Protein 4RFS (pdb70)

CATH classification: 3.40.50.300

Structure (mmCIF, N/CA/C/O backbone):
data_4RFS
#
_entry.id   4RFS
#
_cell.length_a   77.726
_cell.length_b   145.240
_cell.length_c   157.141
_cell.angle_alpha   90.00
_cell.angle_beta   90.00
_cell.angle_gamma   90.00
#
_symmetry.space_group_name_H-M   'P 21 21 21'
#
loop_
_entity.id
_entity.type
_entity.pdbx_description
1 polymer 'Energy-coupling factor transporter ATP-binding protein EcfA2'
2 polymer 'Energy-coupling factor transporter ATP-binding protein EcfA1'
3 polymer 'Substrate binding pritein S'
4 polymer 'Energy-coupling factor transporter transmembrane protein EcfT'
#
loop_
_atom_site.group_PDB
_atom_site.id
_atom_site.type_symbol
_atom_site.label_atom_id
_atom_site.label_alt_id
_atom_site.label_comp_id
_atom_site.label_asym_id
_atom_site.label_entity_id
_atom_site.label_seq_id
_atom_site.pdbx_PDB_ins_code
_atom_site.Cartn_x
_atom_site.Cartn_y
_atom_site.Cartn_z
_atom_site.occupancy
_atom_site.B_iso_or_equiv
_atom_site.auth_seq_id
_atom_site.auth_comp_id
_atom_site.auth_asym_id
_atom_site.auth_atom_id
_atom_site.pdbx_PDB_model_num
ATOM 1 N N . ALA A 1 2 ? -3.433 179.865 158.911 1.00 65.08 2 ALA A N 1
ATOM 2 C CA . ALA A 1 2 ? -3.487 181.008 159.820 1.00 66.32 2 ALA A CA 1
ATOM 3 C C . ALA A 1 2 ? -3.885 180.667 161.265 1.00 70.19 2 ALA A C 1
ATOM 4 O O . ALA A 1 2 ? -4.711 179.783 161.526 1.00 71.34 2 ALA A O 1
ATOM 6 N N . ILE A 1 3 ? -3.267 181.395 162.188 1.00 49.98 3 ILE A N 1
ATOM 7 C CA . ILE A 1 3 ? -3.620 181.371 163.582 1.00 38.40 3 ILE A CA 1
ATOM 8 C C . ILE A 1 3 ? -4.443 182.597 163.965 1.00 39.68 3 ILE A C 1
ATOM 9 O O . ILE A 1 3 ? -4.159 183.719 163.568 1.00 41.15 3 ILE A O 1
ATOM 14 N N . ALA A 1 4 ? -5.489 182.366 164.735 1.00 47.26 4 ALA A N 1
ATOM 15 C CA . ALA A 1 4 ? -6.367 183.424 165.166 1.00 44.73 4 ALA A CA 1
ATOM 16 C C . ALA A 1 4 ? -6.735 183.125 166.602 1.00 40.17 4 ALA A C 1
ATOM 17 O O . ALA A 1 4 ? -7.282 182.065 166.874 1.00 34.65 4 ALA A O 1
ATOM 19 N N . PHE A 1 5 ? -6.376 184.031 167.514 1.00 43.77 5 PHE A N 1
ATOM 20 C CA . PHE A 1 5 ? -6.924 184.058 168.874 1.00 41.70 5 PHE A CA 1
ATOM 21 C C . PHE A 1 5 ? -8.122 185.012 168.923 1.00 41.88 5 PHE A C 1
ATOM 22 O O . PHE A 1 5 ? -8.032 186.137 168.438 1.00 47.71 5 PHE A O 1
ATOM 30 N N . GLU A 1 6 ? -9.255 184.564 169.461 1.00 44.97 6 GLU A N 1
ATOM 31 C CA . GLU A 1 6 ? -10.440 185.416 169.551 1.00 54.37 6 GLU A CA 1
ATOM 32 C C . GLU A 1 6 ? -10.883 185.525 171.001 1.00 60.30 6 GLU A C 1
ATOM 33 O O . GLU A 1 6 ? -11.632 184.678 171.476 1.00 69.91 6 GLU A O 1
ATOM 39 N N . HIS A 1 7 ? -10.421 186.559 171.700 1.00 54.41 7 HIS A N 1
ATOM 40 C CA . HIS A 1 7 ? -10.698 186.741 173.129 1.00 51.39 7 HIS A CA 1
ATOM 41 C C . HIS A 1 7 ? -10.289 185.530 173.963 1.00 56.17 7 HIS A C 1
ATOM 42 O O . HIS A 1 7 ? -11.063 185.044 174.796 1.00 60.90 7 HIS A O 1
ATOM 49 N N . VAL A 1 8 ? -9.078 185.036 173.751 1.00 45.43 8 VAL A N 1
ATOM 50 C CA . VAL A 1 8 ? -8.648 183.893 174.526 1.00 46.33 8 VAL A CA 1
ATOM 51 C C . VAL A 1 8 ? -8.133 184.332 175.868 1.00 45.29 8 VAL A C 1
ATOM 52 O O . VAL A 1 8 ? -7.256 185.183 175.952 1.00 44.99 8 VAL A O 1
ATOM 56 N N . THR A 1 9 ? -8.728 183.764 176.913 1.00 43.54 9 THR A N 1
ATOM 57 C CA . THR A 1 9 ? -8.215 183.892 178.268 1.00 46.30 9 THR A CA 1
ATOM 58 C C . THR A 1 9 ? -8.065 182.522 178.967 1.00 41.23 9 THR A C 1
ATOM 59 O O . THR A 1 9 ? -8.830 181.610 178.734 1.00 38.35 9 THR A O 1
ATOM 63 N N . TYR A 1 10 ? -7.032 182.382 179.782 1.00 42.93 10 TYR A N 1
ATOM 64 C CA . TYR A 1 10 ? -6.751 181.135 180.457 1.00 44.55 10 TYR A CA 1
ATOM 65 C C . TYR A 1 10 ? -6.396 181.370 181.918 1.00 49.28 10 TYR A C 1
ATOM 66 O O . TYR A 1 10 ? -5.468 182.101 182.234 1.00 51.66 10 TYR A O 1
ATOM 75 N N . THR A 1 11 ? -7.122 180.714 182.812 1.00 41.67 11 THR A N 1
ATOM 76 C CA . THR A 1 11 ? -6.800 180.764 184.230 1.00 41.38 11 THR A CA 1
ATOM 77 C C . THR A 1 11 ? -6.441 179.368 184.763 1.00 46.57 11 THR A C 1
ATOM 78 O O . THR A 1 11 ? -7.157 178.402 184.524 1.00 48.41 11 THR A O 1
ATOM 82 N N . TYR A 1 12 ? -5.312 179.259 185.458 1.00 60.06 12 TYR A N 1
ATOM 83 C CA . TYR A 1 12 ? -4.878 177.983 186.030 1.00 59.63 12 TYR A CA 1
ATOM 84 C C . TYR A 1 12 ? -5.754 177.664 187.213 1.00 68.97 12 TYR A C 1
ATOM 85 O O . TYR A 1 12 ? -6.158 178.580 187.931 1.00 72.52 12 TYR A O 1
ATOM 94 N N . GLN A 1 13 ? -6.065 176.392 187.427 1.00 86.68 13 GLN A N 1
ATOM 95 C CA . GLN A 1 13 ? -6.857 176.013 188.590 1.00 103.08 13 GLN A CA 1
ATOM 96 C C . GLN A 1 13 ? -8.164 176.796 188.633 1.00 104.35 13 GLN A C 1
ATOM 97 O O . GLN A 1 13 ? -8.579 177.272 189.689 1.00 97.83 13 GLN A O 1
ATOM 103 N N . ALA A 1 14 ? -8.807 176.932 187.479 1.00 101.78 14 ALA A N 1
ATOM 104 C CA . ALA A 1 14 ? -10.047 177.691 187.377 1.00 102.91 14 ALA A CA 1
ATOM 105 C C . ALA A 1 14 ? -11.138 177.032 188.209 1.00 107.71 14 ALA A C 1
ATOM 106 O O . ALA A 1 14 ? -11.188 175.809 188.322 1.00 107.88 14 ALA A O 1
ATOM 108 N N . GLY A 1 15 ? -12.007 177.848 188.796 1.00 114.11 15 GLY A N 1
ATOM 109 C CA . GLY A 1 15 ? -13.030 177.342 189.691 1.00 117.88 15 GLY A CA 1
ATOM 110 C C . GLY A 1 15 ? -12.473 177.106 191.080 1.00 123.37 15 GLY A C 1
ATOM 111 O O . GLY A 1 15 ? -13.114 176.482 191.925 1.00 123.95 15 GLY A O 1
ATOM 112 N N . THR A 1 16 ? -11.266 177.610 191.312 1.00 121.64 16 THR A N 1
ATOM 113 C CA . THR A 1 16 ? -10.595 177.454 192.596 1.00 128.72 16 THR A CA 1
ATOM 114 C C . THR A 1 16 ? -10.158 178.810 193.140 1.00 133.39 16 THR A C 1
ATOM 115 O O . THR A 1 16 ? -9.889 179.737 192.378 1.00 130.55 16 THR A O 1
ATOM 119 N N . PRO A 1 17 ? -10.097 178.920 194.463 1.00 156.40 17 PRO A N 1
ATOM 120 C CA . PRO A 1 17 ? -9.739 180.184 195.114 1.00 155.41 17 PRO A CA 1
ATOM 121 C C . PRO A 1 17 ? -8.330 180.630 194.745 1.00 148.81 17 PRO A C 1
ATOM 122 O O . PRO A 1 17 ? -8.101 181.818 194.516 1.00 148.81 17 PRO A O 1
ATOM 126 N N . MET A 1 18 ? -7.399 179.683 194.686 1.00 130.14 18 MET A N 1
ATOM 127 C CA . MET A 1 18 ? -6.028 179.983 194.296 1.00 130.11 18 MET A CA 1
ATOM 128 C C . MET A 1 18 ? -5.990 180.500 192.863 1.00 124.48 18 MET A C 1
ATOM 129 O O . MET A 1 18 ? -5.242 181.422 192.538 1.00 121.54 18 MET A O 1
ATOM 134 N N . ALA A 1 19 ? -6.805 179.890 192.010 1.00 113.75 19 ALA A N 1
ATOM 135 C CA . ALA A 1 19 ? -6.872 180.248 190.598 1.00 102.97 19 ALA A CA 1
ATOM 136 C C . ALA A 1 19 ? -5.957 181.405 190.223 1.00 93.36 19 ALA A C 1
ATOM 137 O O . ALA A 1 19 ? -5.945 182.441 190.885 1.00 91.16 19 ALA A O 1
ATOM 139 N N . HIS A 1 20 ? -5.203 181.226 189.144 1.00 93.61 20 HIS A N 1
ATOM 140 C CA . HIS A 1 20 ? -4.390 182.306 188.593 1.00 87.27 20 HIS A CA 1
ATOM 141 C C . HIS A 1 20 ? -4.664 182.469 187.106 1.00 80.73 20 HIS A C 1
ATOM 142 O O . HIS A 1 20 ? -4.665 181.494 186.361 1.00 88.56 20 HIS A O 1
ATOM 149 N N . THR A 1 21 ? -4.894 183.709 186.688 1.00 59.47 21 THR A N 1
ATOM 150 C CA . THR A 1 21 ? -5.180 184.034 185.298 1.00 54.73 21 THR A CA 1
ATOM 151 C C . THR A 1 21 ? -3.899 184.476 184.585 1.00 56.66 21 THR A C 1
ATOM 152 O O . THR A 1 21 ? -3.496 185.644 184.665 1.00 61.62 21 THR A O 1
ATOM 156 N N . ALA A 1 22 ? -3.254 183.540 183.892 1.00 60.88 22 ALA A N 1
ATOM 157 C CA . ALA A 1 22 ? -1.964 183.827 183.270 1.00 67.36 22 ALA A CA 1
ATOM 158 C C . ALA A 1 22 ? -2.099 184.602 181.961 1.00 67.41 22 ALA A C 1
ATOM 159 O O . ALA A 1 22 ? -1.193 185.318 181.549 1.00 68.87 22 ALA A O 1
ATOM 161 N N . LEU A 1 23 ? -3.252 184.475 181.331 1.00 57.75 23 LEU A N 1
ATOM 162 C CA . LEU A 1 23 ? -3.458 185.001 180.002 1.00 52.22 23 LEU A CA 1
ATOM 163 C C . LEU A 1 23 ? -4.872 185.576 179.922 1.00 51.48 23 LEU A C 1
ATOM 164 O O . LEU A 1 23 ? -5.828 184.871 180.176 1.00 55.70 23 LEU A O 1
ATOM 169 N N . THR A 1 24 ? -5.020 186.856 179.601 1.00 54.78 24 THR A N 1
ATOM 170 C CA . THR A 1 24 ? -6.356 187.455 179.613 1.00 65.56 24 THR A CA 1
ATOM 171 C C . THR A 1 24 ? -6.700 188.301 178.385 1.00 72.31 24 THR A C 1
ATOM 172 O O . THR A 1 24 ? -5.950 189.202 178.014 1.00 79.81 24 THR A O 1
ATOM 176 N N . ASP A 1 25 ? -7.844 187.998 177.772 1.00 63.65 25 ASP A N 1
ATOM 177 C CA . ASP A 1 25 ? -8.328 188.702 176.591 1.00 65.10 25 ASP A CA 1
ATOM 178 C C . ASP A 1 25 ? -7.265 188.870 175.508 1.00 69.23 25 ASP A C 1
ATOM 179 O O . ASP A 1 25 ? -6.719 189.967 175.290 1.00 67.73 25 ASP A O 1
ATOM 184 N N . VAL A 1 26 ? -6.960 187.769 174.837 1.00 67.32 26 VAL A N 1
ATOM 185 C CA . VAL A 1 26 ? -5.912 187.787 173.835 1.00 65.79 26 VAL A CA 1
ATOM 186 C C . VAL A 1 26 ? -6.506 187.565 172.453 1.00 61.68 26 VAL A C 1
ATOM 187 O O . VAL A 1 26 ? -6.918 186.464 172.110 1.00 63.93 26 VAL A O 1
ATOM 191 N N . SER A 1 27 ? -6.565 188.634 171.670 1.00 57.43 27 SER A N 1
ATOM 192 C CA . SER A 1 27 ? -6.963 188.547 170.269 1.00 48.93 27 SER A CA 1
ATOM 193 C C . SER A 1 27 ? -5.791 188.894 169.354 1.00 44.35 27 SER A C 1
ATOM 194 O O . SER A 1 27 ? -5.245 189.980 169.433 1.00 42.68 27 SER A O 1
ATOM 197 N N . LEU A 1 28 ? -5.413 187.952 168.494 1.00 48.74 28 LEU A N 1
ATOM 198 C CA . LEU A 1 28 ? -4.370 188.158 167.506 1.00 48.92 28 LEU A CA 1
ATOM 199 C C . LEU A 1 28 ? -4.532 187.266 166.277 1.00 58.18 28 LEU A C 1
ATOM 200 O O . LEU A 1 28 ? -4.982 186.129 166.378 1.00 56.47 28 LEU A O 1
ATOM 205 N N . THR A 1 29 ? -4.134 187.789 165.121 1.00 71.29 29 THR A N 1
ATOM 206 C CA . THR A 1 29 ? -4.152 187.035 163.871 1.00 70.16 29 THR A CA 1
ATOM 207 C C . THR A 1 29 ? -2.764 186.907 163.241 1.00 58.87 29 THR A C 1
ATOM 208 O O . THR A 1 29 ? -1.994 187.857 163.194 1.00 52.51 29 THR A O 1
ATOM 212 N N . VAL A 1 30 ? -2.443 185.716 162.764 1.00 54.92 30 VAL A N 1
ATOM 213 C CA . VAL A 1 30 ? -1.215 185.505 162.016 1.00 46.93 30 VAL A CA 1
ATOM 214 C C . VAL A 1 30 ? -1.588 184.885 160.687 1.00 51.85 30 VAL A C 1
ATOM 215 O O . VAL A 1 30 ? -2.308 183.902 160.638 1.00 61.94 30 VAL A O 1
ATOM 219 N N . PRO A 1 31 ? -1.133 185.479 159.593 1.00 36.63 31 PRO A N 1
ATOM 220 C CA . PRO A 1 31 ? -1.478 184.933 158.287 1.00 38.55 31 PRO A CA 1
ATOM 221 C C . PRO A 1 31 ? -0.781 183.633 157.988 1.00 38.53 31 PRO A C 1
ATOM 222 O O . PRO A 1 31 ? -0.033 183.127 158.815 1.00 45.18 31 PRO A O 1
ATOM 226 N N . ASP A 1 32 ? -1.039 183.087 156.812 1.00 43.09 32 ASP A N 1
ATOM 227 C CA . ASP A 1 32 ? -0.296 181.925 156.377 1.00 57.41 32 ASP A CA 1
ATOM 228 C C . ASP A 1 32 ? 1.109 182.390 156.055 1.00 60.27 32 ASP A C 1
ATOM 229 O O . ASP A 1 32 ? 1.300 183.562 155.707 1.00 58.63 32 ASP A O 1
ATOM 234 N N . ARG A 1 33 ? 2.084 181.489 156.182 1.00 62.95 33 ARG A N 1
ATOM 235 C CA . ARG A 1 33 ? 3.476 181.836 155.916 1.00 61.21 33 ARG A CA 1
ATOM 236 C C . ARG A 1 33 ? 3.932 182.962 156.841 1.00 49.42 33 ARG A C 1
ATOM 237 O O . ARG A 1 33 ? 4.684 183.832 156.427 1.00 39.18 33 ARG A O 1
ATOM 245 N N . GLY A 1 34 ? 3.461 182.958 158.082 1.00 45.94 34 GLY A N 1
ATOM 246 C CA . GLY A 1 34 ? 3.741 184.046 158.999 1.00 45.90 34 GLY A CA 1
ATOM 247 C C . GLY A 1 34 ? 4.955 183.863 159.889 1.00 48.24 34 GLY A C 1
ATOM 248 O O . GLY A 1 34 ? 5.509 182.782 159.997 1.00 52.24 34 GLY A O 1
ATOM 249 N N . TYR A 1 35 ? 5.378 184.932 160.544 1.00 42.54 35 TYR A N 1
ATOM 250 C CA . TYR A 1 35 ? 6.481 184.829 161.474 1.00 33.24 35 TYR A CA 1
ATOM 251 C C . TYR A 1 35 ? 6.199 185.708 162.655 1.00 31.63 35 TYR A C 1
ATOM 252 O O . TYR A 1 35 ? 6.503 186.888 162.629 1.00 30.98 35 TYR A O 1
ATOM 261 N N . LEU A 1 36 ? 5.636 185.125 163.703 1.00 35.03 36 LEU A N 1
ATOM 262 C CA . LEU A 1 36 ? 5.316 185.893 164.890 1.00 40.76 36 LEU A CA 1
ATOM 263 C C . LEU A 1 36 ? 6.403 185.791 165.940 1.00 38.53 36 LEU A C 1
ATOM 264 O O . LEU A 1 36 ? 6.841 184.712 166.287 1.00 41.66 36 LEU A O 1
ATOM 269 N N . ALA A 1 37 ? 6.839 186.924 166.454 1.00 35.17 37 ALA A N 1
ATOM 270 C CA . ALA A 1 37 ? 7.671 186.893 167.635 1.00 37.05 37 ALA A CA 1
ATOM 271 C C . ALA A 1 37 ? 6.867 187.419 168.820 1.00 37.78 37 ALA A C 1
ATOM 272 O O . ALA A 1 37 ? 6.096 188.383 168.697 1.00 33.99 37 ALA A O 1
ATOM 274 N N . ILE A 1 38 ? 7.007 186.728 169.949 1.00 41.55 38 ILE A N 1
ATOM 275 C CA . ILE A 1 38 ? 6.311 187.093 171.177 1.00 45.58 38 ILE A CA 1
ATOM 276 C C . ILE A 1 38 ? 7.345 187.444 172.220 1.00 46.23 38 ILE A C 1
ATOM 277 O O . ILE A 1 38 ? 8.186 186.632 172.588 1.00 40.30 38 ILE A O 1
ATOM 282 N N . ILE A 1 39 ? 7.292 188.680 172.679 1.00 48.37 39 ILE A N 1
ATOM 283 C CA . ILE A 1 39 ? 8.304 189.164 173.579 1.00 50.25 39 ILE A CA 1
ATOM 284 C C . ILE A 1 39 ? 7.572 189.668 174.780 1.00 59.06 39 ILE A C 1
ATOM 285 O O . ILE A 1 39 ? 6.379 189.908 174.715 1.00 64.14 39 ILE A O 1
ATOM 290 N N . GLY A 1 40 ? 8.288 189.819 175.879 1.00 68.67 40 GLY A N 1
ATOM 291 C CA . GLY A 1 40 ? 7.742 190.462 177.051 1.00 69.09 40 GLY A CA 1
ATOM 292 C C . GLY A 1 40 ? 8.452 189.848 178.214 1.00 66.59 40 GLY A C 1
ATOM 293 O O . GLY A 1 40 ? 9.027 188.773 178.053 1.00 66.44 40 GLY A O 1
ATOM 294 N N . HIS A 1 41 ? 8.414 190.522 179.362 1.00 60.50 41 HIS A N 1
ATOM 295 C CA . HIS A 1 41 ? 9.004 190.007 180.608 1.00 55.74 41 HIS A CA 1
ATOM 296 C C . HIS A 1 41 ? 8.698 188.522 180.888 1.00 48.78 41 HIS A C 1
ATOM 297 O O . HIS A 1 41 ? 7.733 187.957 180.365 1.00 37.04 41 HIS A O 1
ATOM 304 N N . THR A 1 42 ? 9.524 187.876 181.697 1.00 55.79 42 THR A N 1
ATOM 305 C CA . THR A 1 42 ? 9.308 186.457 181.913 1.00 62.82 42 THR A CA 1
ATOM 306 C C . THR A 1 42 ? 8.101 186.253 182.811 1.00 67.36 42 THR A C 1
ATOM 307 O O . THR A 1 42 ? 7.915 186.983 183.780 1.00 61.64 42 THR A O 1
ATOM 311 N N . GLY A 1 43 ? 7.265 185.282 182.447 1.00 77.01 43 GLY A N 1
ATOM 312 C CA . GLY A 1 43 ? 6.039 185.018 183.165 1.00 72.41 43 GLY A CA 1
ATOM 313 C C . GLY A 1 43 ? 5.049 186.133 182.930 1.00 74.82 43 GLY A C 1
ATOM 314 O O . GLY A 1 43 ? 4.398 186.595 183.863 1.00 74.84 43 GLY A O 1
ATOM 315 N N . SER A 1 44 ? 4.961 186.588 181.681 1.00 64.25 44 SER A N 1
ATOM 316 C CA . SER A 1 44 ? 3.905 187.515 181.266 1.00 54.08 44 SER A CA 1
ATOM 317 C C . SER A 1 44 ? 2.886 186.736 180.477 1.00 52.27 44 SER A C 1
ATOM 318 O O . SER A 1 44 ? 2.036 187.314 179.818 1.00 34.81 44 SER A O 1
ATOM 321 N N . GLY A 1 45 ? 3.019 185.412 180.524 1.00 82.45 45 GLY A N 1
ATOM 322 C CA . GLY A 1 45 ? 2.098 184.503 179.873 1.00 81.47 45 GLY A CA 1
ATOM 323 C C . GLY A 1 45 ? 2.333 184.315 178.391 1.00 74.63 45 GLY A C 1
ATOM 324 O O . GLY A 1 45 ? 1.452 183.846 177.686 1.00 73.40 45 GLY A O 1
ATOM 325 N N . LYS A 1 46 ? 3.515 184.679 177.911 1.00 70.39 46 LYS A N 1
ATOM 326 C CA . LYS A 1 46 ? 3.849 184.445 176.513 1.00 67.07 46 LYS A CA 1
ATOM 327 C C . LYS A 1 46 ? 4.026 182.951 176.286 1.00 66.04 46 LYS A C 1
ATOM 328 O O . LYS A 1 46 ? 3.937 182.479 175.167 1.00 76.06 46 LYS A O 1
ATOM 334 N N . SER A 1 47 ? 4.255 182.214 177.362 1.00 47.28 47 SER A N 1
ATOM 335 C CA . SER A 1 47 ? 4.412 180.778 177.290 1.00 44.65 47 SER A CA 1
ATOM 336 C C . SER A 1 47 ? 3.118 180.029 177.676 1.00 48.84 47 SER A C 1
ATOM 337 O O . SER A 1 47 ? 2.847 178.933 177.213 1.00 49.38 47 SER A O 1
ATOM 340 N N . THR A 1 48 ? 2.306 180.617 178.531 1.00 63.44 48 THR A N 1
ATOM 341 C CA . THR A 1 48 ? 0.959 180.106 178.697 1.00 66.37 48 THR A CA 1
ATOM 342 C C . THR A 1 48 ? 0.287 180.121 177.320 1.00 68.13 48 THR A C 1
ATOM 343 O O . THR A 1 48 ? -0.463 179.216 176.969 1.00 74.10 48 THR A O 1
ATOM 347 N N . LEU A 1 49 ? 0.625 181.136 176.529 1.00 53.82 49 LEU A N 1
ATOM 348 C CA . LEU A 1 49 ? 0.045 181.381 175.215 1.00 45.17 49 LEU A CA 1
ATOM 349 C C . LEU A 1 49 ? 0.691 180.541 174.106 1.00 47.90 49 LEU A C 1
ATOM 350 O O . LEU A 1 49 ? 0.107 180.287 173.063 1.00 44.90 49 LEU A O 1
ATOM 355 N N . ILE A 1 50 ? 1.916 180.112 174.340 1.00 53.36 50 ILE A N 1
ATOM 356 C CA . ILE A 1 50 ? 2.595 179.230 173.405 1.00 49.33 50 ILE A CA 1
ATOM 357 C C . ILE A 1 50 ? 2.045 177.811 173.512 1.00 44.61 50 ILE A C 1
ATOM 358 O O . ILE A 1 50 ? 1.933 177.121 172.500 1.00 43.79 50 ILE A O 1
ATOM 363 N N . GLN A 1 51 ? 1.672 177.412 174.734 1.00 38.60 51 GLN A N 1
ATOM 364 C CA . GLN A 1 51 ? 1.077 176.104 175.032 1.00 41.55 51 GLN A CA 1
ATOM 365 C C . GLN A 1 51 ? -0.375 175.986 174.597 1.00 48.52 51 GLN A C 1
ATOM 366 O O . GLN A 1 51 ? -0.938 174.895 174.558 1.00 49.89 51 GLN A O 1
ATOM 372 N N . GLN A 1 52 ? -0.986 177.123 174.317 1.00 43.18 52 GLN A N 1
ATOM 373 C CA . GLN A 1 52 ? -2.331 177.159 173.798 1.00 46.94 52 GLN A CA 1
ATOM 374 C C . GLN A 1 52 ? -2.359 176.573 172.383 1.00 45.47 52 GLN A C 1
ATOM 375 O O . GLN A 1 52 ? -3.241 175.801 172.020 1.00 44.86 52 GLN A O 1
ATOM 381 N N . LEU A 1 53 ? -1.368 176.966 171.593 1.00 45.43 53 LEU A N 1
ATOM 382 C CA . LEU A 1 53 ? -1.277 176.644 170.179 1.00 40.43 53 LEU A CA 1
ATOM 383 C C . LEU A 1 53 ? -1.146 175.165 169.973 1.00 41.27 53 LEU A C 1
ATOM 384 O O . LEU A 1 53 ? -1.720 174.605 169.047 1.00 38.58 53 LEU A O 1
ATOM 389 N N . ASN A 1 54 ? -0.334 174.544 170.820 1.00 47.65 54 ASN A N 1
ATOM 390 C CA . ASN A 1 54 ? -0.016 173.143 170.662 1.00 46.69 54 ASN A CA 1
ATOM 391 C C . ASN A 1 54 ? -1.256 172.367 171.018 1.00 47.02 54 ASN A C 1
ATOM 392 O O . ASN A 1 54 ? -1.507 171.319 170.460 1.00 40.94 54 ASN A O 1
ATOM 397 N N . ALA A 1 55 ? -2.045 172.979 171.901 1.00 58.18 55 ALA A N 1
ATOM 398 C CA . ALA A 1 55 ? -3.227 172.437 172.591 1.00 56.19 55 ALA A CA 1
ATOM 399 C C . ALA A 1 55 ? -2.873 171.736 173.909 1.00 61.64 55 ALA A C 1
ATOM 400 O O . ALA A 1 55 ? -3.627 170.919 174.423 1.00 60.11 55 ALA A O 1
ATOM 402 N N . LEU A 1 56 ? -1.725 172.098 174.469 1.00 65.35 56 LEU A N 1
ATOM 403 C CA . LEU A 1 56 ? -1.339 171.612 175.781 1.00 60.67 56 LEU A CA 1
ATOM 404 C C . LEU A 1 56 ? -2.209 172.224 176.866 1.00 59.19 56 LEU A C 1
ATOM 405 O O . LEU A 1 56 ? -2.331 171.663 177.941 1.00 64.35 56 LEU A O 1
ATOM 410 N N . LEU A 1 57 ? -2.792 173.385 176.591 1.00 55.99 57 LEU A N 1
ATOM 411 C CA . LEU A 1 57 ? -3.839 173.950 177.443 1.00 55.52 57 LEU A CA 1
ATOM 412 C C . LEU A 1 57 ? -4.955 174.399 176.517 1.00 60.05 57 LEU A C 1
ATOM 413 O O . LEU A 1 57 ? -4.697 174.959 175.452 1.00 63.63 57 LEU A O 1
ATOM 418 N N . LYS A 1 58 ? -6.197 174.158 176.908 1.00 52.55 58 LYS A N 1
ATOM 419 C CA . LYS A 1 58 ? -7.308 174.679 176.143 1.00 43.21 58 LYS A CA 1
ATOM 420 C C . LYS A 1 58 ? -7.652 176.019 176.748 1.00 39.48 58 LYS A C 1
ATOM 421 O O . LYS A 1 58 ? -7.523 176.185 177.951 1.00 46.76 58 LYS A O 1
ATOM 427 N N . PRO A 1 59 ? -8.090 176.981 175.924 1.00 39.53 59 PRO A N 1
ATOM 428 C CA . PRO A 1 59 ? -8.605 178.244 176.451 1.00 41.25 59 PRO A CA 1
ATOM 429 C C . PRO A 1 59 ? -9.671 178.024 177.514 1.00 45.78 59 PRO A C 1
ATOM 430 O O . PRO A 1 59 ? -10.353 177.005 177.565 1.00 47.97 59 PRO A O 1
ATOM 434 N N . THR A 1 60 ? -9.780 178.996 178.396 1.00 48.28 60 THR A N 1
ATOM 435 C CA . THR A 1 60 ? -10.668 178.907 179.529 1.00 46.27 60 THR A CA 1
ATOM 436 C C . THR A 1 60 ? -11.954 179.605 179.126 1.00 42.68 60 THR A C 1
ATOM 437 O O . THR A 1 60 ? -13.006 179.427 179.735 1.00 38.82 60 THR A O 1
ATOM 441 N N . SER A 1 61 ? -11.842 180.351 178.034 1.00 39.95 61 SER A N 1
ATOM 442 C CA . SER A 1 61 ? -12.854 181.266 177.566 1.00 48.00 61 SER A CA 1
ATOM 443 C C . SER A 1 61 ? -12.276 181.859 176.291 1.00 55.44 61 SER A C 1
ATOM 444 O O . SER A 1 61 ? -11.082 182.062 176.205 1.00 49.62 61 SER A O 1
ATOM 447 N N . GLY A 1 62 ? -13.112 182.127 175.298 1.00 69.46 62 GLY A N 1
ATOM 448 C CA . GLY A 1 62 ? -12.620 182.543 173.998 1.00 64.20 62 GLY A CA 1
ATOM 449 C C . GLY A 1 62 ? -12.329 181.358 173.096 1.00 58.11 62 GLY A C 1
ATOM 450 O O . GLY A 1 62 ? -12.470 180.197 173.497 1.00 51.08 62 GLY A O 1
ATOM 451 N N . THR A 1 63 ? -11.929 181.643 171.865 1.00 52.97 63 THR A N 1
ATOM 452 C CA . THR A 1 63 ? -11.617 180.575 170.931 1.00 56.32 63 THR A CA 1
ATOM 453 C C . THR A 1 63 ? -10.312 180.820 170.188 1.00 58.95 63 THR A C 1
ATOM 454 O O . THR A 1 63 ? -9.893 181.966 170.024 1.00 57.74 63 THR A O 1
ATOM 458 N N . ILE A 1 64 ? -9.686 179.720 169.758 1.00 60.29 64 ILE A N 1
ATOM 459 C CA . ILE A 1 64 ? -8.503 179.713 168.896 1.00 48.72 64 ILE A CA 1
ATOM 460 C C . ILE A 1 64 ? -8.778 178.930 167.621 1.00 51.89 64 ILE A C 1
ATOM 461 O O . ILE A 1 64 ? -9.302 177.829 167.675 1.00 58.56 64 ILE A O 1
ATOM 466 N N . LYS A 1 65 ? -8.415 179.479 166.473 1.00 45.20 65 LYS A N 1
ATOM 467 C CA . LYS A 1 65 ? -8.601 178.754 165.223 1.00 41.90 65 LYS A CA 1
ATOM 468 C C . LYS A 1 65 ? -7.263 178.620 164.490 1.00 40.92 65 LYS A C 1
ATOM 469 O O . LYS A 1 65 ? -6.596 179.603 164.233 1.00 37.61 65 LYS A O 1
ATOM 475 N N . ILE A 1 66 ? -6.875 177.392 164.164 1.00 45.56 66 ILE A N 1
ATOM 476 C CA . ILE A 1 66 ? -5.626 177.116 163.457 1.00 46.46 66 ILE A CA 1
ATOM 477 C C . ILE A 1 66 ? -5.847 176.244 162.217 1.00 47.99 66 ILE A C 1
ATOM 478 O O . ILE A 1 66 ? -5.854 175.016 162.332 1.00 44.54 66 ILE A O 1
ATOM 483 N N . ASP A 1 67 ? -6.017 176.868 161.048 1.00 45.47 67 ASP A N 1
ATOM 484 C CA . ASP A 1 67 ? -6.405 176.145 159.840 1.00 49.73 67 ASP A CA 1
ATOM 485 C C . ASP A 1 67 ? -7.663 175.334 160.089 1.00 53.02 67 ASP A C 1
ATOM 486 O O . ASP A 1 67 ? -8.617 175.836 160.666 1.00 53.07 67 ASP A O 1
ATOM 491 N N . GLU A 1 68 ? -7.643 174.069 159.679 1.00 65.99 68 GLU A N 1
ATOM 492 C CA . GLU A 1 68 ? -8.757 173.137 159.876 1.00 70.70 68 GLU A CA 1
ATOM 493 C C . GLU A 1 68 ? -9.326 173.136 161.303 1.00 65.69 68 GLU A C 1
ATOM 494 O O . GLU A 1 68 ? -10.471 172.733 161.521 1.00 65.72 68 GLU A O 1
ATOM 500 N N . PHE A 1 69 ? -8.519 173.599 162.261 1.00 50.49 69 PHE A N 1
ATOM 501 C CA . PHE A 1 69 ? -8.758 173.394 163.685 1.00 43.49 69 PHE A CA 1
ATOM 502 C C . PHE A 1 69 ? -9.399 174.570 164.400 1.00 46.65 69 PHE A C 1
ATOM 503 O O . PHE A 1 69 ? -9.192 175.728 164.032 1.00 39.02 69 PHE A O 1
ATOM 511 N N . THR A 1 70 ? -10.183 174.244 165.431 1.00 53.97 70 THR A N 1
ATOM 512 C CA . THR A 1 70 ? -10.781 175.229 166.323 1.00 54.21 70 THR A CA 1
ATOM 513 C C . THR A 1 70 ? -10.791 174.697 167.734 1.00 56.46 70 THR A C 1
ATOM 514 O O . THR A 1 70 ? -11.387 173.667 168.003 1.00 54.36 70 THR A O 1
ATOM 518 N N . ILE A 1 71 ? -10.135 175.406 168.642 1.00 65.55 71 ILE A N 1
ATOM 519 C CA . ILE A 1 71 ? -10.149 175.011 170.039 1.00 64.17 71 ILE A CA 1
ATOM 520 C C . ILE A 1 71 ? -10.966 175.992 170.849 1.00 57.65 71 ILE A C 1
ATOM 521 O O . ILE A 1 71 ? -10.723 177.196 170.812 1.00 49.26 71 ILE A O 1
ATOM 526 N N . THR A 1 72 ? -11.949 175.443 171.560 1.00 50.10 72 THR A N 1
ATOM 527 C CA . THR A 1 72 ? -12.836 176.187 172.443 1.00 46.68 72 THR A CA 1
ATOM 528 C C . THR A 1 72 ? -12.753 175.494 173.801 1.00 48.86 72 THR A C 1
ATOM 529 O O . THR A 1 72 ? -12.139 174.435 173.907 1.00 47.74 72 THR A O 1
ATOM 533 N N . PRO A 1 73 ? -13.322 176.101 174.855 1.00 53.02 73 PRO A N 1
ATOM 534 C CA . PRO A 1 73 ? -13.146 175.480 176.174 1.00 55.33 73 PRO A CA 1
ATOM 535 C C . PRO A 1 73 ? -13.786 174.109 176.259 1.00 63.57 73 PRO A C 1
ATOM 536 O O . PRO A 1 73 ? -13.360 173.261 177.046 1.00 60.20 73 PRO A O 1
ATOM 540 N N . GLU A 1 74 ? -14.805 173.909 175.432 1.00 81.60 74 GLU A N 1
ATOM 541 C CA . GLU A 1 74 ? -15.553 172.664 175.398 1.00 85.46 74 GLU A CA 1
ATOM 542 C C . GLU A 1 74 ? -14.992 171.660 174.396 1.00 81.89 74 GLU A C 1
ATOM 543 O O . GLU A 1 74 ? -15.519 170.567 174.265 1.00 90.75 74 GLU A O 1
ATOM 549 N N . THR A 1 75 ? -13.930 172.028 173.690 1.00 59.39 75 THR A N 1
ATOM 550 C CA . THR A 1 75 ? -13.204 171.072 172.856 1.00 57.90 75 THR A CA 1
ATOM 551 C C . THR A 1 75 ? -12.586 169.983 173.752 1.00 60.45 75 THR A C 1
ATOM 552 O O . THR A 1 75 ? -11.898 170.283 174.737 1.00 55.71 75 THR A O 1
ATOM 556 N N . THR A 1 76 ? -12.842 168.721 173.413 1.00 76.13 76 THR A N 1
ATOM 557 C CA . THR A 1 76 ? -12.296 167.587 174.160 1.00 79.90 76 THR A CA 1
ATOM 558 C C . THR A 1 76 ? -10.934 167.207 173.625 1.00 76.40 76 THR A C 1
ATOM 559 O O . THR A 1 76 ? -10.765 167.069 172.405 1.00 70.66 76 THR A O 1
ATOM 563 N N . ASN A 1 77 ? -9.971 167.013 174.527 1.00 82.45 77 ASN A N 1
ATOM 564 C CA . ASN A 1 77 ? -8.628 166.595 174.105 1.00 86.04 77 ASN A CA 1
ATOM 565 C C . ASN A 1 77 ? -8.509 165.106 173.737 1.00 80.88 77 ASN A C 1
ATOM 566 O O . ASN A 1 77 ? -8.081 164.267 174.531 1.00 81.27 77 ASN A O 1
ATOM 571 N N . ALA A 1 78 ? -8.915 164.826 172.501 1.00 67.99 78 ALA A N 1
ATOM 572 C CA . ALA A 1 78 ? -8.930 163.505 171.897 1.00 62.00 78 ALA A CA 1
ATOM 573 C C . ALA A 1 78 ? -9.282 163.744 170.444 1.00 59.71 78 ALA A C 1
ATOM 574 O O . ALA A 1 78 ? -8.876 162.993 169.567 1.00 65.27 78 ALA A O 1
ATOM 576 N N . ALA A 1 79 ? -10.043 164.807 170.202 1.00 57.08 79 ALA A N 1
ATOM 577 C CA . ALA A 1 79 ? -10.253 165.324 168.858 1.00 52.85 79 ALA A CA 1
ATOM 578 C C . ALA A 1 79 ? -9.193 166.378 168.506 1.00 58.92 79 ALA A C 1
ATOM 579 O O . ALA A 1 79 ? -9.312 167.096 167.506 1.00 66.46 79 ALA A O 1
ATOM 581 N N . LEU A 1 80 ? -8.152 166.454 169.330 1.00 48.01 80 LEU A N 1
ATOM 582 C CA . LEU A 1 80 ? -7.102 167.444 169.176 1.00 48.37 80 LEU A CA 1
ATOM 583 C C . LEU A 1 80 ? -5.761 166.799 168.841 1.00 56.80 80 LEU A C 1
ATOM 584 O O . LEU A 1 80 ? -4.778 167.474 168.513 1.00 53.57 80 LEU A O 1
ATOM 589 N N . LYS A 1 81 ? -5.708 165.483 168.935 1.00 67.77 81 LYS A N 1
ATOM 590 C CA . LYS A 1 81 ? -4.457 164.810 168.667 1.00 65.55 81 LYS A CA 1
ATOM 591 C C . LYS A 1 81 ? -3.840 165.159 167.309 1.00 51.71 81 LYS A C 1
ATOM 592 O O . LYS A 1 81 ? -2.627 165.218 167.210 1.00 47.70 81 LYS A O 1
ATOM 598 N N . PRO A 1 82 ? -4.659 165.408 166.264 1.00 44.02 82 PRO A N 1
ATOM 599 C CA . PRO A 1 82 ? -3.952 165.705 165.019 1.00 43.33 82 PRO A CA 1
ATOM 600 C C . PRO A 1 82 ? -3.462 167.137 164.946 1.00 49.39 82 PRO A C 1
ATOM 601 O O . PRO A 1 82 ? -2.926 167.551 163.918 1.00 59.71 82 PRO A O 1
ATOM 605 N N . LEU A 1 83 ? -3.652 167.883 166.023 1.00 34.59 83 LEU A N 1
ATOM 606 C CA . LEU A 1 83 ? -3.134 169.231 166.101 1.00 33.77 83 LEU A CA 1
ATOM 607 C C . LEU A 1 83 ? -1.696 169.233 166.616 1.00 40.71 83 LEU A C 1
ATOM 608 O O . LEU A 1 83 ? -0.939 170.169 166.401 1.00 46.29 83 LEU A O 1
ATOM 613 N N . ARG A 1 84 ? -1.322 168.163 167.299 1.00 50.80 84 ARG A N 1
ATOM 614 C CA . ARG A 1 84 ? -0.013 168.049 167.915 1.00 44.73 84 ARG A CA 1
ATOM 615 C C . ARG A 1 84 ? 1.009 167.778 166.857 1.00 46.90 84 ARG A C 1
ATOM 616 O O . ARG A 1 84 ? 2.197 167.790 167.127 1.00 55.56 84 ARG A O 1
ATOM 624 N N . GLN A 1 85 ? 0.566 167.494 165.646 1.00 39.80 85 GLN A N 1
ATOM 625 C CA . GLN A 1 85 ? 1.541 167.307 164.596 1.00 46.49 85 GLN A CA 1
ATOM 626 C C . GLN A 1 85 ? 1.523 168.467 163.593 1.00 48.57 85 GLN A C 1
ATOM 627 O O . GLN A 1 85 ? 2.565 168.865 163.087 1.00 51.85 85 GLN A O 1
ATOM 633 N N . HIS A 1 86 ? 0.341 169.013 163.340 1.00 47.45 86 HIS A N 1
ATOM 634 C CA . HIS A 1 86 ? 0.166 170.170 162.504 1.00 27.51 86 HIS A CA 1
ATOM 635 C C . HIS A 1 86 ? 0.924 171.331 163.095 1.00 36.06 86 HIS A C 1
ATOM 636 O O . HIS A 1 86 ? 1.560 172.077 162.364 1.00 26.50 86 HIS A O 1
ATOM 643 N N . VAL A 1 87 ? 0.847 171.494 164.416 1.00 37.67 87 VAL A N 1
ATOM 644 C CA . VAL A 1 87 ? 1.659 172.486 165.143 1.00 34.35 87 VAL A CA 1
ATOM 645 C C . VAL A 1 87 ? 2.803 171.837 165.917 1.00 31.02 87 VAL A C 1
ATOM 646 O O . VAL A 1 87 ? 2.584 171.179 166.930 1.00 34.25 87 VAL A O 1
ATOM 650 N N . GLY A 1 88 ? 4.027 172.049 165.437 1.00 33.65 88 GLY A N 1
ATOM 651 C CA . GLY A 1 88 ? 5.219 171.449 166.005 1.00 34.60 88 GLY A CA 1
ATOM 652 C C . GLY A 1 88 ? 5.884 172.410 166.967 1.00 44.78 88 GLY A C 1
ATOM 653 O O . GLY A 1 88 ? 6.157 173.558 166.621 1.00 44.96 88 GLY A O 1
ATOM 654 N N . MET A 1 89 ? 6.155 171.923 168.174 1.00 46.86 89 MET A N 1
ATOM 655 C CA . MET A 1 89 ? 6.572 172.760 169.284 1.00 40.04 89 MET A CA 1
ATOM 656 C C . MET A 1 89 ? 7.915 172.355 169.834 1.00 44.55 89 MET A C 1
ATOM 657 O O . MET A 1 89 ? 8.028 171.320 170.470 1.00 52.66 89 MET A O 1
ATOM 662 N N . VAL A 1 90 ? 8.915 173.201 169.600 1.00 47.28 90 VAL A N 1
ATOM 663 C CA . VAL A 1 90 ? 10.263 173.050 170.124 1.00 43.85 90 VAL A CA 1
ATOM 664 C C . VAL A 1 90 ? 10.404 173.737 171.469 1.00 50.52 90 VAL A C 1
ATOM 665 O O . VAL A 1 90 ? 10.435 174.961 171.557 1.00 51.06 90 VAL A O 1
ATOM 669 N N . PHE A 1 91 ? 10.491 172.934 172.520 1.00 59.28 91 PHE A N 1
ATOM 670 C CA . PHE A 1 91 ? 10.594 173.447 173.874 1.00 55.86 91 PHE A CA 1
ATOM 671 C C . PHE A 1 91 ? 11.999 173.834 174.186 1.00 58.59 91 PHE A C 1
ATOM 672 O O . PHE A 1 91 ? 12.935 173.261 173.638 1.00 59.41 91 PHE A O 1
ATOM 680 N N . GLN A 1 92 ? 12.130 174.779 175.113 1.00 58.99 92 GLN A N 1
ATOM 681 C CA . GLN A 1 92 ? 13.419 175.320 175.519 1.00 51.34 92 GLN A CA 1
ATOM 682 C C . GLN A 1 92 ? 14.355 174.251 176.076 1.00 49.60 92 GLN A C 1
ATOM 683 O O . GLN A 1 92 ? 13.960 173.432 176.910 1.00 47.58 92 GLN A O 1
ATOM 689 N N . PHE A 1 93 ? 15.604 174.291 175.626 1.00 50.23 93 PHE A N 1
ATOM 690 C CA . PHE A 1 93 ? 16.557 173.233 175.920 1.00 47.91 93 PHE A CA 1
ATOM 691 C C . PHE A 1 93 ? 15.958 171.909 175.537 1.00 47.50 93 PHE A C 1
ATOM 692 O O . PHE A 1 93 ? 15.796 171.039 176.374 1.00 55.73 93 PHE A O 1
ATOM 700 N N . PRO A 1 94 ? 15.631 171.750 174.257 1.00 39.98 94 PRO A N 1
ATOM 701 C CA . PRO A 1 94 ? 14.916 170.547 173.881 1.00 45.65 94 PRO A CA 1
ATOM 702 C C . PRO A 1 94 ? 15.770 169.308 173.992 1.00 50.47 94 PRO A C 1
ATOM 703 O O . PRO A 1 94 ? 15.244 168.241 173.715 1.00 57.92 94 PRO A O 1
ATOM 707 N N . GLU A 1 95 ? 17.039 169.427 174.375 1.00 49.84 95 GLU A N 1
ATOM 708 C CA . GLU A 1 95 ? 17.924 168.250 174.392 1.00 58.22 95 GLU A CA 1
ATOM 709 C C . GLU A 1 95 ? 17.536 167.187 175.433 1.00 59.72 95 GLU A C 1
ATOM 710 O O . GLU A 1 95 ? 17.893 166.019 175.283 1.00 52.95 95 GLU A O 1
ATOM 716 N N . ASN A 1 96 ? 16.787 167.590 176.462 1.00 67.13 96 ASN A N 1
ATOM 717 C CA . ASN A 1 96 ? 16.347 166.671 177.505 1.00 70.88 96 ASN A CA 1
ATOM 718 C C . ASN A 1 96 ? 15.057 165.949 177.146 1.00 67.48 96 ASN A C 1
ATOM 719 O O . ASN A 1 96 ? 14.274 165.608 178.015 1.00 77.05 96 ASN A O 1
ATOM 724 N N . GLN A 1 97 ? 14.832 165.728 175.861 1.00 49.98 97 GLN A N 1
ATOM 725 C CA . GLN A 1 97 ? 13.663 164.995 175.419 1.00 43.75 97 GLN A CA 1
ATOM 726 C C . GLN A 1 97 ? 14.072 163.771 174.603 1.00 44.46 97 GLN A C 1
ATOM 727 O O . GLN A 1 97 ? 13.243 163.004 174.147 1.00 43.52 97 GLN A O 1
ATOM 733 N N . LEU A 1 98 ? 15.369 163.572 174.440 1.00 53.91 98 LEU A N 1
ATOM 734 C CA . LEU A 1 98 ? 15.856 162.399 173.724 1.00 55.46 98 LEU A CA 1
ATOM 735 C C . LEU A 1 98 ? 15.904 161.229 174.684 1.00 55.04 98 LEU A C 1
ATOM 736 O O . LEU A 1 98 ? 16.153 161.410 175.875 1.00 61.27 98 LEU A O 1
ATOM 741 N N . PHE A 1 99 ? 15.661 160.033 174.164 1.00 48.47 99 PHE A N 1
ATOM 742 C CA . PHE A 1 99 ? 15.529 158.854 175.003 1.00 46.13 99 PHE A CA 1
ATOM 743 C C . PHE A 1 99 ? 15.716 157.555 174.217 1.00 47.54 99 PHE A C 1
ATOM 744 O O . PHE A 1 99 ? 15.843 156.490 174.805 1.00 62.60 99 PHE A O 1
ATOM 752 N N . GLU A 1 100 ? 15.723 157.610 172.896 1.00 42.60 100 GLU A N 1
ATOM 753 C CA . GLU A 1 100 ? 15.801 156.360 172.146 1.00 55.28 100 GLU A CA 1
ATOM 754 C C . GLU A 1 100 ? 17.212 155.757 172.073 1.00 60.26 100 GLU 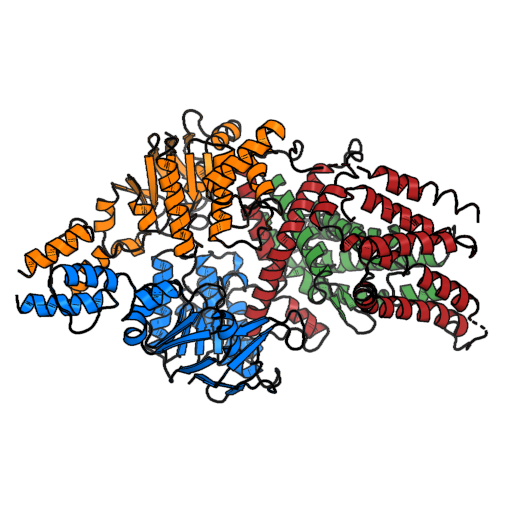A C 1
ATOM 755 O O . GLU A 1 100 ? 18.204 156.412 172.392 1.00 59.17 100 GLU A O 1
ATOM 761 N N . GLU A 1 101 ? 17.285 154.497 171.649 1.00 62.27 101 GLU A N 1
ATOM 762 C CA . GLU A 1 101 ? 18.549 153.787 171.576 1.00 64.80 101 GLU A CA 1
ATOM 763 C C . GLU A 1 101 ? 19.446 154.411 170.515 1.00 66.65 101 GLU A C 1
ATOM 764 O O . GLU A 1 101 ? 20.514 154.913 170.832 1.00 77.26 101 GLU A O 1
ATOM 770 N N . THR A 1 102 ? 19.013 154.397 169.261 1.00 58.15 102 THR A N 1
ATOM 771 C CA . THR A 1 102 ? 19.708 155.146 168.218 1.00 59.04 102 THR A CA 1
ATOM 772 C C . THR A 1 102 ? 19.126 156.569 168.154 1.00 58.74 102 THR A C 1
ATOM 773 O O . THR A 1 102 ? 18.153 156.854 168.829 1.00 55.22 102 THR A O 1
ATOM 777 N N . VAL A 1 103 ? 19.717 157.469 167.373 1.00 69.95 103 VAL A N 1
ATOM 778 C CA . VAL A 1 103 ? 19.137 158.803 167.229 1.00 72.10 103 VAL A CA 1
ATOM 779 C C . VAL A 1 103 ? 18.075 158.800 166.144 1.00 73.90 103 VAL A C 1
ATOM 780 O O . VAL A 1 103 ? 17.232 159.690 166.096 1.00 79.67 103 VAL A O 1
ATOM 784 N N . ARG A 1 104 ? 18.126 157.787 165.284 1.00 62.60 104 ARG A N 1
ATOM 785 C CA . ARG A 1 104 ? 17.169 157.624 164.200 1.00 57.49 104 ARG A CA 1
ATOM 786 C C . ARG A 1 104 ? 15.798 157.164 164.709 1.00 60.74 104 ARG A C 1
ATOM 787 O O . ARG A 1 104 ? 14.767 157.623 164.224 1.00 65.81 104 ARG A O 1
ATOM 795 N N . GLN A 1 105 ? 15.788 156.253 165.677 1.00 57.59 105 GLN A N 1
ATOM 796 C CA . GLN A 1 105 ? 14.552 155.805 166.301 1.00 63.48 105 GLN A CA 1
ATOM 797 C C . GLN A 1 105 ? 13.891 156.951 167.081 1.00 65.62 105 GLN A C 1
ATOM 798 O O . GLN A 1 105 ? 12.661 156.987 167.262 1.00 60.39 105 GLN A O 1
ATOM 804 N N . ASP A 1 106 ? 14.462 157.916 167.608 1.00 65.94 106 ASP A N 1
ATOM 805 C CA . ASP A 1 106 ? 13.988 159.036 168.400 1.00 64.79 106 ASP A CA 1
ATOM 806 C C . ASP A 1 106 ? 13.336 160.096 167.526 1.00 63.63 106 ASP A C 1
ATOM 807 O O . ASP A 1 106 ? 12.399 160.776 167.942 1.00 66.60 106 ASP A O 1
ATOM 812 N N . ILE A 1 107 ? 14.107 160.193 166.257 1.00 48.94 107 ILE A N 1
ATOM 813 C CA . ILE A 1 107 ? 13.561 161.117 165.278 1.00 44.31 107 ILE A CA 1
ATOM 814 C C . ILE A 1 107 ? 12.270 160.558 164.688 1.00 41.10 107 ILE A C 1
ATOM 815 O O . ILE A 1 107 ? 11.224 161.233 164.644 1.00 35.17 107 ILE A O 1
ATOM 820 N N . ALA A 1 108 ? 12.353 159.302 164.267 1.00 45.60 108 ALA A N 1
ATOM 821 C CA . ALA A 1 108 ? 11.205 158.572 163.758 1.00 46.61 108 ALA A CA 1
ATOM 822 C C . ALA A 1 108 ? 10.117 158.402 164.804 1.00 46.88 108 ALA A C 1
ATOM 823 O O . ALA A 1 108 ? 8.991 158.099 164.471 1.00 40.27 108 ALA A O 1
ATOM 825 N N . PHE A 1 109 ? 10.457 158.582 166.071 1.00 59.60 109 PHE A N 1
ATOM 826 C CA . PHE A 1 109 ? 9.479 158.475 167.152 1.00 63.83 109 PHE A CA 1
ATOM 827 C C . PHE A 1 109 ? 8.258 159.390 167.010 1.00 66.39 109 PHE A C 1
ATOM 828 O O . PHE A 1 109 ? 7.137 158.969 167.270 1.00 63.34 109 PHE A O 1
ATOM 836 N N . GLY A 1 110 ? 8.481 160.643 166.633 1.00 77.70 110 GLY A N 1
ATOM 837 C CA . GLY A 1 110 ? 7.378 161.558 166.396 1.00 78.63 110 GLY A CA 1
ATOM 838 C C . GLY A 1 110 ? 6.341 160.935 165.482 1.00 72.04 110 GLY A C 1
ATOM 839 O O . GLY A 1 110 ? 5.278 160.532 165.949 1.00 66.95 110 GLY A O 1
ATOM 840 N N . PRO A 1 111 ? 6.668 160.832 164.179 1.00 59.27 111 PRO A N 1
ATOM 841 C CA . PRO A 1 111 ? 5.927 160.185 163.087 1.00 48.65 111 PRO A CA 1
ATOM 842 C C . PRO A 1 111 ? 5.167 158.907 163.450 1.00 49.82 111 PRO A C 1
ATOM 843 O O . PRO A 1 111 ? 4.035 158.730 163.039 1.00 49.77 111 PRO A O 1
ATOM 847 N N . LYS A 1 112 ? 5.801 158.014 164.191 1.00 58.49 112 LYS A N 1
ATOM 848 C CA . LYS A 1 112 ? 5.229 156.710 164.459 1.00 59.20 112 LYS A CA 1
ATOM 849 C C . LYS A 1 112 ? 4.050 156.867 165.389 1.00 58.01 112 LYS A C 1
ATOM 850 O O . LYS A 1 112 ? 3.061 156.139 165.297 1.00 62.35 112 LYS A O 1
ATOM 856 N N . ASN A 1 113 ? 4.150 157.851 166.269 1.00 51.72 113 ASN A N 1
ATOM 857 C CA . ASN A 1 113 ? 3.103 158.114 167.245 1.00 50.26 113 ASN A CA 1
ATOM 858 C C . ASN A 1 113 ? 1.825 158.574 166.582 1.00 52.51 113 ASN A C 1
ATOM 859 O O . ASN A 1 113 ? 0.766 158.587 167.192 1.00 55.56 113 ASN A O 1
ATOM 864 N N . PHE A 1 114 ? 1.939 158.966 165.323 1.00 50.33 114 PHE A N 1
ATOM 865 C CA . PHE A 1 114 ? 0.802 159.431 164.563 1.00 45.51 114 PHE A CA 1
ATOM 866 C C . PHE A 1 114 ? 0.488 158.480 163.422 1.00 55.03 114 PHE A C 1
ATOM 867 O O . PHE A 1 114 ? -0.196 158.858 162.473 1.00 71.32 114 PHE A O 1
ATOM 875 N N . GLY A 1 115 ? 0.992 157.251 163.491 1.00 48.26 115 GLY A N 1
ATOM 876 C CA . GLY A 1 115 ? 0.620 156.266 162.502 1.00 47.63 115 GLY A CA 1
ATOM 877 C C . GLY A 1 115 ? 1.675 155.608 161.637 1.00 61.64 115 GLY A C 1
ATOM 878 O O . GLY A 1 115 ? 1.585 154.394 161.443 1.00 79.02 115 GLY A O 1
ATOM 879 N N . MET A 1 116 ? 2.633 156.371 161.098 1.00 53.67 116 MET A N 1
ATOM 880 C CA . MET A 1 116 ? 3.649 155.829 160.185 1.00 53.07 116 MET A CA 1
ATOM 881 C C . MET A 1 116 ? 4.188 154.483 160.640 1.00 70.96 116 MET A C 1
ATOM 882 O O . MET A 1 116 ? 4.474 154.277 161.837 1.00 70.12 116 MET A O 1
ATOM 887 N N . ALA A 1 117 ? 4.305 153.554 159.698 1.00 92.12 117 ALA A N 1
ATOM 888 C CA . ALA A 1 117 ? 4.942 152.290 160.013 1.00 98.44 117 ALA A CA 1
ATOM 889 C C . ALA A 1 117 ? 6.413 152.622 160.105 1.00 103.12 117 ALA A C 1
ATOM 890 O O . ALA A 1 117 ? 6.862 153.617 159.526 1.00 102.32 117 ALA A O 1
ATOM 892 N N . ASP A 1 118 ? 7.153 151.805 160.843 1.00 95.85 118 ASP A N 1
ATOM 893 C CA . ASP A 1 118 ? 8.540 152.104 161.156 1.00 92.86 118 ASP A CA 1
ATOM 894 C C . ASP A 1 118 ? 9.377 152.255 159.896 1.00 87.82 118 ASP A C 1
ATOM 895 O O . ASP A 1 118 ? 10.266 153.105 159.839 1.00 87.05 118 ASP A O 1
ATOM 900 N N . ALA A 1 119 ? 9.075 151.440 158.887 1.00 75.37 119 ALA A N 1
ATOM 901 C CA . ALA A 1 119 ? 9.789 151.476 157.611 1.00 71.41 119 ALA A CA 1
ATOM 902 C C . ALA A 1 119 ? 9.998 152.902 157.078 1.00 78.62 119 ALA A C 1
ATOM 903 O O . ALA A 1 119 ? 11.129 153.384 157.006 1.00 82.81 119 ALA A O 1
ATOM 905 N N . ASP A 1 120 ? 8.910 153.583 156.733 1.00 84.64 120 ASP A N 1
ATOM 906 C CA . ASP A 1 120 ? 9.007 154.920 156.159 1.00 83.08 120 ASP A CA 1
ATOM 907 C C . ASP A 1 120 ? 9.266 156.003 157.197 1.00 77.25 120 ASP A C 1
ATOM 908 O O . ASP A 1 120 ? 9.549 157.144 156.839 1.00 76.25 120 ASP A O 1
ATOM 913 N N . ALA A 1 121 ? 9.169 155.661 158.477 1.00 83.91 121 ALA A N 1
ATOM 914 C CA . ALA A 1 121 ? 9.431 156.648 159.530 1.00 82.10 121 ALA A CA 1
ATOM 915 C C . ALA A 1 121 ? 10.926 156.770 159.804 1.00 74.58 121 ALA A C 1
ATOM 916 O O . ALA A 1 121 ? 11.441 157.865 160.061 1.00 66.69 121 ALA A O 1
ATOM 918 N N . LEU A 1 122 ? 11.619 155.636 159.741 1.00 57.20 122 LEU A N 1
ATOM 919 C CA . LEU A 1 122 ? 13.061 155.640 159.861 1.00 50.60 122 LEU A CA 1
ATOM 920 C C . LEU A 1 122 ? 13.625 156.278 158.600 1.00 51.66 122 LEU A C 1
ATOM 921 O O . LEU A 1 122 ? 14.529 157.119 158.676 1.00 48.30 122 LEU A O 1
ATOM 926 N N . ALA A 1 123 ? 13.059 155.906 157.447 1.00 46.42 123 ALA A N 1
ATOM 927 C CA . ALA A 1 123 ? 13.395 156.535 156.163 1.00 46.28 123 ALA A CA 1
ATOM 928 C C . ALA A 1 123 ? 13.276 158.059 156.224 1.00 45.36 123 ALA A C 1
ATOM 929 O O . ALA A 1 123 ? 14.125 158.784 155.720 1.00 38.90 123 ALA A O 1
ATOM 931 N N . LEU A 1 124 ? 12.214 158.538 156.858 1.00 66.84 124 LEU A N 1
ATOM 932 C CA . LEU A 1 124 ? 12.019 159.969 157.046 1.00 71.07 124 LEU A CA 1
ATOM 933 C C . LEU A 1 124 ? 13.081 160.500 157.997 1.00 63.84 124 LEU A C 1
ATOM 934 O O . LEU A 1 124 ? 13.677 161.554 157.765 1.00 52.44 124 LEU A O 1
ATOM 939 N N . ALA A 1 125 ? 13.308 159.748 159.066 1.00 59.91 125 ALA A N 1
ATOM 940 C CA . ALA A 1 125 ? 14.296 160.111 160.054 1.00 59.72 125 ALA A CA 1
ATOM 941 C C . ALA A 1 125 ? 15.671 160.250 159.407 1.00 61.57 125 ALA A C 1
ATOM 942 O O . ALA A 1 125 ? 16.443 161.129 159.773 1.00 58.62 125 ALA A O 1
ATOM 944 N N . ASP A 1 126 ? 15.963 159.395 158.433 1.00 63.04 126 ASP A N 1
ATOM 945 C CA . ASP A 1 126 ? 17.207 159.496 157.681 1.00 70.99 126 ASP A CA 1
ATOM 946 C C . ASP A 1 126 ? 17.367 160.877 157.054 1.00 68.73 126 ASP A C 1
ATOM 947 O O . ASP A 1 126 ? 18.379 161.545 157.249 1.00 65.31 126 ASP A O 1
ATOM 952 N N . GLU A 1 127 ? 16.353 161.296 156.304 1.00 74.33 127 GLU A N 1
ATOM 953 C CA . GLU A 1 127 ? 16.392 162.551 155.558 1.00 80.57 127 GLU A CA 1
ATOM 954 C C . GLU A 1 127 ? 16.325 163.777 156.476 1.00 70.93 127 GLU A C 1
ATOM 955 O O . GLU A 1 127 ? 16.769 164.869 156.115 1.00 59.25 127 GLU A O 1
ATOM 961 N N . MET A 1 128 ? 15.787 163.582 157.677 1.00 73.15 128 MET A N 1
ATOM 962 C CA . MET A 1 128 ? 15.604 164.679 158.632 1.00 69.78 128 MET A CA 1
ATOM 963 C C . MET A 1 128 ? 16.908 165.140 159.225 1.00 58.64 128 MET A C 1
ATOM 964 O O . MET A 1 128 ? 17.048 166.298 159.593 1.00 46.92 128 MET A O 1
ATOM 969 N N . LEU A 1 129 ? 17.851 164.207 159.312 1.00 63.18 129 LEU A N 1
ATOM 970 C CA . LEU A 1 129 ? 19.157 164.420 159.927 1.00 56.44 129 LEU A CA 1
ATOM 971 C C . LEU A 1 129 ? 19.982 165.410 159.156 1.00 61.31 129 LEU A C 1
ATOM 972 O O . LEU A 1 129 ? 20.640 166.254 159.748 1.00 64.67 129 LEU A O 1
ATOM 977 N N . THR A 1 130 ? 19.961 165.286 157.833 1.00 65.38 130 THR A N 1
ATOM 978 C CA . THR A 1 130 ? 20.631 166.236 156.955 1.00 65.03 130 THR A CA 1
ATOM 979 C C . THR A 1 130 ? 20.145 167.639 157.241 1.00 61.22 130 THR A C 1
ATOM 980 O O . THR A 1 130 ? 20.913 168.515 157.654 1.00 59.80 130 THR A O 1
ATOM 984 N N . THR A 1 131 ? 18.845 167.814 157.015 1.00 52.22 131 THR A N 1
ATOM 985 C CA . THR A 1 131 ? 18.121 169.068 157.189 1.00 52.86 131 THR A CA 1
ATOM 986 C C . THR A 1 131 ? 18.585 169.885 158.348 1.00 50.30 131 THR A C 1
ATOM 987 O O . THR A 1 131 ? 18.717 171.097 158.271 1.00 43.89 131 THR A O 1
ATOM 991 N N . VAL A 1 132 ? 18.797 169.198 159.449 1.00 67.89 132 VAL A N 1
ATOM 992 C CA . VAL A 1 132 ? 19.058 169.862 160.688 1.00 72.08 132 VAL A CA 1
ATOM 993 C C . VAL A 1 132 ? 20.539 170.220 160.772 1.00 80.97 132 VAL A C 1
ATOM 994 O O . VAL A 1 132 ? 20.906 171.224 161.393 1.00 89.75 132 VAL A O 1
ATOM 998 N N . GLY A 1 133 ? 21.377 169.431 160.096 1.00 64.32 133 GLY A N 1
ATOM 999 C CA . GLY A 1 133 ? 22.811 169.662 160.100 1.00 65.34 133 GLY A CA 1
ATOM 1000 C C . GLY A 1 133 ? 23.672 168.421 159.929 1.00 63.64 133 GLY A C 1
ATOM 1001 O O . GLY A 1 133 ? 24.562 168.401 159.091 1.00 63.67 133 GLY A O 1
ATOM 1002 N N . LEU A 1 134 ? 23.363 167.383 160.703 1.00 61.55 134 LEU A N 1
ATOM 1003 C CA . LEU A 1 134 ? 24.201 166.194 160.915 1.00 51.05 134 LEU A CA 1
ATOM 1004 C C . LEU A 1 134 ? 24.458 165.282 159.738 1.00 63.20 134 LEU A C 1
ATOM 1005 O O . LEU A 1 134 ? 23.806 165.374 158.704 1.00 65.12 134 LEU A O 1
ATOM 1010 N N . ASP A 1 135 ? 25.430 164.393 159.935 1.00 86.17 135 ASP A N 1
ATOM 1011 C CA . ASP A 1 135 ? 25.856 163.396 158.960 1.00 89.67 135 ASP A CA 1
ATOM 1012 C C . ASP A 1 135 ? 25.094 162.091 159.199 1.00 83.61 135 ASP A C 1
ATOM 1013 O O . ASP A 1 135 ? 24.501 161.889 160.253 1.00 87.39 135 ASP A O 1
ATOM 1018 N N . GLN A 1 136 ? 25.099 161.208 158.213 1.00 69.86 136 GLN A N 1
ATOM 1019 C CA . GLN A 1 136 ? 24.443 159.914 158.348 1.00 68.09 136 GLN A CA 1
ATOM 1020 C C . GLN A 1 136 ? 25.062 159.015 159.408 1.00 64.68 136 GLN A C 1
ATOM 1021 O O . GLN A 1 136 ? 24.414 158.088 159.888 1.00 61.87 136 GLN A O 1
ATOM 1027 N N . SER A 1 137 ? 26.315 159.277 159.762 1.00 71.91 137 SER A N 1
ATOM 1028 C CA . SER A 1 137 ? 26.992 158.485 160.786 1.00 79.83 137 SER A CA 1
ATOM 1029 C C . SER A 1 137 ? 26.137 158.469 162.045 1.00 80.35 137 SER A C 1
ATOM 1030 O O . SER A 1 137 ? 25.926 157.427 162.675 1.00 80.17 137 SER A O 1
ATOM 1033 N N . TYR A 1 138 ? 25.618 159.648 162.360 1.00 69.24 138 TYR A N 1
ATOM 1034 C CA . TYR A 1 138 ? 24.874 159.897 163.569 1.00 64.31 138 TYR A CA 1
ATOM 1035 C C . TYR A 1 138 ? 23.635 159.038 163.706 1.00 69.47 138 TYR A C 1
ATOM 1036 O O . TYR A 1 138 ? 23.190 158.781 164.820 1.00 72.91 138 TYR A O 1
ATOM 1045 N N . ALA A 1 139 ? 23.066 158.615 162.581 1.00 75.51 139 ALA A N 1
ATOM 1046 C CA . ALA A 1 139 ? 21.815 157.851 162.586 1.00 77.65 139 ALA A CA 1
ATOM 1047 C C . ALA A 1 139 ? 21.818 156.671 163.564 1.00 77.62 139 ALA A C 1
ATOM 1048 O O . ALA A 1 139 ? 20.842 156.437 164.263 1.00 77.95 139 ALA A O 1
ATOM 1050 N N . GLU A 1 140 ? 22.935 155.958 163.625 1.00 73.84 140 GLU A N 1
ATOM 1051 C CA . GLU A 1 140 ? 23.052 154.750 164.424 1.00 68.99 140 GLU A CA 1
ATOM 1052 C C . GLU A 1 140 ? 23.566 154.989 165.832 1.00 57.72 140 GLU A C 1
ATOM 1053 O O . GLU A 1 140 ? 23.507 154.101 166.672 1.00 53.64 140 GLU A O 1
ATOM 1059 N N . ARG A 1 141 ? 24.064 156.194 166.081 1.00 56.64 141 ARG A N 1
ATOM 1060 C CA . ARG A 1 141 ? 24.721 156.531 167.337 1.00 60.63 141 ARG A CA 1
ATOM 1061 C C . ARG A 1 141 ? 23.705 156.604 168.452 1.00 54.72 141 ARG A C 1
ATOM 1062 O O . ARG A 1 141 ? 22.532 156.525 168.186 1.00 56.27 141 ARG A O 1
ATOM 1070 N N . SER A 1 142 ? 24.136 156.704 169.704 1.00 51.72 142 SER A N 1
ATOM 1071 C CA . SER A 1 142 ? 23.183 156.923 170.779 1.00 49.55 142 SER A CA 1
ATOM 1072 C C . SER A 1 142 ? 23.028 158.397 170.989 1.00 54.73 142 SER A C 1
ATOM 1073 O O . SER A 1 142 ? 23.980 159.144 170.805 1.00 57.94 142 SER A O 1
ATOM 1076 N N . PRO A 1 143 ? 21.812 158.825 171.349 1.00 57.75 143 PRO A N 1
ATOM 1077 C CA . PRO A 1 143 ? 21.537 160.220 171.684 1.00 58.13 143 PRO A CA 1
ATOM 1078 C C . PRO A 1 143 ? 22.509 160.787 172.703 1.00 55.62 143 PRO A C 1
ATOM 1079 O O . PRO A 1 143 ? 22.813 161.962 172.639 1.00 59.44 143 PRO A O 1
ATOM 1083 N N . PHE A 1 144 ? 23.000 159.966 173.618 1.00 56.43 144 PHE A N 1
ATOM 1084 C CA . PHE A 1 144 ? 23.799 160.481 174.725 1.00 63.74 144 PHE A CA 1
ATOM 1085 C C . PHE A 1 144 ? 25.314 160.502 174.464 1.00 68.08 144 PHE A C 1
ATOM 1086 O O . PHE A 1 144 ? 26.040 161.272 175.096 1.00 70.45 144 PHE A O 1
ATOM 1094 N N . GLU A 1 145 ? 25.776 159.667 173.532 1.00 69.33 145 GLU A N 1
ATOM 1095 C CA . GLU A 1 145 ? 27.108 159.793 172.950 1.00 72.36 145 GLU A CA 1
ATOM 1096 C C . GLU A 1 145 ? 27.369 161.230 172.481 1.00 71.32 145 GLU A C 1
ATOM 1097 O O . GLU A 1 145 ? 28.516 161.660 172.373 1.00 79.68 145 GLU A O 1
ATOM 1103 N N . LEU A 1 146 ? 26.299 161.959 172.180 1.00 62.22 146 LEU A N 1
ATOM 1104 C CA . LEU A 1 146 ? 26.377 163.240 171.485 1.00 58.94 146 LEU A CA 1
ATOM 1105 C C . LEU A 1 146 ? 26.743 164.446 172.331 1.00 54.39 146 LEU A C 1
ATOM 1106 O O . LEU A 1 146 ? 26.623 164.445 173.564 1.00 50.13 146 LEU A O 1
ATOM 1111 N N . SER A 1 147 ? 27.160 165.489 171.621 1.00 50.81 147 SER A N 1
ATOM 1112 C CA . SER A 1 147 ? 27.446 166.796 172.190 1.00 50.60 147 SER A CA 1
ATOM 1113 C C . SER A 1 147 ? 26.167 167.497 172.604 1.00 57.03 147 SER A C 1
ATOM 1114 O O . SER A 1 147 ? 25.102 167.234 172.038 1.00 54.55 147 SER A O 1
ATOM 1117 N N . GLY A 1 148 ? 26.263 168.396 173.579 1.00 73.11 148 GLY A N 1
ATOM 1118 C CA . GLY A 1 148 ? 25.114 169.198 173.978 1.00 75.17 148 GLY A CA 1
ATOM 1119 C C . GLY A 1 148 ? 24.465 169.937 172.814 1.00 75.91 148 GLY A C 1
ATOM 1120 O O . GLY A 1 148 ? 23.236 169.969 172.697 1.00 74.06 148 GLY A O 1
ATOM 1121 N N . GLY A 1 149 ? 25.303 170.519 171.952 1.00 65.46 149 GLY A N 1
ATOM 1122 C CA . GLY A 1 149 ? 24.860 171.231 170.766 1.00 55.92 149 GLY A CA 1
ATOM 1123 C C . GLY A 1 149 ? 24.195 170.368 169.706 1.00 55.25 149 GLY A C 1
ATOM 1124 O O . GLY A 1 149 ? 23.187 170.774 169.137 1.00 55.90 149 GLY A O 1
ATOM 1125 N N . GLN A 1 150 ? 24.752 169.190 169.429 1.00 53.31 150 GLN A N 1
ATOM 1126 C CA . GLN A 1 150 ? 24.172 168.280 168.441 1.00 60.09 150 GLN A CA 1
ATOM 1127 C C . GLN A 1 150 ? 23.027 167.423 168.981 1.00 68.02 150 GLN A C 1
ATOM 1128 O O . GLN A 1 150 ? 22.273 166.831 168.211 1.00 67.36 150 GLN A O 1
ATOM 1134 N N . MET A 1 151 ? 22.905 167.320 170.297 1.00 69.74 151 MET A N 1
ATOM 1135 C CA . MET A 1 151 ? 21.711 166.706 170.856 1.00 69.82 151 MET A CA 1
ATOM 1136 C C . MET A 1 151 ? 20.507 167.582 170.516 1.00 64.74 151 MET A C 1
ATOM 1137 O O . MET A 1 151 ? 19.418 167.091 170.256 1.00 62.13 151 MET A O 1
ATOM 1142 N N . ARG A 1 152 ? 20.719 168.890 170.502 1.00 59.27 152 ARG A N 1
ATOM 1143 C CA . ARG A 1 152 ? 19.662 169.828 170.163 1.00 50.92 152 ARG A CA 1
ATOM 1144 C C . ARG A 1 152 ? 19.249 169.747 168.707 1.00 50.92 152 ARG A C 1
ATOM 1145 O O . ARG A 1 152 ? 18.097 169.939 168.387 1.00 51.57 152 ARG A O 1
ATOM 1153 N N . ARG A 1 153 ? 20.190 169.470 167.818 1.00 63.27 153 ARG A N 1
ATOM 1154 C CA . ARG A 1 153 ? 19.860 169.268 166.415 1.00 66.53 153 ARG A CA 1
ATOM 1155 C C . ARG A 1 153 ? 18.931 168.072 166.244 1.00 61.24 153 ARG A C 1
ATOM 1156 O O . ARG A 1 153 ? 17.970 168.120 165.497 1.00 62.15 153 ARG A O 1
ATOM 1164 N N . VAL A 1 154 ? 19.240 166.989 166.939 1.00 51.55 154 VAL A N 1
ATOM 1165 C CA . VAL A 1 154 ? 18.426 165.783 166.920 1.00 44.18 154 VAL A CA 1
ATOM 1166 C C . VAL A 1 154 ? 17.055 166.028 167.569 1.00 46.56 154 VAL A C 1
ATOM 1167 O O . VAL A 1 154 ? 16.026 165.507 167.108 1.00 48.28 154 VAL A O 1
ATOM 1171 N N . ALA A 1 155 ? 17.048 166.823 168.638 1.00 46.53 155 ALA A N 1
ATOM 1172 C CA . ALA A 1 155 ? 15.805 167.227 169.301 1.00 50.46 155 ALA A CA 1
ATOM 1173 C C . ALA A 1 155 ? 14.898 167.908 168.304 1.00 45.10 155 ALA A C 1
ATOM 1174 O O . ALA A 1 155 ? 13.815 167.415 167.999 1.00 48.45 155 ALA A O 1
ATOM 1176 N N . ILE A 1 156 ? 15.370 169.047 167.813 1.00 38.97 156 ILE A N 1
ATOM 1177 C CA . ILE A 1 156 ? 14.741 169.800 166.744 1.00 44.27 156 ILE A CA 1
ATOM 1178 C C . ILE A 1 156 ? 14.343 168.946 165.544 1.00 52.77 156 ILE A C 1
ATOM 1179 O O . ILE A 1 156 ? 13.216 169.026 165.073 1.00 65.65 156 ILE A O 1
ATOM 1184 N N . ALA A 1 157 ? 15.253 168.133 165.037 1.00 41.99 157 ALA A N 1
ATOM 1185 C CA . ALA A 1 157 ? 14.951 167.390 163.829 1.00 44.22 157 ALA A CA 1
ATOM 1186 C C . ALA A 1 157 ? 13.824 166.385 164.038 1.00 55.26 157 ALA A C 1
ATOM 1187 O O . ALA A 1 157 ? 13.088 166.065 163.109 1.00 61.17 157 ALA A O 1
ATOM 1189 N N . GLY A 1 158 ? 13.684 165.889 165.260 1.00 59.28 158 GLY A N 1
ATOM 1190 C CA . GLY A 1 158 ? 12.661 164.899 165.545 1.00 63.39 158 GLY A CA 1
ATOM 1191 C C . GLY A 1 158 ? 11.260 165.466 165.481 1.00 56.43 158 GLY A C 1
ATOM 1192 O O . GLY A 1 158 ? 10.294 164.736 165.299 1.00 55.21 158 GLY A O 1
ATOM 1193 N N . VAL A 1 159 ? 11.189 166.782 165.657 1.00 53.05 159 VAL A N 1
ATOM 1194 C CA . VAL A 1 159 ? 9.978 167.594 165.615 1.00 49.76 159 VAL A CA 1
ATOM 1195 C C . VAL A 1 159 ? 9.671 167.907 164.178 1.00 48.63 159 VAL A C 1
ATOM 1196 O O . VAL A 1 159 ? 8.533 167.831 163.750 1.00 61.90 159 VAL A O 1
ATOM 1200 N N . LEU A 1 160 ? 10.701 168.266 163.430 1.00 37.71 160 LEU A N 1
ATOM 1201 C CA . LEU A 1 160 ? 10.554 168.560 162.012 1.00 44.08 160 LEU A CA 1
ATOM 1202 C C . LEU A 1 160 ? 10.079 167.349 161.216 1.00 45.50 160 LEU A C 1
ATOM 1203 O O . LEU A 1 160 ? 9.552 167.488 160.109 1.00 43.58 160 LEU A O 1
ATOM 1208 N N . ALA A 1 161 ? 10.280 166.170 161.797 1.00 46.18 161 ALA A N 1
ATOM 1209 C CA . ALA A 1 161 ? 9.897 164.903 161.199 1.00 46.11 161 ALA A CA 1
ATOM 1210 C C . ALA A 1 161 ? 8.384 164.703 161.165 1.00 54.03 161 ALA A C 1
ATOM 1211 O O . ALA A 1 161 ? 7.853 164.111 160.221 1.00 64.52 161 ALA A O 1
ATOM 1213 N N . MET A 1 162 ? 7.687 165.197 162.188 1.00 46.78 162 MET A N 1
ATOM 1214 C CA . MET A 1 162 ? 6.220 165.206 162.195 1.00 42.31 162 MET A CA 1
ATOM 1215 C C . MET A 1 162 ? 5.619 166.110 161.135 1.00 42.32 162 MET A C 1
ATOM 1216 O O . MET A 1 162 ? 4.409 166.216 161.065 1.00 45.93 162 MET A O 1
ATOM 1221 N N . GLN A 1 163 ? 6.453 166.795 160.357 1.00 41.18 163 GLN A N 1
ATOM 1222 C CA . GLN A 1 163 ? 6.015 167.550 159.195 1.00 25.84 163 GLN A CA 1
ATOM 1223 C C . GLN A 1 163 ? 5.013 168.620 159.526 1.00 34.96 163 GLN A C 1
ATOM 1224 O O . GLN A 1 163 ? 3.942 168.629 158.940 1.00 35.69 163 GLN A O 1
ATOM 1230 N N . PRO A 1 164 ? 5.338 169.534 160.449 1.00 37.27 164 PRO A N 1
ATOM 1231 C CA . PRO A 1 164 ? 4.331 170.477 160.929 1.00 26.17 164 PRO A CA 1
ATOM 1232 C C . PRO A 1 164 ? 4.123 171.659 159.997 1.00 37.91 164 PRO A C 1
ATOM 1233 O O . PRO A 1 164 ? 5.009 171.978 159.186 1.00 33.94 164 PRO A O 1
ATOM 1237 N N . LYS A 1 165 ? 2.956 172.292 160.108 1.00 38.31 165 LYS A N 1
ATOM 1238 C CA . LYS A 1 165 ? 2.625 173.432 159.267 1.00 38.84 165 LYS A CA 1
ATOM 1239 C C . LYS A 1 165 ? 2.842 174.715 160.058 1.00 40.68 165 LYS A C 1
ATOM 1240 O O . LYS A 1 165 ? 2.992 175.787 159.490 1.00 42.63 165 LYS A O 1
ATOM 1246 N N . VAL A 1 166 ? 2.879 174.586 161.378 1.00 34.72 166 VAL A N 1
ATOM 1247 C CA . VAL A 1 166 ? 3.254 175.686 162.246 1.00 31.08 166 VAL A CA 1
ATOM 1248 C C . VAL A 1 166 ? 4.394 175.219 163.108 1.00 34.34 166 VAL A C 1
ATOM 1249 O O . VAL A 1 166 ? 4.382 174.103 163.592 1.00 37.12 166 VAL A O 1
ATOM 1253 N N . LEU A 1 167 ? 5.385 176.082 163.298 1.00 39.81 167 LEU A N 1
ATOM 1254 C CA . LEU A 1 167 ? 6.569 175.753 164.082 1.00 38.48 167 LEU A CA 1
ATOM 1255 C C . LEU A 1 167 ? 6.782 176.706 165.248 1.00 42.56 167 LEU A C 1
ATOM 1256 O O . LEU A 1 167 ? 7.124 177.861 165.042 1.00 42.03 167 LEU A O 1
ATOM 1261 N N . VAL A 1 168 ? 6.602 176.215 166.472 1.00 37.90 168 VAL A N 1
ATOM 1262 C CA . VAL A 1 168 ? 6.689 177.062 167.656 1.00 30.44 168 VAL A CA 1
ATOM 1263 C C . VAL A 1 168 ? 7.936 176.775 168.434 1.00 31.30 168 VAL A C 1
ATOM 1264 O O . VAL A 1 168 ? 8.094 175.683 168.927 1.00 36.63 168 VAL A O 1
ATOM 1268 N N . LEU A 1 169 ? 8.844 177.740 168.540 1.00 44.09 169 LEU A N 1
ATOM 1269 C CA . LEU A 1 169 ? 10.047 177.533 169.340 1.00 41.78 169 LEU A CA 1
ATOM 1270 C C . LEU A 1 169 ? 10.139 178.541 170.481 1.00 44.30 169 LEU A C 1
ATOM 1271 O O . LEU A 1 169 ? 10.205 179.745 170.245 1.00 40.82 169 LEU A O 1
ATOM 1276 N N . ASP A 1 170 ? 10.144 178.049 171.716 1.00 64.75 170 ASP A N 1
ATOM 1277 C CA . ASP A 1 170 ? 10.221 178.930 172.878 1.00 82.36 170 ASP A CA 1
ATOM 1278 C C . ASP A 1 170 ? 11.541 179.692 172.998 1.00 83.32 170 ASP A C 1
ATOM 1279 O O . ASP A 1 170 ? 11.554 180.898 173.241 1.00 99.13 170 ASP A O 1
ATOM 1284 N N . GLU A 1 171 ? 12.648 178.980 172.821 1.00 46.70 171 GLU A N 1
ATOM 1285 C CA . GLU A 1 171 ? 13.973 179.590 172.856 1.00 48.57 171 GLU A CA 1
ATOM 1286 C C . GLU A 1 171 ? 14.970 178.748 172.071 1.00 60.73 171 GLU A C 1
ATOM 1287 O O . GLU A 1 171 ? 15.706 177.954 172.654 1.00 67.75 171 GLU A O 1
ATOM 1293 N N . PRO A 1 172 ? 14.990 178.905 170.755 1.00 58.20 172 PRO A N 1
ATOM 1294 C CA . PRO A 1 172 ? 15.847 178.068 169.911 1.00 51.20 172 PRO A CA 1
ATOM 1295 C C . PRO A 1 172 ? 17.339 178.248 170.187 1.00 55.51 172 PRO A C 1
ATOM 1296 O O . PRO A 1 172 ? 18.081 177.267 170.200 1.00 56.18 172 PRO A O 1
ATOM 1300 N N . THR A 1 173 ? 17.767 179.489 170.392 1.00 57.45 173 THR A N 1
ATOM 1301 C CA . THR A 1 173 ? 19.187 179.815 170.487 1.00 57.26 173 THR A CA 1
ATOM 1302 C C . THR A 1 173 ? 19.755 179.946 171.901 1.00 55.77 173 THR A C 1
ATOM 1303 O O . THR A 1 173 ? 20.917 180.310 172.066 1.00 61.74 173 THR A O 1
ATOM 1307 N N . ALA A 1 174 ? 18.947 179.665 172.917 1.00 57.31 174 ALA A N 1
ATOM 1308 C CA . ALA A 1 174 ? 19.395 179.831 174.298 1.00 53.22 174 ALA A CA 1
ATOM 1309 C C . ALA A 1 174 ? 20.558 178.902 174.640 1.00 51.13 174 ALA A C 1
ATOM 1310 O O . ALA A 1 174 ? 20.566 177.738 174.246 1.00 43.87 174 ALA A O 1
ATOM 1312 N N . GLY A 1 175 ? 21.534 179.420 175.383 1.00 66.00 175 GLY A N 1
ATOM 1313 C CA . GLY A 1 175 ? 22.697 178.634 175.768 1.00 68.28 175 GLY A CA 1
ATOM 1314 C C . GLY A 1 175 ? 23.479 178.031 174.610 1.00 64.09 175 GLY A C 1
ATOM 1315 O O . GLY A 1 175 ? 23.958 176.912 174.705 1.00 65.78 175 GLY A O 1
ATOM 1316 N N . LEU A 1 176 ? 23.605 178.765 173.513 1.00 52.34 176 LEU A N 1
ATOM 1317 C CA . LEU A 1 176 ? 24.353 178.289 172.365 1.00 56.17 176 LEU A CA 1
ATOM 1318 C C . LEU A 1 176 ? 25.405 179.334 172.070 1.00 66.61 176 LEU A C 1
ATOM 1319 O O . LEU A 1 176 ? 25.191 180.513 172.357 1.00 79.00 176 LEU A O 1
ATOM 1324 N N . ASP A 1 177 ? 26.527 178.896 171.497 1.00 55.70 177 ASP A N 1
ATOM 1325 C CA . ASP A 1 177 ? 27.618 179.763 171.053 1.00 53.07 177 ASP A CA 1
ATOM 1326 C C . ASP A 1 177 ? 27.159 180.625 169.875 1.00 47.33 177 ASP A C 1
ATOM 1327 O O . ASP A 1 177 ? 26.210 180.256 169.200 1.00 47.60 177 ASP A O 1
ATOM 1332 N N . PRO A 1 178 ? 27.836 181.758 169.602 1.00 51.69 178 PRO A N 1
ATOM 1333 C CA . PRO A 1 178 ? 27.328 182.710 168.611 1.00 51.36 178 PRO A CA 1
ATOM 1334 C C . PRO A 1 178 ? 27.052 182.104 167.238 1.00 46.30 178 PRO A C 1
ATOM 1335 O O . PRO A 1 178 ? 26.087 182.546 166.589 1.00 33.76 178 PRO A O 1
ATOM 1339 N N . GLN A 1 179 ? 27.874 181.131 166.823 1.00 42.97 179 GLN A N 1
ATOM 1340 C CA . GLN A 1 179 ? 27.738 180.484 165.517 1.00 39.53 179 GLN A CA 1
ATOM 1341 C C . GLN A 1 179 ? 26.601 179.509 165.521 1.00 45.45 179 GLN A C 1
ATOM 1342 O O . GLN A 1 179 ? 25.804 179.498 164.590 1.00 51.39 179 GLN A O 1
ATOM 1348 N N . GLY A 1 180 ? 26.527 178.688 166.565 1.00 39.73 180 GLY A N 1
ATOM 1349 C CA . GLY A 1 180 ? 25.392 177.792 166.758 1.00 37.14 180 GLY A CA 1
ATOM 1350 C C . GLY A 1 180 ? 24.036 178.487 166.750 1.00 34.76 180 GLY A C 1
ATOM 1351 O O . GLY A 1 180 ? 23.116 178.063 166.058 1.00 32.13 180 GLY A O 1
ATOM 1352 N N . ARG A 1 181 ? 23.915 179.556 167.530 1.00 30.48 181 ARG A N 1
ATOM 1353 C CA . ARG A 1 181 ? 22.764 180.438 167.490 1.00 25.34 181 ARG A CA 1
ATOM 1354 C C . ARG A 1 181 ? 22.467 180.848 166.056 1.00 32.97 181 ARG A C 1
ATOM 1355 O O . ARG A 1 181 ? 21.336 181.043 165.659 1.00 33.63 181 ARG A O 1
ATOM 1363 N N . GLN A 1 182 ? 23.498 180.950 165.252 1.00 38.55 182 GLN A N 1
ATOM 1364 C CA . GLN A 1 182 ? 23.326 181.513 163.943 1.00 40.32 182 GLN A CA 1
ATOM 1365 C C . GLN A 1 182 ? 22.933 180.475 162.917 1.00 36.44 182 GLN A C 1
ATOM 1366 O O . GLN A 1 182 ? 22.109 180.752 162.071 1.00 33.35 182 GLN A O 1
ATOM 1372 N N . GLU A 1 183 ? 23.521 179.286 162.980 1.00 41.26 183 GLU A N 1
ATOM 1373 C CA . GLU A 1 183 ? 23.227 178.261 161.988 1.00 43.49 183 GLU A CA 1
ATOM 1374 C C . GLU A 1 183 ? 21.742 178.045 162.040 1.00 45.58 183 GLU A C 1
ATOM 1375 O O . GLU A 1 183 ? 21.078 177.817 161.023 1.00 54.31 183 GLU A O 1
ATOM 1381 N N . MET A 1 184 ? 21.223 178.182 163.248 1.00 31.44 184 MET A N 1
ATOM 1382 C CA . MET A 1 184 ? 19.880 177.764 163.567 1.00 31.10 184 MET A CA 1
ATOM 1383 C C . MET A 1 184 ? 18.838 178.826 163.264 1.00 36.53 184 MET A C 1
ATOM 1384 O O . MET A 1 184 ? 17.812 178.526 162.676 1.00 42.27 184 MET A O 1
ATOM 1389 N N . MET A 1 185 ? 19.098 180.070 163.637 1.00 35.72 185 MET A N 1
ATOM 1390 C CA . MET A 1 185 ? 18.186 181.146 163.275 1.00 38.57 185 MET A CA 1
ATOM 1391 C C . MET A 1 185 ? 17.951 181.205 161.779 1.00 34.16 185 MET A C 1
ATOM 1392 O O . MET A 1 185 ? 16.912 181.654 161.314 1.00 40.39 185 MET A O 1
ATOM 1397 N N . ARG A 1 186 ? 18.927 180.715 161.042 1.00 32.07 186 ARG A N 1
ATOM 1398 C CA . ARG A 1 186 ? 18.929 180.772 159.607 1.00 34.76 186 ARG A CA 1
ATOM 1399 C C . ARG A 1 186 ? 18.239 179.542 159.113 1.00 31.82 186 ARG A C 1
ATOM 1400 O O . ARG A 1 186 ? 17.449 179.606 158.190 1.00 36.42 186 ARG A O 1
ATOM 1408 N N . LEU A 1 187 ? 18.527 178.417 159.739 1.00 33.47 187 LEU A N 1
ATOM 1409 C CA . LEU A 1 187 ? 17.776 177.205 159.459 1.00 36.32 187 LEU A CA 1
ATOM 1410 C C . LEU A 1 187 ? 16.293 177.484 159.462 1.00 35.08 187 LEU A C 1
ATOM 1411 O O . LEU A 1 187 ? 15.576 177.041 158.584 1.00 33.44 187 LEU A O 1
ATOM 1416 N N . PHE A 1 188 ? 15.852 178.235 160.459 1.00 33.87 188 PHE A N 1
ATOM 1417 C CA . PHE A 1 188 ? 14.444 178.510 160.670 1.00 36.74 188 PHE A CA 1
ATOM 1418 C C . PHE A 1 188 ? 13.921 179.488 159.670 1.00 37.91 188 PHE A C 1
ATOM 1419 O O . PHE A 1 188 ? 12.812 179.339 159.187 1.00 47.00 188 PHE A O 1
ATOM 1427 N N . ALA A 1 189 ? 14.708 180.520 159.389 1.00 34.44 189 ALA A N 1
ATOM 1428 C CA . ALA A 1 189 ? 14.337 181.523 158.403 1.00 36.69 189 ALA A CA 1
ATOM 1429 C C . ALA A 1 189 ? 14.231 180.885 157.029 1.00 37.97 189 ALA A C 1
ATOM 1430 O O . ALA A 1 189 ? 13.332 181.199 156.252 1.00 41.97 189 ALA A O 1
ATOM 1432 N N . ARG A 1 190 ? 15.163 179.986 156.735 1.00 34.94 190 ARG A N 1
ATOM 1433 C CA . ARG A 1 190 ? 15.195 179.312 155.447 1.00 33.86 190 ARG A CA 1
ATOM 1434 C C . ARG A 1 190 ? 13.944 178.471 155.234 1.00 36.60 190 ARG A C 1
ATOM 1435 O O . ARG A 1 190 ? 13.387 178.448 154.139 1.00 45.40 190 ARG A O 1
ATOM 1443 N N . LEU A 1 191 ? 13.507 177.778 156.281 1.00 33.60 191 LEU A N 1
ATOM 1444 C CA . LEU A 1 191 ? 12.291 176.980 156.195 1.00 39.10 191 LEU A CA 1
ATOM 1445 C C . LEU A 1 191 ? 11.070 177.856 155.941 1.00 40.92 191 LEU A C 1
ATOM 1446 O O . LEU A 1 191 ? 10.217 177.525 155.123 1.00 44.87 191 LEU A O 1
ATOM 1451 N N . HIS A 1 192 ? 10.984 178.973 156.655 1.00 38.58 192 HIS A N 1
ATOM 1452 C CA . HIS A 1 192 ? 9.914 179.921 156.432 1.00 40.53 192 HIS A CA 1
ATOM 1453 C C . HIS A 1 192 ? 9.999 180.558 155.074 1.00 58.61 192 HIS A C 1
ATOM 1454 O O . HIS A 1 192 ? 8.982 180.680 154.359 1.00 56.33 192 HIS A O 1
ATOM 1461 N N . GLN A 1 193 ? 11.207 180.965 154.691 1.00 77.85 193 GLN A N 1
ATOM 1462 C CA . GLN A 1 193 ? 11.436 181.585 153.390 1.00 81.28 193 GLN A CA 1
ATOM 1463 C C . GLN A 1 193 ? 11.168 180.611 152.253 1.00 74.95 193 GLN A C 1
ATOM 1464 O O . GLN A 1 193 ? 10.567 180.964 151.240 1.00 79.11 193 GLN A O 1
ATOM 1470 N N . GLU A 1 194 ? 11.628 179.380 152.436 1.00 62.51 194 GLU A N 1
ATOM 1471 C CA . GLU A 1 194 ? 11.445 178.330 151.448 1.00 68.69 194 GLU A CA 1
ATOM 1472 C C . GLU A 1 194 ? 10.740 177.154 152.099 1.00 61.51 194 GLU A C 1
ATOM 1473 O O . GLU A 1 194 ? 11.127 176.708 153.176 1.00 67.56 194 GLU A O 1
ATOM 1479 N N . GLN A 1 195 ? 9.711 176.644 151.438 1.00 56.13 195 GLN A N 1
ATOM 1480 C CA . GLN A 1 195 ? 8.910 175.576 152.009 1.00 63.76 195 GLN A CA 1
ATOM 1481 C C . GLN A 1 195 ? 7.795 176.146 152.876 1.00 47.07 195 GLN A C 1
ATOM 1482 O O . GLN A 1 195 ? 6.991 175.401 153.433 1.00 32.56 195 GLN A O 1
ATOM 1488 N N . GLY A 1 196 ? 7.735 177.471 152.971 1.00 75.01 196 GLY A N 1
ATOM 1489 C CA . GLY A 1 196 ? 6.567 178.131 153.562 1.00 78.91 196 GLY A CA 1
ATOM 1490 C C . GLY A 1 196 ? 5.923 177.555 154.810 1.00 81.71 196 GLY A C 1
ATOM 1491 O O . GLY A 1 196 ? 5.067 176.675 154.744 1.00 86.82 196 GLY A O 1
ATOM 1492 N N . LEU A 1 197 ? 6.316 178.089 155.956 1.00 65.04 197 LEU A N 1
ATOM 1493 C CA . LEU A 1 197 ? 6.016 177.499 157.252 1.00 48.97 197 LEU A CA 1
ATOM 1494 C C . LEU A 1 197 ? 5.697 178.659 158.160 1.00 57.46 197 LEU A C 1
ATOM 1495 O O . LEU A 1 197 ? 6.260 179.737 157.995 1.00 65.94 197 LEU A O 1
ATOM 1500 N N . THR A 1 198 ? 4.797 178.470 159.116 1.00 47.33 198 THR A N 1
ATOM 1501 C CA . THR A 1 198 ? 4.584 179.531 160.089 1.00 37.67 198 THR A CA 1
ATOM 1502 C C . THR A 1 198 ? 5.455 179.324 161.313 1.00 34.46 198 THR A C 1
ATOM 1503 O O . THR A 1 198 ? 5.374 178.291 161.954 1.00 37.49 198 THR A O 1
ATOM 1507 N N . ILE A 1 199 ? 6.312 180.302 161.602 1.00 30.06 199 ILE A N 1
ATOM 1508 C CA . ILE A 1 199 ? 7.132 180.299 162.804 1.00 28.05 199 ILE A CA 1
ATOM 1509 C C . ILE A 1 199 ? 6.517 181.192 163.893 1.00 33.29 199 ILE A C 1
ATOM 1510 O O . ILE A 1 199 ? 6.006 182.283 163.624 1.00 27.43 199 ILE A O 1
ATOM 1515 N N . VAL A 1 200 ? 6.533 180.676 165.118 1.00 46.67 200 VAL A N 1
ATOM 1516 C CA . VAL A 1 200 ? 6.203 181.441 166.305 1.00 48.36 200 VAL A CA 1
ATOM 1517 C C . VAL A 1 200 ? 7.395 181.389 167.258 1.00 54.29 200 VAL A C 1
ATOM 1518 O O . VAL A 1 200 ? 7.828 180.327 167.690 1.00 57.02 200 VAL A O 1
ATOM 1522 N N . LEU A 1 201 ? 7.927 182.558 167.570 1.00 53.61 201 LEU A N 1
ATOM 1523 C CA . LEU A 1 201 ? 9.182 182.660 168.276 1.00 47.37 201 LEU A CA 1
ATOM 1524 C C . LEU A 1 201 ? 9.038 183.485 169.545 1.00 46.96 201 LEU A C 1
ATOM 1525 O O . LEU A 1 201 ? 8.687 184.665 169.507 1.00 42.63 201 LEU A O 1
ATOM 1530 N N . VAL A 1 202 ? 9.320 182.857 170.675 1.00 36.68 202 VAL A N 1
ATOM 1531 C CA . VAL A 1 202 ? 9.419 183.583 171.923 1.00 36.43 202 VAL A CA 1
ATOM 1532 C C . VAL A 1 202 ? 10.885 183.870 172.223 1.00 34.00 202 VAL A C 1
ATOM 1533 O O . VAL A 1 202 ? 11.687 182.959 172.342 1.00 30.62 202 VAL A O 1
ATOM 1537 N N . THR A 1 203 ? 11.241 185.148 172.280 1.00 47.73 203 THR A N 1
ATOM 1538 C CA . THR A 1 203 ? 12.628 185.544 172.490 1.00 55.88 203 THR A CA 1
ATOM 1539 C C . THR A 1 203 ? 12.716 186.672 173.474 1.00 65.77 203 THR A C 1
ATOM 1540 O O . THR A 1 203 ? 11.708 187.288 173.847 1.00 66.67 203 THR A O 1
ATOM 1544 N N . HIS A 1 204 ? 13.955 186.943 173.868 1.00 66.01 204 HIS A N 1
ATOM 1545 C CA . HIS A 1 204 ? 14.291 188.098 174.670 1.00 68.08 204 HIS A CA 1
ATOM 1546 C C . HIS A 1 204 ? 15.401 188.810 173.939 1.00 68.97 204 HIS A C 1
ATOM 1547 O O . HIS A 1 204 ? 16.065 189.672 174.498 1.00 74.64 204 HIS A O 1
ATOM 1554 N N . GLN A 1 205 ? 15.572 188.442 172.667 1.00 65.80 205 GLN A N 1
ATOM 1555 C CA . GLN A 1 205 ? 16.622 188.980 171.796 1.00 58.88 205 GLN A CA 1
ATOM 1556 C C . GLN A 1 205 ? 16.029 189.860 170.718 1.00 55.29 205 GLN A C 1
ATOM 1557 O O . GLN A 1 205 ? 15.612 189.355 169.691 1.00 52.43 205 GLN A O 1
ATOM 1563 N N . MET A 1 206 ? 16.003 191.172 170.927 1.00 60.04 206 MET A N 1
ATOM 1564 C CA . MET A 1 206 ? 15.291 192.062 169.996 1.00 61.32 206 MET A CA 1
ATOM 1565 C C . MET A 1 206 ? 15.842 192.042 168.590 1.00 62.18 206 MET A C 1
ATOM 1566 O O . MET A 1 206 ? 15.196 192.518 167.668 1.00 65.65 206 MET A O 1
ATOM 1571 N N . GLU A 1 207 ? 17.042 191.501 168.437 1.00 67.16 207 GLU A N 1
ATOM 1572 C CA . GLU A 1 207 ? 17.755 191.586 167.179 1.00 71.04 207 GLU A CA 1
ATOM 1573 C C . GLU A 1 207 ? 17.243 190.526 166.256 1.00 71.38 207 GLU A C 1
ATOM 1574 O O . GLU A 1 207 ? 16.990 190.807 165.105 1.00 79.10 207 GLU A O 1
ATOM 1580 N N . ASP A 1 208 ? 17.086 189.314 166.777 1.00 69.12 208 ASP A N 1
ATOM 1581 C CA . ASP A 1 208 ? 16.365 188.234 166.096 1.00 69.41 208 ASP A CA 1
ATOM 1582 C C . ASP A 1 208 ? 14.994 188.703 165.612 1.00 56.92 208 ASP A C 1
ATOM 1583 O O . ASP A 1 208 ? 14.570 188.421 164.499 1.00 57.06 208 ASP A O 1
ATOM 1588 N N . VAL A 1 209 ? 14.304 189.425 166.475 1.00 41.49 209 VAL A N 1
ATOM 1589 C CA . VAL A 1 209 ? 12.970 189.900 166.181 1.00 37.25 209 VAL A CA 1
ATOM 1590 C C . VAL A 1 209 ? 12.942 190.903 165.040 1.00 48.43 209 VAL A C 1
ATOM 1591 O O . VAL A 1 209 ? 12.158 190.763 164.119 1.00 53.46 209 VAL A O 1
ATOM 1595 N N . ALA A 1 210 ? 13.807 191.910 165.095 1.00 60.40 210 ALA A N 1
ATOM 1596 C CA . ALA A 1 210 ? 13.759 193.017 164.147 1.00 58.38 210 ALA A CA 1
ATOM 1597 C C . ALA A 1 210 ? 14.287 192.572 162.811 1.00 56.31 210 ALA A C 1
ATOM 1598 O O . ALA A 1 210 ? 14.135 193.258 161.813 1.00 67.24 210 ALA A O 1
ATOM 1600 N N . GLN A 1 211 ? 14.901 191.402 162.805 1.00 42.39 211 GLN A N 1
ATOM 1601 C CA . GLN A 1 211 ? 15.647 190.929 161.661 1.00 44.33 211 GLN A CA 1
ATOM 1602 C C . GLN A 1 211 ? 14.896 189.822 160.987 1.00 41.83 211 GLN A C 1
ATOM 1603 O O . GLN A 1 211 ? 15.029 189.628 159.800 1.00 45.71 211 GLN A O 1
ATOM 1609 N N . TYR A 1 212 ? 14.065 189.111 161.735 1.00 47.51 212 TYR A N 1
ATOM 1610 C CA . TYR A 1 212 ? 13.368 187.956 161.176 1.00 41.47 212 TYR A CA 1
ATOM 1611 C C . TYR A 1 212 ? 11.837 188.024 161.161 1.00 44.48 212 TYR A C 1
ATOM 1612 O O . TYR A 1 212 ? 11.197 187.351 160.366 1.00 51.86 212 TYR A O 1
ATOM 1621 N N . ALA A 1 213 ? 11.244 188.822 162.032 1.00 27.44 213 ALA A N 1
ATOM 1622 C CA . ALA A 1 213 ? 9.808 188.727 162.248 1.00 32.82 213 ALA A CA 1
ATOM 1623 C C . ALA A 1 213 ? 9.091 189.704 161.376 1.00 39.33 213 ALA A C 1
ATOM 1624 O O . ALA A 1 213 ? 9.631 190.760 161.063 1.00 45.68 213 ALA A O 1
ATOM 1626 N N . GLU A 1 214 ? 7.871 189.345 160.986 1.00 44.70 214 GLU A N 1
ATOM 1627 C CA . GLU A 1 214 ? 6.996 190.255 160.279 1.00 44.93 214 GLU A CA 1
ATOM 1628 C C . GLU A 1 214 ? 5.853 190.668 161.199 1.00 48.93 214 GLU A C 1
ATOM 1629 O O . GLU A 1 214 ? 4.978 191.460 160.832 1.00 54.02 214 GLU A O 1
ATOM 1635 N N . GLN A 1 215 ? 5.894 190.163 162.424 1.00 41.19 215 GLN A N 1
ATOM 1636 C CA . GLN A 1 215 ? 4.809 190.389 163.344 1.00 39.36 215 GLN A CA 1
ATOM 1637 C C . GLN A 1 215 ? 5.233 190.193 164.779 1.00 41.04 215 GLN A C 1
ATOM 1638 O O . GLN A 1 215 ? 5.727 189.143 165.149 1.00 39.96 215 GLN A O 1
ATOM 1644 N N . VAL A 1 216 ? 5.006 191.204 165.601 1.00 42.33 216 VAL A N 1
ATOM 1645 C CA . VAL A 1 216 ? 5.389 191.115 166.993 1.00 48.42 216 VAL A CA 1
ATOM 1646 C C . VAL A 1 216 ? 4.199 191.231 167.938 1.00 49.00 216 VAL A C 1
ATOM 1647 O O . VAL A 1 216 ? 3.254 191.952 167.672 1.00 30.08 216 VAL A O 1
ATOM 1651 N N . ALA A 1 217 ? 4.255 190.478 169.028 1.00 48.55 217 ALA A N 1
ATOM 1652 C CA . ALA A 1 217 ? 3.283 190.586 170.095 1.00 45.33 217 ALA A CA 1
ATOM 1653 C C . ALA A 1 217 ? 4.032 190.935 171.354 1.00 52.45 217 ALA A C 1
ATOM 1654 O O . ALA A 1 217 ? 4.926 190.215 171.781 1.00 54.18 217 ALA A O 1
ATOM 1656 N N . VAL A 1 218 ? 3.656 192.044 171.962 1.00 54.18 218 VAL A N 1
ATOM 1657 C CA . VAL A 1 218 ? 4.197 192.393 173.253 1.00 49.03 218 VAL A CA 1
ATOM 1658 C C . VAL A 1 218 ? 3.279 191.935 174.393 1.00 45.96 218 VAL A C 1
ATOM 1659 O O . VAL A 1 218 ? 2.181 192.453 174.572 1.00 49.66 218 VAL A O 1
ATOM 1663 N N . MET A 1 219 ? 3.733 190.947 175.151 1.00 33.94 219 MET A N 1
ATOM 1664 C CA . MET A 1 219 ? 2.954 190.415 176.246 1.00 41.99 219 MET A CA 1
ATOM 1665 C C . MET A 1 219 ? 3.484 191.031 177.505 1.00 55.00 219 MET A C 1
ATOM 1666 O O . MET A 1 219 ? 4.676 190.952 177.768 1.00 54.52 219 MET A O 1
ATOM 1671 N N . HIS A 1 220 ? 2.601 191.644 178.286 1.00 72.72 220 HIS A N 1
ATOM 1672 C CA . HIS A 1 220 ? 2.969 192.151 179.602 1.00 73.89 220 HIS A CA 1
ATOM 1673 C C . HIS A 1 220 ? 1.963 191.698 180.646 1.00 71.23 220 HIS A C 1
ATOM 1674 O O . HIS A 1 220 ? 0.763 191.926 180.498 1.00 66.38 220 HIS A O 1
ATOM 1681 N N . GLU A 1 221 ? 2.466 191.054 181.695 1.00 70.80 221 GLU A N 1
ATOM 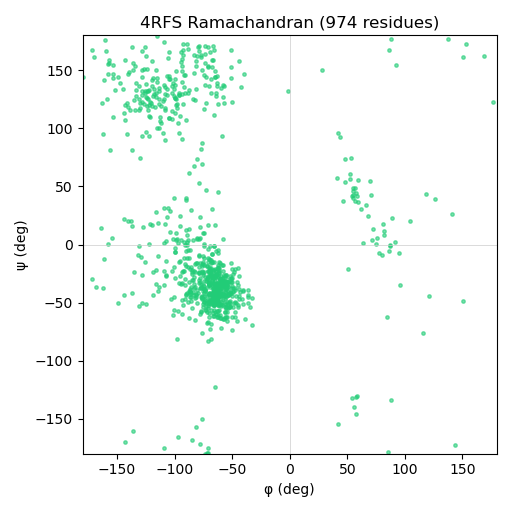1682 C CA . GLU A 1 221 ? 1.640 190.613 182.814 1.00 75.99 221 GLU A CA 1
ATOM 1683 C C . GLU A 1 221 ? 0.364 189.911 182.379 1.00 69.11 221 GLU A C 1
ATOM 1684 O O . GLU A 1 221 ? -0.665 190.108 182.977 1.00 60.25 221 GLU A O 1
ATOM 1690 N N . GLY A 1 222 ? 0.419 189.114 181.323 1.00 77.97 222 GLY A N 1
ATOM 1691 C CA . GLY A 1 222 ? -0.728 188.312 180.949 1.00 66.66 222 GLY A CA 1
ATOM 1692 C C . GLY A 1 222 ? -1.669 188.966 179.972 1.00 57.01 222 GLY A C 1
ATOM 1693 O O . GLY A 1 222 ? -2.679 188.383 179.626 1.00 63.97 222 GLY A O 1
ATOM 1694 N N . ARG A 1 223 ? -1.351 190.171 179.521 1.00 37.38 223 ARG A N 1
ATOM 1695 C CA . ARG A 1 223 ? -2.220 190.857 178.566 1.00 45.05 223 ARG A CA 1
ATOM 1696 C C . ARG A 1 223 ? -1.493 191.152 177.250 1.00 51.30 223 ARG A C 1
ATOM 1697 O O . ARG A 1 223 ? -0.267 191.175 177.218 1.00 54.72 223 ARG A O 1
ATOM 1705 N N . LEU A 1 224 ? -2.235 191.349 176.161 1.00 50.85 224 LEU A N 1
ATOM 1706 C CA . LEU A 1 224 ? -1.586 191.629 174.883 1.00 51.90 224 LEU A CA 1
ATOM 1707 C C . LEU A 1 224 ? -1.475 193.122 174.650 1.00 46.03 224 LEU A C 1
ATOM 1708 O O . LEU A 1 224 ? -2.353 193.725 174.065 1.00 48.14 224 LEU A O 1
ATOM 1713 N N . MET A 1 225 ? -0.363 193.698 175.084 1.00 42.24 225 MET A N 1
ATOM 1714 C CA . MET A 1 225 ? -0.185 195.139 175.109 1.00 39.13 225 MET A CA 1
ATOM 1715 C C . MET A 1 225 ? -0.042 195.777 173.744 1.00 42.31 225 MET A C 1
ATOM 1716 O O . MET A 1 225 ? -0.473 196.906 173.531 1.00 37.68 225 MET A O 1
ATOM 1721 N N . LYS A 1 226 ? 0.579 195.060 172.821 1.00 56.90 226 LYS A N 1
ATOM 1722 C CA . LYS A 1 226 ? 0.771 195.568 171.479 1.00 60.71 226 LYS A CA 1
ATOM 1723 C C . LYS A 1 226 ? 0.865 194.386 170.547 1.00 63.31 226 LYS A C 1
ATOM 1724 O O . LYS A 1 226 ? 1.215 193.281 170.943 1.00 69.40 226 LYS A O 1
ATOM 1730 N N . PHE A 1 227 ? 0.521 194.627 169.301 1.00 47.09 227 PHE A N 1
ATOM 1731 C CA . PHE A 1 227 ? 0.580 193.615 168.285 1.00 40.24 227 PHE A CA 1
ATOM 1732 C C . PHE A 1 227 ? 0.652 194.413 167.013 1.00 47.97 227 PHE A C 1
ATOM 1733 O O . PHE A 1 227 ? 0.107 195.498 166.942 1.00 60.11 227 PHE A O 1
ATOM 1741 N N . GLY A 1 228 ? 1.353 193.895 166.016 1.00 56.27 228 GLY A N 1
ATOM 1742 C CA . GLY A 1 228 ? 1.568 194.623 164.784 1.00 53.37 228 GLY A CA 1
ATOM 1743 C C . GLY A 1 228 ? 2.962 194.307 164.318 1.00 47.24 228 GLY A C 1
ATOM 1744 O O . GLY A 1 228 ? 3.626 193.460 164.899 1.00 41.66 228 GLY A O 1
ATOM 1745 N N . THR A 1 229 ? 3.394 195.004 163.278 1.00 43.03 229 THR A N 1
ATOM 1746 C CA . THR A 1 229 ? 4.675 194.780 162.626 1.00 42.27 229 THR A CA 1
ATOM 1747 C C . THR A 1 229 ? 5.830 195.197 163.544 1.00 51.82 229 THR A C 1
ATOM 1748 O O . THR A 1 229 ? 5.600 195.860 164.548 1.00 57.95 229 THR A O 1
ATOM 1752 N N . PRO A 1 230 ? 7.078 194.800 163.225 1.00 53.68 230 PRO A N 1
ATOM 1753 C CA . PRO A 1 230 ? 8.170 195.259 164.083 1.00 57.14 230 PRO A CA 1
ATOM 1754 C C . PRO A 1 230 ? 8.331 196.777 164.015 1.00 57.53 230 PRO A C 1
ATOM 1755 O O . PRO A 1 230 ? 8.680 197.421 165.009 1.00 49.77 230 PRO A O 1
ATOM 1759 N N . ALA A 1 231 ? 8.080 197.328 162.833 1.00 60.37 231 ALA A N 1
ATOM 1760 C CA . ALA A 1 231 ? 8.044 198.767 162.643 1.00 61.52 231 ALA A CA 1
ATOM 1761 C C . ALA A 1 231 ? 7.101 199.468 163.632 1.00 61.18 231 ALA A C 1
ATOM 1762 O O . ALA A 1 231 ? 7.512 200.398 164.328 1.00 58.47 231 ALA A O 1
ATOM 1764 N N . ASP A 1 232 ? 5.845 199.020 163.676 1.00 61.00 232 ASP A N 1
ATOM 1765 C CA . ASP A 1 232 ? 4.849 199.479 164.647 1.00 63.58 232 ASP A CA 1
ATOM 1766 C C . ASP A 1 232 ? 5.385 199.421 166.068 1.00 57.73 232 ASP A C 1
ATOM 1767 O O . ASP A 1 232 ? 5.494 200.428 166.764 1.00 60.56 232 ASP A O 1
ATOM 1772 N N . VAL A 1 233 ? 5.691 198.200 166.486 1.00 45.77 233 VAL A N 1
ATOM 1773 C CA . VAL A 1 233 ? 6.000 197.870 167.871 1.00 48.84 233 VAL A CA 1
ATOM 1774 C C . VAL A 1 233 ? 7.254 198.553 168.431 1.00 57.84 233 VAL A C 1
ATOM 1775 O O . VAL A 1 233 ? 7.262 198.973 169.589 1.00 66.39 233 VAL A O 1
ATOM 1779 N N . PHE A 1 234 ? 8.297 198.689 167.609 1.00 61.07 234 PHE A N 1
ATOM 1780 C CA . PHE A 1 234 ? 9.559 199.280 168.062 1.00 52.73 234 PHE A CA 1
ATOM 1781 C C . PHE A 1 234 ? 9.669 200.772 167.915 1.00 58.46 234 PHE A C 1
ATOM 1782 O O . PHE A 1 234 ? 10.588 201.354 168.453 1.00 63.51 234 PHE A O 1
ATOM 1790 N N . SER A 1 235 ? 8.748 201.397 167.197 1.00 81.66 235 SER A N 1
ATOM 1791 C CA . SER A 1 235 ? 8.900 202.808 166.863 1.00 92.66 235 SER A CA 1
ATOM 1792 C C . SER A 1 235 ? 8.744 203.727 168.067 1.00 92.23 235 SER A C 1
ATOM 1793 O O . SER A 1 235 ? 9.059 204.918 167.996 1.00 102.47 235 SER A O 1
ATOM 1796 N N . ASN A 1 236 ? 8.253 203.194 169.174 1.00 62.51 236 ASN A N 1
ATOM 1797 C CA . ASN A 1 236 ? 8.179 204.018 170.366 1.00 71.57 236 ASN A CA 1
ATOM 1798 C C . ASN A 1 236 ? 8.855 203.349 171.513 1.00 68.94 236 ASN A C 1
ATOM 1799 O O . ASN A 1 236 ? 8.450 202.258 171.928 1.00 70.37 236 ASN A O 1
ATOM 1804 N N . ARG A 1 237 ? 9.855 204.023 172.062 1.00 68.59 237 ARG A N 1
ATOM 1805 C CA . ARG A 1 237 ? 10.784 203.339 172.948 1.00 72.08 237 ARG A CA 1
ATOM 1806 C C . ARG A 1 237 ? 10.487 203.409 174.450 1.00 69.87 237 ARG A C 1
ATOM 1807 O O . ARG A 1 237 ? 10.779 202.460 175.187 1.00 67.65 237 ARG A O 1
ATOM 1815 N N . GLU A 1 238 ? 9.932 204.533 174.894 1.00 61.78 238 GLU A N 1
ATOM 1816 C CA . GLU A 1 238 ? 9.632 204.752 176.306 1.00 58.85 238 GLU A CA 1
ATOM 1817 C C . GLU A 1 238 ? 8.623 203.695 176.675 1.00 60.68 238 GLU A C 1
ATOM 1818 O O . GLU A 1 238 ? 8.817 202.939 177.632 1.00 50.11 238 GLU A O 1
ATOM 1824 N N . TRP A 1 239 ? 7.561 203.637 175.872 1.00 77.50 239 TRP A N 1
ATOM 1825 C CA . TRP A 1 239 ? 6.511 202.635 175.996 1.00 79.52 239 TRP A CA 1
ATOM 1826 C C . TRP A 1 239 ? 7.074 201.234 176.225 1.00 76.78 239 TRP A C 1
ATOM 1827 O O . TRP A 1 239 ? 6.573 200.490 177.062 1.00 76.53 239 TRP A O 1
ATOM 1838 N N . LEU A 1 240 ? 8.112 200.885 175.468 1.00 63.95 240 LEU A N 1
ATOM 1839 C CA . LEU A 1 240 ? 8.751 199.584 175.573 1.00 61.13 240 LEU A CA 1
ATOM 1840 C C . LEU A 1 240 ? 9.423 199.407 176.909 1.00 62.11 240 LEU A C 1
ATOM 1841 O O . LEU A 1 240 ? 9.202 198.420 177.594 1.00 60.28 240 LEU A O 1
ATOM 1846 N N . GLN A 1 241 ? 10.260 200.372 177.261 1.00 74.50 241 GLN A N 1
ATOM 1847 C CA . GLN A 1 241 ? 10.939 200.384 178.548 1.00 70.83 241 GLN A CA 1
ATOM 1848 C C . GLN A 1 241 ? 9.953 200.093 179.667 1.00 70.08 241 GLN A C 1
ATOM 1849 O O . GLN A 1 241 ? 10.192 199.208 180.485 1.00 64.09 241 GLN A O 1
ATOM 1855 N N . ASP A 1 242 ? 8.837 200.827 179.664 1.00 76.40 242 ASP A N 1
ATOM 1856 C CA . ASP A 1 242 ? 7.763 200.685 180.653 1.00 82.36 242 ASP A CA 1
ATOM 1857 C C . ASP A 1 242 ? 7.303 199.254 180.805 1.00 83.56 242 ASP A C 1
ATOM 1858 O O . ASP A 1 242 ? 6.844 198.846 181.868 1.00 91.02 242 ASP A O 1
ATOM 1863 N N . HIS A 1 243 ? 7.411 198.497 179.724 1.00 70.72 243 HIS A N 1
ATOM 1864 C CA . HIS A 1 243 ? 7.070 197.090 179.763 1.00 64.12 243 HIS A CA 1
ATOM 1865 C C . HIS A 1 243 ? 8.340 196.286 179.737 1.00 64.07 243 HIS A C 1
ATOM 1866 O O . HIS A 1 243 ? 8.365 195.190 179.205 1.00 60.67 243 HIS A O 1
ATOM 1873 N N . GLN A 1 244 ? 9.386 196.861 180.323 1.00 73.95 244 GLN A N 1
ATOM 1874 C CA . GLN A 1 244 ? 10.658 196.184 180.515 1.00 79.42 244 GLN A CA 1
ATOM 1875 C C . GLN A 1 244 ? 11.141 195.501 179.239 1.00 73.18 244 GLN A C 1
ATOM 1876 O O . GLN A 1 244 ? 11.406 194.294 179.239 1.00 66.97 244 GLN A O 1
ATOM 1882 N N . LEU A 1 245 ? 11.217 196.271 178.154 1.00 67.20 245 LEU A N 1
ATOM 1883 C CA . LEU A 1 245 ? 11.824 195.817 176.904 1.00 64.11 245 LEU A CA 1
ATOM 1884 C C . LEU A 1 245 ? 12.691 196.944 176.394 1.00 70.18 245 LEU A C 1
ATOM 1885 O O . LEU A 1 245 ? 13.056 197.820 177.165 1.00 73.75 245 LEU A O 1
ATOM 1890 N N . ASP A 1 246 ? 13.015 196.923 175.106 1.00 78.49 246 ASP A N 1
ATOM 1891 C CA . ASP A 1 246 ? 13.853 197.954 174.501 1.00 77.12 246 ASP A CA 1
ATOM 1892 C C . ASP A 1 246 ? 13.836 197.789 172.988 1.00 71.88 246 ASP A C 1
ATOM 1893 O O . ASP A 1 246 ? 13.485 196.733 172.487 1.00 77.77 246 ASP A O 1
ATOM 1898 N N . VAL A 1 247 ? 14.207 198.835 172.261 1.00 52.93 247 VAL A N 1
ATOM 1899 C CA . VAL A 1 247 ? 14.396 198.735 170.818 1.00 44.53 247 VAL A CA 1
ATOM 1900 C C . VAL A 1 247 ? 15.687 197.972 170.540 1.00 46.89 247 VAL A C 1
ATOM 1901 O O . VAL A 1 247 ? 16.502 197.787 171.437 1.00 47.44 247 VAL A O 1
ATOM 1905 N N . PRO A 1 248 ? 15.868 197.485 169.307 1.00 56.95 248 PRO A N 1
ATOM 1906 C CA . PRO A 1 248 ? 17.151 196.826 169.052 1.00 60.71 248 PRO A CA 1
ATOM 1907 C C . PRO A 1 248 ? 18.316 197.820 168.933 1.00 58.36 248 PRO A C 1
ATOM 1908 O O . PRO A 1 248 ? 18.103 199.029 168.890 1.00 52.34 248 PRO A O 1
ATOM 1912 N N . GLN A 1 249 ? 19.543 197.321 168.882 1.00 68.07 249 GLN A N 1
ATOM 1913 C CA . GLN A 1 249 ? 20.688 198.225 168.927 1.00 77.75 249 GLN A CA 1
ATOM 1914 C C . GLN A 1 249 ? 20.834 199.118 167.697 1.00 74.93 249 GLN A C 1
ATOM 1915 O O . GLN A 1 249 ? 21.357 200.220 167.800 1.00 81.28 249 GLN A O 1
ATOM 1921 N N . ALA A 1 250 ? 20.354 198.662 166.544 1.00 56.01 250 ALA A N 1
ATOM 1922 C CA . ALA A 1 250 ? 20.460 199.452 165.317 1.00 46.49 250 ALA A CA 1
ATOM 1923 C C . ALA A 1 250 ? 19.707 200.738 165.471 1.00 47.75 250 ALA A C 1
ATOM 1924 O O . ALA A 1 250 ? 19.990 201.724 164.800 1.00 41.34 250 ALA A O 1
ATOM 1926 N N . ALA A 1 251 ? 18.734 200.711 166.368 1.00 58.98 251 ALA A N 1
ATOM 1927 C CA . ALA A 1 251 ? 17.781 201.788 166.487 1.00 62.72 251 ALA A CA 1
ATOM 1928 C C . ALA A 1 251 ? 18.272 202.804 167.484 1.00 64.45 251 ALA A C 1
ATOM 1929 O O . ALA A 1 251 ? 17.956 203.983 167.382 1.00 73.15 251 ALA A O 1
ATOM 1931 N N . GLN A 1 252 ? 19.043 202.342 168.457 1.00 54.34 252 GLN A N 1
ATOM 1932 C CA . GLN A 1 252 ? 19.583 203.237 169.465 1.00 49.36 252 GLN A CA 1
ATOM 1933 C C . GLN A 1 252 ? 20.694 204.034 168.836 1.00 47.92 252 GLN A C 1
ATOM 1934 O O . GLN A 1 252 ? 20.728 205.246 168.953 1.00 53.08 252 GLN A O 1
ATOM 1940 N N . PHE A 1 253 ? 21.602 203.332 168.166 1.00 47.01 253 PHE A N 1
ATOM 1941 C CA . PHE A 1 253 ? 22.654 203.952 167.374 1.00 48.39 253 PHE A CA 1
ATOM 1942 C C . PHE A 1 253 ? 22.063 204.889 166.327 1.00 48.25 253 PHE A C 1
ATOM 1943 O O . PHE A 1 253 ? 22.545 205.995 166.142 1.00 49.26 253 PHE A O 1
ATOM 1951 N N . ALA A 1 254 ? 21.020 204.443 165.644 1.00 51.22 254 ALA A N 1
ATOM 1952 C CA . ALA A 1 254 ? 20.268 205.327 164.765 1.00 54.66 254 ALA A CA 1
ATOM 1953 C C . ALA A 1 254 ? 19.929 206.656 165.435 1.00 60.59 254 ALA A C 1
ATOM 1954 O O . ALA A 1 254 ? 19.953 207.691 164.773 1.00 65.30 254 ALA A O 1
ATOM 1956 N N . ARG A 1 255 ? 19.614 206.624 166.735 1.00 66.64 255 ARG A N 1
ATOM 1957 C CA . ARG A 1 255 ? 19.282 207.840 167.492 1.00 70.57 255 ARG A CA 1
ATOM 1958 C C . ARG A 1 255 ? 20.478 208.739 167.650 1.00 69.22 255 ARG A C 1
ATOM 1959 O O . ARG A 1 255 ? 20.378 209.943 167.426 1.00 68.42 255 ARG A O 1
ATOM 1967 N N . ARG A 1 256 ? 21.595 208.151 168.066 1.00 64.57 256 ARG A N 1
ATOM 1968 C CA . ARG A 1 256 ? 22.856 208.865 168.130 1.00 68.96 256 ARG A CA 1
ATOM 1969 C C . ARG A 1 256 ? 23.056 209.702 166.862 1.00 70.95 256 ARG A C 1
ATOM 1970 O O . ARG A 1 256 ? 23.381 210.875 166.942 1.00 72.83 256 ARG A O 1
ATOM 1978 N N . LEU A 1 257 ? 22.830 209.110 165.694 1.00 65.63 257 LEU A N 1
ATOM 1979 C CA . LEU A 1 257 ? 23.011 209.833 164.437 1.00 61.82 257 LEU A CA 1
ATOM 1980 C C . LEU A 1 257 ? 21.876 210.800 164.168 1.00 61.02 257 LEU A C 1
ATOM 1981 O O . LEU A 1 257 ? 22.031 211.729 163.387 1.00 52.84 257 LEU A O 1
ATOM 1986 N N . ARG A 1 258 ? 20.717 210.561 164.771 1.00 76.32 258 ARG A N 1
ATOM 1987 C CA . ARG A 1 258 ? 19.634 211.531 164.672 1.00 85.84 258 ARG A CA 1
ATOM 1988 C C . ARG A 1 258 ? 20.020 212.749 165.518 1.00 83.68 258 ARG A C 1
ATOM 1989 O O . ARG A 1 258 ? 19.869 213.891 165.081 1.00 74.36 258 ARG A O 1
ATOM 1997 N N . ASP A 1 259 ? 20.563 212.474 166.709 1.00 79.31 259 ASP A N 1
ATOM 1998 C CA . ASP A 1 259 ? 21.092 213.489 167.628 1.00 74.95 259 ASP A CA 1
ATOM 1999 C C . ASP A 1 259 ? 22.142 214.373 166.969 1.00 83.35 259 ASP A C 1
ATOM 2000 O O . ASP A 1 259 ? 22.344 215.493 167.398 1.00 88.81 259 ASP A O 1
ATOM 2005 N N . ARG A 1 260 ? 22.831 213.856 165.951 1.00 98.44 260 ARG A N 1
ATOM 2006 C CA . ARG A 1 260 ? 23.915 214.579 165.277 1.00 102.25 260 ARG A CA 1
ATOM 2007 C C . ARG A 1 260 ? 23.450 215.275 163.993 1.00 102.69 260 ARG A C 1
ATOM 2008 O O . ARG A 1 260 ? 24.260 215.880 163.292 1.00 107.48 260 ARG A O 1
ATOM 2016 N N . GLY A 1 261 ? 22.161 215.168 163.666 1.00 84.90 261 GLY A N 1
ATOM 2017 C CA . GLY A 1 261 ? 21.604 215.899 162.534 1.00 86.68 261 GLY A CA 1
ATOM 2018 C C . GLY A 1 261 ? 21.306 215.136 161.245 1.00 87.93 261 GLY A C 1
ATOM 2019 O O . GLY A 1 261 ? 21.202 215.743 160.166 1.00 81.29 261 GLY A O 1
ATOM 2020 N N . LEU A 1 262 ? 21.169 213.813 161.347 1.00 96.97 262 LEU A N 1
ATOM 2021 C CA . LEU A 1 262 ? 20.818 212.983 160.196 1.00 93.93 262 LEU A CA 1
ATOM 2022 C C . LEU A 1 262 ? 19.382 212.534 160.327 1.00 97.69 262 LEU A C 1
ATOM 2023 O O . LEU A 1 262 ? 18.896 212.300 161.432 1.00 94.96 262 LEU A O 1
ATOM 2028 N N . THR A 1 263 ? 18.703 212.431 159.192 1.00 120.37 263 THR A N 1
ATOM 2029 C CA . THR A 1 263 ? 17.285 212.118 159.185 1.00 121.40 263 THR A CA 1
ATOM 2030 C C . THR A 1 263 ? 17.026 210.878 158.355 1.00 112.28 263 THR A C 1
ATOM 2031 O O . THR A 1 263 ? 17.518 210.751 157.229 1.00 111.94 263 THR A O 1
ATOM 2035 N N . PHE A 1 264 ? 16.248 209.966 158.926 1.00 85.12 264 PHE A N 1
ATOM 2036 C CA . PHE A 1 264 ? 15.909 208.720 158.264 1.00 79.80 264 PHE A CA 1
ATOM 2037 C C . PHE A 1 264 ? 14.413 208.659 157.974 1.00 83.58 264 PHE A C 1
ATOM 2038 O O . PHE A 1 264 ? 13.598 209.083 158.799 1.00 94.78 264 PHE A O 1
ATOM 2046 N N . PRO A 1 265 ? 14.048 208.148 156.791 1.00 72.59 265 PRO A N 1
ATOM 2047 C CA . PRO A 1 265 ? 12.671 208.024 156.305 1.00 73.93 265 PRO A CA 1
ATOM 2048 C C . PRO A 1 265 ? 11.822 206.993 157.062 1.00 65.98 265 PRO A C 1
ATOM 2049 O O . PRO A 1 265 ? 10.595 207.031 156.985 1.00 65.80 265 PRO A O 1
ATOM 2053 N N . LYS A 1 266 ? 12.476 206.071 157.753 1.00 59.91 266 LYS A N 1
ATOM 2054 C CA . LYS A 1 266 ? 11.811 205.178 158.684 1.00 63.66 266 LYS A CA 1
ATOM 2055 C C . LYS A 1 266 ? 12.809 205.019 159.813 1.00 73.33 266 LYS A C 1
ATOM 2056 O O . LYS A 1 266 ? 13.992 205.268 159.605 1.00 79.75 266 LYS A O 1
ATOM 2062 N N . GLN A 1 267 ? 12.358 204.617 161.000 1.00 72.11 267 GLN A N 1
ATOM 2063 C CA . GLN A 1 267 ? 13.301 204.234 162.045 1.00 68.27 267 GLN A CA 1
ATOM 2064 C C . GLN A 1 267 ? 13.885 202.864 161.717 1.00 57.82 267 GLN A C 1
ATOM 2065 O O . GLN A 1 267 ? 13.143 201.876 161.665 1.00 55.18 267 GLN A O 1
ATOM 2071 N N . PRO A 1 268 ? 15.216 202.808 161.481 1.00 45.97 268 PRO A N 1
ATOM 2072 C CA . PRO A 1 268 ? 15.958 201.583 161.161 1.00 40.96 268 PRO A CA 1
ATOM 2073 C C . PRO A 1 268 ? 16.047 200.592 162.324 1.00 41.22 268 PRO A C 1
ATOM 2074 O O . PRO A 1 268 ? 16.405 200.945 163.437 1.00 34.97 268 PRO A O 1
ATOM 2078 N N . LEU A 1 269 ? 15.722 199.338 162.058 1.00 54.79 269 LEU A N 1
ATOM 2079 C CA . LEU A 1 269 ? 15.604 198.371 163.134 1.00 60.60 269 LEU A CA 1
ATOM 2080 C C . LEU A 1 269 ? 16.739 197.369 163.110 1.00 64.85 269 LEU A C 1
ATOM 2081 O O . LEU A 1 269 ? 17.039 196.758 164.129 1.00 68.31 269 LEU A O 1
ATOM 2086 N N . THR A 1 270 ? 17.361 197.208 161.940 1.00 59.02 270 THR A N 1
ATOM 2087 C CA . THR A 1 270 ? 18.533 196.351 161.773 1.00 54.73 270 THR A CA 1
ATOM 2088 C C . THR A 1 270 ? 19.673 197.087 161.100 1.00 53.77 270 THR A C 1
ATOM 2089 O O . THR A 1 270 ? 19.474 198.159 160.525 1.00 55.45 270 THR A O 1
ATOM 2093 N N . ALA A 1 271 ? 20.866 196.493 161.155 1.00 45.16 271 ALA A N 1
ATOM 2094 C CA . ALA A 1 271 ? 22.062 197.096 160.561 1.00 41.52 271 ALA A CA 1
ATOM 2095 C C . ALA A 1 271 ? 21.980 197.231 159.047 1.00 43.06 271 ALA A C 1
ATOM 2096 O O . ALA A 1 271 ? 22.442 198.219 158.492 1.00 45.82 271 ALA A O 1
ATOM 2098 N N . ASP A 1 272 ? 21.389 196.241 158.384 1.00 52.77 272 ASP A N 1
ATOM 2099 C CA . ASP A 1 272 ? 21.257 196.258 156.933 1.00 61.64 272 ASP A CA 1
ATOM 2100 C C . ASP A 1 272 ? 20.405 197.441 156.523 1.00 57.79 272 ASP A C 1
ATOM 2101 O O . ASP A 1 272 ? 20.770 198.200 155.638 1.00 58.80 272 ASP A O 1
ATOM 2106 N N . GLN A 1 273 ? 19.261 197.594 157.183 1.00 52.28 273 GLN A N 1
ATOM 2107 C CA . GLN A 1 273 ? 18.289 198.618 156.820 1.00 54.16 273 GLN A CA 1
ATOM 2108 C C . GLN A 1 273 ? 18.833 200.005 157.068 1.00 58.61 273 GLN A C 1
ATOM 2109 O O . GLN A 1 273 ? 18.556 200.922 156.302 1.00 55.68 273 GLN A O 1
ATOM 2115 N N . LEU A 1 274 ? 19.595 200.148 158.153 1.00 64.72 274 LEU A N 1
ATOM 2116 C CA . LEU A 1 274 ? 20.322 201.382 158.431 1.00 62.16 274 LEU A CA 1
ATOM 2117 C C . LEU A 1 274 ? 21.297 201.648 157.292 1.00 55.57 274 LEU A C 1
ATOM 2118 O O . LEU A 1 274 ? 21.178 202.663 156.594 1.00 50.72 274 LEU A O 1
ATOM 2123 N N . ALA A 1 275 ? 22.226 200.709 157.087 1.00 49.54 275 ALA A N 1
ATOM 2124 C CA . ALA A 1 275 ? 23.250 200.811 156.042 1.00 52.26 275 ALA A CA 1
ATOM 2125 C C . ALA A 1 275 ? 22.642 201.118 154.684 1.00 57.16 275 ALA A C 1
ATOM 2126 O O . ALA A 1 275 ? 23.277 201.748 153.843 1.00 48.75 275 ALA A O 1
ATOM 2128 N N . ASP A 1 276 ? 21.401 200.686 154.486 1.00 69.68 276 ASP A N 1
ATOM 2129 C CA . ASP A 1 276 ? 20.679 201.011 153.273 1.00 71.11 276 ASP A CA 1
ATOM 2130 C C . ASP A 1 276 ? 20.422 202.496 153.175 1.00 66.87 276 ASP A C 1
ATOM 2131 O O . ASP A 1 276 ? 20.491 203.054 152.087 1.00 71.75 276 ASP A O 1
ATOM 2136 N N . TYR A 1 277 ? 20.144 203.141 154.306 1.00 59.52 277 TYR A N 1
ATOM 2137 C CA . TYR A 1 277 ? 19.920 204.594 154.297 1.00 63.43 277 TYR A CA 1
ATOM 2138 C C . TYR A 1 277 ? 21.228 205.353 154.125 1.00 68.13 277 TYR A C 1
ATOM 2139 O O . TYR A 1 277 ? 21.347 206.246 153.276 1.00 70.27 277 TYR A O 1
ATOM 2148 N N . LEU A 1 278 ? 22.215 204.984 154.926 1.00 63.55 278 LEU A N 1
ATOM 2149 C CA . LEU A 1 278 ? 23.495 205.660 154.885 1.00 59.28 278 LEU A CA 1
ATOM 2150 C C . LEU A 1 278 ? 24.122 205.591 153.504 1.00 63.42 278 LEU A C 1
ATOM 2151 O O . LEU A 1 278 ? 24.814 206.515 153.095 1.00 63.09 278 LEU A O 1
ATOM 2156 N N . ALA A 1 279 ? 23.860 204.502 152.789 1.00 64.45 279 ALA A N 1
ATOM 2157 C CA . ALA A 1 279 ? 24.391 204.316 151.444 1.00 61.70 279 ALA A CA 1
ATOM 2158 C C . ALA A 1 279 ? 23.808 205.327 150.463 1.00 64.50 279 ALA A C 1
ATOM 2159 O O . ALA A 1 279 ? 24.543 205.981 149.727 1.00 56.64 279 ALA A O 1
ATOM 2161 N N . GLN A 1 280 ? 22.484 205.448 150.452 1.00 74.35 280 GLN A N 1
ATOM 2162 C CA . GLN A 1 280 ? 21.817 206.400 149.572 1.00 77.14 280 GLN A CA 1
ATOM 2163 C C . GLN A 1 280 ? 22.223 207.824 149.927 1.00 74.59 280 GLN A C 1
ATOM 2164 O O . GLN A 1 280 ? 22.446 208.655 149.049 1.00 80.09 280 GLN A O 1
ATOM 2170 N N . GLN A 1 281 ? 22.317 208.096 151.223 1.00 59.88 281 GLN A N 1
ATOM 2171 C CA . GLN A 1 281 ? 22.767 209.394 151.705 1.00 61.67 281 GLN A CA 1
ATOM 2172 C C . GLN A 1 281 ? 24.204 209.643 151.267 1.00 61.65 281 GLN A C 1
ATOM 2173 O O . GLN A 1 281 ? 24.568 210.756 150.891 1.00 57.26 281 GLN A O 1
ATOM 2179 N N . TRP A 1 282 ? 25.015 208.592 151.321 1.00 68.01 282 TRP A N 1
ATOM 2180 C CA . TRP A 1 282 ? 26.412 208.675 150.949 1.00 63.55 282 TRP A CA 1
ATOM 2181 C C . TRP A 1 282 ? 26.552 209.052 149.506 1.00 69.89 282 TRP A C 1
ATOM 2182 O O . TRP A 1 282 ? 27.423 209.869 149.142 1.00 71.25 282 TRP A O 1
ATOM 2193 N N . ALA A 1 283 ? 25.706 208.476 148.659 1.00 74.23 283 ALA A N 1
ATOM 2194 C CA . ALA A 1 283 ? 25.724 208.795 147.239 1.00 77.83 283 ALA A CA 1
ATOM 2195 C C . ALA A 1 283 ? 25.380 210.262 147.022 1.00 87.67 283 ALA A C 1
ATOM 2196 O O . ALA A 1 283 ? 25.991 210.939 146.197 1.00 89.38 283 ALA A O 1
ATOM 2198 N N . GLN A 1 284 ? 24.397 210.749 147.772 1.00 100.96 284 GLN A N 1
ATOM 2199 C CA . GLN A 1 284 ? 24.006 212.151 147.707 1.00 107.75 284 GLN A CA 1
ATOM 2200 C C . GLN A 1 284 ? 25.148 213.050 148.165 1.00 117.97 284 GLN A C 1
ATOM 2201 O O . GLN A 1 284 ? 25.398 214.101 147.579 1.00 124.33 284 GLN A O 1
ATOM 2207 N N . ARG A 1 285 ? 25.837 212.625 149.219 1.00 117.90 285 ARG A N 1
ATOM 2208 C CA . ARG A 1 285 ? 26.955 213.386 149.761 1.00 122.25 285 ARG A CA 1
ATOM 2209 C C . ARG A 1 285 ? 27.285 214.579 148.874 1.00 129.55 285 ARG A C 1
ATOM 2210 O O . ARG A 1 285 ? 27.138 215.740 149.384 1.00 132.12 285 ARG A O 1
ATOM 2218 N N . GLU B 2 3 ? 47.943 186.553 189.354 1.00 97.10 3 GLU B N 1
ATOM 2219 C CA . GLU B 2 3 ? 49.051 185.775 188.816 1.00 98.52 3 GLU B CA 1
ATOM 2220 C C . GLU B 2 3 ? 48.774 184.280 188.874 1.00 95.40 3 GLU B C 1
ATOM 2221 O O . GLU B 2 3 ? 48.512 183.727 189.945 1.00 92.01 3 GLU B O 1
ATOM 2227 N N . ASN B 2 4 ? 48.823 183.644 187.706 1.00 92.02 4 ASN B N 1
ATOM 2228 C CA . ASN B 2 4 ? 48.937 182.190 187.609 1.00 91.86 4 ASN B CA 1
ATOM 2229 C C . ASN B 2 4 ? 49.508 181.739 186.263 1.00 89.49 4 ASN B C 1
ATOM 2230 O O . ASN B 2 4 ? 49.408 182.448 185.269 1.00 82.60 4 ASN B O 1
ATOM 2235 N N . ILE B 2 5 ? 50.120 180.559 186.248 1.00 101.96 5 ILE B N 1
ATOM 2236 C CA . ILE B 2 5 ? 51.010 180.173 185.155 1.00 102.63 5 ILE B CA 1
ATOM 2237 C C . ILE B 2 5 ? 50.711 178.799 184.564 1.00 99.16 5 ILE B C 1
ATOM 2238 O O . ILE B 2 5 ? 50.818 177.779 185.246 1.00 99.92 5 ILE B O 1
ATOM 2243 N N . ILE B 2 6 ? 50.346 178.784 183.285 1.00 87.89 6 ILE B N 1
ATOM 2244 C CA . ILE B 2 6 ? 50.168 177.539 182.547 1.00 85.85 6 ILE B CA 1
ATOM 2245 C C . ILE B 2 6 ? 51.262 177.389 181.512 1.00 82.80 6 ILE B C 1
ATOM 2246 O O . ILE B 2 6 ? 51.421 178.254 180.653 1.00 77.06 6 ILE B O 1
ATOM 2251 N N . SER B 2 7 ? 52.003 176.288 181.581 1.00 94.56 7 SER B N 1
ATOM 2252 C CA . SER B 2 7 ? 53.051 176.035 180.603 1.00 102.10 7 SER B CA 1
ATOM 2253 C C . SER B 2 7 ? 52.970 174.660 179.935 1.00 104.32 7 SER B C 1
ATOM 2254 O O . SER B 2 7 ? 52.976 173.620 180.602 1.00 105.92 7 SER B O 1
ATOM 2257 N N . VAL B 2 8 ? 52.883 174.694 178.605 1.00 85.17 8 VAL B N 1
ATOM 2258 C CA . VAL B 2 8 ? 53.034 173.525 177.743 1.00 79.82 8 VAL B CA 1
ATOM 2259 C C . VAL B 2 8 ? 52.006 172.420 178.113 1.00 71.03 8 VAL B C 1
ATOM 2260 O O . VAL B 2 8 ? 52.328 171.235 178.176 1.00 67.10 8 VAL B O 1
ATOM 2264 N N . ASP B 2 9 ? 50.750 172.836 178.327 1.00 87.43 9 ASP B N 1
ATOM 2265 C CA . ASP B 2 9 ? 49.663 171.951 178.801 1.00 82.11 9 ASP B CA 1
ATOM 2266 C C . ASP B 2 9 ? 49.009 171.117 177.692 1.00 75.78 9 ASP B C 1
ATOM 2267 O O . ASP B 2 9 ? 48.714 171.641 176.633 1.00 69.45 9 ASP B O 1
ATOM 2272 N N . HIS B 2 10 ? 48.809 169.820 177.937 1.00 79.00 10 HIS B N 1
ATOM 2273 C CA . HIS B 2 10 ? 48.093 168.927 177.017 1.00 85.52 10 HIS B CA 1
ATOM 2274 C C . HIS B 2 10 ? 47.082 168.082 177.777 1.00 94.23 10 HIS B C 1
ATOM 2275 O O . HIS B 2 10 ? 47.417 167.486 178.803 1.00 101.30 10 HIS B O 1
ATOM 2282 N N . LEU B 2 11 ? 45.858 167.994 177.264 1.00 86.58 11 LEU B N 1
ATOM 2283 C CA . LEU B 2 11 ? 44.896 167.043 177.801 1.00 91.14 11 LEU B CA 1
ATOM 2284 C C . LEU B 2 11 ? 44.058 166.462 176.689 1.00 102.86 11 LEU B C 1
ATOM 2285 O O . LEU B 2 11 ? 43.205 167.140 176.133 1.00 105.94 11 LEU B O 1
ATOM 2290 N N . THR B 2 12 ? 44.308 165.205 176.356 1.00 113.48 12 THR B N 1
ATOM 2291 C CA . THR B 2 12 ? 43.408 164.478 175.477 1.00 126.68 12 THR B CA 1
ATOM 2292 C C . THR B 2 12 ? 42.681 163.429 176.308 1.00 147.04 12 THR B C 1
ATOM 2293 O O . THR B 2 12 ? 42.978 163.247 177.492 1.00 149.03 12 THR B O 1
ATOM 2297 N N . TYR B 2 13 ? 41.728 162.739 175.690 1.00 186.87 13 TYR B N 1
ATOM 2298 C CA . TYR B 2 13 ? 41.122 161.565 176.303 1.00 200.56 13 TYR B CA 1
ATOM 2299 C C . TYR B 2 13 ? 42.073 160.378 176.161 1.00 203.25 13 TYR B C 1
ATOM 2300 O O . TYR B 2 13 ? 41.665 159.231 176.354 1.00 203.55 13 TYR B O 1
ATOM 2309 N N . GLN B 2 14 ? 43.330 160.686 175.824 1.00 175.16 14 GLN B N 1
ATOM 2310 C CA . GLN B 2 14 ? 44.389 159.731 175.457 1.00 174.84 14 GLN B CA 1
ATOM 2311 C C . GLN B 2 14 ? 44.272 159.255 173.998 1.00 181.21 14 GLN B C 1
ATOM 2312 O O . GLN B 2 14 ? 45.174 158.597 173.473 1.00 182.28 14 GLN B O 1
ATOM 2318 N N . TYR B 2 15 ? 43.166 159.613 173.349 1.00 201.19 15 TYR B N 1
ATOM 2319 C CA . TYR B 2 15 ? 42.962 159.301 171.937 1.00 205.25 15 TYR B CA 1
ATOM 2320 C C . TYR B 2 15 ? 42.506 160.531 171.152 1.00 206.18 15 TYR B C 1
ATOM 2321 O O . TYR B 2 15 ? 41.644 161.294 171.606 1.00 204.37 15 TYR B O 1
ATOM 2330 N N . ASP B 2 16 ? 43.103 160.706 169.975 1.00 211.54 16 ASP B N 1
ATOM 2331 C CA . ASP B 2 16 ? 42.715 161.732 169.003 1.00 207.99 16 ASP B CA 1
ATOM 2332 C C . ASP B 2 16 ? 42.384 163.125 169.555 1.00 202.85 16 ASP B C 1
ATOM 2333 O O . ASP B 2 16 ? 42.855 163.529 170.622 1.00 201.76 16 ASP B O 1
ATOM 2338 N N . GLU B 2 17 ? 41.561 163.849 168.809 1.00 173.39 17 GLU B N 1
ATOM 2339 C CA . GLU B 2 17 ? 41.367 165.268 169.051 1.00 171.57 17 GLU B CA 1
ATOM 2340 C C . GLU B 2 17 ? 39.928 165.580 169.457 1.00 178.84 17 GLU B C 1
ATOM 2341 O O . GLU B 2 17 ? 39.656 166.606 170.085 1.00 177.74 17 GLU B O 1
ATOM 2347 N N . ASN B 2 18 ? 39.014 164.677 169.109 1.00 210.29 18 ASN B N 1
ATOM 2348 C CA . ASN B 2 18 ? 37.587 164.882 169.353 1.00 211.01 18 ASN B CA 1
ATOM 2349 C C . ASN B 2 18 ? 37.143 164.550 170.784 1.00 217.83 18 ASN B C 1
ATOM 2350 O O . ASN B 2 18 ? 37.958 164.548 171.710 1.00 218.70 18 ASN B O 1
ATOM 2355 N N . GLN B 2 19 ? 35.849 164.265 170.941 1.00 194.01 19 GLN B N 1
ATOM 2356 C CA . GLN B 2 19 ? 35.203 164.087 172.249 1.00 202.23 19 GLN B CA 1
ATOM 2357 C C . GLN B 2 19 ? 35.364 165.327 173.127 1.00 220.33 19 GLN B C 1
ATOM 2358 O O . GLN B 2 19 ? 35.355 166.449 172.616 1.00 221.63 19 GLN B O 1
ATOM 2364 N N . ALA B 2 20 ? 35.494 165.127 174.440 1.00 280.86 20 ALA B N 1
ATOM 2365 C CA . ALA B 2 20 ? 35.744 166.235 175.362 1.00 274.72 20 ALA B CA 1
ATOM 2366 C C . ALA B 2 20 ? 37.008 166.952 174.917 1.00 270.39 20 ALA B C 1
ATOM 2367 O O . ALA B 2 20 ? 38.073 166.339 174.835 1.00 272.59 20 ALA B O 1
ATOM 2369 N N . PRO B 2 21 ? 36.886 168.258 174.637 1.00 188.48 21 PRO B N 1
ATOM 2370 C CA . PRO B 2 21 ? 37.821 169.026 173.807 1.00 164.62 21 PRO B CA 1
ATOM 2371 C C . PRO B 2 21 ? 39.282 168.847 174.207 1.00 138.45 21 PRO B C 1
ATOM 2372 O O . PRO B 2 21 ? 39.633 169.114 175.356 1.00 142.69 21 PRO B O 1
ATOM 2376 N N . ALA B 2 22 ? 40.114 168.394 173.270 1.00 118.46 22 ALA B N 1
ATOM 2377 C CA . ALA B 2 22 ? 41.537 168.197 173.540 1.00 90.54 22 ALA B CA 1
ATOM 2378 C C . ALA B 2 22 ? 42.255 169.516 173.799 1.00 68.21 22 ALA B C 1
ATOM 2379 O O . ALA B 2 22 ? 41.709 170.586 173.614 1.00 51.94 22 ALA B O 1
ATOM 2381 N N . LEU B 2 23 ? 43.495 169.435 174.243 1.00 91.28 23 LEU B N 1
ATOM 2382 C CA . LEU B 2 23 ? 44.312 170.627 174.391 1.00 89.32 23 LEU B CA 1
ATOM 2383 C C . LEU B 2 23 ? 45.705 170.193 174.048 1.00 82.84 23 LEU B C 1
ATOM 2384 O O . LEU B 2 23 ? 46.133 169.135 174.494 1.00 82.55 23 LEU B O 1
ATOM 2389 N N . THR B 2 24 ? 46.404 170.974 173.233 1.00 68.79 24 THR B N 1
ATOM 2390 C CA . THR B 2 24 ? 47.787 170.636 172.918 1.00 76.60 24 THR B CA 1
ATOM 2391 C C . THR B 2 24 ? 48.727 171.832 173.001 1.00 83.58 24 THR B C 1
ATOM 2392 O O . THR B 2 24 ? 48.596 172.798 172.238 1.00 80.72 24 THR B O 1
ATOM 2396 N N . ASP B 2 25 ? 49.665 171.742 173.946 1.00 94.60 25 ASP B N 1
ATOM 2397 C CA . ASP B 2 25 ? 50.694 172.751 174.146 1.00 96.46 25 ASP B CA 1
ATOM 2398 C C . ASP B 2 25 ? 50.024 174.103 174.299 1.00 92.78 25 ASP B C 1
ATOM 2399 O O . ASP B 2 25 ? 50.002 174.910 173.364 1.00 97.01 25 ASP B O 1
ATOM 2404 N N . VAL B 2 26 ? 49.423 174.324 175.464 1.00 75.59 26 VAL B N 1
ATOM 2405 C CA . VAL B 2 26 ? 48.842 175.632 175.761 1.00 76.45 26 VAL B CA 1
ATOM 2406 C C . VAL B 2 26 ? 49.633 176.283 176.893 1.00 75.31 26 VAL B C 1
ATOM 2407 O O . VAL B 2 26 ? 49.940 175.645 177.905 1.00 55.47 26 VAL B O 1
ATOM 2411 N N . SER B 2 27 ? 49.983 177.548 176.689 1.00 80.44 27 SER B N 1
ATOM 2412 C CA . SER B 2 27 ? 50.801 178.274 177.637 1.00 84.89 27 SER B CA 1
ATOM 2413 C C . SER B 2 27 ? 50.521 179.770 177.605 1.00 84.80 27 SER B C 1
ATOM 2414 O O . SER B 2 27 ? 50.455 180.394 176.541 1.00 84.87 27 SER B O 1
ATOM 2417 N N . PHE B 2 28 ? 50.357 180.329 178.795 1.00 78.48 28 PHE B N 1
ATOM 2418 C CA . PHE B 2 28 ? 50.123 181.748 178.982 1.00 75.80 28 PHE B CA 1
ATOM 2419 C C . PHE B 2 28 ? 50.213 181.949 180.471 1.00 78.71 28 PHE B C 1
ATOM 2420 O O . PHE B 2 28 ? 50.225 180.985 181.236 1.00 76.32 28 PHE B O 1
ATOM 2428 N N . THR B 2 29 ? 50.290 183.201 180.885 1.00 96.78 29 THR B N 1
ATOM 2429 C CA . THR B 2 29 ? 50.256 183.525 182.294 1.00 98.18 29 THR B CA 1
ATOM 2430 C C . THR B 2 29 ? 49.339 184.717 182.444 1.00 100.42 29 THR B C 1
ATOM 2431 O O . THR B 2 29 ? 49.204 185.531 181.532 1.00 108.08 29 THR B O 1
ATOM 2435 N N . VAL B 2 30 ? 48.691 184.806 183.592 1.00 76.26 30 VAL B N 1
ATOM 2436 C CA . VAL B 2 30 ? 47.848 185.941 183.890 1.00 72.45 30 VAL B CA 1
ATOM 2437 C C . VAL B 2 30 ? 48.609 186.814 184.858 1.00 80.10 30 VAL B C 1
ATOM 2438 O O . VAL B 2 30 ? 49.298 186.302 185.734 1.00 79.14 30 VAL B O 1
ATOM 2442 N N . HIS B 2 31 ? 48.499 188.128 184.722 1.00 96.99 31 HIS B N 1
ATOM 2443 C CA . HIS B 2 31 ? 49.039 188.967 185.772 1.00 104.88 31 HIS B CA 1
ATOM 2444 C C . HIS B 2 31 ? 48.081 189.001 186.966 1.00 97.44 31 HIS B C 1
ATOM 2445 O O . HIS B 2 31 ? 47.125 188.236 187.040 1.00 89.15 31 HIS B O 1
ATOM 2452 N N . ALA B 2 32 ? 48.365 189.862 187.924 1.00 92.48 32 ALA B N 1
ATOM 2453 C CA . ALA B 2 32 ? 47.503 189.989 189.074 1.00 91.74 32 ALA B CA 1
ATOM 2454 C C . ALA B 2 32 ? 46.495 191.080 188.789 1.00 92.98 32 ALA B C 1
ATOM 2455 O O . ALA B 2 32 ? 46.847 192.138 188.274 1.00 95.54 32 ALA B O 1
ATOM 2457 N N . GLY B 2 33 ? 45.238 190.822 189.122 1.00 96.85 33 GLY B N 1
ATOM 2458 C CA . GLY B 2 33 ? 44.202 191.819 188.955 1.00 95.82 33 GLY B CA 1
ATOM 2459 C C . GLY B 2 33 ? 43.930 192.111 187.497 1.00 91.82 33 GLY B C 1
ATOM 2460 O O . GLY B 2 33 ? 43.470 193.194 187.166 1.00 93.17 33 GLY B O 1
ATOM 2461 N N . GLU B 2 34 ? 44.229 191.150 186.628 1.00 80.93 34 GLU B N 1
ATOM 2462 C CA . GLU B 2 34 ? 43.896 191.265 185.218 1.00 80.10 34 GLU B CA 1
ATOM 2463 C C . GLU B 2 34 ? 42.570 190.590 184.981 1.00 83.43 34 GLU B C 1
ATOM 2464 O O . GLU B 2 34 ? 42.144 189.726 185.750 1.00 86.75 34 GLU B O 1
ATOM 2470 N N . TRP B 2 35 ? 41.911 191.001 183.910 1.00 84.58 35 TRP B N 1
ATOM 2471 C CA . TRP B 2 35 ? 40.734 190.319 183.434 1.00 72.29 35 TRP B CA 1
ATOM 2472 C C . TRP B 2 35 ? 41.096 189.715 182.099 1.00 61.24 35 TRP B C 1
ATOM 2473 O O . TRP B 2 35 ? 41.153 190.395 181.089 1.00 61.23 35 TRP B O 1
ATOM 2484 N N . LEU B 2 36 ? 41.381 188.427 182.113 1.00 54.88 36 LEU B N 1
ATOM 2485 C CA . LEU B 2 36 ? 41.653 187.708 180.893 1.00 57.25 36 LEU B CA 1
ATOM 2486 C C . LEU B 2 36 ? 40.383 187.020 180.438 1.00 62.58 36 LEU B C 1
ATOM 2487 O O . LEU B 2 36 ? 39.739 186.325 181.222 1.00 62.25 36 LEU B O 1
ATOM 2492 N N . ALA B 2 37 ? 40.013 187.223 179.175 1.00 70.66 37 ALA B N 1
ATOM 2493 C CA . ALA B 2 37 ? 38.934 186.449 178.577 1.00 65.75 37 ALA B CA 1
ATOM 2494 C C . ALA B 2 37 ? 39.524 185.415 177.646 1.00 59.21 37 ALA B C 1
ATOM 2495 O O . ALA B 2 37 ? 40.543 185.647 177.001 1.00 56.47 37 ALA B O 1
ATOM 2497 N N . ILE B 2 38 ? 38.877 184.264 177.596 1.00 49.85 38 ILE B N 1
ATOM 2498 C CA . ILE B 2 38 ? 39.292 183.185 176.723 1.00 51.12 38 ILE B CA 1
ATOM 2499 C C . ILE B 2 38 ? 38.118 182.767 175.833 1.00 56.92 38 ILE B C 1
ATOM 2500 O O . ILE B 2 38 ? 37.241 181.989 176.230 1.00 53.28 38 ILE B O 1
ATOM 2505 N N . VAL B 2 39 ? 38.104 183.314 174.627 1.00 62.76 39 VAL B N 1
ATOM 2506 C CA . VAL B 2 39 ? 37.117 182.934 173.651 1.00 65.39 39 VAL B CA 1
ATOM 2507 C C . VAL B 2 39 ? 37.635 181.746 172.865 1.00 67.39 39 VAL B C 1
ATOM 2508 O O . VAL B 2 39 ? 38.800 181.388 172.948 1.00 69.96 39 VAL B O 1
ATOM 2512 N N . GLY B 2 40 ? 36.753 181.137 172.096 1.00 62.75 40 GLY B N 1
ATOM 2513 C CA . GLY B 2 40 ? 37.118 180.024 171.253 1.00 64.07 40 GLY B CA 1
ATOM 2514 C C . GLY B 2 40 ? 35.819 179.442 170.762 1.00 65.73 40 GLY B C 1
ATOM 2515 O O . GLY B 2 40 ? 34.759 179.724 171.338 1.00 54.11 40 GLY B O 1
ATOM 2516 N N . HIS B 2 41 ? 35.887 178.652 169.694 1.00 83.93 41 HIS B N 1
ATOM 2517 C CA . HIS B 2 41 ? 34.695 177.977 169.198 1.00 89.15 41 HIS B CA 1
ATOM 2518 C C . HIS B 2 41 ? 34.361 176.790 170.099 1.00 95.69 41 HIS B C 1
ATOM 2519 O O . HIS B 2 41 ? 34.644 176.811 171.299 1.00 98.03 41 HIS B O 1
ATOM 2526 N N . ASN B 2 42 ? 33.753 175.760 169.528 1.00 106.99 42 ASN B N 1
ATOM 2527 C CA . ASN B 2 42 ? 33.452 174.557 170.288 1.00 104.63 42 ASN B CA 1
ATOM 2528 C C . ASN B 2 42 ? 34.447 173.452 170.018 1.00 104.80 42 ASN B C 1
ATOM 2529 O O . ASN B 2 42 ? 34.773 173.178 168.861 1.00 118.08 42 ASN B O 1
ATOM 2534 N N . GLY B 2 43 ? 34.930 172.809 171.076 1.00 55.91 43 GLY B N 1
ATOM 2535 C CA . GLY B 2 43 ? 35.893 171.748 170.882 1.00 63.32 43 GLY B CA 1
ATOM 2536 C C . GLY B 2 43 ? 37.308 172.287 170.815 1.00 80.05 43 GLY B C 1
ATOM 2537 O O . GLY B 2 43 ? 38.282 171.531 170.718 1.00 88.04 43 GLY B O 1
ATOM 2538 N N . SER B 2 44 ? 37.427 173.609 170.833 1.00 98.39 44 SER B N 1
ATOM 2539 C CA . SER B 2 44 ? 38.648 174.210 171.311 1.00 91.83 44 SER B CA 1
ATOM 2540 C C . SER B 2 44 ? 38.530 173.887 172.778 1.00 93.44 44 SER B C 1
ATOM 2541 O O . SER B 2 44 ? 37.443 174.015 173.364 1.00 104.75 44 SER B O 1
ATOM 2544 N N . GLY B 2 45 ? 39.624 173.449 173.378 1.00 68.86 45 GLY B N 1
ATOM 2545 C CA . GLY B 2 45 ? 39.593 173.005 174.758 1.00 64.83 45 GLY B CA 1
ATOM 2546 C C . GLY B 2 45 ? 39.261 174.050 175.806 1.00 67.67 45 GLY B C 1
ATOM 2547 O O . GLY B 2 45 ? 39.493 173.807 176.988 1.00 73.82 45 GLY B O 1
ATOM 2548 N N . LYS B 2 46 ? 38.700 175.188 175.390 1.00 71.27 46 LYS B N 1
ATOM 2549 C CA . LYS B 2 46 ? 38.428 176.311 176.288 1.00 64.99 46 LYS B CA 1
ATOM 2550 C C . LYS B 2 46 ? 37.508 175.897 177.419 1.00 70.83 46 LYS B C 1
ATOM 2551 O O . LYS B 2 46 ? 37.568 176.447 178.511 1.00 69.10 46 LYS B O 1
ATOM 2557 N N . SER B 2 47 ? 36.663 174.914 177.144 1.00 97.11 47 SER B N 1
ATOM 2558 C CA . SER B 2 47 ? 35.884 174.244 178.170 1.00 101.04 47 SER B CA 1
ATOM 2559 C C . SER B 2 47 ? 36.802 173.602 179.206 1.00 97.78 47 SER B C 1
ATOM 2560 O O . SER B 2 47 ? 36.795 173.978 180.370 1.00 102.26 47 SER B O 1
ATOM 2563 N N . THR B 2 48 ? 37.605 172.640 178.766 1.00 77.16 48 THR B N 1
ATOM 2564 C CA . THR B 2 48 ? 38.445 171.861 179.666 1.00 79.23 48 THR B CA 1
ATOM 2565 C C . THR B 2 48 ? 39.614 172.662 180.221 1.00 80.40 48 THR B C 1
ATOM 2566 O O . THR B 2 48 ? 40.214 172.288 181.227 1.00 85.40 48 THR B O 1
ATOM 2570 N N . LEU B 2 49 ? 39.945 173.763 179.563 1.00 72.96 49 LEU B N 1
ATOM 2571 C CA . LEU B 2 49 ? 41.033 174.605 180.026 1.00 70.11 49 LEU B CA 1
ATOM 2572 C C . LEU B 2 49 ? 40.609 175.294 181.308 1.00 73.63 49 LEU B C 1
ATOM 2573 O O . LEU B 2 49 ? 41.423 175.546 182.190 1.00 73.71 49 LEU B O 1
ATOM 2578 N N . ALA B 2 50 ? 39.322 175.595 181.413 1.00 86.89 50 ALA B N 1
ATOM 2579 C CA . ALA B 2 50 ? 38.793 176.168 182.641 1.00 91.85 50 ALA B CA 1
ATOM 2580 C C . ALA B 2 50 ? 38.937 175.130 183.729 1.00 93.71 50 ALA B C 1
ATOM 2581 O O . ALA B 2 50 ? 39.593 175.360 184.744 1.00 92.52 50 ALA B O 1
ATOM 2583 N N . LYS B 2 51 ? 38.323 173.977 183.479 1.00 93.21 51 LYS B N 1
ATOM 2584 C CA . LYS B 2 51 ? 38.387 172.828 184.369 1.00 91.52 51 LYS B CA 1
ATOM 2585 C C . LYS B 2 51 ? 39.801 172.520 184.866 1.00 89.02 51 LYS B C 1
ATOM 2586 O O . LYS B 2 51 ? 39.979 172.041 185.990 1.00 89.04 51 LYS B O 1
ATOM 2592 N N . SER B 2 52 ? 40.799 172.801 184.035 1.00 74.62 52 SER B N 1
ATOM 2593 C CA . SER B 2 52 ? 42.157 172.385 184.343 1.00 82.77 52 SER B CA 1
ATOM 2594 C C . SER B 2 52 ? 42.870 173.271 185.359 1.00 86.62 52 SER B C 1
ATOM 2595 O O . SER B 2 52 ? 43.706 172.788 186.119 1.00 96.50 52 SER B O 1
ATOM 2598 N N . LEU B 2 53 ? 42.532 174.553 185.398 1.00 79.46 53 LEU B N 1
ATOM 2599 C CA . LEU B 2 53 ? 43.143 175.450 186.372 1.00 81.61 53 LEU B CA 1
ATOM 2600 C C . LEU B 2 53 ? 42.597 175.228 187.776 1.00 92.30 53 LEU B C 1
ATOM 2601 O O . LEU B 2 53 ? 42.975 175.928 188.705 1.00 100.15 53 LEU B O 1
ATOM 2606 N N . ASP B 2 54 ? 41.684 174.278 187.930 1.00 99.61 54 ASP B N 1
ATOM 2607 C CA . ASP B 2 54 ? 41.365 173.757 189.251 1.00 102.28 54 ASP B CA 1
ATOM 2608 C C . ASP B 2 54 ? 41.770 172.311 189.282 1.00 96.50 54 ASP B C 1
ATOM 2609 O O . ASP B 2 54 ? 42.248 171.767 188.290 1.00 91.88 54 ASP B O 1
ATOM 2614 N N . GLY B 2 55 ? 41.557 171.669 190.414 1.00 97.80 55 GLY B N 1
ATOM 2615 C CA . GLY B 2 55 ? 42.074 170.332 190.581 1.00 102.94 55 GLY B CA 1
ATOM 2616 C C . GLY B 2 55 ? 41.345 169.363 189.692 1.00 99.75 55 GLY B C 1
ATOM 2617 O O . GLY B 2 55 ? 41.784 168.239 189.475 1.00 106.84 55 GLY B O 1
ATOM 2618 N N . LEU B 2 56 ? 40.233 169.820 189.148 1.00 88.51 56 LEU B N 1
ATOM 2619 C CA . LEU B 2 56 ? 39.284 168.920 188.513 1.00 86.95 56 LEU B CA 1
ATOM 2620 C C . LEU B 2 56 ? 39.648 168.356 187.151 1.00 80.10 56 LEU B C 1
ATOM 2621 O O . LEU B 2 56 ? 38.813 167.732 186.529 1.00 78.33 56 LEU B O 1
ATOM 2626 N N . LEU B 2 57 ? 40.870 168.536 186.678 1.00 88.96 57 LEU B N 1
ATOM 2627 C CA . LEU B 2 57 ? 41.219 167.865 185.432 1.00 96.35 57 LEU B CA 1
ATOM 2628 C C . LEU B 2 57 ? 42.614 167.256 185.423 1.00 101.45 57 LEU B C 1
ATOM 2629 O O . LEU B 2 57 ? 43.605 167.981 185.489 1.00 104.06 57 LEU B O 1
ATOM 2634 N N . PRO B 2 58 ? 42.677 165.911 185.326 1.00 96.60 58 PRO B N 1
ATOM 2635 C CA . PRO B 2 58 ? 43.867 165.042 185.399 1.00 100.69 58 PRO B CA 1
ATOM 2636 C C . PRO B 2 58 ? 44.760 165.009 184.152 1.00 104.48 58 PRO B C 1
ATOM 2637 O O . PRO B 2 58 ? 44.818 163.979 183.484 1.00 103.96 58 PRO B O 1
ATOM 2641 N N . PHE B 2 59 ? 45.461 166.098 183.859 1.00 109.53 59 PHE B N 1
ATOM 2642 C CA . PHE B 2 59 ? 46.315 166.152 182.675 1.00 119.57 59 PHE B CA 1
ATOM 2643 C C . PHE B 2 59 ? 47.623 165.385 182.852 1.00 130.56 59 PHE B C 1
ATOM 2644 O O . PHE B 2 59 ? 48.156 165.267 183.959 1.00 126.88 59 PHE B O 1
ATOM 2652 N N . THR B 2 60 ? 48.134 164.873 181.737 1.00 172.32 60 THR B N 1
ATOM 2653 C CA . THR B 2 60 ? 49.375 164.108 181.721 1.00 180.23 60 THR B CA 1
ATOM 2654 C C . THR B 2 60 ? 50.583 165.001 181.428 1.00 177.32 60 THR B C 1
ATOM 2655 O O . THR B 2 60 ? 51.568 164.984 182.168 1.00 178.82 60 THR B O 1
ATOM 2659 N N . GLN B 2 61 ? 50.507 165.773 180.346 1.00 137.87 61 GLN B N 1
ATOM 2660 C CA . GLN B 2 61 ? 51.558 166.729 180.013 1.00 129.13 61 GLN B CA 1
ATOM 2661 C C . GLN B 2 61 ? 51.217 168.100 180.580 1.00 123.82 61 GLN B C 1
ATOM 2662 O O . GLN B 2 61 ? 50.048 168.422 180.771 1.00 128.98 61 GLN B O 1
ATOM 2668 N N . GLY B 2 62 ? 52.239 168.906 180.842 1.00 98.67 62 GLY B N 1
ATOM 2669 C CA . GLY B 2 62 ? 52.048 170.279 181.279 1.00 94.96 62 GLY B CA 1
ATOM 2670 C C . GLY B 2 62 ? 51.866 170.446 182.775 1.00 97.07 62 GLY B C 1
ATOM 2671 O O . GLY B 2 62 ? 51.649 169.473 183.497 1.00 96.91 62 GLY B O 1
ATOM 2672 N N . SER B 2 63 ? 51.952 171.690 183.241 1.00 132.48 63 SER B N 1
ATOM 2673 C CA . SER B 2 63 ? 51.807 171.995 184.661 1.00 132.37 63 SER B CA 1
ATOM 2674 C C . SER B 2 63 ? 51.160 173.351 184.876 1.00 125.77 63 SER B C 1
ATOM 2675 O O . SER B 2 63 ? 51.485 174.326 184.202 1.00 127.59 63 SER B O 1
ATOM 2678 N N . VAL B 2 64 ? 50.264 173.412 185.848 1.00 96.82 64 VAL B N 1
ATOM 2679 C CA . VAL B 2 64 ? 49.607 174.658 186.207 1.00 92.69 64 VAL B CA 1
ATOM 2680 C C . VAL B 2 64 ? 50.149 175.135 187.549 1.00 90.24 64 VAL B C 1
ATOM 2681 O O . VAL B 2 64 ? 50.310 174.330 188.465 1.00 86.85 64 VAL B O 1
ATOM 2685 N N . THR B 2 65 ? 50.455 176.428 187.658 1.00 92.23 65 THR B N 1
ATOM 2686 C CA . THR B 2 65 ? 50.845 177.015 188.946 1.00 93.79 65 THR B CA 1
ATOM 2687 C C . THR B 2 65 ? 50.052 178.286 189.236 1.00 85.56 65 THR B C 1
ATOM 2688 O O . THR B 2 65 ? 50.086 179.240 188.472 1.00 76.67 65 THR B O 1
ATOM 2692 N N . VAL B 2 66 ? 49.339 178.285 190.354 1.00 89.11 66 VAL B N 1
ATOM 2693 C CA . VAL B 2 66 ? 48.442 179.386 190.684 1.00 90.15 66 VAL B CA 1
ATOM 2694 C C . VAL B 2 66 ? 48.925 180.198 191.881 1.00 92.54 66 VAL B C 1
ATOM 2695 O O . VAL B 2 66 ? 48.807 179.761 193.026 1.00 78.88 66 VAL B O 1
ATOM 2699 N N . GLY B 2 67 ? 49.465 181.381 191.596 1.00 137.99 67 GLY B N 1
ATOM 2700 C CA . GLY B 2 67 ? 49.887 182.306 192.629 1.00 144.54 67 GLY B CA 1
ATOM 2701 C C . GLY B 2 67 ? 50.856 181.668 193.600 1.00 146.91 67 GLY B C 1
ATOM 2702 O O . GLY B 2 67 ? 50.708 181.799 194.813 1.00 153.51 67 GLY B O 1
ATOM 2703 N N . GLY B 2 68 ? 51.838 180.958 193.056 1.00 109.20 68 GLY B N 1
ATOM 2704 C CA . GLY B 2 68 ? 52.824 180.271 193.865 1.00 104.39 68 GLY B CA 1
ATOM 2705 C C . GLY B 2 68 ? 52.768 178.764 193.709 1.00 102.45 68 GLY B C 1
ATOM 2706 O O . GLY B 2 68 ? 53.610 178.173 193.042 1.00 108.33 68 GLY B O 1
ATOM 2707 N N . ILE B 2 69 ? 51.776 178.143 194.334 1.00 88.55 69 ILE B N 1
ATOM 2708 C CA . ILE B 2 69 ? 51.615 176.694 194.287 1.00 88.92 69 ILE B CA 1
ATOM 2709 C C . ILE B 2 69 ? 51.353 176.160 192.875 1.00 93.02 69 ILE B C 1
ATOM 2710 O O . ILE B 2 69 ? 50.564 176.733 192.127 1.00 94.31 69 ILE B O 1
ATOM 2715 N N . THR B 2 70 ? 52.013 175.061 192.515 1.00 96.78 70 THR B N 1
ATOM 2716 C CA . THR B 2 70 ? 51.745 174.396 191.241 1.00 95.95 70 THR B CA 1
ATOM 2717 C C . THR B 2 70 ? 50.866 173.158 191.443 1.00 95.42 70 THR B C 1
ATOM 2718 O O . THR B 2 70 ? 51.070 172.393 192.389 1.00 88.49 70 THR B O 1
ATOM 2722 N N . LEU B 2 71 ? 49.901 172.968 190.537 1.00 101.08 71 LEU B N 1
ATOM 2723 C CA . LEU B 2 71 ? 48.830 171.975 190.699 1.00 99.39 71 LEU B CA 1
ATOM 2724 C C . LEU B 2 71 ? 49.332 170.531 190.685 1.00 100.57 71 LEU B C 1
ATOM 2725 O O . LEU B 2 71 ? 49.789 170.003 189.670 1.00 93.42 71 LEU B O 1
ATOM 2730 N N . THR B 2 72 ? 49.235 169.907 191.847 1.00 127.63 72 THR B N 1
ATOM 2731 C CA . THR B 2 72 ? 49.589 168.518 192.013 1.00 135.48 72 THR B CA 1
ATOM 2732 C C . THR B 2 72 ? 48.530 167.930 192.921 1.00 132.97 72 THR B C 1
ATOM 2733 O O . THR B 2 72 ? 47.972 168.650 193.749 1.00 130.80 72 THR B O 1
ATOM 2737 N N . PRO B 2 73 ? 48.223 166.635 192.741 1.00 110.11 73 PRO B N 1
ATOM 2738 C CA . PRO B 2 73 ? 47.309 165.856 193.578 1.00 111.78 73 PRO B CA 1
ATOM 2739 C C . PRO B 2 73 ? 47.281 166.261 195.061 1.00 117.35 73 PRO B C 1
ATOM 2740 O O . PRO B 2 73 ? 46.183 166.401 195.611 1.00 107.21 73 PRO B O 1
ATOM 2744 N N . GLU B 2 74 ? 48.446 166.460 195.687 1.00 138.86 74 GLU B N 1
ATOM 2745 C CA . GLU B 2 74 ? 48.489 166.911 197.084 1.00 141.84 74 GLU B CA 1
ATOM 2746 C C . GLU B 2 74 ? 48.725 168.417 197.266 1.00 142.04 74 GLU B C 1
ATOM 2747 O O . GLU B 2 74 ? 48.954 168.883 198.380 1.00 140.04 74 GLU B O 1
ATOM 2753 N N . THR B 2 75 ? 48.657 169.176 196.176 1.00 148.17 75 THR B N 1
ATOM 2754 C CA . THR B 2 75 ? 48.661 170.635 196.271 1.00 144.60 75 THR B CA 1
ATOM 2755 C C . THR B 2 75 ? 47.376 171.221 195.687 1.00 142.69 75 THR B C 1
ATOM 2756 O O . THR B 2 75 ? 47.303 172.414 195.394 1.00 147.18 75 THR B O 1
ATOM 2760 N N . VAL B 2 76 ? 46.362 170.376 195.530 1.00 122.56 76 VAL B N 1
ATOM 2761 C CA . VAL B 2 76 ? 45.110 170.787 194.906 1.00 114.36 76 VAL B CA 1
ATOM 2762 C C . VAL B 2 76 ? 44.275 171.691 195.803 1.00 110.76 76 VAL B C 1
ATOM 2763 O O . VAL B 2 76 ? 43.838 172.765 195.389 1.00 109.33 76 VAL B O 1
ATOM 2767 N N . TRP B 2 77 ? 44.067 171.257 197.038 1.00 109.17 77 TRP B N 1
ATOM 2768 C CA . TRP B 2 77 ? 43.213 171.989 197.954 1.00 106.56 77 TRP B CA 1
ATOM 2769 C C . TRP B 2 77 ? 43.835 173.320 198.349 1.00 107.90 77 TRP B C 1
ATOM 2770 O O . TRP B 2 77 ? 43.166 174.184 198.906 1.00 109.89 77 TRP B O 1
ATOM 2781 N N . GLN B 2 78 ? 45.115 173.493 198.059 1.00 114.44 78 GLN B N 1
ATOM 2782 C CA . GLN B 2 78 ? 45.773 174.743 198.401 1.00 123.34 78 GLN B CA 1
ATOM 2783 C C . GLN B 2 78 ? 45.879 175.666 197.182 1.00 120.44 78 GLN B C 1
ATOM 2784 O O . GLN B 2 78 ? 46.351 176.802 197.280 1.00 123.44 78 GLN B O 1
ATOM 2790 N N . VAL B 2 79 ? 45.425 175.168 196.036 1.00 104.57 79 VAL B N 1
ATOM 2791 C CA . VAL B 2 79 ? 45.284 175.991 194.842 1.00 96.38 79 VAL B CA 1
ATOM 2792 C C . VAL B 2 79 ? 43.810 176.382 194.694 1.00 93.27 79 VAL B C 1
ATOM 2793 O O . VAL B 2 79 ? 43.472 177.549 194.442 1.00 91.47 79 VAL B O 1
ATOM 2797 N N . ARG B 2 80 ? 42.935 175.400 194.885 1.00 83.13 80 ARG B N 1
ATOM 2798 C CA . ARG B 2 80 ? 41.512 1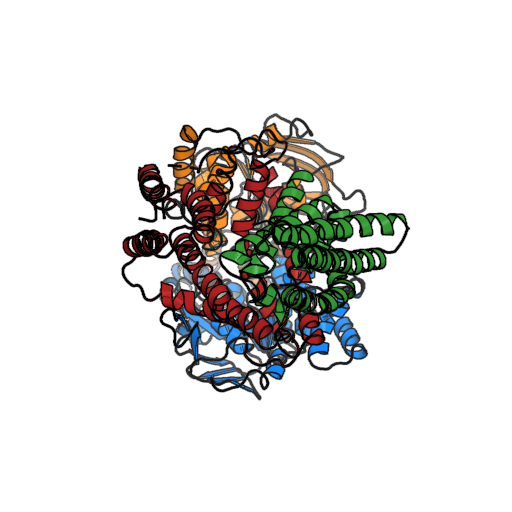75.653 194.893 1.00 82.50 80 ARG B CA 1
ATOM 2799 C C . ARG B 2 80 ? 41.118 176.731 195.903 1.00 92.70 80 ARG B C 1
ATOM 2800 O O . ARG B 2 80 ? 40.178 177.474 195.667 1.00 99.34 80 ARG B O 1
ATOM 2808 N N . GLU B 2 81 ? 41.837 176.819 197.020 1.00 107.18 81 GLU B N 1
ATOM 2809 C CA . GLU B 2 81 ? 41.545 177.804 198.065 1.00 111.98 81 GLU B CA 1
ATOM 2810 C C . GLU B 2 81 ? 41.556 179.237 197.531 1.00 104.40 81 GLU B C 1
ATOM 2811 O O . GLU B 2 81 ? 40.820 180.095 198.009 1.00 101.12 81 GLU B O 1
ATOM 2817 N N . GLN B 2 82 ? 42.394 179.493 196.537 1.00 98.91 82 GLN B N 1
ATOM 2818 C CA . GLN B 2 82 ? 42.568 180.848 196.045 1.00 100.43 82 GLN B CA 1
ATOM 2819 C C . GLN B 2 82 ? 41.934 181.021 194.665 1.00 98.43 82 GLN B C 1
ATOM 2820 O O . GLN B 2 82 ? 42.212 181.978 193.941 1.00 99.81 82 GLN B O 1
ATOM 2826 N N . ILE B 2 83 ? 41.062 180.084 194.323 1.00 84.53 83 ILE B N 1
ATOM 2827 C CA . ILE B 2 83 ? 40.362 180.103 193.047 1.00 74.60 83 ILE B CA 1
ATOM 2828 C C . ILE B 2 83 ? 38.862 179.904 193.232 1.00 70.05 83 ILE B C 1
ATOM 2829 O O . ILE B 2 83 ? 38.409 178.849 193.691 1.00 62.30 83 ILE B O 1
ATOM 2834 N N . GLY B 2 84 ? 38.101 180.933 192.874 1.00 82.33 84 GLY B N 1
ATOM 2835 C CA . GLY B 2 84 ? 36.651 180.864 192.886 1.00 79.43 84 GLY B CA 1
ATOM 2836 C C . GLY B 2 84 ? 36.093 180.678 191.486 1.00 66.68 84 GLY B C 1
ATOM 2837 O O . GLY B 2 84 ? 36.222 181.560 190.644 1.00 56.73 84 GLY B O 1
ATOM 2838 N N . MET B 2 85 ? 35.470 179.528 191.249 1.00 63.55 85 MET B N 1
ATOM 2839 C CA . MET B 2 85 ? 34.933 179.181 189.937 1.00 66.08 85 MET B CA 1
ATOM 2840 C C . MET B 2 85 ? 33.397 179.266 189.883 1.00 61.95 85 MET B C 1
ATOM 2841 O O . MET B 2 85 ? 32.726 178.784 190.782 1.00 61.37 85 MET B O 1
ATOM 2846 N N . ILE B 2 86 ? 32.850 179.886 188.835 1.00 59.89 86 ILE B N 1
ATOM 2847 C CA . ILE B 2 86 ? 31.396 179.913 188.611 1.00 59.71 86 ILE B CA 1
ATOM 2848 C C . ILE B 2 86 ? 31.023 179.281 187.267 1.00 61.20 86 ILE B C 1
ATOM 2849 O O . ILE B 2 86 ? 31.484 179.723 186.215 1.00 62.26 86 ILE B O 1
ATOM 2854 N N . PHE B 2 87 ? 30.182 178.247 187.320 1.00 59.80 87 PHE B N 1
ATOM 2855 C CA . PHE B 2 87 ? 29.946 177.368 186.179 1.00 59.36 87 PHE B CA 1
ATOM 2856 C C . PHE B 2 87 ? 28.767 177.781 185.326 1.00 52.51 87 PHE B C 1
ATOM 2857 O O . PHE B 2 87 ? 28.001 178.665 185.695 1.00 44.81 87 PHE B O 1
ATOM 2865 N N . GLN B 2 88 ? 28.625 177.092 184.198 1.00 56.87 88 GLN B N 1
ATOM 2866 C CA . GLN B 2 88 ? 27.670 177.434 183.150 1.00 63.17 88 GLN B CA 1
ATOM 2867 C C . GLN B 2 88 ? 26.211 177.358 183.562 1.00 59.12 88 GLN B C 1
ATOM 2868 O O . GLN B 2 88 ? 25.392 178.206 183.159 1.00 53.16 88 GLN B O 1
ATOM 2874 N N . ASN B 2 89 ? 25.902 176.327 184.347 1.00 61.10 89 ASN B N 1
ATOM 2875 C CA . ASN B 2 89 ? 24.545 176.037 184.788 1.00 66.54 89 ASN B CA 1
ATOM 2876 C C . ASN B 2 89 ? 24.317 176.570 186.187 1.00 65.90 89 ASN B C 1
ATOM 2877 O O . ASN B 2 89 ? 25.088 176.247 187.075 1.00 78.04 89 ASN B O 1
ATOM 2882 N N . PRO B 2 90 ? 23.272 177.395 186.384 1.00 45.46 90 PRO B N 1
ATOM 2883 C CA . PRO B 2 90 ? 22.984 178.040 187.670 1.00 56.86 90 PRO B CA 1
ATOM 2884 C C . PRO B 2 90 ? 22.500 177.134 188.815 1.00 72.23 90 PRO B C 1
ATOM 2885 O O . PRO B 2 90 ? 22.878 177.377 189.966 1.00 81.88 90 PRO B O 1
ATOM 2889 N N . ASP B 2 91 ? 21.694 176.117 188.529 1.00 79.04 91 ASP B N 1
ATOM 2890 C CA . ASP B 2 91 ? 21.461 175.078 189.523 1.00 82.28 91 ASP B CA 1
ATOM 2891 C C . ASP B 2 91 ? 22.627 174.181 189.285 1.00 79.99 91 ASP B C 1
ATOM 2892 O O . ASP B 2 91 ? 23.523 174.554 188.551 1.00 90.37 91 ASP B O 1
ATOM 2897 N N . ASN B 2 92 ? 22.629 172.990 189.855 1.00 71.55 92 ASN B N 1
ATOM 2898 C CA . ASN B 2 92 ? 23.796 172.100 189.742 1.00 74.60 92 ASN B CA 1
ATOM 2899 C C . ASN B 2 92 ? 25.117 172.534 190.360 1.00 80.96 92 ASN B C 1
ATOM 2900 O O . ASN B 2 92 ? 26.149 171.930 190.091 1.00 91.89 92 ASN B O 1
ATOM 2905 N N . GLN B 2 93 ? 25.091 173.703 190.991 1.00 74.28 93 GLN B N 1
ATOM 2906 C CA . GLN B 2 93 ? 26.148 174.259 191.798 1.00 72.16 93 GLN B CA 1
ATOM 2907 C C . GLN B 2 93 ? 25.559 174.984 193.073 1.00 81.17 93 GLN B C 1
ATOM 2908 O O . GLN B 2 93 ? 26.118 175.832 193.767 1.00 82.21 93 GLN B O 1
ATOM 2914 N N . PHE B 2 94 ? 24.330 174.541 193.307 1.00 85.91 94 PHE B N 1
ATOM 2915 C CA . PHE B 2 94 ? 23.481 175.114 194.335 1.00 87.14 94 PHE B CA 1
ATOM 2916 C C . PHE B 2 94 ? 23.425 173.966 195.323 1.00 104.79 94 PHE B C 1
ATOM 2917 O O . PHE B 2 94 ? 22.957 172.876 194.996 1.00 115.68 94 PHE B O 1
ATOM 2925 N N . VAL B 2 95 ? 23.902 174.215 196.535 1.00 97.45 95 VAL B N 1
ATOM 2926 C CA . VAL B 2 95 ? 23.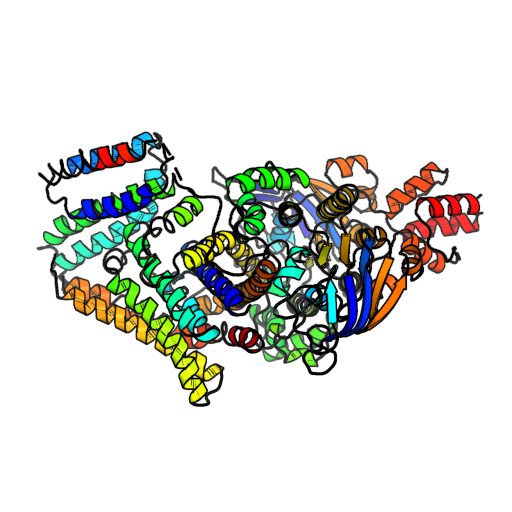855 173.210 197.583 1.00 88.24 95 VAL B CA 1
ATOM 2927 C C . VAL B 2 95 ? 23.012 173.716 198.741 1.00 85.67 95 VAL B C 1
ATOM 2928 O O . VAL B 2 95 ? 23.223 174.817 199.247 1.00 89.02 95 VAL B O 1
ATOM 2932 N N . GLY B 2 96 ? 22.048 172.903 199.151 1.00 77.86 96 GLY B N 1
ATOM 2933 C CA . GLY B 2 96 ? 21.143 173.264 200.222 1.00 88.08 96 GLY B CA 1
ATOM 2934 C C . GLY B 2 96 ? 19.899 173.928 199.671 1.00 91.71 96 GLY B C 1
ATOM 2935 O O . GLY B 2 96 ? 19.920 174.513 198.589 1.00 89.93 96 GLY B O 1
ATOM 2936 N N . ALA B 2 97 ? 18.812 173.837 200.426 1.00 127.08 97 ALA B N 1
ATOM 2937 C CA . ALA B 2 97 ? 17.535 174.411 200.022 1.00 128.08 97 ALA B CA 1
ATOM 2938 C C . ALA B 2 97 ? 17.555 175.931 199.913 1.00 122.24 97 ALA B C 1
ATOM 2939 O O . ALA B 2 97 ? 16.937 176.506 199.019 1.00 127.43 97 ALA B O 1
ATOM 2941 N N . THR B 2 98 ? 18.247 176.576 200.846 1.00 75.04 98 THR B N 1
ATOM 2942 C CA . THR B 2 98 ? 18.086 178.009 201.073 1.00 68.23 98 THR B CA 1
ATOM 2943 C C . THR B 2 98 ? 19.325 178.825 200.723 1.00 63.21 98 THR B C 1
ATOM 2944 O O . THR B 2 98 ? 20.443 178.461 201.080 1.00 73.66 98 THR B O 1
ATOM 2948 N N . VAL B 2 99 ? 19.113 179.930 200.016 1.00 52.96 99 VAL B N 1
ATOM 2949 C CA . VAL B 2 99 ? 20.215 180.800 199.606 1.00 55.61 99 VAL B CA 1
ATOM 2950 C C . VAL B 2 99 ? 21.352 180.871 200.624 1.00 69.01 99 VAL B C 1
ATOM 2951 O O . VAL B 2 99 ? 22.507 180.618 200.285 1.00 65.10 99 VAL B O 1
ATOM 2955 N N . GLU B 2 100 ? 21.017 181.206 201.868 1.00 93.49 100 GLU B N 1
ATOM 2956 C CA . GLU B 2 100 ? 22.025 181.443 202.891 1.00 98.99 100 GLU B CA 1
ATOM 2957 C C . GLU B 2 100 ? 22.777 180.180 203.334 1.00 97.58 100 GLU B C 1
ATOM 2958 O O . GLU B 2 100 ? 23.892 180.277 203.842 1.00 104.31 100 GLU B O 1
ATOM 2964 N N . ASP B 2 101 ? 22.182 179.005 203.142 1.00 81.38 101 ASP B N 1
ATOM 2965 C CA . ASP B 2 101 ? 22.874 177.751 203.454 1.00 85.75 101 ASP B CA 1
ATOM 2966 C C . ASP B 2 101 ? 23.920 177.466 202.392 1.00 82.42 101 ASP B C 1
ATOM 2967 O O . ASP B 2 101 ? 24.992 176.919 202.685 1.00 77.15 101 ASP B O 1
ATOM 2972 N N . ASP B 2 102 ? 23.593 177.823 201.152 1.00 89.12 102 ASP B N 1
ATOM 2973 C CA . ASP B 2 102 ? 24.532 177.686 200.055 1.00 94.75 102 ASP B CA 1
ATOM 2974 C C . ASP B 2 102 ? 25.735 178.616 200.230 1.00 95.27 102 ASP B C 1
ATOM 2975 O O . ASP B 2 102 ? 26.881 178.159 200.230 1.00 102.59 102 ASP B O 1
ATOM 2980 N N . VAL B 2 103 ? 25.476 179.915 200.370 1.00 74.33 103 VAL B N 1
ATOM 2981 C CA . VAL B 2 103 ? 26.546 180.891 200.527 1.00 70.85 103 VAL B CA 1
ATOM 2982 C C . VAL B 2 103 ? 27.476 180.429 201.633 1.00 70.67 103 VAL B C 1
ATOM 2983 O O . VAL B 2 103 ? 28.703 180.554 201.530 1.00 76.35 103 VAL B O 1
ATOM 2987 N N . ALA B 2 104 ? 26.881 179.842 202.666 1.00 60.82 104 ALA B N 1
ATOM 2988 C CA . ALA B 2 104 ? 27.643 179.313 203.785 1.00 65.18 104 ALA B CA 1
ATOM 2989 C C . ALA B 2 104 ? 28.370 178.001 203.471 1.00 66.78 104 ALA B C 1
ATOM 2990 O O . ALA B 2 104 ? 29.442 177.757 204.021 1.00 59.65 104 ALA B O 1
ATOM 2992 N N . PHE B 2 105 ? 27.797 177.172 202.592 1.00 74.27 105 PHE B N 1
ATOM 2993 C CA . PHE B 2 105 ? 28.397 175.877 202.214 1.00 77.41 105 PHE B CA 1
ATOM 2994 C C . PHE B 2 105 ? 29.918 175.928 201.971 1.00 74.55 105 PHE B C 1
ATOM 2995 O O . PHE B 2 105 ? 30.654 175.011 202.361 1.00 64.32 105 PHE B O 1
ATOM 3003 N N . GLY B 2 106 ? 30.373 176.990 201.312 1.00 79.65 106 GLY B N 1
ATOM 3004 C CA . GLY B 2 106 ? 31.795 177.223 201.155 1.00 82.10 106 GLY B CA 1
ATOM 3005 C C . GLY B 2 106 ? 32.532 177.186 202.486 1.00 80.53 106 GLY B C 1
ATOM 3006 O O . GLY B 2 106 ? 33.534 176.488 202.640 1.00 74.42 106 GLY B O 1
ATOM 3007 N N . LEU B 2 107 ? 32.017 177.926 203.459 1.00 80.27 107 LEU B N 1
ATOM 3008 C CA . LEU B 2 107 ? 32.654 178.013 204.764 1.00 87.20 107 LEU B CA 1
ATOM 3009 C C . LEU B 2 107 ? 32.389 176.774 205.596 1.00 95.10 107 LEU B C 1
ATOM 3010 O O . LEU B 2 107 ? 33.316 176.111 206.016 1.00 89.44 107 LEU B O 1
ATOM 3015 N N . GLU B 2 108 ? 31.117 176.465 205.826 1.00 129.27 108 GLU B N 1
ATOM 3016 C CA . GLU B 2 108 ? 30.741 175.414 206.767 1.00 137.71 108 GLU B CA 1
ATOM 3017 C C . GLU B 2 108 ? 31.544 174.129 206.545 1.00 143.90 108 GLU B C 1
ATOM 3018 O O . GLU B 2 108 ? 31.976 173.484 207.504 1.00 151.93 108 GLU B O 1
ATOM 3024 N N . ASN B 2 109 ? 31.786 173.788 205.283 1.00 125.06 109 ASN B N 1
ATOM 3025 C CA . ASN B 2 109 ? 32.607 172.627 204.978 1.00 119.42 109 ASN B CA 1
ATOM 3026 C C . ASN B 2 109 ? 34.011 173.088 204.607 1.00 113.00 109 ASN B C 1
ATOM 3027 O O . ASN B 2 109 ? 34.614 172.569 203.682 1.00 115.10 109 ASN B O 1
ATOM 3032 N N . ARG B 2 110 ? 34.496 174.090 205.343 1.00 97.56 110 ARG B N 1
ATOM 3033 C CA . ARG B 2 110 ? 35.892 174.563 205.315 1.00 94.64 110 ARG B CA 1
ATOM 3034 C C . ARG B 2 110 ? 36.273 174.966 206.743 1.00 93.01 110 ARG B C 1
ATOM 3035 O O . ARG B 2 110 ? 37.154 175.781 206.949 1.00 83.96 110 ARG B O 1
ATOM 3043 N N . GLN B 2 111 ? 35.544 174.430 207.722 1.00 116.43 111 GLN B N 1
ATOM 3044 C CA . GLN B 2 111 ? 35.887 174.531 209.144 1.00 118.74 111 GLN B CA 1
ATOM 3045 C C . GLN B 2 111 ? 35.625 175.863 209.863 1.00 120.57 111 GLN B C 1
ATOM 3046 O O . GLN B 2 111 ? 35.989 176.018 211.026 1.00 122.08 111 GLN B O 1
ATOM 3052 N N . ILE B 2 112 ? 34.992 176.817 209.194 1.00 115.34 112 ILE B N 1
ATOM 3053 C CA . ILE B 2 112 ? 34.697 178.102 209.829 1.00 115.38 112 ILE B CA 1
ATOM 3054 C C . ILE B 2 112 ? 33.542 177.950 210.817 1.00 112.84 112 ILE B C 1
ATOM 3055 O O . ILE B 2 112 ? 32.628 177.151 210.596 1.00 104.31 112 ILE B O 1
ATOM 3060 N N . SER B 2 113 ? 33.590 178.717 211.905 1.00 128.62 113 SER B N 1
ATOM 3061 C CA . SER B 2 113 ? 32.606 178.616 212.984 1.00 125.84 113 SER B CA 1
ATOM 3062 C C . SER B 2 113 ? 31.439 179.597 212.831 1.00 120.00 113 SER B C 1
ATOM 3063 O O . SER B 2 113 ? 31.644 180.756 212.478 1.00 121.40 113 SER B O 1
ATOM 3066 N N . ARG B 2 114 ? 30.225 179.134 213.137 1.00 102.31 114 ARG B N 1
ATOM 3067 C CA . ARG B 2 114 ? 28.995 179.900 212.893 1.00 104.96 114 ARG B CA 1
ATOM 3068 C C . ARG B 2 114 ? 29.028 181.326 213.432 1.00 107.54 114 ARG B C 1
ATOM 3069 O O . ARG B 2 114 ? 28.197 182.150 213.067 1.00 104.39 114 ARG B O 1
ATOM 3077 N N . ASP B 2 115 ? 29.980 181.615 214.308 1.00 121.65 115 ASP B N 1
ATOM 3078 C CA . ASP B 2 115 ? 30.075 182.941 214.893 1.00 128.74 115 ASP B CA 1
ATOM 3079 C C . ASP B 2 115 ? 30.752 183.881 213.917 1.00 131.90 115 ASP B C 1
ATOM 3080 O O . ASP B 2 115 ? 30.330 185.022 213.759 1.00 134.62 115 ASP B O 1
ATOM 3085 N N . GLU B 2 116 ? 31.805 183.390 213.270 1.00 133.08 116 GLU B N 1
ATOM 3086 C CA . GLU B 2 116 ? 32.549 184.159 212.272 1.00 128.84 116 GLU B CA 1
ATOM 3087 C C . GLU B 2 116 ? 31.828 184.063 210.932 1.00 108.02 116 GLU B C 1
ATOM 3088 O O . GLU B 2 116 ? 31.976 184.913 210.056 1.00 98.20 116 GLU B O 1
ATOM 3094 N N . MET B 2 117 ? 31.033 183.008 210.811 1.00 90.75 117 MET B N 1
ATOM 3095 C CA . MET B 2 117 ? 30.368 182.629 209.579 1.00 90.56 117 MET B CA 1
ATOM 3096 C C . MET B 2 117 ? 29.078 183.403 209.307 1.00 97.63 117 MET B C 1
ATOM 3097 O O . MET B 2 117 ? 28.823 183.814 208.182 1.00 101.36 117 MET B O 1
ATOM 3102 N N . VAL B 2 118 ? 28.261 183.596 210.333 1.00 95.05 118 VAL B N 1
ATOM 3103 C CA . VAL B 2 118 ? 27.021 184.354 210.174 1.00 89.04 118 VAL B CA 1
ATOM 3104 C C . VAL B 2 118 ? 27.224 185.752 209.556 1.00 84.12 118 VAL B C 1
ATOM 3105 O O . VAL B 2 118 ? 26.606 186.063 208.540 1.00 73.24 118 VAL B O 1
ATOM 3109 N N . PRO B 2 119 ? 28.103 186.589 210.141 1.00 101.47 119 PRO B N 1
ATOM 3110 C CA . PRO B 2 119 ? 28.223 187.948 209.597 1.00 107.28 119 PRO B CA 1
ATOM 3111 C C . PRO B 2 119 ? 28.999 188.053 208.285 1.00 108.78 119 PRO B C 1
ATOM 3112 O O . PRO B 2 119 ? 28.872 189.067 207.606 1.00 111.10 119 PRO B O 1
ATOM 3116 N N . ARG B 2 120 ? 29.795 187.045 207.942 1.00 109.36 120 ARG B N 1
ATOM 3117 C CA . ARG B 2 120 ? 30.514 187.064 206.673 1.00 106.54 120 ARG B CA 1
ATOM 3118 C C . ARG B 2 120 ? 29.585 186.673 205.541 1.00 93.69 120 ARG B C 1
ATOM 3119 O O . ARG B 2 120 ? 29.833 186.962 204.373 1.00 91.97 120 ARG B O 1
ATOM 3127 N N . VAL B 2 121 ? 28.495 186.025 205.910 1.00 73.42 121 VAL B N 1
ATOM 3128 C CA . VAL B 2 121 ? 27.519 185.570 204.945 1.00 69.94 121 VAL B CA 1
ATOM 3129 C C . VAL B 2 121 ? 26.488 186.656 204.625 1.00 78.54 121 VAL B C 1
ATOM 3130 O O . VAL B 2 121 ? 26.136 186.853 203.464 1.00 78.69 121 VAL B O 1
ATOM 3134 N N . GLN B 2 122 ? 26.012 187.370 205.640 1.00 101.86 122 GLN B N 1
ATOM 3135 C CA . GLN B 2 122 ? 25.064 188.456 205.400 1.00 106.46 122 GLN B CA 1
ATOM 3136 C C . GLN B 2 122 ? 25.797 189.540 204.622 1.00 94.62 122 GLN B C 1
ATOM 3137 O O . GLN B 2 122 ? 25.222 190.220 203.769 1.00 89.85 122 GLN B O 1
ATOM 3143 N N . ALA B 2 123 ? 27.086 189.670 204.916 1.00 80.55 123 ALA B N 1
ATOM 3144 C CA . ALA B 2 123 ? 27.943 190.609 204.215 1.00 80.00 123 ALA B CA 1
ATOM 3145 C C . ALA B 2 123 ? 28.106 190.190 202.764 1.00 82.76 123 ALA B C 1
ATOM 3146 O O . ALA B 2 123 ? 27.886 190.991 201.855 1.00 85.16 123 ALA B O 1
ATOM 3148 N N . ALA B 2 124 ? 28.486 188.931 202.553 1.00 83.80 124 ALA B N 1
ATOM 3149 C CA . ALA B 2 124 ? 28.627 188.384 201.206 1.00 76.15 124 ALA B CA 1
ATOM 3150 C C . ALA B 2 124 ? 27.348 188.537 200.387 1.00 77.63 124 ALA B C 1
ATOM 3151 O O . ALA B 2 124 ? 27.386 189.033 199.266 1.00 78.56 124 ALA B O 1
ATOM 3153 N N . LEU B 2 125 ? 26.220 188.114 200.947 1.00 81.45 125 LEU B N 1
ATOM 3154 C CA . LEU B 2 125 ? 24.924 188.272 200.285 1.00 86.32 125 LEU B CA 1
ATOM 3155 C C . LEU B 2 125 ? 24.609 189.709 199.897 1.00 90.49 125 LEU B C 1
ATOM 3156 O O . LEU B 2 125 ? 24.024 189.960 198.843 1.00 87.85 125 LEU B O 1
ATOM 3161 N N . ALA B 2 126 ? 24.991 190.648 200.757 1.00 97.14 126 ALA B N 1
ATOM 3162 C CA . ALA B 2 126 ? 24.718 192.059 200.518 1.00 94.99 126 ALA B CA 1
ATOM 3163 C C . ALA B 2 126 ? 25.656 192.656 199.464 1.00 95.01 126 ALA B C 1
ATOM 3164 O O . ALA B 2 126 ? 25.331 193.650 198.814 1.00 96.19 126 ALA B O 1
ATOM 3166 N N . GLN B 2 127 ? 26.813 192.029 199.294 1.00 87.06 127 GLN B N 1
ATOM 3167 C CA . GLN B 2 127 ? 27.819 192.485 198.344 1.00 86.03 127 GLN B CA 1
ATOM 3168 C C . GLN B 2 127 ? 27.347 192.339 196.908 1.00 74.64 127 GLN B C 1
ATOM 3169 O O . GLN B 2 127 ? 27.797 193.052 196.015 1.00 68.90 127 GLN B O 1
ATOM 3175 N N . VAL B 2 128 ? 26.444 191.394 196.698 1.00 73.88 128 VAL B N 1
ATOM 3176 C CA . VAL B 2 128 ? 25.937 191.093 195.373 1.00 75.51 128 VAL B CA 1
ATOM 3177 C C . VAL B 2 128 ? 24.503 191.603 195.241 1.00 80.55 128 VAL B C 1
ATOM 3178 O O . VAL B 2 128 ? 23.855 191.412 194.206 1.00 79.11 128 VAL B O 1
ATOM 3182 N N . GLY B 2 129 ? 24.024 192.257 196.300 1.00 83.62 129 GLY B N 1
ATOM 3183 C CA . GLY B 2 129 ? 22.688 192.828 196.334 1.00 83.58 129 GLY B CA 1
ATOM 3184 C C . GLY B 2 129 ? 21.605 191.771 196.374 1.00 85.56 129 GLY B C 1
ATOM 3185 O O . GLY B 2 129 ? 20.689 191.757 195.549 1.00 87.89 129 GLY B O 1
ATOM 3186 N N . MET B 2 130 ? 21.699 190.878 197.347 1.00 79.90 130 MET B N 1
ATOM 3187 C CA . MET B 2 130 ? 20.820 189.720 197.373 1.00 78.14 130 MET B CA 1
ATOM 3188 C C . MET B 2 130 ? 20.280 189.422 198.768 1.00 79.51 130 MET B C 1
ATOM 3189 O O . MET B 2 130 ? 19.751 188.340 198.999 1.00 76.75 130 MET B O 1
ATOM 3194 N N . THR B 2 131 ? 20.394 190.384 199.684 1.00 88.81 131 THR B N 1
ATOM 3195 C CA . THR B 2 131 ? 20.184 190.123 201.113 1.00 89.77 131 THR B CA 1
ATOM 3196 C C . THR B 2 131 ? 18.776 189.703 201.481 1.00 84.79 131 THR B C 1
ATOM 3197 O O . THR B 2 131 ? 18.601 188.905 202.391 1.00 83.30 131 THR B O 1
ATOM 3201 N N . SER B 2 132 ? 17.778 190.232 200.780 1.00 87.26 132 SER B N 1
ATOM 3202 C CA . SER B 2 132 ? 16.380 189.861 201.040 1.00 86.88 132 SER B CA 1
ATOM 3203 C C . SER B 2 132 ? 16.025 188.420 200.649 1.00 88.64 132 SER B C 1
ATOM 3204 O O . SER B 2 132 ? 15.050 187.861 201.146 1.00 90.76 132 SER B O 1
ATOM 3207 N N . PHE B 2 133 ? 16.820 187.821 199.768 1.00 85.64 133 PHE B N 1
ATOM 3208 C CA . PHE B 2 133 ? 16.508 186.507 199.214 1.00 80.82 133 PHE B CA 1
ATOM 3209 C C . PHE B 2 133 ? 17.067 185.379 200.052 1.00 79.80 133 PHE B C 1
ATOM 3210 O O . PHE B 2 133 ? 17.020 184.223 199.647 1.00 76.46 133 PHE B O 1
ATOM 3218 N N . ALA B 2 134 ? 17.590 185.727 201.222 1.00 81.38 134 ALA B N 1
ATOM 3219 C CA . ALA B 2 134 ? 18.311 184.793 202.085 1.00 81.77 134 ALA B CA 1
ATOM 3220 C C . ALA B 2 134 ? 17.494 183.574 202.486 1.00 81.73 134 ALA B C 1
ATOM 3221 O O . ALA B 2 134 ? 18.037 182.488 202.690 1.00 73.05 134 ALA B O 1
ATOM 3223 N N . GLN B 2 135 ? 16.186 183.761 202.595 1.00 99.74 135 GLN B N 1
ATOM 3224 C CA . GLN B 2 135 ? 15.323 182.749 203.173 1.00 99.46 135 GLN B CA 1
ATOM 3225 C C . GLN B 2 135 ? 14.719 181.876 202.083 1.00 91.52 135 GLN B C 1
ATOM 3226 O O . GLN B 2 135 ? 13.765 181.134 202.324 1.00 85.86 135 GLN B O 1
ATOM 3232 N N . ARG B 2 136 ? 15.310 181.944 200.891 1.00 77.43 136 ARG B N 1
ATOM 3233 C CA . ARG B 2 136 ? 14.639 181.471 199.687 1.00 70.73 136 ARG B CA 1
ATOM 3234 C C . ARG B 2 136 ? 15.116 180.152 199.137 1.00 69.34 136 ARG B C 1
ATOM 3235 O O . ARG B 2 136 ? 16.297 179.864 199.146 1.00 66.94 136 ARG B O 1
ATOM 3243 N N . GLU B 2 137 ? 14.163 179.374 198.640 1.00 76.30 137 GLU B N 1
ATOM 3244 C CA . GLU B 2 137 ? 14.423 178.169 197.867 1.00 83.43 137 GLU B CA 1
ATOM 3245 C C . GLU B 2 137 ? 15.027 178.551 196.509 1.00 75.95 137 GLU B C 1
ATOM 3246 O O . GLU B 2 137 ? 14.646 179.567 195.927 1.00 69.99 137 GLU B O 1
ATOM 3252 N N . PRO B 2 138 ? 15.985 177.745 196.008 1.00 72.67 138 PRO B N 1
ATOM 3253 C CA . PRO B 2 138 ? 16.604 177.978 194.705 1.00 64.55 138 PRO B CA 1
ATOM 3254 C C . PRO B 2 138 ? 15.608 177.914 193.564 1.00 61.98 138 PRO B C 1
ATOM 3255 O O . PRO B 2 138 ? 15.744 178.660 192.599 1.00 67.49 138 PRO B O 1
ATOM 3259 N N . SER B 2 139 ? 14.627 177.032 193.671 1.00 64.55 139 SER B N 1
ATOM 3260 C CA . SER B 2 139 ? 13.615 176.896 192.643 1.00 73.01 139 SER B CA 1
ATOM 3261 C C . SER B 2 139 ? 12.935 178.236 192.379 1.00 75.97 139 SER B C 1
ATOM 3262 O O . SER B 2 139 ? 12.705 178.599 191.228 1.00 82.61 139 SER B O 1
ATOM 3265 N N . SER B 2 140 ? 12.644 178.980 193.444 1.00 64.75 140 SER B N 1
ATOM 3266 C CA . SER B 2 140 ? 11.949 180.264 193.337 1.00 68.62 140 SER B CA 1
ATOM 3267 C C . SER B 2 140 ? 12.841 181.399 192.813 1.00 71.78 140 SER B C 1
ATOM 3268 O O . SER B 2 140 ? 12.462 182.575 192.839 1.00 73.73 140 SER B O 1
ATOM 3271 N N . LEU B 2 141 ? 14.028 181.038 192.340 1.00 62.98 141 LEU B N 1
ATOM 3272 C CA . LEU B 2 141 ? 14.988 182.006 191.848 1.00 50.98 141 LEU B CA 1
ATOM 3273 C C . LEU B 2 141 ? 15.235 181.790 190.367 1.00 52.99 141 LEU B C 1
ATOM 3274 O O . LEU B 2 141 ? 15.146 180.668 189.866 1.00 53.65 141 LEU B O 1
ATOM 3279 N N . SER B 2 142 ? 15.549 182.878 189.673 1.00 53.90 142 SER B N 1
ATOM 3280 C CA . SER B 2 142 ? 15.856 182.850 188.248 1.00 49.74 142 SER B CA 1
ATOM 3281 C C . SER B 2 142 ? 17.299 182.475 188.018 1.00 55.14 142 SER B C 1
ATOM 3282 O O . SER B 2 142 ? 18.114 182.553 188.936 1.00 58.84 142 SER B O 1
ATOM 3285 N N . GLY B 2 143 ? 17.615 182.081 186.787 1.00 69.30 143 GLY B N 1
ATOM 3286 C CA . GLY B 2 143 ? 18.988 181.803 186.402 1.00 73.23 143 GLY B CA 1
ATOM 3287 C C . GLY B 2 143 ? 19.886 182.970 186.772 1.00 74.17 143 GLY B C 1
ATOM 3288 O O . GLY B 2 143 ? 21.001 182.783 187.253 1.00 66.68 143 GLY B O 1
ATOM 3289 N N . GLY B 2 144 ? 19.381 184.182 186.558 1.00 80.17 144 GLY B N 1
ATOM 3290 C CA . GLY B 2 144 ? 20.120 185.388 186.873 1.00 76.06 144 GLY B CA 1
ATOM 3291 C C . GLY B 2 144 ? 20.579 185.377 188.307 1.00 69.64 144 GLY B C 1
ATOM 3292 O O . GLY B 2 144 ? 21.769 185.360 188.585 1.00 72.18 144 GLY B O 1
ATOM 3293 N N . GLN B 2 145 ? 19.611 185.354 189.211 1.00 61.11 145 GLN B N 1
ATOM 3294 C CA . GLN B 2 145 ? 19.854 185.339 190.649 1.00 61.89 145 GLN B CA 1
ATOM 3295 C C . GLN B 2 145 ? 20.672 184.181 191.165 1.00 63.30 145 GLN B C 1
ATOM 3296 O O . GLN B 2 145 ? 21.643 184.390 191.886 1.00 69.25 145 GLN B O 1
ATOM 3302 N N . LYS B 2 146 ? 20.263 182.964 190.822 1.00 55.15 146 LYS B N 1
ATOM 3303 C CA . LYS B 2 146 ? 21.009 181.752 191.186 1.00 59.98 146 LYS B CA 1
ATOM 3304 C C . LYS B 2 146 ? 22.534 181.858 190.968 1.00 65.21 146 LYS B C 1
ATOM 3305 O O . LYS B 2 146 ? 23.331 181.200 191.654 1.00 62.92 146 LYS B O 1
ATOM 3311 N N . GLN B 2 147 ? 22.921 182.706 190.016 1.00 64.07 147 GLN B N 1
ATOM 3312 C CA . GLN B 2 147 ? 24.314 182.921 189.664 1.00 60.68 147 GLN B CA 1
ATOM 3313 C C . GLN B 2 147 ? 24.919 183.981 190.577 1.00 56.95 147 GLN B C 1
ATOM 3314 O O . GLN B 2 147 ? 26.075 183.883 190.988 1.00 52.92 147 GLN B O 1
ATOM 3320 N N . ARG B 2 148 ? 24.120 184.982 190.919 1.00 61.50 148 ARG B N 1
ATOM 3321 C CA . ARG B 2 148 ? 24.561 185.991 191.866 1.00 67.11 148 ARG B CA 1
ATOM 3322 C C . ARG B 2 148 ? 24.823 185.420 193.255 1.00 63.46 148 ARG B C 1
ATOM 3323 O O . ARG B 2 148 ? 25.620 185.961 194.016 1.00 66.31 148 ARG B O 1
ATOM 3331 N N . VAL B 2 149 ? 24.170 184.324 193.597 1.00 51.16 149 VAL B N 1
ATOM 3332 C CA . VAL B 2 149 ? 24.448 183.751 194.895 1.00 58.22 149 VAL B CA 1
ATOM 3333 C C . VAL B 2 149 ? 25.617 182.770 194.822 1.00 66.13 149 VAL B C 1
ATOM 3334 O O . VAL B 2 149 ? 26.251 182.465 195.845 1.00 72.07 149 VAL B O 1
ATOM 3338 N N . ALA B 2 150 ? 25.920 182.299 193.614 1.00 69.52 150 ALA B N 1
ATOM 3339 C CA . ALA B 2 150 ? 27.115 181.484 193.405 1.00 74.37 150 ALA B CA 1
ATOM 3340 C C . ALA B 2 150 ? 28.329 182.373 193.627 1.00 74.81 150 ALA B C 1
ATOM 3341 O O . ALA B 2 150 ? 29.368 181.955 194.145 1.00 75.47 150 ALA B O 1
ATOM 3343 N N . LEU B 2 151 ? 28.158 183.622 193.228 1.00 59.70 151 LEU B N 1
ATOM 3344 C CA . LEU B 2 151 ? 29.177 184.636 193.324 1.00 57.45 151 LEU B CA 1
ATOM 3345 C C . LEU B 2 151 ? 29.315 185.095 194.774 1.00 64.82 151 LEU B C 1
ATOM 3346 O O . LEU B 2 151 ? 30.409 185.319 195.273 1.00 47.10 151 LEU B O 1
ATOM 3351 N N . ALA B 2 152 ? 28.182 185.229 195.449 1.00 69.96 152 ALA B N 1
ATOM 3352 C CA . ALA B 2 152 ? 28.164 185.502 196.881 1.00 70.73 152 ALA B CA 1
ATOM 3353 C C . ALA B 2 152 ? 28.864 184.374 197.636 1.00 73.00 152 ALA B C 1
ATOM 3354 O O . ALA B 2 152 ? 29.436 184.576 198.696 1.00 48.11 152 ALA B O 1
ATOM 3356 N N . GLY B 2 153 ? 28.807 183.175 197.078 1.00 88.40 153 GLY B N 1
ATOM 3357 C CA . GLY B 2 153 ? 29.494 182.049 197.674 1.00 91.53 153 GLY B CA 1
ATOM 3358 C C . GLY B 2 153 ? 30.998 182.209 197.612 1.00 86.49 153 GLY B C 1
ATOM 3359 O O . GLY B 2 153 ? 31.704 181.895 198.565 1.00 81.55 153 GLY B O 1
ATOM 3360 N N . ILE B 2 154 ? 31.494 182.699 196.482 1.00 82.22 154 ILE B N 1
ATOM 3361 C CA . ILE B 2 154 ? 32.930 182.894 196.334 1.00 84.11 154 ILE B CA 1
ATOM 3362 C C . ILE B 2 154 ? 33.417 184.153 197.078 1.00 83.01 154 ILE B C 1
ATOM 3363 O O . ILE B 2 154 ? 34.517 184.169 197.612 1.00 82.99 154 ILE B O 1
ATOM 3368 N N . VAL B 2 155 ? 32.594 185.196 197.125 1.00 84.89 155 VAL B N 1
ATOM 3369 C CA . VAL B 2 155 ? 32.957 186.406 197.857 1.00 87.06 155 VAL B CA 1
ATOM 3370 C C . VAL B 2 155 ? 33.012 186.141 199.362 1.00 85.79 155 VAL B C 1
ATOM 3371 O O . VAL B 2 155 ? 33.805 186.748 200.078 1.00 90.44 155 VAL B O 1
ATOM 3375 N N . ALA B 2 156 ? 32.186 185.212 199.829 1.00 72.30 156 ALA B N 1
ATOM 3376 C CA . ALA B 2 156 ? 32.152 184.833 201.241 1.00 74.51 156 ALA B CA 1
ATOM 3377 C C . ALA B 2 156 ? 33.429 184.147 201.679 1.00 83.42 156 ALA B C 1
ATOM 3378 O O . ALA B 2 156 ? 33.844 184.281 202.826 1.00 89.33 156 ALA B O 1
ATOM 3380 N N . ILE B 2 157 ? 34.048 183.395 200.779 1.00 97.77 157 ILE B N 1
ATOM 3381 C CA . ILE B 2 157 ? 35.343 182.807 201.090 1.00 105.42 157 ILE B CA 1
ATOM 3382 C C . ILE B 2 157 ? 36.483 183.748 200.664 1.00 97.44 157 ILE B C 1
ATOM 3383 O O . ILE B 2 157 ? 37.617 183.604 201.108 1.00 95.85 157 ILE B O 1
ATOM 3388 N N . ALA B 2 158 ? 36.151 184.719 199.816 1.00 86.13 158 ALA B N 1
ATOM 3389 C CA . ALA B 2 158 ? 37.087 185.724 199.298 1.00 85.79 158 ALA B CA 1
ATOM 3390 C C . ALA B 2 158 ? 38.464 185.196 198.847 1.00 90.60 158 ALA B C 1
ATOM 3391 O O . ALA B 2 158 ? 39.387 185.072 199.660 1.00 91.59 158 ALA B O 1
ATOM 3393 N N . PRO B 2 159 ? 38.593 184.870 197.543 1.00 87.63 159 PRO B N 1
ATOM 3394 C CA . PRO B 2 159 ? 39.844 184.430 196.917 1.00 83.40 159 PRO B CA 1
ATOM 3395 C C . PRO B 2 159 ? 40.419 185.489 195.973 1.00 82.10 159 PRO B C 1
ATOM 3396 O O . PRO B 2 159 ? 39.872 186.589 195.899 1.00 79.27 159 PRO B O 1
ATOM 3400 N N . LYS B 2 160 ? 41.503 185.167 195.269 1.00 93.87 160 LYS B N 1
ATOM 3401 C CA . LYS B 2 160 ? 42.156 186.145 194.398 1.00 100.99 160 LYS B CA 1
ATOM 3402 C C . LYS B 2 160 ? 41.819 185.913 192.923 1.00 95.31 160 LYS B C 1
ATOM 3403 O O . LYS B 2 160 ? 41.906 186.822 192.109 1.00 99.30 160 LYS B O 1
ATOM 3409 N N . ILE B 2 161 ? 41.428 184.691 192.589 1.00 75.05 161 ILE B N 1
ATOM 3410 C CA . ILE B 2 161 ? 41.034 184.359 191.224 1.00 63.87 161 ILE B CA 1
ATOM 3411 C C . ILE B 2 161 ? 39.571 183.947 191.110 1.00 64.64 161 ILE B C 1
ATOM 3412 O O . ILE B 2 161 ? 39.110 183.050 191.807 1.00 65.58 161 ILE B O 1
ATOM 3417 N N . LEU B 2 162 ? 38.852 184.610 190.213 1.00 69.11 162 LEU B N 1
ATOM 3418 C CA . LEU B 2 162 ? 37.473 184.275 189.906 1.00 62.35 162 LEU B CA 1
ATOM 3419 C C . LEU B 2 162 ? 37.422 183.755 188.486 1.00 63.91 162 LEU B C 1
ATOM 3420 O O . LEU B 2 162 ? 37.628 184.515 187.550 1.00 67.68 162 LEU B O 1
ATOM 3425 N N . ILE B 2 163 ? 37.173 182.461 188.320 1.00 64.85 163 ILE B N 1
ATOM 3426 C CA . ILE B 2 163 ? 37.034 181.880 186.984 1.00 62.98 163 ILE B CA 1
ATOM 3427 C C . ILE B 2 163 ? 35.575 181.753 186.586 1.00 60.98 163 ILE B C 1
ATOM 3428 O O . ILE B 2 163 ? 34.808 181.063 187.254 1.00 53.52 163 ILE B O 1
ATOM 3433 N N . LEU B 2 164 ? 35.200 182.398 185.485 1.00 63.51 164 LEU B N 1
ATOM 3434 C CA . LEU B 2 164 ? 33.817 182.394 185.040 1.00 62.60 164 LEU B CA 1
ATOM 3435 C C . LEU B 2 164 ? 33.654 181.538 183.810 1.00 69.57 164 LEU B C 1
ATOM 3436 O O . LEU B 2 164 ? 33.765 182.032 182.699 1.00 80.41 164 LEU B O 1
ATOM 3441 N N . ASP B 2 165 ? 33.373 180.257 184.015 1.00 75.06 165 ASP B N 1
ATOM 3442 C CA . ASP B 2 165 ? 33.234 179.297 182.923 1.00 80.42 165 ASP B CA 1
ATOM 3443 C C . ASP B 2 165 ? 31.905 179.435 182.184 1.00 78.93 165 ASP B C 1
ATOM 3444 O O . ASP B 2 165 ? 30.935 178.755 182.510 1.00 76.12 165 ASP B O 1
ATOM 3449 N N . GLU B 2 166 ? 31.875 180.305 181.178 1.00 80.90 166 GLU B N 1
ATOM 3450 C CA . GLU B 2 166 ? 30.638 180.662 180.500 1.00 83.41 166 GLU B CA 1
ATOM 3451 C C . GLU B 2 166 ? 29.534 180.821 181.529 1.00 76.32 166 GLU B C 1
ATOM 3452 O O . GLU B 2 166 ? 28.531 180.131 181.478 1.00 71.08 166 GLU B O 1
ATOM 3458 N N . ALA B 2 167 ? 29.737 181.697 182.495 1.00 78.00 167 ALA B N 1
ATOM 3459 C CA . ALA B 2 167 ? 28.789 181.794 183.584 1.00 78.59 167 ALA B CA 1
ATOM 3460 C C . ALA B 2 167 ? 27.539 182.536 183.134 1.00 79.14 167 ALA B C 1
ATOM 3461 O O . ALA B 2 167 ? 26.496 182.464 183.784 1.00 85.02 167 ALA B O 1
ATOM 3463 N N . THR B 2 168 ? 27.645 183.239 182.010 1.00 66.92 168 THR B N 1
ATOM 3464 C CA . THR B 2 168 ? 26.505 183.972 181.458 1.00 65.98 168 THR B CA 1
ATOM 3465 C C . THR B 2 168 ? 25.801 183.229 180.298 1.00 59.17 168 THR B C 1
ATOM 3466 O O . THR B 2 168 ? 24.747 183.644 179.825 1.00 49.24 168 THR B O 1
ATOM 3470 N N . SER B 2 169 ? 26.398 182.116 179.887 1.00 70.76 169 SER B N 1
ATOM 3471 C CA . SER B 2 169 ? 25.940 181.272 178.784 1.00 69.20 169 SER B CA 1
ATOM 3472 C C . SER B 2 169 ? 24.427 181.070 178.727 1.00 64.52 169 SER B C 1
ATOM 3473 O O . SER B 2 169 ? 23.799 181.267 177.687 1.00 66.46 169 SER B O 1
ATOM 3476 N N . MET B 2 170 ? 23.856 180.665 179.856 1.00 51.27 170 MET B N 1
ATOM 3477 C CA . MET B 2 170 ? 22.468 180.254 179.924 1.00 41.67 170 MET B CA 1
ATOM 3478 C C . MET B 2 170 ? 21.583 181.309 180.553 1.00 47.06 170 MET B C 1
ATOM 3479 O O . MET B 2 170 ? 20.575 180.967 181.142 1.00 50.25 170 MET B O 1
ATOM 3484 N N . LEU B 2 171 ? 21.953 182.576 180.419 1.00 46.30 171 LEU B N 1
ATOM 3485 C CA . LEU B 2 171 ? 21.284 183.646 181.148 1.00 42.54 171 LEU B CA 1
ATOM 3486 C C . LEU B 2 171 ? 20.555 184.643 180.256 1.00 44.96 171 LEU B C 1
ATOM 3487 O O . LEU B 2 171 ? 21.019 184.980 179.168 1.00 52.37 171 LEU B O 1
ATOM 3492 N N . ASP B 2 172 ? 19.407 185.108 180.735 1.00 48.28 172 ASP B N 1
ATOM 3493 C CA . ASP B 2 172 ? 18.642 186.139 180.052 1.00 43.98 172 ASP B CA 1
ATOM 3494 C C . ASP B 2 172 ? 19.464 187.418 180.049 1.00 51.25 172 ASP B C 1
ATOM 3495 O O . ASP B 2 172 ? 20.259 187.652 180.958 1.00 45.76 172 ASP B O 1
ATOM 3500 N N . PRO B 2 173 ? 19.286 188.240 179.021 1.00 58.32 173 PRO B N 1
ATOM 3501 C CA . PRO B 2 173 ? 20.169 189.389 178.806 1.00 54.67 173 PRO B CA 1
ATOM 3502 C C . PRO B 2 173 ? 20.141 190.376 179.966 1.00 58.65 173 PRO B C 1
ATOM 3503 O O . PRO B 2 173 ? 21.195 190.874 180.355 1.00 41.46 173 PRO B O 1
ATOM 3507 N N . GLN B 2 174 ? 18.965 190.653 180.515 1.00 84.88 174 GLN B N 1
ATOM 3508 C CA . GLN B 2 174 ? 18.879 191.519 181.683 1.00 93.46 174 GLN B CA 1
ATOM 3509 C C . GLN B 2 174 ? 19.595 190.878 182.867 1.00 80.89 174 GLN B C 1
ATOM 3510 O O . GLN B 2 174 ? 20.312 191.547 183.608 1.00 80.14 174 GLN B O 1
ATOM 3516 N N . GLY B 2 175 ? 19.395 189.575 183.036 1.00 57.28 175 GLY B N 1
ATOM 3517 C CA . GLY B 2 175 ? 20.072 188.825 184.078 1.00 59.28 175 GLY B CA 1
ATOM 3518 C C . GLY B 2 175 ? 21.572 188.787 183.873 1.00 62.77 175 GLY B C 1
ATOM 3519 O O . GLY B 2 175 ? 22.347 188.912 184.820 1.00 54.14 175 GLY B O 1
ATOM 3520 N N . ARG B 2 176 ? 21.977 188.605 182.621 1.00 72.00 176 ARG B N 1
ATOM 3521 C CA . ARG B 2 176 ? 23.387 188.571 182.254 1.00 62.30 176 ARG B CA 1
ATOM 3522 C C . ARG B 2 176 ? 24.065 189.908 182.525 1.00 57.38 176 ARG B C 1
ATOM 3523 O O . ARG B 2 176 ? 25.207 189.957 182.978 1.00 52.50 176 ARG B O 1
ATOM 3531 N N . ILE B 2 177 ? 23.353 190.991 182.236 1.00 65.12 177 ILE B N 1
ATOM 3532 C CA . ILE B 2 177 ? 23.896 192.333 182.401 1.00 73.14 177 ILE B CA 1
ATOM 3533 C C . ILE B 2 177 ? 24.237 192.614 183.859 1.00 76.50 177 ILE B C 1
ATOM 3534 O O . ILE B 2 177 ? 25.269 193.213 184.156 1.00 78.94 177 ILE B O 1
ATOM 3539 N N . GLU B 2 178 ? 23.372 192.177 184.767 1.00 75.41 178 GLU B N 1
ATOM 3540 C CA . GLU B 2 178 ? 23.621 192.368 186.200 1.00 71.74 178 GLU B CA 1
ATOM 3541 C C . GLU B 2 178 ? 24.894 191.665 186.679 1.00 71.97 178 GLU B C 1
ATOM 3542 O O . GLU B 2 178 ? 25.787 192.314 187.220 1.00 76.72 178 GLU B O 1
ATOM 3548 N N . MET B 2 179 ? 24.978 190.354 186.452 1.00 64.63 179 MET B N 1
ATOM 3549 C CA . MET B 2 179 ? 26.136 189.526 186.824 1.00 56.14 179 MET B CA 1
ATOM 3550 C C . MET B 2 179 ? 27.480 190.107 186.369 1.00 57.46 179 MET B C 1
ATOM 3551 O O . MET B 2 179 ? 28.496 190.015 187.066 1.00 47.12 179 MET B O 1
ATOM 3556 N N . LEU B 2 180 ? 27.469 190.711 185.188 1.00 68.23 180 LEU B N 1
ATOM 3557 C CA . LEU B 2 180 ? 28.657 191.321 184.602 1.00 66.62 180 LEU B CA 1
ATOM 3558 C C . LEU B 2 180 ? 29.028 192.582 185.355 1.00 62.15 180 LEU B C 1
ATOM 3559 O O . LEU B 2 180 ? 30.183 192.785 185.723 1.00 59.01 180 LEU B O 1
ATOM 3564 N N . ALA B 2 181 ? 28.027 193.422 185.590 1.00 67.73 181 ALA B N 1
ATOM 3565 C CA . ALA B 2 181 ? 28.219 194.687 186.280 1.00 70.06 181 ALA B CA 1
ATOM 3566 C C . ALA B 2 181 ? 28.616 194.491 187.726 1.00 68.55 181 ALA B C 1
ATOM 3567 O O . ALA B 2 181 ? 29.298 195.333 188.297 1.00 70.94 181 ALA B O 1
ATOM 3569 N N . ILE B 2 182 ? 28.195 193.391 188.332 1.00 56.15 182 ILE B N 1
ATOM 3570 C CA . ILE B 2 182 ? 28.591 193.161 189.714 1.00 59.42 182 ILE B CA 1
ATOM 3571 C C . ILE B 2 182 ? 29.901 192.403 189.800 1.00 63.84 182 ILE B C 1
ATOM 3572 O O . ILE B 2 182 ? 30.364 192.091 190.874 1.00 74.75 182 ILE B O 1
ATOM 3577 N N . VAL B 2 183 ? 30.504 192.109 188.663 1.00 62.00 183 VAL B N 1
ATOM 3578 C CA . VAL B 2 183 ? 31.890 191.655 188.659 1.00 63.56 183 VAL B CA 1
ATOM 3579 C C . VAL B 2 183 ? 32.787 192.881 188.458 1.00 63.42 183 VAL B C 1
ATOM 3580 O O . VAL B 2 183 ? 33.749 193.083 189.200 1.00 55.57 183 VAL B O 1
ATOM 3584 N N . ARG B 2 184 ? 32.443 193.711 187.472 1.00 67.58 184 ARG B N 1
ATOM 3585 C CA . ARG B 2 184 ? 33.069 195.022 187.328 1.00 68.47 184 ARG B CA 1
ATOM 3586 C C . ARG B 2 184 ? 33.024 195.792 188.643 1.00 75.02 184 ARG B C 1
ATOM 3587 O O . ARG B 2 184 ? 33.981 196.455 189.020 1.00 75.90 184 ARG B O 1
ATOM 3595 N N . GLN B 2 185 ? 31.889 195.704 189.324 1.00 80.16 185 GLN B N 1
ATOM 3596 C CA . GLN B 2 185 ? 31.683 196.378 190.588 1.00 85.78 185 GLN B CA 1
ATOM 3597 C C . GLN B 2 185 ? 32.646 195.789 191.569 1.00 77.44 185 GLN B C 1
ATOM 3598 O O . GLN B 2 185 ? 33.156 196.469 192.440 1.00 79.96 185 GLN B O 1
ATOM 3604 N N . LEU B 2 186 ? 32.803 194.471 191.482 1.00 67.04 186 LEU B N 1
ATOM 3605 C CA . LEU B 2 186 ? 33.725 193.708 192.321 1.00 68.74 186 LEU B CA 1
ATOM 3606 C C . LEU B 2 186 ? 35.19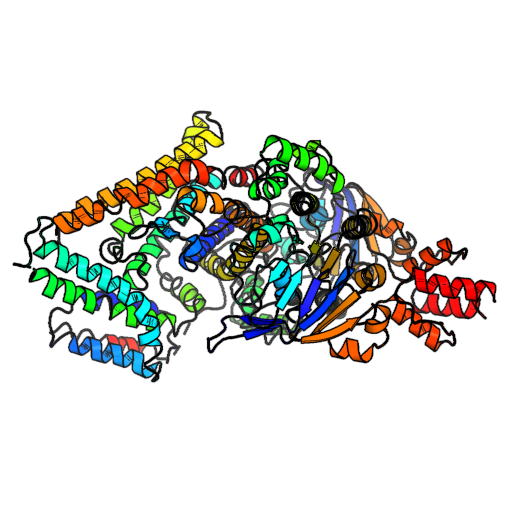1 194.045 192.070 1.00 77.03 186 LEU B C 1
ATOM 3607 O O . LEU B 2 186 ? 35.992 194.121 193.000 1.00 74.44 186 LEU B O 1
ATOM 3612 N N . ARG B 2 187 ? 35.532 194.229 190.799 1.00 87.41 187 ARG B N 1
ATOM 3613 C CA . ARG B 2 187 ? 36.912 194.449 190.381 1.00 89.37 187 ARG B CA 1
ATOM 3614 C C . ARG B 2 187 ? 37.490 195.724 190.978 1.00 97.15 187 ARG B C 1
ATOM 3615 O O . ARG B 2 187 ? 38.657 195.768 191.363 1.00 98.79 187 ARG B O 1
ATOM 3623 N N . GLN B 2 188 ? 36.663 196.759 191.055 1.00 111.90 188 GLN B N 1
ATOM 3624 C CA . GLN B 2 188 ? 37.097 198.048 191.571 1.00 119.11 188 GLN B CA 1
ATOM 3625 C C . GLN B 2 188 ? 37.551 197.900 193.016 1.00 118.33 188 GLN B C 1
ATOM 3626 O O . GLN B 2 188 ? 38.526 198.520 193.436 1.00 118.50 188 GLN B O 1
ATOM 3632 N N . GLN B 2 189 ? 36.838 197.075 193.774 1.00 108.19 189 GLN B N 1
ATOM 3633 C CA . GLN B 2 189 ? 37.173 196.849 195.172 1.00 110.42 189 GLN B CA 1
ATOM 3634 C C . GLN B 2 189 ? 37.768 195.461 195.390 1.00 113.02 189 GLN B C 1
ATOM 3635 O O . GLN B 2 189 ? 37.203 194.454 194.967 1.00 110.83 189 GLN B O 1
ATOM 3641 N N . GLN B 2 190 ? 38.914 195.421 196.061 1.00 134.36 190 GLN B N 1
ATOM 3642 C CA . GLN B 2 190 ? 39.586 194.168 196.390 1.00 136.20 190 GLN B CA 1
ATOM 3643 C C . GLN B 2 190 ? 40.521 193.666 195.291 1.00 135.89 190 GLN B C 1
ATOM 3644 O O . GLN B 2 190 ? 41.171 192.633 195.450 1.00 137.79 190 GLN B O 1
ATOM 3650 N N . ASN B 2 191 ? 40.596 194.396 194.184 1.00 124.90 191 ASN B N 1
ATOM 3651 C CA . ASN B 2 191 ? 41.552 194.070 193.130 1.00 122.40 191 ASN B CA 1
ATOM 3652 C C . ASN B 2 191 ? 41.431 192.626 192.654 1.00 119.07 191 ASN B C 1
ATOM 3653 O O . ASN B 2 191 ? 42.436 191.948 192.441 1.00 122.81 191 ASN B O 1
ATOM 3658 N N . LEU B 2 192 ? 40.199 192.157 192.495 1.00 100.39 192 LEU B N 1
ATOM 3659 C CA . LEU B 2 192 ? 39.948 190.771 192.118 1.00 96.87 192 LEU B CA 1
ATOM 3660 C C . LEU B 2 192 ? 40.475 190.438 190.725 1.00 94.80 192 LEU B C 1
ATOM 3661 O O . LEU B 2 192 ? 40.434 191.268 189.819 1.00 97.56 192 LEU B O 1
ATOM 3666 N N . THR B 2 193 ? 40.977 189.218 190.569 1.00 96.64 193 THR B N 1
ATOM 3667 C CA . THR B 2 193 ? 41.468 188.743 189.282 1.00 91.63 193 THR B CA 1
ATOM 3668 C C . THR B 2 193 ? 40.397 187.877 188.635 1.00 85.66 193 THR B C 1
ATOM 3669 O O . THR B 2 193 ? 39.905 186.928 189.241 1.00 87.08 193 THR B O 1
ATOM 3673 N N . VAL B 2 194 ? 40.036 188.212 187.401 1.00 73.21 194 VAL B N 1
ATOM 3674 C CA . VAL B 2 194 ? 38.925 187.553 186.726 1.00 62.88 194 VAL B CA 1
ATOM 3675 C C . VAL B 2 194 ? 39.445 186.836 185.485 1.00 56.06 194 VAL B C 1
ATOM 3676 O O . VAL B 2 194 ? 40.258 187.379 184.754 1.00 52.73 194 VAL B O 1
ATOM 3680 N N . ILE B 2 195 ? 39.007 185.595 185.307 1.00 64.82 195 ILE B N 1
ATOM 3681 C CA . ILE B 2 195 ? 39.249 184.846 184.087 1.00 70.31 195 ILE B CA 1
ATOM 3682 C C . ILE B 2 195 ? 37.893 184.422 183.552 1.00 76.40 195 ILE B C 1
ATOM 3683 O O . ILE B 2 195 ? 37.105 183.810 184.270 1.00 79.99 195 ILE B O 1
ATOM 3688 N N . SER B 2 196 ? 37.615 184.745 182.296 1.00 73.29 196 SER B N 1
ATOM 3689 C CA . SER B 2 196 ? 36.310 184.447 181.727 1.00 69.33 196 SER B CA 1
ATOM 3690 C C . SER B 2 196 ? 36.384 183.639 180.441 1.00 73.55 196 SER B C 1
ATOM 3691 O O . SER B 2 196 ? 37.134 183.974 179.528 1.00 84.85 196 SER B O 1
ATOM 3694 N N . ILE B 2 197 ? 35.584 182.581 180.371 1.00 61.10 197 ILE B N 1
ATOM 3695 C CA . ILE B 2 197 ? 35.393 181.859 179.128 1.00 53.51 197 ILE B CA 1
ATOM 3696 C C . ILE B 2 197 ? 33.981 182.180 178.670 1.00 50.27 197 ILE B C 1
ATOM 3697 O O . ILE B 2 197 ? 33.014 181.864 179.361 1.00 44.52 197 ILE B O 1
ATOM 3702 N N . THR B 2 198 ? 33.860 182.818 177.511 1.00 52.19 198 THR B N 1
ATOM 3703 C CA . THR B 2 198 ? 32.555 183.260 177.040 1.00 55.60 198 THR B CA 1
ATOM 3704 C C . THR B 2 198 ? 32.474 183.451 175.533 1.00 62.53 198 THR B C 1
ATOM 3705 O O . THR B 2 198 ? 33.489 183.629 174.862 1.00 67.96 198 THR B O 1
ATOM 3709 N N . HIS B 2 199 ? 31.252 183.420 175.012 1.00 67.79 199 HIS B N 1
ATOM 3710 C CA . HIS B 2 199 ? 30.983 183.836 173.653 1.00 63.95 199 HIS B CA 1
ATOM 3711 C C . HIS B 2 199 ? 30.399 185.220 173.642 1.00 56.34 199 HIS B C 1
ATOM 3712 O O . HIS B 2 199 ? 29.995 185.734 172.579 1.00 54.35 199 HIS B O 1
ATOM 3719 N N . ASP B 2 200 ? 30.334 185.843 174.815 1.00 52.39 200 ASP B N 1
ATOM 3720 C CA . ASP B 2 200 ? 29.707 187.153 174.952 1.00 55.50 200 ASP B CA 1
ATOM 3721 C C . ASP B 2 200 ? 30.665 188.286 174.602 1.00 51.07 200 ASP B C 1
ATOM 3722 O O . ASP B 2 200 ? 31.755 188.387 175.160 1.00 58.40 200 ASP B O 1
ATOM 3727 N N . ILE B 2 201 ? 30.244 189.141 173.676 1.00 45.87 201 ILE B N 1
ATOM 3728 C CA . ILE B 2 201 ? 31.049 190.284 173.262 1.00 46.76 201 ILE B CA 1
ATOM 3729 C C . ILE B 2 201 ? 31.260 191.271 174.405 1.00 51.89 201 ILE B C 1
ATOM 3730 O O . ILE B 2 201 ? 32.355 191.800 174.588 1.00 55.34 201 ILE B O 1
ATOM 3735 N N . ASP B 2 202 ? 30.201 191.513 175.169 1.00 60.55 202 ASP B N 1
ATOM 3736 C CA . ASP B 2 202 ? 30.246 192.453 176.283 1.00 66.94 202 ASP B CA 1
ATOM 3737 C C . ASP B 2 202 ? 31.215 192.004 177.369 1.00 71.91 202 ASP B C 1
ATOM 3738 O O . ASP B 2 202 ? 31.920 192.817 177.962 1.00 80.18 202 ASP B O 1
ATOM 3743 N N . GLU B 2 203 ? 31.230 190.703 177.634 1.00 64.05 203 GLU B N 1
ATOM 3744 C CA . GLU B 2 203 ? 32.050 190.143 178.696 1.00 68.79 203 GLU B CA 1
ATOM 3745 C C . GLU B 2 203 ? 33.482 190.179 178.164 1.00 77.99 203 GLU B C 1
ATOM 3746 O O . GLU B 2 203 ? 34.412 190.593 178.858 1.00 88.84 203 GLU B O 1
ATOM 3752 N N . ALA B 2 204 ? 33.641 189.783 176.904 1.00 65.63 204 ALA B N 1
ATOM 3753 C CA . ALA B 2 204 ? 34.945 189.738 176.260 1.00 58.74 204 ALA B CA 1
ATOM 3754 C C . ALA B 2 204 ? 35.538 191.122 176.017 1.00 63.62 204 ALA B C 1
ATOM 3755 O O . ALA B 2 204 ? 36.754 191.264 175.924 1.00 70.99 204 ALA B O 1
ATOM 3757 N N . ALA B 2 205 ? 34.696 192.143 175.902 1.00 58.61 205 ALA B N 1
ATOM 3758 C CA . ALA B 2 205 ? 35.203 193.484 175.630 1.00 60.44 205 ALA B CA 1
ATOM 3759 C C . ALA B 2 205 ? 35.617 194.176 176.915 1.00 67.64 205 ALA B C 1
ATOM 3760 O O . ALA B 2 205 ? 36.418 195.102 176.900 1.00 68.09 205 ALA B O 1
ATOM 3762 N N . SER B 2 206 ? 35.073 193.710 178.031 1.00 80.38 206 SER B N 1
ATOM 3763 C CA . SER B 2 206 ? 35.396 194.276 179.329 1.00 81.27 206 SER B CA 1
ATOM 3764 C C . SER B 2 206 ? 36.739 193.748 179.824 1.00 84.50 206 SER B C 1
ATOM 3765 O O . SER B 2 206 ? 37.278 194.231 180.817 1.00 88.22 206 SER B O 1
ATOM 3768 N N . ALA B 2 207 ? 37.280 192.757 179.122 1.00 83.19 207 ALA B N 1
ATOM 3769 C CA . ALA B 2 207 ? 38.582 192.193 179.461 1.00 78.84 207 ALA B CA 1
ATOM 3770 C C . ALA B 2 207 ? 39.714 193.092 179.011 1.00 73.71 207 ALA B C 1
ATOM 3771 O O . ALA B 2 207 ? 39.538 193.960 178.156 1.00 74.31 207 ALA B O 1
ATOM 3773 N N . ASP B 2 208 ? 40.883 192.862 179.595 1.00 65.55 208 ASP B N 1
ATOM 3774 C CA . ASP B 2 208 ? 42.071 193.626 179.281 1.00 66.56 208 ASP B CA 1
ATOM 3775 C C . ASP B 2 208 ? 42.768 192.991 178.098 1.00 69.31 208 ASP B C 1
ATOM 3776 O O . ASP B 2 208 ? 43.406 193.677 177.296 1.00 71.36 208 ASP B O 1
ATOM 3781 N N . ARG B 2 209 ? 42.655 191.669 178.014 1.00 67.95 209 ARG B N 1
ATOM 3782 C CA . ARG B 2 209 ? 43.371 190.877 177.025 1.00 65.07 209 ARG B CA 1
ATOM 3783 C C . ARG B 2 209 ? 42.589 189.601 176.748 1.00 74.75 209 ARG B C 1
ATOM 3784 O O . ARG B 2 209 ? 41.971 189.038 177.645 1.00 77.64 209 ARG B O 1
ATOM 3792 N N . VAL B 2 210 ? 42.597 189.169 175.492 1.00 71.74 210 VAL B N 1
ATOM 3793 C CA . VAL B 2 210 ? 41.738 188.084 175.022 1.00 62.29 210 VAL B CA 1
ATOM 3794 C C . VAL B 2 210 ? 42.581 186.933 174.491 1.00 62.32 210 VAL B C 1
ATOM 3795 O O . VAL B 2 210 ? 43.605 187.151 173.849 1.00 67.79 210 VAL B O 1
ATOM 3799 N N . LEU B 2 211 ? 42.159 185.705 174.748 1.00 67.89 211 LEU B N 1
ATOM 3800 C CA . LEU B 2 211 ? 42.927 184.555 174.299 1.00 73.83 211 LEU B CA 1
ATOM 3801 C C . LEU B 2 211 ? 42.066 183.664 173.436 1.00 81.20 211 LEU B C 1
ATOM 3802 O O . LEU B 2 211 ? 41.087 183.099 173.919 1.00 86.73 211 LEU B O 1
ATOM 3807 N N . VAL B 2 212 ? 42.423 183.535 172.162 1.00 73.43 212 VAL B N 1
ATOM 3808 C CA . VAL B 2 212 ? 41.595 182.776 171.225 1.00 67.59 212 VAL B CA 1
ATOM 3809 C C . VAL B 2 212 ? 42.137 181.376 171.040 1.00 60.28 212 VAL B C 1
ATOM 3810 O O . VAL B 2 212 ? 43.268 181.221 170.612 1.00 59.58 212 VAL B O 1
ATOM 3814 N N . ILE B 2 213 ? 41.328 180.370 171.367 1.00 58.56 213 ILE B N 1
ATOM 3815 C CA . ILE B 2 213 ? 41.692 178.975 171.154 1.00 66.03 213 ILE B CA 1
ATOM 3816 C C . ILE B 2 213 ? 41.030 178.452 169.889 1.00 76.93 213 ILE B C 1
ATOM 3817 O O . ILE B 2 213 ? 39.882 178.794 169.601 1.00 86.19 213 ILE B O 1
ATOM 3822 N N . ASP B 2 214 ? 41.749 177.619 169.141 1.00 74.91 214 ASP B N 1
ATOM 3823 C CA . ASP B 2 214 ? 41.258 177.080 167.875 1.00 75.60 214 ASP B CA 1
ATOM 3824 C C . ASP B 2 214 ? 41.741 175.646 167.687 1.00 71.54 214 ASP B C 1
ATOM 3825 O O . ASP B 2 214 ? 42.924 175.407 167.523 1.00 63.11 214 ASP B O 1
ATOM 3830 N N . ASP B 2 215 ? 40.814 174.696 167.703 1.00 102.18 215 ASP B N 1
ATOM 3831 C CA . ASP B 2 215 ? 41.166 173.285 167.582 1.00 112.94 215 ASP B CA 1
ATOM 3832 C C . ASP B 2 215 ? 42.236 172.917 168.602 1.00 106.75 215 ASP B C 1
ATOM 3833 O O . ASP B 2 215 ? 43.316 172.463 168.233 1.00 111.58 215 ASP B O 1
ATOM 3838 N N . GLY B 2 216 ? 41.943 173.164 169.875 1.00 73.66 216 GLY B N 1
ATOM 3839 C CA . GLY B 2 216 ? 42.766 172.683 170.975 1.00 74.81 216 GLY B CA 1
ATOM 3840 C C . GLY B 2 216 ? 44.087 173.398 171.225 1.00 81.01 216 GLY B C 1
ATOM 3841 O O . GLY B 2 216 ? 44.832 173.040 172.148 1.00 83.27 216 GLY B O 1
ATOM 3842 N N . ARG B 2 217 ? 44.370 174.417 170.415 1.00 86.17 217 ARG B N 1
ATOM 3843 C CA . ARG B 2 217 ? 45.647 175.134 170.451 1.00 86.41 217 ARG B CA 1
ATOM 3844 C C . ARG B 2 217 ? 45.460 176.648 170.623 1.00 82.09 217 ARG B C 1
ATOM 3845 O O . ARG B 2 217 ? 44.695 177.254 169.895 1.00 81.22 217 ARG B O 1
ATOM 3853 N N . LEU B 2 218 ? 46.162 177.262 171.571 1.00 91.89 218 LEU B N 1
ATOM 3854 C CA . LEU B 2 218 ? 46.118 178.721 171.708 1.00 89.33 218 LEU B CA 1
ATOM 3855 C C . LEU B 2 218 ? 46.663 179.381 170.437 1.00 83.44 218 LEU B C 1
ATOM 3856 O O . LEU B 2 218 ? 47.810 179.165 170.050 1.00 91.71 218 LEU B O 1
ATOM 3861 N N . VAL B 2 219 ? 45.843 180.193 169.792 1.00 62.42 219 VAL B N 1
ATOM 3862 C CA . VAL B 2 219 ? 46.064 180.511 168.388 1.00 62.26 219 VAL B CA 1
ATOM 3863 C C . VAL B 2 219 ? 46.137 182.018 168.111 1.00 67.38 219 VAL B C 1
ATOM 3864 O O . VAL B 2 219 ? 46.586 182.443 167.049 1.00 63.25 219 VAL B O 1
ATOM 3868 N N . ASP B 2 220 ? 45.692 182.820 169.073 1.00 84.28 220 ASP B N 1
ATOM 3869 C CA . ASP B 2 220 ? 45.908 184.262 169.032 1.00 84.82 220 ASP B CA 1
ATOM 3870 C C . ASP B 2 220 ? 45.756 184.843 170.423 1.00 84.17 220 ASP B C 1
ATOM 3871 O O . ASP B 2 220 ? 45.253 184.192 171.336 1.00 87.15 220 ASP B O 1
ATOM 3876 N N . GLU B 2 221 ? 46.193 186.080 170.574 1.00 75.43 221 GLU B N 1
ATOM 3877 C CA . GLU B 2 221 ? 46.186 186.738 171.859 1.00 76.28 221 GLU B CA 1
ATOM 3878 C C . GLU B 2 221 ? 46.345 188.218 171.613 1.00 72.43 221 GLU B C 1
ATOM 3879 O O . GLU B 2 221 ? 47.312 188.639 170.990 1.00 77.38 221 GLU B O 1
ATOM 3885 N N . ALA B 2 222 ? 45.384 189.006 172.074 1.00 61.54 222 ALA B N 1
ATOM 3886 C CA . ALA B 2 222 ? 45.470 190.451 171.925 1.00 62.69 222 ALA B CA 1
ATOM 3887 C C . ALA B 2 222 ? 44.562 191.186 172.892 1.00 61.21 222 ALA B C 1
ATOM 3888 O O . ALA B 2 222 ? 43.809 190.580 173.647 1.00 52.08 222 ALA B O 1
ATOM 3890 N N . VAL B 2 223 ? 44.663 192.507 172.858 1.00 75.97 223 VAL B N 1
ATOM 3891 C CA . VAL B 2 223 ? 43.715 193.378 173.516 1.00 79.22 223 VAL B CA 1
ATOM 3892 C C . VAL B 2 223 ? 42.369 193.206 172.781 1.00 73.75 223 VAL B C 1
ATOM 3893 O O . VAL B 2 223 ? 42.353 192.737 171.651 1.00 81.21 223 VAL B O 1
ATOM 3897 N N . PRO B 2 224 ? 41.233 193.552 173.414 1.00 55.62 224 PRO B N 1
ATOM 3898 C CA . PRO B 2 224 ? 39.996 193.259 172.692 1.00 58.14 224 PRO B CA 1
ATOM 3899 C C . PRO B 2 224 ? 39.790 194.044 171.391 1.00 61.41 224 PRO B C 1
ATOM 3900 O O . PRO B 2 224 ? 39.222 193.486 170.474 1.00 58.37 224 PRO B O 1
ATOM 3904 N N . SER B 2 225 ? 40.238 195.288 171.297 1.00 77.02 225 SER B N 1
ATOM 3905 C CA . SER B 2 225 ? 40.010 196.065 170.083 1.00 82.73 225 SER B CA 1
ATOM 3906 C C . SER B 2 225 ? 40.592 195.376 168.853 1.00 88.60 225 SER B C 1
ATOM 3907 O O . SER B 2 225 ? 40.082 195.537 167.747 1.00 92.96 225 SER B O 1
ATOM 3910 N N . GLN B 2 226 ? 41.656 194.601 169.057 1.00 75.65 226 GLN B N 1
ATOM 3911 C CA . GLN B 2 226 ? 42.316 193.878 167.973 1.00 68.59 226 GLN B CA 1
ATOM 3912 C C . GLN B 2 226 ? 41.507 192.668 167.516 1.00 65.89 226 GLN B C 1
ATOM 3913 O O . GLN B 2 226 ? 41.443 192.365 166.334 1.00 69.47 226 GLN B O 1
ATOM 3919 N N . ILE B 2 227 ? 40.892 191.967 168.453 1.00 59.90 227 ILE B N 1
ATOM 3920 C CA . ILE B 2 227 ? 40.108 190.798 168.093 1.00 51.79 227 ILE B CA 1
ATOM 3921 C C . ILE B 2 227 ? 38.916 191.245 167.263 1.00 50.66 227 ILE B C 1
ATOM 3922 O O . ILE B 2 227 ? 38.667 190.695 166.217 1.00 58.80 227 ILE B O 1
ATOM 3927 N N . PHE B 2 228 ? 38.216 192.279 167.705 1.00 51.87 228 PHE B N 1
ATOM 3928 C CA . PHE B 2 228 ? 36.993 192.731 167.043 1.00 52.33 228 PHE B CA 1
ATOM 3929 C C . PHE B 2 228 ? 37.165 193.138 165.573 1.00 59.61 228 PHE B C 1
ATOM 3930 O O . PHE B 2 228 ? 36.178 193.234 164.841 1.00 58.36 228 PHE B O 1
ATOM 3938 N N . GLU B 2 229 ? 38.400 193.389 165.137 1.00 60.41 229 GLU B N 1
ATOM 3939 C CA . GLU B 2 229 ? 38.650 193.723 163.734 1.00 57.02 229 GLU B CA 1
ATOM 3940 C C . GLU B 2 229 ? 38.544 192.476 162.852 1.00 61.16 229 GLU B C 1
ATOM 3941 O O . GLU B 2 229 ? 38.685 192.545 161.628 1.00 59.42 229 GLU B O 1
ATOM 3947 N N . ARG B 2 230 ? 38.278 191.337 163.491 1.00 69.20 230 ARG B N 1
ATOM 3948 C CA . ARG B 2 230 ? 38.024 190.081 162.797 1.00 68.29 230 ARG B CA 1
ATOM 3949 C C . ARG B 2 230 ? 36.682 190.123 162.109 1.00 64.14 230 ARG B C 1
ATOM 3950 O O . ARG B 2 230 ? 36.375 189.242 161.320 1.00 64.21 230 ARG B O 1
ATOM 3958 N N . GLY B 2 231 ? 35.872 191.131 162.427 1.00 61.99 231 GLY B N 1
ATOM 3959 C CA . GLY B 2 231 ? 34.601 191.347 161.750 1.00 58.66 231 GLY B CA 1
ATOM 3960 C C . GLY B 2 231 ? 33.731 190.122 161.830 1.00 52.66 231 GLY B C 1
ATOM 3961 O O . GLY B 2 231 ? 33.723 189.466 162.856 1.00 57.64 231 GLY B O 1
ATOM 3962 N N . THR B 2 232 ? 33.037 189.788 160.748 1.00 40.76 232 THR B N 1
ATOM 3963 C CA . THR B 2 232 ? 32.157 188.618 160.731 1.00 39.50 232 THR B CA 1
ATOM 3964 C C . THR B 2 232 ? 32.858 187.291 161.102 1.00 43.99 232 THR B C 1
ATOM 3965 O O . THR B 2 232 ? 32.231 186.357 161.633 1.00 39.33 232 THR B O 1
ATOM 3969 N N . GLN B 2 233 ? 34.157 187.207 160.854 1.00 28.14 233 GLN B N 1
ATOM 3970 C CA . GLN B 2 233 ? 34.892 186.012 161.230 1.00 50.17 233 GLN B CA 1
ATOM 3971 C C . GLN B 2 233 ? 34.877 185.765 162.754 1.00 50.70 233 GLN B C 1
ATOM 3972 O O . GLN B 2 233 ? 35.392 184.751 163.234 1.00 28.66 233 GLN B O 1
ATOM 3978 N N . LEU B 2 234 ? 34.296 186.706 163.495 1.00 30.16 234 LEU B N 1
ATOM 3979 C CA . LEU B 2 234 ? 3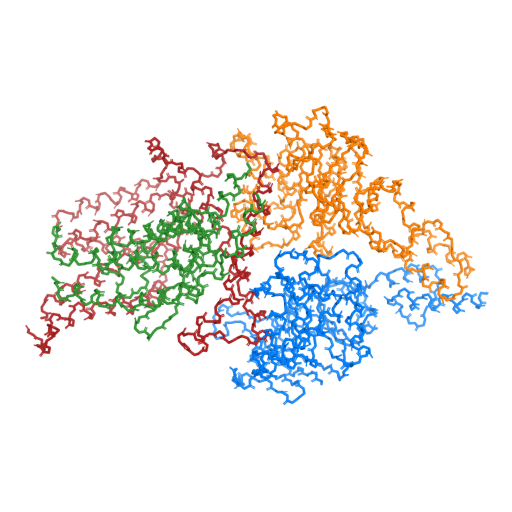4.218 186.666 164.952 1.00 39.30 234 LEU B CA 1
ATOM 3980 C C . LEU B 2 234 ? 33.257 185.576 165.399 1.00 44.89 234 LEU B C 1
ATOM 3981 O O . LEU B 2 234 ? 33.562 184.795 166.295 1.00 29.20 234 LEU B O 1
ATOM 3986 N N . VAL B 2 235 ? 32.076 185.559 164.785 1.00 46.92 235 VAL B N 1
ATOM 3987 C CA . VAL B 2 235 ? 31.049 184.568 165.105 1.00 42.01 235 VAL B CA 1
ATOM 3988 C C . VAL B 2 235 ? 31.653 183.179 164.988 1.00 32.93 235 VAL B C 1
ATOM 3989 O O . VAL B 2 235 ? 31.589 182.372 165.908 1.00 28.99 235 VAL B O 1
ATOM 3993 N N . GLU B 2 236 ? 32.286 182.923 163.862 1.00 38.92 236 GLU B N 1
ATOM 3994 C CA . GLU B 2 236 ? 32.862 181.624 163.651 1.00 57.67 236 GLU B CA 1
ATOM 3995 C C . GLU B 2 236 ? 33.961 181.399 164.678 1.00 54.45 236 GLU B C 1
ATOM 3996 O O . GLU B 2 236 ? 34.252 180.268 165.043 1.00 53.39 236 GLU B O 1
ATOM 4002 N N . MET B 2 237 ? 34.542 182.491 165.170 1.00 53.80 237 MET B N 1
ATOM 4003 C CA . MET B 2 237 ? 35.728 182.420 166.030 1.00 58.39 237 MET B CA 1
ATOM 4004 C C . MET B 2 237 ? 35.389 182.033 167.452 1.00 53.13 237 MET B C 1
ATOM 4005 O O . MET B 2 237 ? 36.144 181.308 168.098 1.00 50.92 237 MET B O 1
ATOM 4010 N N . GLY B 2 238 ? 34.258 182.545 167.929 1.00 29.06 238 GLY B N 1
ATOM 4011 C CA . GLY B 2 238 ? 33.669 182.109 169.174 1.00 28.63 238 GLY B CA 1
ATOM 4012 C C . GLY B 2 238 ? 33.113 183.274 169.924 1.00 28.47 238 GLY B C 1
ATOM 4013 O O . GLY B 2 238 ? 33.026 183.231 171.135 1.00 92.55 238 GLY B O 1
ATOM 4014 N N . LEU B 2 239 ? 32.752 184.323 169.211 1.00 35.80 239 LEU B N 1
ATOM 4015 C CA . LEU B 2 239 ? 32.233 185.516 169.853 1.00 50.07 239 LEU B CA 1
ATOM 4016 C C . LEU B 2 239 ? 31.248 186.202 168.919 1.00 44.68 239 LEU B C 1
ATOM 4017 O O . LEU B 2 239 ? 31.458 186.215 167.718 1.00 44.56 239 LEU B O 1
ATOM 4022 N N . ASP B 2 240 ? 30.186 186.789 169.457 1.00 49.61 240 ASP B N 1
ATOM 4023 C CA . ASP B 2 240 ? 29.214 187.504 168.631 1.00 55.30 240 ASP B CA 1
ATOM 4024 C C . ASP B 2 240 ? 29.824 188.785 168.114 1.00 51.73 240 ASP B C 1
ATOM 4025 O O . ASP B 2 240 ? 30.978 189.037 168.342 1.00 64.90 240 ASP B O 1
ATOM 4030 N N . LEU B 2 241 ? 29.051 189.604 167.424 1.00 45.00 241 LEU B N 1
ATOM 4031 C CA . LEU B 2 241 ? 29.591 190.804 166.799 1.00 47.63 241 LEU B CA 1
ATOM 4032 C C . LEU B 2 241 ? 29.299 192.094 167.563 1.00 51.97 241 LEU B C 1
ATOM 4033 O O . LEU B 2 241 ? 28.157 192.354 167.939 1.00 54.98 241 LEU B O 1
ATOM 4038 N N . PRO B 2 242 ? 30.327 192.917 167.801 1.00 55.85 242 PRO B N 1
ATOM 4039 C CA . PRO B 2 242 ? 30.006 194.259 168.281 1.00 60.03 242 PRO B CA 1
ATOM 4040 C C . PRO B 2 242 ? 29.240 194.988 167.189 1.00 57.78 242 PRO B C 1
ATOM 4041 O O . PRO B 2 242 ? 29.523 194.778 166.015 1.00 54.63 242 PRO B O 1
ATOM 4045 N N . PHE B 2 243 ? 28.279 195.817 167.570 1.00 51.01 243 PHE B N 1
ATOM 4046 C CA . PHE B 2 243 ? 27.342 196.337 166.600 1.00 44.05 243 PHE B CA 1
ATOM 4047 C C . PHE B 2 243 ? 28.053 197.071 165.500 1.00 46.74 243 PHE B C 1
ATOM 4048 O O . PHE B 2 243 ? 27.692 196.961 164.340 1.00 45.42 243 PHE B O 1
ATOM 4056 N N . THR B 2 244 ? 29.073 197.825 165.862 1.00 52.07 244 THR B N 1
ATOM 4057 C CA . THR B 2 244 ? 29.754 198.645 164.879 1.00 60.27 244 THR B CA 1
ATOM 4058 C C . THR B 2 244 ? 30.317 197.784 163.737 1.00 59.02 244 THR B C 1
ATOM 4059 O O . THR B 2 244 ? 30.363 198.213 162.581 1.00 63.63 244 THR B O 1
ATOM 4063 N N . GLU B 2 245 ? 30.687 196.549 164.063 1.00 55.03 245 GLU B N 1
ATOM 4064 C CA . GLU B 2 245 ? 31.162 195.593 163.069 1.00 49.48 245 GLU B CA 1
ATOM 4065 C C . GLU B 2 245 ? 29.998 195.017 162.228 1.00 55.68 245 GLU B C 1
ATOM 4066 O O . GLU B 2 245 ? 30.180 194.627 161.075 1.00 57.08 245 GLU B O 1
ATOM 4072 N N . LYS B 2 246 ? 28.795 194.989 162.802 1.00 55.47 246 LYS B N 1
ATOM 4073 C CA . LYS B 2 246 ? 27.589 194.667 162.047 1.00 47.39 246 LYS B CA 1
ATOM 4074 C C . LYS B 2 246 ? 27.381 195.738 161.014 1.00 42.75 246 LYS B C 1
ATOM 4075 O O . LYS B 2 246 ? 27.185 195.450 159.844 1.00 43.54 246 LYS B O 1
ATOM 4081 N N . LEU B 2 247 ? 27.440 196.983 161.465 1.00 47.91 247 LEU B N 1
ATOM 4082 C CA . LEU B 2 247 ? 27.204 198.142 160.617 1.00 53.94 247 LEU B CA 1
ATOM 4083 C C . LEU B 2 247 ? 28.216 198.254 159.481 1.00 53.33 247 LEU B C 1
ATOM 4084 O O . LEU B 2 247 ? 27.822 198.456 158.332 1.00 43.42 247 LEU B O 1
ATOM 4089 N N . LYS B 2 248 ? 29.506 198.136 159.818 1.00 55.81 248 LYS B N 1
ATOM 4090 C CA . LYS B 2 248 ? 30.602 198.141 158.838 1.00 55.30 248 LYS B CA 1
ATOM 4091 C C . LYS B 2 248 ? 30.465 197.060 157.761 1.00 54.72 248 LYS B C 1
ATOM 4092 O O . LYS B 2 248 ? 30.748 197.308 156.589 1.00 51.35 248 LYS B O 1
ATOM 4098 N N . ALA B 2 249 ? 30.037 195.869 158.182 1.00 52.53 249 ALA B N 1
ATOM 4099 C CA . ALA B 2 249 ? 29.761 194.746 157.293 1.00 43.70 249 ALA B CA 1
ATOM 4100 C C . ALA B 2 249 ? 28.651 195.096 156.345 1.00 41.55 249 ALA B C 1
ATOM 4101 O O . ALA B 2 249 ? 28.783 194.921 155.152 1.00 40.40 249 ALA B O 1
ATOM 4103 N N . ALA B 2 250 ? 27.548 195.601 156.884 1.00 35.13 250 ALA B N 1
ATOM 4104 C CA . ALA B 2 250 ? 26.376 195.915 156.070 1.00 51.86 250 ALA B CA 1
ATOM 4105 C C . ALA B 2 250 ? 26.619 197.070 155.108 1.00 52.08 250 ALA B C 1
ATOM 4106 O O . ALA B 2 250 ? 25.836 197.281 154.176 1.00 35.98 250 ALA B O 1
ATOM 4108 N N . LEU B 2 251 ? 27.703 197.810 155.345 1.00 44.60 251 LEU B N 1
ATOM 4109 C CA . LEU B 2 251 ? 28.092 198.925 154.491 1.00 41.16 251 LEU B CA 1
ATOM 4110 C C . LEU B 2 251 ? 28.938 198.425 153.338 1.00 39.88 251 LEU B C 1
ATOM 4111 O O . LEU B 2 251 ? 28.777 198.878 152.211 1.00 41.01 251 LEU B O 1
ATOM 4116 N N . ARG B 2 252 ? 29.835 197.484 153.607 1.00 37.92 252 ARG B N 1
ATOM 4117 C CA . ARG B 2 252 ? 30.626 196.898 152.527 1.00 46.94 252 ARG B CA 1
ATOM 4118 C C . ARG B 2 252 ? 29.699 196.271 151.478 1.00 46.66 252 ARG B C 1
ATOM 4119 O O . ARG B 2 252 ? 29.947 196.330 150.262 1.00 42.03 252 ARG B O 1
ATOM 4127 N N . GLN B 2 253 ? 28.595 195.721 151.969 1.00 42.11 253 GLN B N 1
ATOM 4128 C CA . GLN B 2 253 ? 27.633 195.039 151.131 1.00 37.69 253 GLN B CA 1
ATOM 4129 C C . GLN B 2 253 ? 26.930 196.027 150.252 1.00 38.73 253 GLN B C 1
ATOM 4130 O O . GLN B 2 253 ? 26.364 195.671 149.228 1.00 43.42 253 GLN B O 1
ATOM 4136 N N . ARG B 2 254 ? 26.963 197.281 150.672 1.00 45.60 254 ARG B N 1
ATOM 4137 C CA . ARG B 2 254 ? 26.291 198.340 149.950 1.00 45.06 254 ARG B CA 1
ATOM 4138 C C . ARG B 2 254 ? 27.278 199.367 149.409 1.00 48.09 254 ARG B C 1
ATOM 4139 O O . ARG B 2 254 ? 26.940 200.529 149.234 1.00 52.22 254 ARG B O 1
ATOM 4147 N N . GLY B 2 255 ? 28.502 198.931 149.149 1.00 40.67 255 GLY B N 1
ATOM 4148 C CA . GLY B 2 255 ? 29.422 199.724 148.359 1.00 48.95 255 GLY B CA 1
ATOM 4149 C C . GLY B 2 255 ? 30.395 200.614 149.096 1.00 49.22 255 GLY B C 1
ATOM 4150 O O . GLY B 2 255 ? 31.293 201.168 148.466 1.00 49.15 255 GLY B O 1
ATOM 4151 N N . ILE B 2 256 ? 30.234 200.719 150.417 1.00 48.42 256 ILE B N 1
ATOM 4152 C CA . ILE B 2 256 ? 30.965 201.680 151.255 1.00 48.54 256 ILE B CA 1
ATOM 4153 C C . ILE B 2 256 ? 32.126 201.017 151.984 1.00 52.73 256 ILE B C 1
ATOM 4154 O O . ILE B 2 256 ? 31.948 200.022 152.655 1.00 50.09 256 ILE B O 1
ATOM 4159 N N . THR B 2 257 ? 33.319 201.576 151.866 1.00 65.80 257 THR B N 1
ATOM 4160 C CA . THR B 2 257 ? 34.478 200.992 152.521 1.00 64.89 257 THR B CA 1
ATOM 4161 C C . THR B 2 257 ? 34.832 201.770 153.789 1.00 62.46 257 THR B C 1
ATOM 4162 O O . THR B 2 257 ? 35.328 202.889 153.712 1.00 69.08 257 THR B O 1
ATOM 4166 N N . PRO B 2 258 ? 34.574 201.174 154.959 1.00 50.28 258 PRO B N 1
ATOM 4167 C CA . PRO B 2 258 ? 34.818 201.758 156.278 1.00 52.55 258 PRO B CA 1
ATOM 4168 C C . PRO B 2 258 ? 36.185 201.377 156.856 1.00 61.10 258 PRO B C 1
ATOM 4169 O O . PRO B 2 258 ? 36.771 200.368 156.440 1.00 59.13 258 PRO B O 1
ATOM 4173 N N . PRO B 2 259 ? 36.673 202.179 157.821 1.00 63.70 259 PRO B N 1
ATOM 4174 C CA . PRO B 2 259 ? 37.899 202.005 158.603 1.00 64.66 259 PRO B CA 1
ATOM 4175 C C . PRO B 2 259 ? 38.129 200.558 158.996 1.00 66.92 259 PRO B C 1
ATOM 4176 O O . PRO B 2 259 ? 37.142 199.882 159.247 1.00 75.34 259 PRO B O 1
ATOM 4180 N N . THR B 2 260 ? 39.370 200.088 159.089 1.00 64.13 260 THR B N 1
ATOM 4181 C CA . THR B 2 260 ? 39.572 198.704 159.518 1.00 67.59 260 THR B CA 1
ATOM 4182 C C . THR B 2 260 ? 39.610 198.558 161.022 1.00 70.85 260 THR B C 1
ATOM 4183 O O . THR B 2 260 ? 38.943 197.685 161.582 1.00 75.59 260 THR B O 1
ATOM 4187 N N . THR B 2 261 ? 40.396 199.411 161.668 1.00 64.98 261 THR B N 1
ATOM 4188 C CA . THR B 2 261 ? 40.521 199.394 163.121 1.00 64.42 261 THR B CA 1
ATOM 4189 C C . THR B 2 261 ? 39.170 199.564 163.789 1.00 69.67 261 THR B C 1
ATOM 4190 O O . THR B 2 261 ? 38.358 200.400 163.364 1.00 67.79 261 THR B O 1
ATOM 4194 N N . TYR B 2 262 ? 38.943 198.751 164.825 1.00 82.55 262 TYR B N 1
ATOM 4195 C CA . TYR B 2 262 ? 37.662 198.691 165.531 1.00 77.06 262 TYR B CA 1
ATOM 4196 C C . TYR B 2 262 ? 37.265 200.038 166.091 1.00 70.58 262 TYR B C 1
ATOM 4197 O O . TYR B 2 262 ? 38.026 200.686 166.809 1.00 72.28 262 TYR B O 1
ATOM 4206 N N . GLN B 2 263 ? 36.056 200.449 165.755 1.00 60.44 263 GLN B N 1
ATOM 4207 C CA . GLN B 2 263 ? 35.532 201.709 166.235 1.00 59.24 263 GLN B CA 1
ATOM 4208 C C . GLN B 2 263 ? 34.493 201.448 167.310 1.00 61.02 263 GLN B C 1
ATOM 4209 O O . GLN B 2 263 ? 33.977 200.346 167.451 1.00 58.41 263 GLN B O 1
ATOM 4215 N N . THR B 2 264 ? 34.213 202.457 168.107 1.00 58.50 264 THR B N 1
ATOM 4216 C CA . THR B 2 264 ? 33.212 202.298 169.116 1.00 58.84 264 THR B CA 1
ATOM 4217 C C . THR B 2 264 ? 32.074 203.050 168.538 1.00 58.83 264 THR B C 1
ATOM 4218 O O . THR B 2 264 ? 32.265 203.797 167.577 1.00 42.87 264 THR B O 1
ATOM 4222 N N . ALA B 2 265 ? 30.897 202.837 169.118 1.00 52.27 265 ALA B N 1
ATOM 4223 C CA . ALA B 2 265 ? 29.703 203.574 168.748 1.00 53.67 265 ALA B CA 1
ATOM 4224 C C . ALA B 2 265 ? 30.038 205.065 168.630 1.00 59.93 265 ALA B C 1
ATOM 4225 O O . ALA B 2 265 ? 29.777 205.710 167.609 1.00 41.88 265 ALA B O 1
ATOM 4227 N N . ALA B 2 266 ? 30.660 205.578 169.686 1.00 70.92 266 ALA B N 1
ATOM 4228 C CA . ALA B 2 266 ? 31.030 206.973 169.781 1.00 71.22 266 ALA B CA 1
ATOM 4229 C C . ALA B 2 266 ? 31.951 207.396 168.632 1.00 74.78 266 ALA B C 1
ATOM 4230 O O . ALA B 2 266 ? 31.768 208.465 168.044 1.00 74.47 266 ALA B O 1
ATOM 4232 N N . GLU B 2 267 ? 32.931 206.541 168.322 1.00 73.20 267 GLU B N 1
ATOM 4233 C CA . GLU B 2 267 ? 33.919 206.792 167.272 1.00 69.72 267 GLU B CA 1
ATOM 4234 C C . GLU B 2 267 ? 33.291 206.639 165.902 1.00 61.92 267 GLU B C 1
ATOM 4235 O O . GLU B 2 267 ? 33.593 207.389 164.986 1.00 63.90 267 GLU B O 1
ATOM 4241 N N . MET B 2 268 ? 32.435 205.632 165.766 1.00 55.12 268 MET B N 1
ATOM 4242 C CA . MET B 2 268 ? 31.794 205.325 164.495 1.00 54.85 268 MET B CA 1
ATOM 4243 C C . MET B 2 268 ? 30.710 206.316 164.175 1.00 61.34 268 MET B C 1
ATOM 4244 O O . MET B 2 268 ? 30.537 206.680 163.026 1.00 59.58 268 MET B O 1
ATOM 4249 N N . GLU B 2 269 ? 29.963 206.739 165.188 1.00 75.72 269 GLU B N 1
ATOM 4250 C CA . GLU B 2 269 ? 28.925 207.736 164.980 1.00 79.71 269 GLU B CA 1
ATOM 4251 C C . GLU B 2 269 ? 29.560 209.036 164.514 1.00 72.26 269 GLU B C 1
ATOM 4252 O O . GLU B 2 269 ? 29.056 209.700 163.610 1.00 67.88 269 GLU B O 1
ATOM 4258 N N . GLU B 2 270 ? 30.678 209.389 165.137 1.00 71.93 270 GLU B N 1
ATOM 4259 C CA . GLU B 2 270 ? 31.414 210.593 164.778 1.00 81.86 270 GLU B CA 1
ATOM 4260 C C . GLU B 2 270 ? 31.959 210.522 163.356 1.00 74.95 270 GLU B C 1
ATOM 4261 O O . GLU B 2 270 ? 31.912 211.501 162.614 1.00 69.24 270 GLU B O 1
ATOM 4267 N N . TRP B 2 271 ? 32.477 209.357 162.980 1.00 65.24 271 TRP B N 1
ATOM 4268 C CA . TRP B 2 271 ? 33.056 209.183 161.663 1.00 60.76 271 TRP B CA 1
ATOM 4269 C C . TRP B 2 271 ? 32.035 209.362 160.585 1.00 61.13 271 TRP B C 1
ATOM 4270 O O . TRP B 2 271 ? 32.311 209.991 159.543 1.00 60.83 271 TRP B O 1
ATOM 4281 N N . LEU B 2 272 ? 30.844 208.817 160.804 1.00 63.81 272 LEU B N 1
ATOM 4282 C CA . LEU B 2 272 ? 29.780 208.908 159.814 1.00 64.80 272 LEU B CA 1
ATOM 4283 C C . LEU B 2 272 ? 29.360 210.352 159.577 1.00 73.27 272 LEU B C 1
ATOM 4284 O O . LEU B 2 272 ? 29.142 210.762 158.438 1.00 74.74 272 LEU B O 1
ATOM 4289 N N . TRP B 2 273 ? 29.245 211.121 160.654 1.00 75.33 273 TRP B N 1
ATOM 4290 C CA . TRP B 2 273 ? 28.878 212.518 160.533 1.00 80.82 273 TRP B CA 1
ATOM 4291 C C . TRP B 2 273 ? 29.918 213.305 159.794 1.00 81.41 273 TRP B C 1
ATOM 4292 O O . TRP B 2 273 ? 29.589 214.139 158.924 1.00 74.75 273 TRP B O 1
ATOM 4303 N N . GLN B 2 274 ? 31.184 213.055 160.112 1.00 100.46 274 GLN B N 1
ATOM 4304 C CA . GLN B 2 274 ? 32.279 213.744 159.443 1.00 105.07 274 GLN B CA 1
ATOM 4305 C C . GLN B 2 274 ? 32.289 213.377 157.968 1.00 106.04 274 GLN B C 1
ATOM 4306 O O . GLN B 2 274 ? 32.483 214.227 157.101 1.00 116.18 274 GLN B O 1
ATOM 4312 N N . SER B 2 275 ? 32.072 212.096 157.698 1.00 81.21 275 SER B N 1
ATOM 4313 C CA . SER B 2 275 ? 32.013 211.587 156.337 1.00 81.96 275 SER B CA 1
ATOM 4314 C C . SER B 2 275 ? 30.839 212.169 155.560 1.00 81.42 275 SER B C 1
ATOM 4315 O O . SER B 2 275 ? 30.954 212.453 154.369 1.00 81.76 275 SER B O 1
ATOM 4318 N N . LEU B 2 276 ? 29.703 212.319 156.233 1.00 81.44 276 LEU B N 1
ATOM 4319 C CA . LEU B 2 276 ? 28.460 212.678 155.549 1.00 84.73 276 LEU B CA 1
ATOM 4320 C C . LEU B 2 276 ? 28.250 214.185 155.617 1.00 90.61 276 LEU B C 1
ATOM 4321 O O . LEU B 2 276 ? 27.120 214.680 155.536 1.00 79.11 276 LEU B O 1
ATOM 4326 N N . SER B 2 277 ? 29.368 214.894 155.775 1.00 116.65 277 SER B N 1
ATOM 4327 C CA . SER B 2 277 ? 29.405 216.351 155.878 1.00 114.91 277 SER B CA 1
ATOM 4328 C C . SER B 2 277 ? 28.497 216.897 156.988 1.00 115.33 277 SER B C 1
ATOM 4329 O O . SER B 2 277 ? 28.294 218.110 157.075 1.00 121.75 277 SER B O 1
ATOM 4332 N N . ARG C 3 3 ? 36.952 162.230 194.574 1.00 123.18 3 ARG S N 1
ATOM 4333 C CA . ARG C 3 3 ? 36.129 162.783 193.505 1.00 131.93 3 ARG S CA 1
ATOM 4334 C C . ARG C 3 3 ? 34.977 161.848 193.157 1.00 136.40 3 ARG S C 1
ATOM 4335 O O . ARG C 3 3 ? 33.812 162.245 193.175 1.00 139.78 3 ARG S O 1
ATOM 4343 N N . HIS C 3 4 ? 35.311 160.601 192.844 1.00 131.60 4 HIS S N 1
ATOM 4344 C CA . HIS C 3 4 ? 34.309 159.628 192.467 1.00 127.24 4 HIS S CA 1
ATOM 4345 C C . HIS C 3 4 ? 33.353 159.382 193.593 1.00 120.61 4 HIS S C 1
ATOM 4346 O O . HIS C 3 4 ? 32.131 159.267 193.374 1.00 121.28 4 HIS S O 1
ATOM 4353 N N . LYS C 3 5 ? 33.876 159.303 194.812 1.00 116.51 5 LYS S N 1
ATOM 4354 C CA . LYS C 3 5 ? 33.033 159.079 195.980 1.00 114.62 5 LYS S CA 1
ATOM 4355 C C . LYS C 3 5 ? 32.059 160.235 196.169 1.00 112.55 5 LYS S C 1
ATOM 4356 O O . LYS C 3 5 ? 30.881 160.029 196.469 1.00 116.54 5 LYS S O 1
ATOM 4362 N N . THR C 3 6 ? 32.553 161.453 195.976 1.00 99.87 6 THR S N 1
ATOM 4363 C CA . THR C 3 6 ? 31.716 162.638 196.095 1.00 92.59 6 THR S CA 1
ATOM 4364 C C . THR C 3 6 ? 30.617 162.617 195.043 1.00 83.91 6 THR S C 1
ATOM 4365 O O . THR C 3 6 ? 29.472 162.969 195.322 1.00 80.44 6 THR S O 1
ATOM 4369 N N . PHE C 3 7 ? 30.969 162.199 193.832 1.00 82.15 7 PHE S N 1
ATOM 4370 C CA . PHE C 3 7 ? 29.994 162.110 192.754 1.00 76.76 7 PHE S CA 1
ATOM 4371 C C . PHE C 3 7 ? 28.916 161.094 193.101 1.00 73.86 7 PHE S C 1
ATOM 4372 O O . PHE C 3 7 ? 27.734 161.315 192.847 1.00 73.55 7 PHE S O 1
ATOM 4380 N N . ARG C 3 8 ? 29.335 159.978 193.687 1.00 74.90 8 ARG S N 1
ATOM 4381 C CA . ARG C 3 8 ? 28.411 158.930 194.095 1.00 75.45 8 ARG S CA 1
ATOM 4382 C C . ARG C 3 8 ? 27.460 159.453 195.160 1.00 75.76 8 ARG S C 1
ATOM 4383 O O . ARG C 3 8 ? 26.272 159.139 195.157 1.00 72.11 8 ARG S O 1
ATOM 4391 N N . LEU C 3 9 ? 27.996 160.251 196.076 1.00 80.79 9 LEU S N 1
ATOM 4392 C CA . LEU C 3 9 ? 27.193 160.822 197.148 1.00 81.84 9 LEU S CA 1
ATOM 4393 C C . LEU C 3 9 ? 26.026 161.641 196.605 1.00 73.02 9 LEU S C 1
ATOM 4394 O O . LEU C 3 9 ? 24.954 161.678 197.206 1.00 66.51 9 LEU S O 1
ATOM 4399 N N . VAL C 3 10 ? 26.238 162.298 195.469 1.00 68.80 10 VAL S N 1
ATOM 4400 C CA . VAL C 3 10 ? 25.231 163.154 194.903 1.00 62.66 10 VAL S CA 1
ATOM 4401 C C . VAL C 3 10 ? 24.257 162.353 194.095 1.00 57.55 10 VAL S C 1
ATOM 4402 O O . VAL C 3 10 ? 23.075 162.599 194.168 1.00 60.27 10 VAL S O 1
ATOM 4406 N N . VAL C 3 11 ? 24.743 161.381 193.341 1.00 56.05 11 VAL S N 1
ATOM 4407 C CA . VAL C 3 11 ? 23.847 160.551 192.549 1.00 64.95 11 VAL S CA 1
ATOM 4408 C C . VAL C 3 11 ? 22.825 159.824 193.412 1.00 75.32 11 VAL S C 1
ATOM 4409 O O . VAL C 3 11 ? 21.643 159.756 193.059 1.00 78.24 11 VAL S O 1
ATOM 4413 N N . ASP C 3 12 ? 23.277 159.289 194.542 1.00 79.41 12 ASP S N 1
ATOM 4414 C CA . ASP C 3 12 ? 22.365 158.692 195.505 1.00 76.23 12 ASP S CA 1
ATOM 4415 C C . ASP C 3 12 ? 21.352 159.744 195.863 1.00 65.57 12 ASP S C 1
ATOM 4416 O O . ASP C 3 12 ? 20.162 159.560 195.646 1.00 65.94 12 ASP S O 1
ATOM 4421 N N . ALA C 3 13 ? 21.838 160.872 196.360 1.00 51.41 13 ALA S N 1
ATOM 4422 C CA . ALA C 3 13 ? 20.973 161.973 196.763 1.00 50.51 13 ALA S CA 1
ATOM 4423 C C . ALA C 3 13 ? 19.955 162.380 195.707 1.00 47.48 13 ALA S C 1
ATOM 4424 O O . ALA C 3 13 ? 18.955 162.983 196.033 1.00 45.16 13 ALA S O 1
ATOM 4426 N N . LEU C 3 14 ? 20.210 162.051 194.446 1.00 60.36 14 LEU S N 1
ATOM 4427 C CA . LEU C 3 14 ? 19.307 162.410 193.354 1.00 62.27 14 LEU S CA 1
ATOM 4428 C C . LEU C 3 14 ? 18.344 161.290 192.991 1.00 67.89 14 LEU S C 1
ATOM 4429 O O . LEU C 3 14 ? 17.206 161.538 192.581 1.00 65.10 14 LEU S O 1
ATOM 4434 N N . LEU C 3 15 ? 18.801 160.055 193.135 1.00 68.02 15 LEU S N 1
ATOM 4435 C CA . LEU C 3 15 ? 17.881 158.937 193.106 1.00 66.37 15 LEU S CA 1
ATOM 4436 C C . LEU C 3 15 ? 16.992 159.019 194.354 1.00 68.22 15 LEU S C 1
ATOM 4437 O O . LEU C 3 15 ? 15.836 158.609 194.339 1.00 68.94 15 LEU S O 1
ATOM 4442 N N . MET C 3 16 ? 17.544 159.568 195.429 1.00 54.71 16 MET S N 1
ATOM 4443 C CA . MET C 3 16 ? 16.790 159.822 196.637 1.00 51.48 16 MET S CA 1
ATOM 4444 C C . MET C 3 16 ? 15.729 160.889 196.408 1.00 56.01 16 MET S C 1
ATOM 4445 O O . MET C 3 16 ? 14.691 160.907 197.063 1.00 61.59 16 MET S O 1
ATOM 4450 N N . ALA C 3 17 ? 15.978 161.794 195.478 1.00 59.40 17 ALA S N 1
ATOM 4451 C CA . ALA C 3 17 ? 14.992 162.820 195.197 1.00 61.38 17 ALA S CA 1
ATOM 4452 C C . ALA C 3 17 ? 13.931 162.300 194.236 1.00 61.62 17 ALA S C 1
ATOM 4453 O O . ALA C 3 17 ? 12.772 162.684 194.329 1.00 61.32 17 ALA S O 1
ATOM 4455 N N . ILE C 3 18 ? 14.330 161.433 193.309 1.00 61.88 18 ILE S N 1
ATOM 4456 C CA . ILE C 3 18 ? 13.405 160.877 192.323 1.00 60.73 18 ILE S CA 1
ATOM 4457 C C . ILE C 3 18 ? 12.323 160.100 193.030 1.00 67.37 18 ILE S C 1
ATOM 4458 O O . ILE C 3 18 ? 11.167 160.086 192.601 1.00 62.67 18 ILE S O 1
ATOM 4463 N N . VAL C 3 19 ? 12.702 159.468 194.137 1.00 91.19 19 VAL S N 1
ATOM 4464 C CA . VAL C 3 19 ? 11.768 158.653 194.895 1.00 94.09 19 VAL S CA 1
ATOM 4465 C C . VAL C 3 19 ? 10.815 159.514 195.703 1.00 89.61 19 VAL S C 1
ATOM 4466 O O . VAL C 3 19 ? 9.610 159.255 195.718 1.00 94.50 19 VAL S O 1
ATOM 4470 N N . LEU C 3 20 ? 11.343 160.544 196.357 1.00 55.84 20 LEU S N 1
ATOM 4471 C CA . LEU C 3 20 ? 10.476 161.523 197.002 1.00 51.31 20 LEU S CA 1
ATOM 4472 C C . LEU C 3 20 ? 9.495 162.046 195.969 1.00 52.12 20 LEU S C 1
ATOM 4473 O O . LEU C 3 20 ? 8.336 162.296 196.263 1.00 48.33 20 LEU S O 1
ATOM 4478 N N . LEU C 3 21 ? 9.984 162.184 194.741 1.00 58.49 21 LEU S N 1
ATOM 4479 C CA . LEU C 3 21 ? 9.236 162.778 193.647 1.00 50.29 21 LEU S CA 1
ATOM 4480 C C . LEU C 3 21 ? 8.141 161.818 193.214 1.00 46.33 21 LEU S C 1
ATOM 4481 O O . LEU C 3 21 ? 7.006 162.211 193.037 1.00 43.55 21 LEU S O 1
ATOM 4486 N N . GLN C 3 22 ? 8.467 160.547 193.083 1.00 53.29 22 GLN S N 1
ATOM 4487 C CA . GLN C 3 22 ? 7.434 159.560 192.796 1.00 60.81 22 GLN S CA 1
ATOM 4488 C C . GLN C 3 22 ? 6.355 159.414 193.877 1.00 60.63 22 GLN S C 1
ATOM 4489 O O . GLN C 3 22 ? 5.235 159.028 193.583 1.00 58.45 22 GLN S O 1
ATOM 4495 N N . ASN C 3 23 ? 6.690 159.705 195.126 1.00 60.65 23 ASN S N 1
ATOM 4496 C CA . ASN C 3 23 ? 5.696 159.658 196.185 1.00 60.04 23 ASN S CA 1
ATOM 4497 C C . ASN C 3 23 ? 4.785 160.864 196.141 1.00 65.29 23 ASN S C 1
ATOM 4498 O O . ASN C 3 23 ? 3.560 160.743 196.240 1.00 65.93 23 ASN S O 1
ATOM 4503 N N . LEU C 3 24 ? 5.404 162.026 195.973 1.00 68.19 24 LEU S N 1
ATOM 4504 C CA . LEU C 3 24 ? 4.700 163.298 195.918 1.00 65.43 24 LEU S CA 1
ATOM 4505 C C . LEU C 3 24 ? 3.765 163.429 194.745 1.00 63.93 24 LEU S C 1
ATOM 4506 O O . LEU C 3 24 ? 2.684 163.981 194.878 1.00 69.13 24 LEU S O 1
ATOM 4511 N N . VAL C 3 25 ? 4.205 162.938 193.594 1.00 54.43 25 VAL S N 1
ATOM 4512 C CA . VAL C 3 25 ? 3.424 162.946 192.364 1.00 49.27 25 VAL S CA 1
ATOM 4513 C C . VAL C 3 25 ? 2.928 161.538 192.114 1.00 59.65 25 VAL S C 1
ATOM 4514 O O . VAL C 3 25 ? 3.718 160.656 191.801 1.00 64.52 25 VAL S O 1
ATOM 4518 N N . PRO C 3 26 ? 1.623 161.301 192.281 1.00 73.46 26 PRO S N 1
ATOM 4519 C CA . PRO C 3 26 ? 1.165 159.914 192.155 1.00 73.98 26 PRO S CA 1
ATOM 4520 C C . PRO C 3 26 ? 1.253 159.377 190.736 1.00 72.86 26 PRO S C 1
ATOM 4521 O O . PRO C 3 26 ? 1.335 158.165 190.580 1.00 79.24 26 PRO S O 1
ATOM 4525 N N . PHE C 3 27 ? 1.253 160.246 189.729 1.00 55.36 27 PHE S N 1
ATOM 4526 C CA . PHE C 3 27 ? 1.368 159.783 188.352 1.00 48.55 27 PHE S CA 1
ATOM 4527 C C . PHE C 3 27 ? 2.689 159.012 188.088 1.00 48.74 27 PHE S C 1
ATOM 4528 O O . PHE C 3 27 ? 2.737 158.086 187.254 1.00 44.39 27 PHE S O 1
ATOM 4536 N N . LEU C 3 28 ? 3.739 159.385 188.822 1.00 51.65 28 LEU S N 1
ATOM 4537 C CA . LEU C 3 28 ? 5.071 158.786 188.676 1.00 62.13 28 LEU S CA 1
ATOM 4538 C C . LEU C 3 28 ? 5.297 157.586 189.592 1.00 69.46 28 LEU S C 1
ATOM 4539 O O . LEU C 3 28 ? 6.004 156.645 189.238 1.00 74.48 28 LEU S O 1
ATOM 4544 N N . GLY C 3 29 ? 4.722 157.645 190.784 1.00 68.26 29 GLY S N 1
ATOM 4545 C CA . GLY C 3 29 ? 4.858 156.576 191.740 1.00 68.99 29 GLY S CA 1
ATOM 4546 C C . GLY C 3 29 ? 4.255 155.302 191.216 1.00 67.77 29 GLY S C 1
ATOM 4547 O O . GLY C 3 29 ? 4.894 154.263 191.236 1.00 74.24 29 GLY S O 1
ATOM 4548 N N . TYR C 3 30 ? 3.025 155.372 190.736 1.00 62.64 30 TYR S N 1
ATOM 4549 C CA . TYR C 3 30 ? 2.342 154.151 190.329 1.00 71.09 30 TYR S CA 1
ATOM 4550 C C . TYR C 3 30 ? 1.444 154.293 189.096 1.00 70.06 30 TYR S C 1
ATOM 4551 O O . TYR C 3 30 ? 1.470 155.305 188.396 1.00 70.71 30 TYR S O 1
ATOM 4560 N N . ILE C 3 31 ? 0.660 153.252 188.836 1.00 63.21 31 ILE S N 1
ATOM 4561 C CA . ILE C 3 31 ? -0.189 153.198 187.656 1.00 65.63 31 ILE S CA 1
ATOM 4562 C C . ILE C 3 31 ? -1.284 152.129 187.845 1.00 75.05 31 ILE S C 1
ATOM 4563 O O . ILE C 3 31 ? -1.044 150.949 187.623 1.00 82.81 31 ILE S O 1
ATOM 4568 N N . PRO C 3 32 ? -2.485 152.560 188.300 1.00 74.07 32 PRO S N 1
ATOM 4569 C CA . PRO C 3 32 ? -3.657 151.806 188.786 1.00 69.37 32 PRO S CA 1
ATOM 4570 C C . PRO C 3 32 ? -4.224 150.669 187.924 1.00 80.63 32 PRO S C 1
ATOM 4571 O O . PRO C 3 32 ? -3.913 150.531 186.738 1.00 79.67 32 PRO S O 1
ATOM 4575 N N . PHE C 3 33 ? -5.107 149.886 188.546 1.00 104.95 33 PHE S N 1
ATOM 4576 C CA . PHE C 3 33 ? -5.446 148.538 188.075 1.00 110.73 33 PHE S CA 1
ATOM 4577 C C . PHE C 3 33 ? -6.933 148.032 188.001 1.00 121.45 33 PHE S C 1
ATOM 4578 O O . PHE C 3 33 ? -7.191 147.120 187.216 1.00 125.42 33 PHE S O 1
ATOM 4586 N N . GLY C 3 34 ? -7.917 148.557 188.748 1.00 102.52 34 GLY S N 1
ATOM 4587 C CA . GLY C 3 34 ? -7.862 149.728 189.609 1.00 101.27 34 GLY S CA 1
ATOM 4588 C C . GLY C 3 34 ? -7.870 149.558 191.124 1.00 103.33 34 GLY S C 1
ATOM 4589 O O . GLY C 3 34 ? -7.356 150.433 191.824 1.00 106.06 34 GLY S O 1
ATOM 4590 N N . PRO C 3 35 ? -8.467 148.466 191.653 1.00 104.18 35 PRO S N 1
ATOM 4591 C CA . PRO C 3 35 ? -8.243 148.184 193.081 1.00 101.30 35 PRO S CA 1
ATOM 4592 C C . PRO C 3 35 ? -6.762 148.027 193.419 1.00 98.06 35 PRO S C 1
ATOM 4593 O O . PRO C 3 35 ? -6.327 148.415 194.498 1.00 92.80 35 PRO S O 1
ATOM 4597 N N . PHE C 3 36 ? -5.997 147.465 192.493 1.00 107.99 36 PHE S N 1
ATOM 4598 C CA . PHE C 3 36 ? -4.567 147.323 192.687 1.00 113.79 36 PHE S CA 1
ATOM 4599 C C . PHE C 3 36 ? -3.841 148.475 191.986 1.00 112.03 36 PHE S C 1
ATOM 4600 O O . PHE C 3 36 ? -4.475 149.469 191.610 1.00 111.84 36 PHE S O 1
ATOM 4608 N N . SER C 3 37 ? -2.526 148.337 191.814 1.00 100.87 37 SER S N 1
ATOM 4609 C CA . SER C 3 37 ? -1.681 149.398 191.269 1.00 92.83 37 SER S CA 1
ATOM 4610 C C . SER C 3 37 ? -0.219 148.972 191.269 1.00 95.06 37 SER S C 1
ATOM 4611 O O . SER C 3 37 ? 0.323 148.651 192.323 1.00 98.01 37 SER S O 1
ATOM 4614 N N . MET C 3 38 ? 0.426 148.981 190.103 1.00 95.26 38 MET S N 1
ATOM 4615 C CA . MET C 3 38 ? 1.847 148.610 190.027 1.00 92.96 38 MET S CA 1
ATOM 4616 C C . MET C 3 38 ? 2.767 149.822 190.192 1.00 85.80 38 MET S C 1
ATOM 4617 O O . MET C 3 38 ? 2.552 150.839 189.543 1.00 81.42 38 MET S O 1
ATOM 4622 N N . THR C 3 39 ? 3.770 149.727 191.070 1.00 82.50 39 THR S N 1
ATOM 4623 C CA . THR C 3 39 ? 4.621 150.886 191.339 1.00 76.59 39 THR S CA 1
ATOM 4624 C C . THR C 3 39 ? 5.643 151.096 190.254 1.00 75.49 39 THR S C 1
ATOM 4625 O O . THR C 3 39 ? 5.837 150.278 189.371 1.00 77.87 39 THR S O 1
ATOM 4629 N N . LEU C 3 40 ? 6.307 152.228 190.341 1.00 60.98 40 LEU S N 1
ATOM 4630 C CA . LEU C 3 40 ? 7.330 152.562 189.400 1.00 48.05 40 LEU S CA 1
ATOM 4631 C C . LEU C 3 40 ? 8.470 152.994 190.281 1.00 46.24 40 LEU S C 1
ATOM 4632 O O . LEU C 3 40 ? 9.591 153.171 189.841 1.00 52.57 40 LEU S O 1
ATOM 4637 N N . ILE C 3 41 ? 8.170 153.126 191.563 1.00 46.84 41 ILE S N 1
ATOM 4638 C CA . ILE C 3 41 ? 9.188 153.436 192.548 1.00 50.94 41 ILE S CA 1
ATOM 4639 C C . ILE C 3 41 ? 10.053 152.213 192.708 1.00 50.64 41 ILE S C 1
ATOM 4640 O O . ILE C 3 41 ? 11.132 152.283 193.253 1.00 43.58 41 ILE S O 1
ATOM 4645 N N . GLY C 3 42 ? 9.571 151.082 192.215 1.00 66.97 42 GLY S N 1
ATOM 4646 C CA . GLY C 3 42 ? 10.330 149.855 192.298 1.00 69.50 42 GLY S CA 1
ATOM 4647 C C . GLY C 3 42 ? 11.414 149.938 191.267 1.00 68.77 42 GLY S C 1
ATOM 4648 O O . GLY C 3 42 ? 12.589 149.759 191.545 1.00 68.74 42 GLY S O 1
ATOM 4649 N N . LEU C 3 43 ? 11.011 150.258 190.056 1.00 64.22 43 LEU S N 1
ATOM 4650 C CA . LEU C 3 43 ? 11.945 150.241 188.961 1.00 60.40 43 LEU S CA 1
ATOM 4651 C C . LEU C 3 43 ? 13.016 151.329 189.050 1.00 61.51 43 LEU S C 1
ATOM 4652 O O . LEU C 3 43 ? 14.043 151.237 188.401 1.00 73.38 43 LEU S O 1
ATOM 4657 N N . THR C 3 44 ? 12.826 152.337 189.880 1.00 50.89 44 THR S N 1
ATOM 4658 C CA . THR C 3 44 ? 13.958 153.220 190.128 1.00 52.70 44 THR S CA 1
ATOM 4659 C C . THR C 3 44 ? 15.071 152.590 190.973 1.00 55.54 44 THR S C 1
ATOM 4660 O O . THR C 3 44 ? 16.223 152.933 190.789 1.00 61.64 44 THR S O 1
ATOM 4664 N N . VAL C 3 45 ? 14.762 151.691 191.904 1.00 64.71 45 VAL S N 1
ATOM 4665 C CA . VAL C 3 45 ? 15.849 151.084 192.689 1.00 74.84 45 VAL S CA 1
ATOM 4666 C C . VAL C 3 45 ? 16.596 149.999 191.910 1.00 77.30 45 VAL S C 1
ATOM 4667 O O . VAL C 3 45 ? 17.797 149.835 192.095 1.00 71.96 45 VAL S O 1
ATOM 4671 N N . ILE C 3 46 ? 15.884 149.283 191.038 1.00 84.62 46 ILE S N 1
ATOM 4672 C CA . ILE C 3 46 ? 16.494 148.304 190.146 1.00 85.55 46 ILE S CA 1
ATOM 4673 C C . ILE C 3 46 ? 17.591 149.011 189.396 1.00 83.77 46 ILE S C 1
ATOM 4674 O O . ILE C 3 46 ? 18.667 148.474 189.170 1.00 89.57 46 ILE S O 1
ATOM 4679 N N . VAL C 3 47 ? 17.305 150.241 189.011 1.00 70.71 47 VAL S N 1
ATOM 4680 C CA . VAL C 3 47 ? 18.316 151.087 188.414 1.00 66.96 47 VAL S CA 1
ATOM 4681 C C . VAL C 3 47 ? 19.467 151.363 189.381 1.00 64.16 47 VAL S C 1
ATOM 4682 O O . VAL C 3 47 ? 20.596 150.960 189.112 1.00 65.14 47 VAL S O 1
ATOM 4686 N N . ALA C 3 48 ? 19.181 152.014 190.509 1.00 61.94 48 ALA S N 1
ATOM 4687 C CA . ALA C 3 48 ? 20.218 152.360 191.483 1.00 69.79 48 ALA S CA 1
ATOM 4688 C C . ALA C 3 48 ? 21.103 151.161 191.862 1.00 81.84 48 ALA S C 1
ATOM 4689 O O . ALA C 3 48 ? 22.277 151.315 192.194 1.00 82.98 48 ALA S O 1
ATOM 4691 N N . GLY C 3 49 ? 20.531 149.965 191.793 1.00 89.52 49 GLY S N 1
ATOM 4692 C CA . GLY C 3 49 ? 21.268 148.752 192.070 1.00 86.28 49 GLY S CA 1
ATOM 4693 C C . GLY C 3 49 ? 22.178 148.385 190.925 1.00 85.36 49 GLY S C 1
ATOM 4694 O O . GLY C 3 49 ? 23.344 148.077 191.122 1.00 93.81 49 GLY S O 1
ATOM 4695 N N . SER C 3 50 ? 21.657 148.428 189.712 1.00 78.23 50 SER S N 1
ATOM 4696 C CA . SER C 3 50 ? 22.429 147.954 188.571 1.00 87.08 50 SER S CA 1
ATOM 4697 C C . SER C 3 50 ? 22.905 149.061 187.633 1.00 81.79 50 SER S C 1
ATOM 4698 O O . SER C 3 50 ? 23.022 148.849 186.434 1.00 77.59 50 SER S O 1
ATOM 4701 N N . ALA C 3 51 ? 23.162 150.243 188.173 1.00 79.07 51 ALA S N 1
ATOM 4702 C CA . ALA C 3 51 ? 23.702 151.333 187.377 1.00 75.26 51 ALA S CA 1
ATOM 4703 C C . ALA C 3 51 ? 24.907 151.836 188.119 1.00 81.98 51 ALA S C 1
ATOM 4704 O O . ALA C 3 51 ? 25.829 152.408 187.540 1.00 84.63 51 ALA S O 1
ATOM 4706 N N . LEU C 3 52 ? 24.879 151.638 189.427 1.00 90.13 52 LEU S N 1
ATOM 4707 C CA . LEU C 3 52 ? 25.972 152.069 190.270 1.00 90.53 52 LEU S CA 1
ATOM 4708 C C . LEU C 3 52 ? 26.573 150.850 190.943 1.00 96.11 52 LEU S C 1
ATOM 4709 O O . LEU C 3 52 ? 27.792 150.684 190.995 1.00 101.42 52 LEU S O 1
ATOM 4714 N N . GLY C 3 53 ? 25.699 149.979 191.424 1.00 81.19 53 GLY S N 1
ATOM 4715 C CA . GLY C 3 53 ? 26.124 148.780 192.104 1.00 82.68 53 GLY S CA 1
ATOM 4716 C C . GLY C 3 53 ? 25.224 148.619 193.299 1.00 80.40 53 GLY S C 1
ATOM 4717 O O . GLY C 3 53 ? 24.396 149.499 193.550 1.00 71.54 53 GLY S O 1
ATOM 4718 N N . PRO C 3 54 ? 25.404 147.517 194.049 1.00 85.03 54 PRO S N 1
ATOM 4719 C CA . PRO C 3 54 ? 24.528 147.047 195.122 1.00 83.24 54 PRO S CA 1
ATOM 4720 C C . PRO C 3 54 ? 24.616 147.955 196.328 1.00 83.94 54 PRO S C 1
ATOM 4721 O O . PRO C 3 54 ? 23.667 148.040 197.100 1.00 79.32 54 PRO S O 1
ATOM 4725 N N . ARG C 3 55 ? 25.751 148.623 196.488 1.00 98.04 55 ARG S N 1
ATOM 4726 C CA . ARG C 3 55 ? 25.904 149.594 197.562 1.00 101.28 55 ARG S CA 1
ATOM 4727 C C . ARG C 3 55 ? 24.763 150.623 197.544 1.00 97.66 55 ARG S C 1
ATOM 4728 O O . ARG C 3 55 ? 24.214 150.962 198.592 1.00 92.30 55 ARG S O 1
ATOM 4736 N N . ASP C 3 56 ? 24.401 151.084 196.345 1.00 98.20 56 ASP S N 1
ATOM 4737 C CA . ASP C 3 56 ? 23.370 152.109 196.156 1.00 98.34 56 ASP S CA 1
ATOM 4738 C C . ASP C 3 56 ? 21.962 151.522 196.064 1.00 97.97 56 ASP S C 1
ATOM 4739 O O . ASP C 3 56 ? 21.007 152.108 196.575 1.00 95.28 56 ASP S O 1
ATOM 4744 N N . GLY C 3 57 ? 21.841 150.376 195.398 1.00 100.20 57 GLY S N 1
ATOM 4745 C CA . GLY C 3 57 ? 20.608 149.609 195.405 1.00 97.08 57 GLY S CA 1
ATOM 4746 C C . GLY C 3 57 ? 20.155 149.294 196.821 1.00 98.26 57 GLY S C 1
ATOM 4747 O O . GLY C 3 57 ? 18.964 149.194 197.091 1.00 106.15 57 GLY S O 1
ATOM 4748 N N . LEU C 3 58 ? 21.112 149.129 197.727 1.00 79.77 58 LEU S N 1
ATOM 4749 C CA . LEU C 3 58 ? 20.818 149.018 199.146 1.00 74.38 58 LEU S CA 1
ATOM 4750 C C . LEU C 3 58 ? 20.199 150.321 199.638 1.00 72.98 58 LEU S C 1
ATOM 4751 O O . LEU C 3 58 ? 19.075 150.329 200.129 1.00 69.98 58 LEU S O 1
ATOM 4756 N N . LEU C 3 59 ? 20.944 151.417 199.497 1.00 78.26 59 LEU S N 1
ATOM 4757 C CA . LEU C 3 59 ? 20.528 152.732 199.985 1.00 79.72 59 LEU S CA 1
ATOM 4758 C C . LEU C 3 59 ? 19.171 153.196 199.430 1.00 81.98 59 LEU S C 1
ATOM 4759 O O . LEU C 3 59 ? 18.291 153.610 200.188 1.00 82.79 59 LEU S O 1
ATOM 4764 N N . ILE C 3 60 ? 19.003 153.155 198.114 1.00 75.20 60 ILE S N 1
ATOM 4765 C CA . ILE C 3 60 ? 17.756 153.637 197.528 1.00 74.27 60 ILE S CA 1
ATOM 4766 C C . ILE C 3 60 ? 16.600 152.691 197.859 1.00 72.56 60 ILE S C 1
ATOM 4767 O O . ILE C 3 60 ? 15.472 153.127 198.083 1.00 71.93 60 ILE S O 1
ATOM 4772 N N . GLY C 3 61 ? 16.894 151.399 197.924 1.00 75.96 61 GLY S N 1
ATOM 4773 C CA . GLY C 3 61 ? 15.900 150.412 198.305 1.00 74.95 61 GLY S CA 1
ATOM 4774 C C . GLY C 3 61 ? 15.519 150.525 199.770 1.00 76.62 61 GLY S C 1
ATOM 4775 O O . GLY C 3 61 ? 14.425 150.139 200.171 1.00 73.74 61 GLY S O 1
ATOM 4776 N N . GLY C 3 62 ? 16.429 151.046 200.582 1.00 74.50 62 GLY S N 1
ATOM 4777 C CA . GLY C 3 62 ? 16.159 151.206 201.996 1.00 70.41 62 GLY S CA 1
ATOM 4778 C C . GLY C 3 62 ? 15.349 152.462 202.192 1.00 65.71 62 GLY S C 1
ATOM 4779 O O . GLY C 3 62 ? 14.383 152.495 202.943 1.00 64.74 62 GLY S O 1
ATOM 4780 N N . PHE C 3 63 ? 15.756 153.503 201.486 1.00 65.67 63 PHE S N 1
ATOM 4781 C CA . PHE C 3 63 ? 15.093 154.791 201.539 1.00 70.30 63 PHE S CA 1
ATOM 4782 C C . PHE C 3 63 ? 13.601 154.642 201.197 1.00 75.11 63 PHE S C 1
ATOM 4783 O O . PHE C 3 63 ? 12.755 155.356 201.733 1.00 71.47 63 PHE S O 1
ATOM 4791 N N . TRP C 3 64 ? 13.293 153.692 200.314 1.00 75.11 64 TRP S N 1
ATOM 4792 C CA . TRP C 3 64 ? 11.922 153.396 199.919 1.00 72.84 64 TRP S CA 1
ATOM 4793 C C . TRP C 3 64 ? 11.175 152.778 201.074 1.00 86.41 64 TRP S C 1
ATOM 4794 O O . TRP C 3 64 ? 10.263 153.385 201.623 1.00 93.84 64 TRP S O 1
ATOM 4805 N N . GLY C 3 65 ? 11.568 151.557 201.433 1.00 103.26 65 GLY S N 1
ATOM 4806 C CA . GLY C 3 65 ? 10.970 150.825 202.536 1.00 99.24 65 GLY S CA 1
ATOM 4807 C C . GLY C 3 65 ? 10.823 151.618 203.822 1.00 94.60 65 GLY S C 1
ATOM 4808 O O . GLY C 3 65 ? 9.980 151.298 204.656 1.00 106.60 65 GLY S O 1
ATOM 4809 N N . LEU C 3 66 ? 11.643 152.650 203.986 1.00 61.26 66 LEU S N 1
ATOM 4810 C CA . LEU C 3 66 ? 11.534 153.539 205.134 1.00 59.74 66 LEU S CA 1
ATOM 4811 C C . LEU C 3 66 ? 10.386 154.517 204.923 1.00 52.95 66 LEU S C 1
ATOM 4812 O O . LEU C 3 66 ? 9.767 154.985 205.872 1.00 50.81 66 LEU S O 1
ATOM 4817 N N . ILE C 3 67 ? 10.097 154.831 203.670 1.00 62.09 67 ILE S N 1
ATOM 4818 C CA . ILE C 3 67 ? 9.057 155.804 203.375 1.00 67.72 67 ILE S CA 1
ATOM 4819 C C . ILE C 3 67 ? 7.709 155.131 203.411 1.00 73.42 67 ILE S C 1
ATOM 4820 O O . ILE C 3 67 ? 6.789 155.639 204.034 1.00 78.34 67 ILE S O 1
ATOM 4825 N N . THR C 3 68 ? 7.600 153.969 202.774 1.00 76.97 68 THR S N 1
ATOM 4826 C CA . THR C 3 68 ? 6.375 153.180 202.840 1.00 82.30 68 THR S CA 1
ATOM 4827 C C . THR C 3 68 ? 6.061 152.792 204.276 1.00 88.60 68 THR S C 1
ATOM 4828 O O . THR C 3 68 ? 4.950 152.376 204.570 1.00 94.36 68 THR S O 1
ATOM 4832 N N . PHE C 3 69 ? 7.049 152.918 205.160 1.00 86.42 69 PHE S N 1
ATOM 4833 C CA . PHE C 3 69 ? 6.837 152.771 206.594 1.00 82.23 69 PHE S CA 1
ATOM 4834 C C . PHE C 3 69 ? 6.078 153.979 207.143 1.00 82.82 69 PHE S C 1
ATOM 4835 O O . PHE C 3 69 ? 4.921 153.851 207.534 1.00 88.56 69 PHE S O 1
ATOM 4843 N N . VAL C 3 70 ? 6.699 155.156 207.151 1.00 78.20 70 VAL S N 1
ATOM 4844 C CA . VAL C 3 70 ? 6.013 156.344 207.679 1.00 80.07 70 VAL S CA 1
ATOM 4845 C C . VAL C 3 70 ? 4.735 156.691 206.901 1.00 79.72 70 VAL S C 1
ATOM 4846 O O . VAL C 3 70 ? 3.819 157.317 207.433 1.00 79.49 70 VAL S O 1
ATOM 4850 N N . ARG C 3 71 ? 4.669 156.256 205.649 1.00 83.06 71 ARG S N 1
ATOM 4851 C CA . ARG C 3 71 ? 3.488 156.487 204.834 1.00 83.29 71 ARG S CA 1
ATOM 4852 C C . ARG C 3 71 ? 2.334 155.712 205.421 1.00 84.90 71 ARG S C 1
ATOM 4853 O O . ARG C 3 71 ? 1.214 156.195 205.443 1.00 85.43 71 ARG S O 1
ATOM 4861 N N . ALA C 3 72 ? 2.613 154.508 205.909 1.00 80.88 72 ALA S N 1
ATOM 4862 C CA . ALA C 3 72 ? 1.553 153.601 206.347 1.00 85.15 72 ALA S CA 1
ATOM 4863 C C . ALA C 3 72 ? 0.756 154.169 207.509 1.00 87.55 72 ALA S C 1
ATOM 4864 O O . ALA C 3 72 ? -0.415 153.839 207.692 1.00 82.99 72 ALA S O 1
ATOM 4866 N N . PHE C 3 73 ? 1.401 155.033 208.285 1.00 90.22 73 PHE S N 1
ATOM 4867 C CA . PHE C 3 73 ? 0.778 155.653 209.443 1.00 86.00 73 PHE S CA 1
ATOM 4868 C C . PHE C 3 73 ? 0.183 156.996 209.075 1.00 85.40 73 PHE S C 1
ATOM 4869 O O . PHE C 3 73 ? -1.023 157.209 209.193 1.00 82.98 73 PHE S O 1
ATOM 4877 N N . THR C 3 74 ? 1.049 157.888 208.606 1.00 97.48 74 THR S N 1
ATOM 4878 C CA . THR C 3 74 ? 0.700 159.279 208.331 1.00 99.22 74 THR S CA 1
ATOM 4879 C C . THR C 3 74 ? -0.124 159.499 207.052 1.00 93.83 74 THR S C 1
ATOM 4880 O O . THR C 3 74 ? -1.192 160.110 207.084 1.00 93.22 74 THR S O 1
ATOM 4884 N N . TRP C 3 75 ? 0.377 159.003 205.930 1.00 77.86 75 TRP S N 1
ATOM 4885 C CA . TRP C 3 75 ? -0.257 159.229 204.644 1.00 74.65 75 TRP S CA 1
ATOM 4886 C C . TRP C 3 75 ? -0.255 157.931 203.841 1.00 72.57 75 TRP S C 1
ATOM 4887 O O . TRP C 3 75 ? 0.611 157.718 203.008 1.00 74.21 75 TRP S O 1
ATOM 4898 N N . PRO C 3 76 ? -1.212 157.041 204.118 1.00 73.84 76 PRO S N 1
ATOM 4899 C CA . PRO C 3 76 ? -1.245 155.698 203.534 1.00 76.87 76 PRO S CA 1
ATOM 4900 C C . PRO C 3 76 ? -1.106 155.707 202.024 1.00 75.27 76 PRO S C 1
ATOM 4901 O O . PRO C 3 76 ? -1.620 156.617 201.384 1.00 66.95 76 PRO S O 1
ATOM 4905 N N . SER C 3 77 ? -0.409 154.709 201.482 1.00 84.69 77 SER S N 1
ATOM 4906 C CA . SER C 3 77 ? -0.304 154.506 200.037 1.00 81.81 77 SER S CA 1
ATOM 4907 C C . SER C 3 77 ? -1.604 153.903 199.530 1.00 87.20 77 SER S C 1
ATOM 4908 O O . SER C 3 77 ? -2.435 154.586 198.922 1.00 80.13 77 SER S O 1
ATOM 4911 N N . SER C 3 78 ? -1.756 152.607 199.794 1.00 104.72 78 SER S N 1
ATOM 4912 C CA . SER C 3 78 ? -2.966 151.853 199.486 1.00 109.63 78 SER S CA 1
ATOM 4913 C C . SER C 3 78 ? -3.871 151.819 200.720 1.00 115.33 78 SER S C 1
ATOM 4914 O O . SER C 3 78 ? -3.442 152.163 201.820 1.00 116.04 78 SER S O 1
ATOM 4917 N N . PRO C 3 79 ? -5.137 151.426 200.550 1.00 126.39 79 PRO S N 1
ATOM 4918 C CA . PRO C 3 79 ? -5.878 151.108 201.772 1.00 129.15 79 PRO S CA 1
ATOM 4919 C C . PRO C 3 79 ? -5.379 149.802 202.394 1.00 130.40 79 PRO S C 1
ATOM 4920 O O . PRO C 3 79 ? -5.624 149.555 203.576 1.00 134.13 79 PRO S O 1
ATOM 4924 N N . VAL C 3 80 ? -4.679 148.978 201.615 1.00 109.77 80 VAL S N 1
ATOM 4925 C CA . VAL C 3 80 ? -4.109 147.742 202.152 1.00 100.16 80 VAL S CA 1
ATOM 4926 C C . VAL C 3 80 ? -2.731 147.991 202.746 1.00 89.16 80 VAL S C 1
ATOM 4927 O O . VAL C 3 80 ? -1.990 147.056 203.037 1.00 88.43 80 VAL S O 1
ATOM 4931 N N . ALA C 3 81 ? -2.400 149.262 202.938 1.00 80.13 81 ALA S N 1
ATOM 4932 C CA . ALA C 3 81 ? -1.122 149.631 203.528 1.00 83.36 81 ALA S CA 1
ATOM 4933 C C . ALA C 3 81 ? -1.175 149.753 205.050 1.00 84.96 81 ALA S C 1
ATOM 4934 O O . ALA C 3 81 ? -0.260 149.304 205.733 1.00 88.98 81 ALA S O 1
ATOM 4936 N N . PRO C 3 82 ? -2.235 150.361 205.598 1.00 85.98 82 PRO S N 1
ATOM 4937 C CA . PRO C 3 82 ? -2.251 150.371 207.061 1.00 86.77 82 PRO S CA 1
ATOM 4938 C C . PRO C 3 82 ? -2.305 148.994 207.751 1.00 85.18 82 PRO S C 1
ATOM 4939 O O . PRO C 3 82 ? -2.160 148.948 208.970 1.00 89.21 82 PRO S O 1
ATOM 4943 N N . LEU C 3 83 ? -2.489 147.906 207.007 1.00 66.80 83 LEU S N 1
ATOM 4944 C CA . LEU C 3 83 ? -2.415 146.565 207.598 1.00 58.02 83 LEU S CA 1
ATOM 4945 C C . LEU C 3 83 ? -0.999 145.979 207.522 1.00 71.57 83 LEU S C 1
ATOM 4946 O O . LEU C 3 83 ? -0.477 145.465 208.506 1.00 76.17 83 LEU S O 1
ATOM 4951 N N . ILE C 3 84 ? -0.371 146.068 206.355 1.00 93.71 84 ILE S N 1
ATOM 4952 C CA . ILE C 3 84 ? 0.915 145.418 206.138 1.00 97.18 84 ILE S CA 1
ATOM 4953 C C . ILE C 3 84 ? 2.120 146.259 206.540 1.00 95.28 84 ILE S C 1
ATOM 4954 O O . ILE C 3 84 ? 2.865 145.876 207.443 1.00 96.60 84 ILE S O 1
ATOM 4959 N N . PHE C 3 85 ? 2.305 147.400 205.873 1.00 80.69 85 PHE S N 1
ATOM 4960 C CA . PHE C 3 85 ? 3.558 148.167 205.961 1.00 78.94 85 PHE S CA 1
ATOM 4961 C C . PHE C 3 85 ? 3.694 148.992 207.230 1.00 85.14 85 PHE S C 1
ATOM 4962 O O . PHE C 3 85 ? 4.436 149.978 207.272 1.00 83.20 85 PHE S O 1
ATOM 4970 N N . THR C 3 86 ? 2.982 148.583 208.268 1.00 89.75 86 THR S N 1
ATOM 4971 C CA . THR C 3 86 ? 3.107 149.246 209.546 1.00 85.37 86 THR S CA 1
ATOM 4972 C C . THR C 3 86 ? 4.098 148.501 210.457 1.00 88.56 86 THR S C 1
ATOM 4973 O O . THR C 3 86 ? 4.563 149.055 211.451 1.00 90.48 86 THR S O 1
ATOM 4977 N N . ASN C 3 87 ? 4.431 147.256 210.108 1.00 89.18 87 ASN S N 1
ATOM 4978 C CA . ASN C 3 87 ? 5.544 146.558 210.752 1.00 94.03 87 ASN S CA 1
ATOM 4979 C C . ASN C 3 87 ? 6.723 146.666 209.811 1.00 94.18 87 ASN S C 1
ATOM 4980 O O . ASN C 3 87 ? 6.689 146.111 208.722 1.00 95.10 87 ASN S O 1
ATOM 4985 N N . PRO C 3 88 ? 7.766 147.401 210.230 1.00 94.52 88 PRO S N 1
ATOM 4986 C CA . PRO C 3 88 ? 8.881 147.816 209.375 1.00 90.88 88 PRO S CA 1
ATOM 4987 C C . PRO C 3 88 ? 9.767 146.676 208.904 1.00 92.78 88 PRO S C 1
ATOM 4988 O O . PRO C 3 88 ? 10.633 146.916 208.078 1.00 96.43 88 PRO S O 1
ATOM 4992 N N . LEU C 3 89 ? 9.581 145.467 209.411 1.00 96.17 89 LEU S N 1
ATOM 4993 C CA . LEU C 3 89 ? 10.244 144.328 208.793 1.00 101.82 89 LEU S CA 1
ATOM 4994 C C . LEU C 3 89 ? 9.583 144.055 207.452 1.00 111.08 89 LEU S C 1
ATOM 4995 O O . LEU C 3 89 ? 10.239 143.990 206.411 1.00 114.74 89 LEU S O 1
ATOM 5000 N N . ILE C 3 90 ? 8.268 143.882 207.455 1.00 108.35 90 ILE S N 1
ATOM 5001 C CA . ILE C 3 90 ? 7.609 143.471 206.226 1.00 103.41 90 ILE S CA 1
ATOM 5002 C C . ILE C 3 90 ? 7.762 144.491 205.102 1.00 96.15 90 ILE S C 1
ATOM 5003 O O . ILE C 3 90 ? 8.080 144.122 203.972 1.00 96.30 90 ILE S O 1
ATOM 5008 N N . SER C 3 91 ? 7.543 145.768 205.399 1.00 99.75 91 SER S N 1
ATOM 5009 C CA . SER C 3 91 ? 7.727 146.802 204.385 1.00 98.77 91 SER S CA 1
ATOM 5010 C C . SER C 3 91 ? 9.178 147.028 203.959 1.00 93.75 91 SER S C 1
ATOM 5011 O O . SER C 3 91 ? 9.482 147.113 202.771 1.00 91.93 91 SER S O 1
ATOM 5014 N N . ILE C 3 92 ? 10.065 147.129 204.945 1.00 78.34 92 ILE S N 1
ATOM 5015 C CA . ILE C 3 92 ? 11.476 147.425 204.697 1.00 68.62 92 ILE S CA 1
ATOM 5016 C C . ILE C 3 92 ? 12.287 146.344 203.990 1.00 75.99 92 ILE S C 1
ATOM 5017 O O . ILE C 3 92 ? 13.101 146.637 203.116 1.00 79.15 92 ILE S O 1
ATOM 5022 N N . LEU C 3 93 ? 12.075 145.095 204.390 1.00 90.64 93 LEU S N 1
ATOM 5023 C CA . LEU C 3 93 ? 12.959 144.011 203.981 1.00 98.36 93 LEU S CA 1
ATOM 5024 C C . LEU C 3 93 ? 12.982 143.743 202.482 1.00 95.29 93 LEU S C 1
ATOM 5025 O O . LEU C 3 93 ? 14.047 143.543 201.902 1.00 97.60 93 LEU S O 1
ATOM 5030 N N . PRO C 3 94 ? 11.814 143.740 201.851 1.00 90.36 94 PRO S N 1
ATOM 5031 C CA . PRO C 3 94 ? 11.753 143.478 200.413 1.00 90.52 94 PRO S CA 1
ATOM 5032 C C . PRO C 3 94 ? 12.463 144.553 199.598 1.00 84.95 94 PRO S C 1
ATOM 5033 O O . PRO C 3 94 ? 13.193 144.230 198.663 1.00 81.36 94 PRO S O 1
ATOM 5037 N N . ARG C 3 95 ? 12.247 145.816 199.953 1.00 79.92 95 ARG S N 1
ATOM 5038 C CA . ARG C 3 95 ? 12.895 146.924 199.259 1.00 81.12 95 ARG S CA 1
ATOM 5039 C C . ARG C 3 95 ? 14.410 146.923 199.438 1.00 86.78 95 ARG S C 1
ATOM 5040 O O . ARG C 3 95 ? 15.160 147.138 198.487 1.00 88.15 95 ARG S O 1
ATOM 5048 N N . LEU C 3 96 ? 14.848 146.678 200.669 1.00 88.54 96 LEU S N 1
ATOM 5049 C CA . LEU C 3 96 ? 16.268 146.671 201.000 1.00 92.04 96 LEU S CA 1
ATOM 5050 C C . LEU C 3 96 ? 17.019 145.553 200.293 1.00 99.54 96 LEU S C 1
ATOM 5051 O O . LEU C 3 96 ? 18.145 145.735 199.832 1.00 104.70 96 LEU S O 1
ATOM 5056 N N . LEU C 3 97 ? 16.384 144.390 200.225 1.00 99.16 97 LEU S N 1
ATOM 5057 C CA . LEU C 3 97 ? 17.020 143.182 199.706 1.00 99.37 97 LEU S CA 1
ATOM 5058 C C . LEU C 3 97 ? 16.747 142.931 198.234 1.00 95.62 97 LEU S C 1
ATOM 5059 O O . LEU C 3 97 ? 17.152 141.906 197.692 1.00 93.97 97 LEU S O 1
ATOM 5064 N N . MET C 3 98 ? 16.052 143.856 197.587 1.00 91.55 98 MET S N 1
ATOM 5065 C CA . MET C 3 98 ? 15.827 143.729 196.156 1.00 88.88 98 MET S CA 1
ATOM 5066 C C . MET C 3 98 ? 16.666 144.728 195.396 1.00 91.18 98 MET S C 1
ATOM 5067 O O . MET C 3 98 ? 16.804 144.618 194.192 1.00 97.61 98 MET S O 1
ATOM 5072 N N . GLY C 3 99 ? 17.219 145.711 196.099 1.00 86.04 99 GLY S N 1
ATOM 5073 C CA . GLY C 3 99 ? 18.230 146.569 195.511 1.00 82.94 99 GLY S CA 1
ATOM 5074 C C . GLY C 3 99 ? 19.565 145.846 195.576 1.00 84.56 99 GLY S C 1
ATOM 5075 O O . GLY C 3 99 ? 20.534 146.210 194.895 1.00 81.25 99 GLY S O 1
ATOM 5076 N N . LEU C 3 100 ? 19.600 144.804 196.407 1.00 92.85 100 LEU S N 1
ATOM 5077 C CA . LEU C 3 100 ? 20.778 143.960 196.562 1.00 96.30 100 LEU S CA 1
ATOM 5078 C C . LEU C 3 100 ? 20.884 142.932 195.460 1.00 92.22 100 LEU S C 1
ATOM 5079 O O . LEU C 3 100 ? 21.938 142.782 194.853 1.00 91.26 100 LEU S O 1
ATOM 5084 N N . VAL C 3 101 ? 19.794 142.211 195.222 1.00 88.25 101 VAL S N 1
ATOM 5085 C CA . VAL C 3 101 ? 19.732 141.275 194.109 1.00 89.95 101 VAL S CA 1
ATOM 5086 C C . VAL C 3 101 ? 19.902 142.029 192.799 1.00 91.69 101 VAL S C 1
ATOM 5087 O O . VAL C 3 101 ? 20.519 141.529 191.857 1.00 95.31 101 VAL S O 1
ATOM 5091 N N . ALA C 3 102 ? 19.374 143.249 192.764 1.00 80.65 102 ALA S N 1
ATOM 5092 C CA . ALA C 3 102 ? 19.495 144.115 191.597 1.00 74.90 102 ALA S CA 1
ATOM 5093 C C . ALA C 3 102 ? 20.946 144.315 191.235 1.00 74.39 102 ALA S C 1
ATOM 5094 O O . ALA C 3 102 ? 21.340 144.065 190.097 1.00 73.33 102 ALA S O 1
ATOM 5096 N N . GLY C 3 103 ? 21.731 144.753 192.220 1.00 80.00 103 GLY S N 1
ATOM 5097 C CA . GLY C 3 103 ? 23.121 145.111 192.009 1.00 81.87 103 GLY S CA 1
ATOM 5098 C C . GLY C 3 103 ? 23.980 143.945 191.574 1.00 84.45 103 GLY S C 1
ATOM 5099 O O . GLY C 3 103 ? 24.552 143.934 190.474 1.00 77.20 103 GLY S O 1
ATOM 5100 N N . SER C 3 104 ? 24.056 142.954 192.455 1.00 94.12 104 SER S N 1
ATOM 5101 C CA . SER C 3 104 ? 24.908 141.789 192.257 1.00 88.32 104 SER S CA 1
ATOM 5102 C C . SER C 3 104 ? 24.531 140.940 191.047 1.00 84.52 104 SER S C 1
ATOM 5103 O O . SER C 3 104 ? 25.402 140.493 190.308 1.00 81.31 104 SER S O 1
ATOM 5106 N N . LEU C 3 105 ? 23.243 140.720 190.830 1.00 79.07 105 LEU S N 1
ATOM 5107 C CA . LEU C 3 105 ? 22.850 139.870 189.717 1.00 88.37 105 LEU S CA 1
ATOM 5108 C C . LEU C 3 105 ? 23.157 140.495 188.359 1.00 97.00 105 LEU S C 1
ATOM 5109 O O . LEU C 3 105 ? 23.024 139.844 187.318 1.00 100.63 105 LEU S O 1
ATOM 5114 N N . TYR C 3 106 ? 23.569 141.756 188.364 1.00 99.44 106 TYR S N 1
ATOM 5115 C CA . TYR C 3 106 ? 24.120 142.327 187.151 1.00 99.56 106 TYR S CA 1
ATOM 5116 C C . TYR C 3 106 ? 25.614 142.094 187.145 1.00 101.96 106 TYR S C 1
ATOM 5117 O O . TYR C 3 106 ? 26.183 141.739 186.117 1.00 110.97 106 TYR S O 1
ATOM 5126 N N . LEU C 3 107 ? 26.250 142.311 188.294 1.00 84.22 107 LEU S N 1
ATOM 5127 C CA . LEU C 3 107 ? 27.669 142.007 188.446 1.00 77.02 107 LEU S CA 1
ATOM 5128 C C . LEU C 3 107 ? 27.921 140.552 188.086 1.00 78.16 107 LEU S C 1
ATOM 5129 O O . LEU C 3 107 ? 28.729 140.248 187.219 1.00 81.09 107 LEU S O 1
ATOM 5134 N N . TRP C 3 108 ? 27.192 139.668 188.751 1.00 98.45 108 TRP S N 1
ATOM 5135 C CA . TRP C 3 108 ? 27.330 138.223 188.613 1.00 111.49 108 TRP S CA 1
ATOM 5136 C C . TRP C 3 108 ? 27.171 137.753 187.170 1.00 105.57 108 TRP S C 1
ATOM 5137 O O . TRP C 3 108 ? 27.971 136.961 186.675 1.00 106.13 108 TRP S O 1
ATOM 5148 N N . GLY C 3 109 ? 26.135 138.250 186.502 1.00 82.88 109 GLY S N 1
ATOM 5149 C CA . GLY C 3 109 ? 25.805 137.827 185.155 1.00 82.91 109 GLY S CA 1
ATOM 5150 C C . GLY C 3 109 ? 26.693 138.453 184.099 1.00 90.01 109 GLY S C 1
ATOM 5151 O O . GLY C 3 109 ? 26.723 137.995 182.957 1.00 94.40 109 GLY S O 1
ATOM 5152 N N . ARG C 3 110 ? 27.402 139.516 184.473 1.00 98.74 110 ARG S N 1
ATOM 5153 C CA . ARG C 3 110 ? 28.417 140.110 183.607 1.00 98.03 110 ARG S CA 1
ATOM 5154 C C . ARG C 3 110 ? 29.690 139.296 183.710 1.00 107.26 110 ARG S C 1
ATOM 5155 O O . ARG C 3 110 ? 30.381 139.072 182.721 1.00 107.67 110 ARG S O 1
ATOM 5163 N N . HIS C 3 111 ? 29.983 138.861 184.931 1.00 119.48 111 HIS S N 1
ATOM 5164 C CA . HIS C 3 111 ? 31.067 137.933 185.212 1.00 123.94 111 HIS S CA 1
ATOM 5165 C C . HIS C 3 111 ? 30.825 136.597 184.499 1.00 121.00 111 HIS S C 1
ATOM 5166 O O . HIS C 3 111 ? 31.763 135.854 184.226 1.00 120.98 111 HIS S O 1
ATOM 5173 N N . ARG C 3 112 ? 29.560 136.301 184.205 1.00 106.93 112 ARG S N 1
ATOM 5174 C CA . ARG C 3 112 ? 29.179 135.097 183.465 1.00 108.45 112 ARG S CA 1
ATOM 5175 C C . ARG C 3 112 ? 29.306 135.378 181.974 1.00 104.87 112 ARG S C 1
ATOM 5176 O O . ARG C 3 112 ? 28.971 134.539 181.133 1.00 99.60 112 ARG S O 1
ATOM 5184 N N . GLN C 3 113 ? 29.788 136.582 181.671 1.00 118.33 113 GLN S N 1
ATOM 5185 C CA . GLN C 3 113 ? 30.043 137.048 180.306 1.00 123.39 113 GLN S CA 1
ATOM 5186 C C . GLN C 3 113 ? 28.782 137.206 179.460 1.00 119.97 113 GLN S C 1
ATOM 5187 O O . GLN C 3 113 ? 28.819 136.969 178.249 1.00 115.53 113 GLN S O 1
ATOM 5193 N N . TRP C 3 114 ? 27.675 137.600 180.093 1.00 120.53 114 TRP S N 1
ATOM 5194 C CA . TRP C 3 114 ? 26.457 137.934 179.355 1.00 123.70 114 TRP S CA 1
ATOM 5195 C C . TRP C 3 114 ? 26.615 139.345 178.790 1.00 115.90 114 TRP S C 1
ATOM 5196 O O . TRP C 3 114 ? 27.561 140.055 179.152 1.00 114.89 114 TRP S O 1
ATOM 5207 N N . SER C 3 115 ? 25.687 139.749 177.917 1.00 100.34 115 SER S N 1
ATOM 5208 C CA . SER C 3 115 ? 25.651 141.121 177.394 1.00 93.20 115 SER S CA 1
ATOM 5209 C C . SER C 3 115 ? 25.078 142.087 178.425 1.00 90.47 115 SER S C 1
ATOM 5210 O O . SER C 3 115 ? 24.433 141.667 179.386 1.00 92.26 115 SER S O 1
ATOM 5213 N N . MET C 3 116 ? 25.303 143.382 178.232 1.00 85.73 116 MET S N 1
ATOM 5214 C CA . MET C 3 116 ? 24.796 144.348 179.195 1.00 82.45 116 MET S CA 1
ATOM 5215 C C . MET C 3 116 ? 23.269 144.338 179.217 1.00 88.54 116 MET S C 1
ATOM 5216 O O . MET C 3 116 ? 22.667 144.653 180.230 1.00 92.66 116 MET S O 1
ATOM 5221 N N . ARG C 3 117 ? 22.641 143.964 178.106 1.00 87.50 117 ARG S N 1
ATOM 5222 C CA . ARG C 3 117 ? 21.187 143.851 178.081 1.00 83.71 117 ARG S CA 1
ATOM 5223 C C . ARG C 3 117 ? 20.750 142.658 178.924 1.00 80.37 117 ARG S C 1
ATOM 5224 O O . ARG C 3 117 ? 20.018 142.806 179.893 1.00 70.53 117 ARG S O 1
ATOM 5232 N N . GLN C 3 118 ? 21.233 141.476 178.559 1.00 102.18 118 GLN S N 1
ATOM 5233 C CA . GLN C 3 118 ? 20.853 140.235 179.227 1.00 106.93 118 GLN S CA 1
ATOM 5234 C C . GLN C 3 118 ? 21.084 140.237 180.745 1.00 108.08 118 GLN S C 1
ATOM 5235 O O . GLN C 3 118 ? 20.275 139.691 181.492 1.00 111.97 118 GLN S O 1
ATOM 5241 N N . ALA C 3 119 ? 22.167 140.858 181.203 1.00 80.26 119 ALA S N 1
ATOM 5242 C CA . ALA C 3 119 ? 22.407 140.977 182.640 1.00 76.66 119 ALA S CA 1
ATOM 5243 C C . ALA C 3 119 ? 21.380 141.884 183.342 1.00 79.29 119 ALA S C 1
ATOM 5244 O O . ALA C 3 119 ? 20.823 141.508 184.374 1.00 78.90 119 ALA S O 1
ATOM 5246 N N . MET C 3 120 ? 21.134 143.067 182.777 1.00 85.84 120 MET S N 1
ATOM 5247 C CA . MET C 3 120 ? 20.114 143.997 183.279 1.00 83.92 120 MET S CA 1
ATOM 5248 C C . MET C 3 120 ? 18.755 143.318 183.454 1.00 76.16 120 MET S C 1
ATOM 5249 O O . MET C 3 120 ? 18.146 143.388 184.522 1.00 66.69 120 MET S O 1
ATOM 5254 N N . GLN C 3 121 ? 18.281 142.686 182.380 1.00 80.19 121 GLN S N 1
ATOM 5255 C CA . GLN C 3 121 ? 16.975 142.039 182.356 1.00 71.77 121 GLN S CA 1
ATOM 5256 C C . GLN C 3 121 ? 16.853 141.048 183.485 1.00 72.38 121 GLN S C 1
ATOM 5257 O O . GLN C 3 121 ? 15.970 141.158 184.327 1.00 69.34 121 GLN S O 1
ATOM 5263 N N . VAL C 3 122 ? 17.773 140.092 183.491 1.00 73.28 122 VAL S N 1
ATOM 5264 C CA . VAL C 3 122 ? 17.860 139.065 184.511 1.00 70.35 122 VAL S CA 1
ATOM 5265 C C . VAL C 3 122 ? 17.873 139.627 185.919 1.00 73.00 122 VAL S C 1
ATOM 5266 O O . VAL C 3 122 ? 17.060 139.217 186.739 1.00 75.23 122 VAL S O 1
ATOM 5270 N N . ALA C 3 123 ? 18.780 140.574 186.182 1.00 68.97 123 ALA S N 1
ATOM 5271 C CA . ALA C 3 123 ? 18.901 141.233 187.495 1.00 68.52 123 ALA S CA 1
ATOM 5272 C C . ALA C 3 123 ? 17.683 142.069 187.918 1.00 75.14 123 ALA S C 1
ATOM 5273 O O . ALA C 3 123 ? 17.642 142.582 189.036 1.00 69.53 123 ALA S O 1
ATOM 5275 N N . ALA C 3 124 ? 16.707 142.213 187.021 1.00 99.30 124 ALA S N 1
ATOM 5276 C CA . ALA C 3 124 ? 15.481 142.963 187.301 1.00 101.44 124 ALA S CA 1
ATOM 5277 C C . ALA C 3 124 ? 14.320 142.031 187.631 1.00 111.62 124 ALA S C 1
ATOM 5278 O O . ALA C 3 124 ? 13.703 142.142 188.693 1.00 113.98 124 ALA S O 1
ATOM 5280 N N . GLY C 3 125 ? 14.026 141.109 186.716 1.00 113.19 125 GLY S N 1
ATOM 5281 C CA . GLY C 3 125 ? 13.000 140.106 186.938 1.00 109.16 125 GLY S CA 1
ATOM 5282 C C . GLY C 3 125 ? 13.303 139.280 188.171 1.00 106.84 125 GLY S C 1
ATOM 5283 O O . GLY C 3 125 ? 12.432 138.606 188.714 1.00 112.27 125 GLY S O 1
ATOM 5284 N N . CYS C 3 126 ? 14.553 139.336 188.610 1.00 84.58 126 CYS S N 1
ATOM 5285 C CA . CYS C 3 126 ? 14.962 138.691 189.842 1.00 80.84 126 CYS S CA 1
ATOM 5286 C C . CYS C 3 126 ? 14.698 139.580 191.029 1.00 85.08 126 CYS S C 1
ATOM 5287 O O . CYS C 3 126 ? 14.030 139.175 191.974 1.00 91.36 126 CYS S O 1
ATOM 5290 N N . ALA C 3 127 ? 15.224 140.793 190.986 1.00 92.41 127 ALA S N 1
ATOM 5291 C CA . ALA C 3 127 ? 15.014 141.721 192.081 1.00 95.74 127 ALA S CA 1
ATOM 5292 C C . ALA C 3 127 ? 13.533 142.036 192.307 1.00 99.85 127 ALA S C 1
ATOM 5293 O O . ALA C 3 127 ? 13.142 142.308 193.436 1.00 107.64 127 ALA S O 1
ATOM 5295 N N . ALA C 3 128 ? 12.712 141.996 191.254 1.00 84.67 128 ALA S N 1
ATOM 5296 C CA . ALA C 3 128 ? 11.261 142.034 191.446 1.00 74.59 128 ALA S CA 1
ATOM 5297 C C . ALA C 3 128 ? 10.879 140.828 192.301 1.00 87.20 128 ALA S C 1
ATOM 5298 O O . ALA C 3 128 ? 10.556 140.988 193.473 1.00 93.15 128 ALA S O 1
ATOM 5300 N N . LEU C 3 129 ? 10.950 139.632 191.716 1.00 87.03 129 LEU S N 1
ATOM 5301 C CA . LEU C 3 129 ? 10.785 138.366 192.443 1.00 90.72 129 LEU S CA 1
ATOM 5302 C C . LEU C 3 129 ? 11.289 138.408 193.880 1.00 92.17 129 LEU S C 1
ATOM 5303 O O . LEU C 3 129 ? 10.508 138.391 194.828 1.00 88.45 129 LEU S O 1
ATOM 5308 N N . THR C 3 130 ? 12.603 138.499 194.041 1.00 112.47 130 THR S N 1
ATOM 5309 C CA . THR C 3 130 ? 13.203 138.544 195.371 1.00 118.77 130 THR S CA 1
ATOM 5310 C C . THR C 3 130 ? 12.861 139.844 196.106 1.00 114.70 130 THR S C 1
ATOM 5311 O O . THR C 3 130 ? 13.688 140.414 196.816 1.00 116.82 130 THR S O 1
ATOM 5315 N N . ASN C 3 131 ? 11.683 140.371 195.788 1.00 101.01 131 ASN S N 1
ATOM 5316 C CA . ASN C 3 131 ? 11.064 141.463 196.522 1.00 100.11 131 ASN S CA 1
ATOM 5317 C C . ASN C 3 131 ? 9.641 141.079 196.904 1.00 103.01 131 ASN S C 1
ATOM 5318 O O . ASN C 3 131 ? 9.230 141.202 198.056 1.00 109.59 131 ASN S O 1
ATOM 5323 N N . THR C 3 132 ? 8.900 140.613 195.903 1.00 86.84 132 THR S N 1
ATOM 5324 C CA . THR C 3 132 ? 7.519 140.181 196.072 1.00 78.28 132 THR S CA 1
ATOM 5325 C C . THR C 3 132 ? 7.428 138.982 197.000 1.00 71.24 132 THR S C 1
ATOM 5326 O O . THR C 3 132 ? 6.523 138.888 197.827 1.00 64.89 132 THR S O 1
ATOM 5330 N N . VAL C 3 133 ? 8.376 138.064 196.853 1.00 70.89 133 VAL S N 1
ATOM 5331 C CA . VAL C 3 133 ? 8.384 136.840 197.638 1.00 72.82 133 VAL S CA 1
ATOM 5332 C C . VAL C 3 133 ? 8.522 137.153 199.120 1.00 66.82 133 VAL S C 1
ATOM 5333 O O . VAL C 3 133 ? 7.868 136.535 199.957 1.00 57.77 133 VAL S O 1
ATOM 5337 N N . LEU C 3 134 ? 9.372 138.121 199.440 1.00 76.97 134 LEU S N 1
ATOM 5338 C CA . LEU C 3 134 ? 9.589 138.504 200.827 1.00 80.77 134 LEU S CA 1
ATOM 5339 C C . LEU C 3 134 ? 8.314 139.052 201.460 1.00 81.54 134 LEU S C 1
ATOM 5340 O O . LEU C 3 134 ? 8.007 138.744 202.611 1.00 75.42 134 LEU S O 1
ATOM 5345 N N . VAL C 3 135 ? 7.575 139.866 200.712 1.00 94.39 135 VAL S N 1
ATOM 5346 C CA . VAL C 3 135 ? 6.324 140.418 201.219 1.00 92.89 135 VAL S CA 1
ATOM 5347 C C . VAL C 3 135 ? 5.315 139.309 201.487 1.00 87.27 135 VAL S C 1
ATOM 5348 O O . VAL C 3 135 ? 4.645 139.303 202.519 1.00 86.90 135 VAL S O 1
ATOM 5352 N N . LEU C 3 136 ? 5.219 138.366 200.556 1.00 69.84 136 LEU S N 1
ATOM 5353 C CA . LEU C 3 136 ? 4.407 137.176 200.759 1.00 65.31 136 LEU S CA 1
ATOM 5354 C C . LEU C 3 136 ? 5.009 136.376 201.903 1.00 64.99 136 LEU S C 1
ATOM 5355 O O . LEU C 3 136 ? 4.300 135.843 202.755 1.00 58.20 136 LEU S O 1
ATOM 5360 N N . GLY C 3 137 ? 6.335 136.311 201.910 1.00 63.69 137 GLY S N 1
ATOM 5361 C CA . GLY C 3 137 ? 7.069 135.672 202.970 1.00 61.08 137 GLY S CA 1
ATOM 5362 C C . GLY C 3 137 ? 6.698 136.350 204.269 1.00 66.05 137 GLY S C 1
ATOM 5363 O O . GLY C 3 137 ? 6.089 135.745 205.131 1.00 69.17 137 GLY S O 1
ATOM 5364 N N . LEU C 3 138 ? 7.028 137.622 204.406 1.00 78.58 138 LEU S N 1
ATOM 5365 C CA . LEU C 3 138 ? 6.825 138.277 205.684 1.00 86.43 138 LEU S CA 1
ATOM 5366 C C . LEU C 3 138 ? 5.355 138.413 206.086 1.00 96.28 138 LEU S C 1
ATOM 5367 O O . LEU C 3 138 ? 5.048 138.548 207.270 1.00 104.36 138 LEU S O 1
ATOM 5372 N N . VAL C 3 139 ? 4.455 138.362 205.109 1.00 91.76 139 VAL S N 1
ATOM 5373 C CA . VAL C 3 139 ? 3.018 138.425 205.378 1.00 93.04 139 VAL S CA 1
ATOM 5374 C C . VAL C 3 139 ? 2.491 137.096 205.893 1.00 103.04 139 VAL S C 1
ATOM 5375 O O . VAL C 3 139 ? 1.723 137.046 206.855 1.00 104.58 139 VAL S O 1
ATOM 5379 N N . PHE C 3 140 ? 2.912 136.018 205.243 1.00 125.87 140 PHE S N 1
ATOM 5380 C CA . PHE C 3 140 ? 2.574 134.667 205.676 1.00 130.36 140 PHE S CA 1
ATOM 5381 C C . PHE C 3 140 ? 3.039 134.420 207.112 1.00 123.93 140 PHE S C 1
ATOM 5382 O O . PHE C 3 140 ? 2.389 133.707 207.867 1.00 129.33 140 PHE S O 1
ATOM 5390 N N . LEU C 3 141 ? 4.166 135.013 207.481 1.00 95.01 141 LEU S N 1
ATOM 5391 C CA . LEU C 3 141 ? 4.701 134.868 208.822 1.00 95.85 141 LEU S CA 1
ATOM 5392 C C . LEU C 3 141 ? 3.850 135.580 209.843 1.00 96.02 141 LEU S C 1
ATOM 5393 O O . LEU C 3 141 ? 3.506 135.011 210.871 1.00 102.96 141 LEU S O 1
ATOM 5398 N N . PHE C 3 142 ? 3.517 136.831 209.566 1.00 96.38 142 PHE S N 1
ATOM 5399 C CA . PHE C 3 142 ? 2.773 137.633 210.526 1.00 102.08 142 PHE S CA 1
ATOM 5400 C C . PHE C 3 142 ? 1.268 137.464 210.324 1.00 113.13 142 PHE S C 1
ATOM 5401 O O . PHE C 3 142 ? 0.463 138.060 211.045 1.00 115.35 142 PHE S O 1
ATOM 5409 N N . TYR C 3 143 ? 0.895 136.651 209.336 1.00 133.87 143 TYR S N 1
ATOM 5410 C CA . TYR C 3 143 ? -0.455 136.109 209.284 1.00 140.75 143 TYR S CA 1
ATOM 5411 C C . TYR C 3 143 ? -0.698 135.277 210.555 1.00 150.51 143 TYR S C 1
ATOM 5412 O O . TYR C 3 143 ? -1.679 135.493 211.270 1.00 156.14 143 TYR S O 1
ATOM 5421 N N . GLN C 3 144 ? 0.225 134.358 210.852 1.00 129.64 144 GLN S N 1
ATOM 5422 C CA . GLN C 3 144 ? -0.013 133.283 211.822 1.00 121.38 144 GLN S CA 1
ATOM 5423 C C . GLN C 3 144 ? 0.349 133.548 213.286 1.00 133.71 144 GLN S C 1
ATOM 5424 O O . GLN C 3 144 ? 0.071 132.701 214.143 1.00 136.01 144 GLN S O 1
ATOM 5430 N N . THR C 3 145 ? 0.965 134.691 213.584 1.00 148.98 145 THR S N 1
ATOM 5431 C CA . THR C 3 145 ? 1.281 135.018 214.985 1.00 166.57 145 THR S CA 1
ATOM 5432 C C . THR C 3 145 ? 0.805 136.404 215.449 1.00 175.61 145 THR S C 1
ATOM 5433 O O . THR C 3 145 ? 0.695 137.331 214.643 1.00 170.87 145 THR S O 1
ATOM 5437 N N . PRO C 3 146 ? 0.488 136.528 216.756 1.00 218.65 146 PRO S N 1
ATOM 5438 C CA . PRO C 3 146 ? 0.112 137.798 217.383 1.00 219.79 146 PRO S CA 1
ATOM 5439 C C . PRO C 3 146 ? 1.289 138.454 218.109 1.00 221.07 146 PRO S C 1
ATOM 5440 O O . PRO C 3 146 ? 1.923 139.361 217.562 1.00 221.15 146 PRO S O 1
ATOM 5444 N N . ALA C 3 147 ? 1.554 137.997 219.333 1.00 182.25 147 ALA S N 1
ATOM 5445 C CA . ALA C 3 147 ? 2.671 138.472 220.156 1.00 181.40 147 ALA S CA 1
ATOM 5446 C C . ALA C 3 147 ? 2.624 139.960 220.532 1.00 178.98 147 ALA S C 1
ATOM 5447 O O . ALA C 3 147 ? 3.669 140.592 220.704 1.00 181.47 147 ALA S O 1
ATOM 5449 N N . VAL C 3 148 ? 1.417 140.509 220.671 1.00 167.32 148 VAL S N 1
ATOM 5450 C CA . VAL C 3 148 ? 1.232 141.893 221.123 1.00 158.90 148 VAL S CA 1
ATOM 5451 C C . VAL C 3 148 ? -0.073 142.060 221.904 1.00 152.47 148 VAL S C 1
ATOM 5452 O O . VAL C 3 148 ? -1.075 142.542 221.373 1.00 146.01 148 VAL S O 1
ATOM 5454 N N . LEU C 3 160 ? -6.277 136.259 212.457 1.00 146.11 160 LEU S N 1
ATOM 5455 C CA . LEU C 3 160 ? -6.641 136.913 211.206 1.00 128.79 160 LEU S CA 1
ATOM 5456 C C . LEU C 3 160 ? -5.969 136.237 210.016 1.00 132.48 160 LEU S C 1
ATOM 5457 O O . LEU C 3 160 ? -5.462 136.905 209.114 1.00 131.93 160 LEU S O 1
ATOM 5462 N N . GLY C 3 161 ? -5.973 134.908 210.018 1.00 141.99 161 GLY S N 1
ATOM 5463 C CA . GLY C 3 161 ? -5.352 134.150 208.949 1.00 140.73 161 GLY S CA 1
ATOM 5464 C C . GLY C 3 161 ? -6.017 134.407 207.613 1.00 135.29 161 GLY S C 1
ATOM 5465 O O . GLY C 3 161 ? -5.345 134.542 206.591 1.00 129.93 161 GLY S O 1
ATOM 5466 N N . TYR C 3 162 ? -7.344 134.472 207.606 1.00 139.31 162 TYR S N 1
ATOM 5467 C CA . TYR C 3 162 ? -8.067 134.734 206.368 1.00 142.25 162 TYR S CA 1
ATOM 5468 C C . TYR C 3 162 ? -7.711 136.113 205.822 1.00 133.88 162 TYR S C 1
ATOM 5469 O O . TYR C 3 162 ? -7.502 136.284 204.619 1.00 129.55 162 TYR S O 1
ATOM 5478 N N . VAL C 3 163 ? -7.631 137.092 206.718 1.00 140.36 163 VAL S N 1
ATOM 5479 C CA . VAL C 3 163 ? -7.261 138.449 206.336 1.00 137.47 163 VAL S CA 1
ATOM 5480 C C . VAL C 3 163 ? -5.841 138.484 205.788 1.00 132.38 163 VAL S C 1
ATOM 5481 O O . VAL C 3 163 ? -5.559 139.166 204.802 1.00 134.26 163 VAL S O 1
ATOM 5485 N N . LEU C 3 164 ? -4.949 137.740 206.434 1.00 103.43 164 LEU S N 1
ATOM 5486 C CA . LEU C 3 164 ? -3.563 137.661 205.996 1.00 101.91 164 LEU S CA 1
ATOM 5487 C C . LEU C 3 164 ? -3.489 137.041 204.609 1.00 102.73 164 LEU S C 1
ATOM 5488 O O . LEU C 3 164 ? -2.723 137.490 203.758 1.00 111.70 164 LEU S O 1
ATOM 5493 N N . MET C 3 165 ? -4.297 136.010 204.385 1.00 102.57 165 MET S N 1
ATOM 5494 C CA . MET C 3 165 ? -4.344 135.348 203.090 1.00 91.57 165 MET S CA 1
ATOM 5495 C C . MET C 3 165 ? -4.829 136.323 202.026 1.00 87.46 165 MET S C 1
ATOM 5496 O O . MET C 3 165 ? -4.306 136.355 200.912 1.00 90.45 165 MET S O 1
ATOM 5501 N N . ILE C 3 166 ? -5.827 137.125 202.381 1.00 84.73 166 ILE S N 1
ATOM 5502 C CA . ILE C 3 166 ? -6.357 138.123 201.462 1.00 81.87 166 ILE S CA 1
ATOM 5503 C C . ILE C 3 166 ? -5.283 139.147 201.112 1.00 75.50 166 ILE S C 1
ATOM 5504 O O . ILE C 3 166 ? -5.157 139.560 199.960 1.00 69.73 166 ILE S O 1
ATOM 5509 N N . SER C 3 167 ? -4.508 139.550 202.114 1.00 75.04 167 SER S N 1
ATOM 5510 C CA . SER C 3 167 ? -3.422 140.498 201.902 1.00 74.12 167 SER S CA 1
ATOM 5511 C C . SER C 3 167 ? -2.375 139.904 200.968 1.00 77.69 167 SER S C 1
ATOM 5512 O O . SER C 3 167 ? -1.844 140.590 200.095 1.00 66.43 167 SER S O 1
ATOM 5515 N N . LEU C 3 168 ? -2.087 138.621 201.159 1.00 80.08 168 LEU S N 1
ATOM 5516 C CA . LEU C 3 168 ? -1.124 137.915 200.325 1.00 75.46 168 LEU S CA 1
ATOM 5517 C C . LEU C 3 168 ? -1.612 137.879 198.885 1.00 74.75 168 LEU S C 1
ATOM 5518 O O . LEU C 3 168 ? -0.831 138.030 197.947 1.00 63.92 168 LEU S O 1
ATOM 5523 N N . PHE C 3 169 ? -2.914 137.677 198.720 1.00 86.78 169 PHE S N 1
ATOM 5524 C CA . PHE C 3 169 ? -3.513 137.587 197.397 1.00 91.02 169 PHE S CA 1
ATOM 5525 C C . PHE C 3 169 ? -3.339 138.889 196.625 1.00 86.79 169 PHE S C 1
ATOM 5526 O O . PHE C 3 169 ? -3.076 138.874 195.423 1.00 88.51 169 PHE S O 1
ATOM 5534 N N . THR C 3 170 ? -3.491 140.014 197.315 1.00 80.98 170 THR S N 1
ATOM 5535 C CA . THR C 3 170 ? -3.390 141.325 196.656 1.00 89.92 170 THR S CA 1
ATOM 5536 C C . THR C 3 170 ? -1.976 141.893 196.648 1.00 87.73 170 THR S C 1
ATOM 5537 O O . THR C 3 170 ? -1.772 143.097 196.844 1.00 73.87 170 THR S O 1
ATOM 5541 N N . ASN C 3 171 ? -1.012 140.997 196.453 1.00 103.34 171 ASN S N 1
ATOM 5542 C CA . ASN C 3 171 ? 0.391 141.325 196.219 1.00 99.00 171 ASN S CA 1
ATOM 5543 C C . ASN C 3 171 ? 0.860 140.419 195.103 1.00 97.87 171 ASN S C 1
ATOM 5544 O O . ASN C 3 171 ? 1.548 140.850 194.194 1.00 94.24 171 ASN S O 1
ATOM 5549 N N . GLY C 3 172 ? 0.446 139.156 195.160 1.00 95.09 172 GLY S N 1
ATOM 5550 C CA . GLY C 3 172 ? 0.697 138.210 194.090 1.00 95.11 172 GLY S CA 1
ATOM 5551 C C . GLY C 3 172 ? 0.136 138.662 192.751 1.00 100.98 172 GLY S C 1
ATOM 5552 O O . GLY C 3 172 ? 0.193 137.903 191.786 1.00 105.04 172 GLY S O 1
ATOM 5553 N N . ILE C 3 173 ? -0.414 139.880 192.692 1.00 105.93 173 ILE S N 1
ATOM 5554 C CA . ILE C 3 173 ? -0.884 140.477 191.436 1.00 110.19 173 ILE S CA 1
ATOM 5555 C C . ILE C 3 173 ? -0.308 141.855 191.086 1.00 115.06 173 ILE S C 1
ATOM 5556 O O . ILE C 3 173 ? 0.167 142.024 189.971 1.00 119.21 173 ILE S O 1
ATOM 5561 N N . PRO C 3 174 ? -0.355 142.845 192.012 1.00 124.06 174 PRO S N 1
ATOM 5562 C CA . PRO C 3 174 ? 0.297 144.122 191.684 1.00 121.64 174 PRO S CA 1
ATOM 5563 C C . PRO C 3 174 ? 1.772 143.956 191.357 1.00 120.23 174 PRO S C 1
ATOM 5564 O O . PRO C 3 174 ? 2.330 144.744 190.606 1.00 121.16 174 PRO S O 1
ATOM 5568 N N . GLU C 3 175 ? 2.370 142.906 191.910 1.00 115.10 175 GLU S N 1
ATOM 5569 C CA . GLU C 3 175 ? 3.791 142.682 191.747 1.00 118.19 175 GLU S CA 1
ATOM 5570 C C . GLU C 3 175 ? 4.058 141.783 190.550 1.00 107.64 175 GLU S C 1
ATOM 5571 O O . GLU C 3 175 ? 5.152 141.789 189.988 1.00 103.83 175 GLU S O 1
ATOM 5577 N N . LEU C 3 176 ? 3.066 141.018 190.175 1.00 100.76 176 LEU S N 1
ATOM 5578 C CA . LEU C 3 176 ? 3.172 140.108 189.044 1.00 100.78 176 LEU S CA 1
ATOM 5579 C C . LEU C 3 176 ? 3.315 140.902 187.757 1.00 95.81 176 LEU S C 1
ATOM 5580 O O . LEU C 3 176 ? 3.819 140.412 186.752 1.00 98.55 176 LEU S O 1
ATOM 5585 N N . ILE C 3 177 ? 2.860 142.143 187.805 1.00 83.13 177 ILE S N 1
ATOM 5586 C CA . ILE C 3 177 ? 2.946 143.038 186.670 1.00 80.43 177 ILE S CA 1
ATOM 5587 C C . ILE C 3 177 ? 4.297 143.757 186.726 1.00 77.33 177 ILE S C 1
ATOM 5588 O O . ILE C 3 177 ? 5.041 143.796 185.743 1.00 69.01 177 ILE S O 1
ATOM 5593 N N . LEU C 3 178 ? 4.603 144.299 187.906 1.00 89.84 178 LEU S N 1
ATOM 5594 C CA . LEU C 3 178 ? 5.917 144.843 188.265 1.00 86.63 178 LEU S CA 1
ATOM 5595 C C . LEU C 3 178 ? 7.097 143.964 187.871 1.00 87.61 178 LEU S C 1
ATOM 5596 O O . LEU C 3 178 ? 8.231 144.433 187.796 1.00 89.20 178 LEU S O 1
ATOM 5601 N N . ASP C 3 179 ? 6.835 142.682 187.657 1.00 80.07 179 ASP S N 1
ATOM 5602 C CA . ASP C 3 179 ? 7.864 141.756 187.234 1.00 81.96 179 ASP S CA 1
ATOM 5603 C C . ASP C 3 179 ? 8.001 141.803 185.724 1.00 88.31 179 ASP S C 1
ATOM 5604 O O . ASP C 3 179 ? 9.111 141.773 185.192 1.00 94.98 179 ASP S O 1
ATOM 5609 N N . VAL C 3 180 ? 6.867 141.866 185.033 1.00 85.33 180 VAL S N 1
ATOM 5610 C CA . VAL C 3 180 ? 6.874 142.051 183.590 1.00 80.34 180 VAL S CA 1
ATOM 5611 C C . VAL C 3 180 ? 7.206 143.506 183.278 1.00 76.69 180 VAL S C 1
ATOM 5612 O O . VAL C 3 180 ? 7.546 143.832 182.152 1.00 76.07 180 VAL S O 1
ATOM 5616 N N . LEU C 3 181 ? 7.079 144.388 184.268 1.00 67.46 181 LEU S N 1
ATOM 5617 C CA . LEU C 3 181 ? 7.417 145.790 184.054 1.00 68.82 181 LEU S CA 1
ATOM 5618 C C . LEU C 3 181 ? 8.915 145.913 183.889 1.00 79.80 181 LEU S C 1
ATOM 5619 O O . LEU C 3 181 ? 9.416 146.121 182.796 1.00 78.41 181 LEU S O 1
ATOM 5624 N N . VAL C 3 182 ? 9.623 145.754 184.995 1.00 126.19 182 VAL S N 1
ATOM 5625 C CA . VAL C 3 182 ? 11.059 145.951 185.042 1.00 132.26 182 VAL S CA 1
ATOM 5626 C C . VAL C 3 182 ? 11.868 145.188 183.977 1.00 128.51 182 VAL S C 1
ATOM 5627 O O . VAL C 3 182 ? 12.682 145.799 183.306 1.00 130.90 182 VAL S O 1
ATOM 5631 N N . ALA C 3 183 ? 11.631 143.889 183.787 1.00 79.06 183 ALA S N 1
ATOM 5632 C CA . ALA C 3 183 ? 12.412 143.102 182.809 1.00 80.58 183 ALA S CA 1
ATOM 5633 C C . ALA C 3 183 ? 12.579 143.725 181.385 1.00 70.21 183 ALA S C 1
ATOM 5634 O O . ALA C 3 183 ? 13.703 143.807 180.877 1.00 67.39 183 ALA S O 1
ATOM 5636 N N . PRO C 3 184 ? 11.479 144.172 180.738 1.00 98.95 184 PRO S N 1
ATOM 5637 C CA . PRO C 3 184 ? 11.719 144.933 179.507 1.00 94.98 184 PRO S CA 1
ATOM 5638 C C . PRO C 3 184 ? 12.049 146.387 179.816 1.00 86.63 184 PRO S C 1
ATOM 5639 O O . PRO C 3 184 ? 13.162 146.826 179.540 1.00 93.98 184 PRO S O 1
ATOM 5643 N N . LEU C 3 185 ? 11.086 147.107 180.382 1.00 62.22 185 LEU S N 1
ATOM 5644 C CA . LEU C 3 185 ? 11.179 148.550 180.586 1.00 61.92 185 LEU S CA 1
ATOM 5645 C C . LEU C 3 185 ? 12.312 148.981 181.514 1.00 59.30 185 LEU S C 1
ATOM 5646 O O . LEU C 3 185 ? 12.983 149.979 181.261 1.00 60.81 185 LEU S O 1
ATOM 5651 N N . ILE C 3 186 ? 12.524 148.227 182.585 1.00 68.98 186 ILE S N 1
ATOM 5652 C CA . ILE C 3 186 ? 13.506 148.599 183.596 1.00 77.27 186 ILE S CA 1
ATOM 5653 C C . ILE C 3 186 ? 14.914 148.658 183.015 1.00 72.59 186 ILE S C 1
ATOM 5654 O O . ILE C 3 186 ? 15.709 149.525 183.374 1.00 64.31 186 ILE S O 1
ATOM 5659 N N . ALA C 3 187 ? 15.218 147.725 182.121 1.00 69.66 187 ALA S N 1
ATOM 5660 C CA . ALA C 3 187 ? 16.537 147.642 181.508 1.00 71.63 187 ALA S CA 1
ATOM 5661 C C . ALA C 3 187 ? 16.897 148.881 180.687 1.00 66.44 187 ALA S C 1
ATOM 5662 O O . ALA C 3 187 ? 18.043 149.327 180.704 1.00 62.21 187 ALA S O 1
ATOM 5664 N N . MET C 3 188 ? 15.925 149.427 179.960 1.00 64.35 188 MET S N 1
ATOM 5665 C CA . MET C 3 188 ? 16.195 150.528 179.037 1.00 55.57 188 MET S CA 1
ATOM 5666 C C . MET C 3 188 ? 16.720 151.790 179.718 1.00 68.15 188 MET S C 1
ATOM 5667 O O . MET C 3 188 ? 17.657 152.415 179.225 1.00 64.61 188 MET S O 1
ATOM 5672 N N . PRO C 3 189 ? 16.127 152.167 180.845 1.00 103.11 189 PRO S N 1
ATOM 5673 C CA . PRO C 3 189 ? 16.647 153.306 181.608 1.00 107.44 189 PRO S CA 1
ATOM 5674 C C . PRO C 3 189 ? 17.720 152.853 182.587 1.00 105.57 189 PRO S C 1
ATOM 5675 O O . PRO C 3 189 ? 17.559 153.020 183.795 1.00 105.80 189 PRO S O 1
ATOM 5679 N N . LEU C 3 190 ? 18.804 152.291 182.066 1.00 79.19 190 LEU S N 1
ATOM 5680 C CA . LEU C 3 190 ? 19.905 151.839 182.904 1.00 75.67 190 LEU S CA 1
ATOM 5681 C C . LEU C 3 190 ? 21.131 151.495 182.068 1.00 70.38 190 LEU S C 1
ATOM 5682 O O . LEU C 3 190 ? 22.263 151.744 182.479 1.00 61.00 190 LEU S O 1
ATOM 5687 N N . ARG C 3 191 ? 20.898 150.923 180.891 1.00 89.88 191 ARG S N 1
ATOM 5688 C CA . ARG C 3 191 ? 21.987 150.543 180.004 1.00 88.42 191 ARG S CA 1
ATOM 5689 C C . ARG C 3 191 ? 22.746 151.794 179.606 1.00 82.70 191 ARG S C 1
ATOM 5690 O O . ARG C 3 191 ? 23.974 151.807 179.561 1.00 81.07 191 ARG S O 1
ATOM 5698 N N . ARG C 3 192 ? 21.995 152.851 179.326 1.00 72.22 192 ARG S N 1
ATOM 5699 C CA . ARG C 3 192 ? 22.566 154.156 179.038 1.00 70.65 192 ARG S CA 1
ATOM 5700 C C . ARG C 3 192 ? 23.304 154.679 180.261 1.00 72.30 192 ARG S C 1
ATOM 5701 O O . ARG C 3 192 ? 24.349 155.317 180.149 1.00 64.45 192 ARG S O 1
ATOM 5709 N N . GLN C 3 193 ? 22.731 154.421 181.431 1.00 78.99 193 GLN S N 1
ATOM 5710 C CA . GLN C 3 193 ? 23.212 155.002 182.669 1.00 71.83 193 GLN S CA 1
ATOM 5711 C C . GLN C 3 193 ? 24.560 154.487 183.074 1.00 74.61 193 GLN S C 1
ATOM 5712 O O . GLN C 3 193 ? 25.464 155.283 183.279 1.00 81.11 193 GLN S O 1
ATOM 5718 N N . TRP C 3 194 ? 24.701 153.168 183.211 1.00 73.76 194 TRP S N 1
ATOM 5719 C CA . TRP C 3 194 ? 25.997 152.606 183.576 1.00 77.45 194 TRP S CA 1
ATOM 5720 C C . TRP C 3 194 ? 27.014 152.892 182.482 1.00 74.30 194 TRP S C 1
ATOM 5721 O O . TRP C 3 194 ? 28.204 152.894 182.738 1.00 73.31 194 TRP S O 1
ATOM 5732 N N . GLU C 3 195 ? 26.535 153.138 181.268 1.00 75.96 195 GLU S N 1
ATOM 5733 C CA . GLU C 3 195 ? 27.420 153.468 180.160 1.00 68.53 195 GLU S CA 1
ATOM 5734 C C . GLU C 3 195 ? 28.155 154.770 180.448 1.00 70.39 195 GLU S C 1
ATOM 5735 O O . GLU C 3 195 ? 29.376 154.844 180.327 1.00 68.14 195 GLU S O 1
ATOM 5741 N N . ARG C 3 196 ? 27.405 155.798 180.829 1.00 83.89 196 ARG S N 1
ATOM 5742 C CA . ARG C 3 196 ? 27.998 157.073 181.211 1.00 86.91 196 ARG S CA 1
ATOM 5743 C C . ARG C 3 196 ? 28.868 156.915 182.455 1.00 93.96 196 ARG S C 1
ATOM 5744 O O . ARG C 3 196 ? 29.946 157.498 182.549 1.00 101.50 196 ARG S O 1
ATOM 5752 N N . LEU C 3 197 ? 28.385 156.130 183.412 1.00 79.48 197 LEU S N 1
ATOM 5753 C CA . LEU C 3 197 ? 29.131 155.859 184.636 1.00 76.53 197 LEU S CA 1
ATOM 5754 C C . LEU C 3 197 ? 30.428 155.106 184.360 1.00 90.31 197 LEU S C 1
ATOM 5755 O O . LEU C 3 197 ? 31.462 155.387 184.964 1.00 101.38 197 LEU S O 1
ATOM 5760 N N . LYS C 3 198 ? 30.363 154.144 183.445 1.00 91.17 198 LYS S N 1
ATOM 5761 C CA . LYS C 3 198 ? 31.510 153.296 183.143 1.00 100.47 198 LYS S CA 1
ATOM 5762 C C . LYS C 3 198 ? 32.681 154.096 182.587 1.00 112.39 198 LYS S C 1
ATOM 5763 O O . LYS C 3 198 ? 33.833 153.852 182.943 1.00 115.55 198 LYS S O 1
ATOM 5769 N N . PRO C 3 199 ? 32.384 155.053 181.715 1.00 148.12 199 PRO S N 1
ATOM 5770 C CA . PRO C 3 199 ? 33.425 155.903 181.134 1.00 152.24 199 PRO S CA 1
ATOM 5771 C C . PRO C 3 199 ? 34.123 156.737 182.203 1.00 151.07 199 PRO S C 1
ATOM 5772 O O . PRO C 3 199 ? 35.341 156.907 182.153 1.00 154.29 199 PRO S O 1
ATOM 5776 N N . GLN C 3 200 ? 33.352 157.251 183.156 1.00 113.09 200 GLN S N 1
ATOM 5777 C CA . GLN C 3 200 ? 33.902 158.059 184.238 1.00 105.13 200 GLN S CA 1
ATOM 5778 C C . GLN C 3 200 ? 34.898 157.261 185.072 1.00 102.34 200 GLN S C 1
ATOM 5779 O O . GLN C 3 200 ? 34.887 157.327 186.301 1.00 96.58 200 GLN S O 1
ATOM 5785 N N . HIS D 4 31 ? 1.354 178.045 217.632 1.00 118.10 17 HIS T N 1
ATOM 5786 C CA . HIS D 4 31 ? 2.694 177.865 218.175 1.00 107.43 17 HIS T CA 1
ATOM 5787 C C . HIS D 4 31 ? 3.357 176.620 217.597 1.00 109.33 17 HIS T C 1
ATOM 5788 O O . HIS D 4 31 ? 3.500 175.608 218.281 1.00 106.29 17 HIS T O 1
ATOM 5790 N N . ARG D 4 32 ? 3.758 176.702 216.333 1.00 124.89 18 ARG T N 1
ATOM 5791 C CA . ARG D 4 32 ? 4.448 175.601 215.672 1.00 117.25 18 ARG T CA 1
ATOM 5792 C C . ARG D 4 32 ? 5.951 175.700 215.900 1.00 114.82 18 ARG T C 1
ATOM 5793 O O . ARG D 4 32 ? 6.712 174.822 215.494 1.00 106.72 18 ARG T O 1
ATOM 5801 N N . LEU D 4 33 ? 6.368 176.782 216.547 1.00 120.81 19 LEU T N 1
ATOM 5802 C CA . LEU D 4 33 ? 7.781 177.057 216.769 1.00 117.97 19 LEU T CA 1
ATOM 5803 C C . LEU D 4 33 ? 8.473 176.002 217.629 1.00 117.33 19 LEU T C 1
ATOM 5804 O O . LEU D 4 33 ? 9.229 176.339 218.540 1.00 114.74 19 LEU T O 1
ATOM 5809 N N . ASP D 4 34 ? 8.225 174.729 217.338 1.00 123.94 20 ASP T N 1
ATOM 5810 C CA . ASP D 4 34 ? 8.896 173.650 218.067 1.00 124.21 20 ASP T CA 1
ATOM 5811 C C . ASP D 4 34 ? 9.843 172.847 217.164 1.00 121.61 20 ASP T C 1
ATOM 5812 O O . ASP D 4 34 ? 9.430 172.316 216.131 1.00 122.21 20 ASP T O 1
ATOM 5817 N N . PRO D 4 35 ? 11.120 172.739 217.562 1.00 106.85 21 PRO T N 1
ATOM 5818 C CA . PRO D 4 35 ? 12.130 172.237 216.618 1.00 106.41 21 PRO T CA 1
ATOM 5819 C C . PRO D 4 35 ? 12.068 170.742 216.244 1.00 98.04 21 PRO T C 1
ATOM 5820 O O . PRO D 4 35 ? 11.519 170.336 215.199 1.00 75.33 21 PRO T O 1
ATOM 5824 N N . ARG D 4 36 ? 12.671 169.951 217.129 1.00 113.25 22 ARG T N 1
ATOM 5825 C CA . ARG D 4 36 ? 13.105 168.595 216.850 1.00 107.65 22 ARG T CA 1
ATOM 5826 C C . ARG D 4 36 ? 12.110 167.633 217.434 1.00 112.08 22 ARG T C 1
ATOM 5827 O O . ARG D 4 36 ? 11.493 166.847 216.713 1.00 114.53 22 ARG T O 1
ATOM 5835 N N . ALA D 4 37 ? 11.969 167.725 218.753 1.00 114.52 23 ALA T N 1
ATOM 5836 C CA . ALA D 4 37 ? 11.068 166.902 219.550 1.00 119.09 23 ALA T CA 1
ATOM 5837 C C . ALA D 4 37 ? 9.752 166.581 218.858 1.00 118.63 23 ALA T C 1
ATOM 5838 O O . ALA D 4 37 ? 9.265 165.463 218.967 1.00 120.92 23 ALA T O 1
ATOM 5840 N N . LYS D 4 38 ? 9.203 167.565 218.145 1.00 109.25 24 LYS T N 1
ATOM 5841 C CA . LYS D 4 38 ? 7.967 167.418 217.377 1.00 104.69 24 LYS T CA 1
ATOM 5842 C C . LYS D 4 38 ? 7.880 166.085 216.638 1.00 105.85 24 LYS T C 1
ATOM 5843 O O . LYS D 4 38 ? 6.814 165.468 216.566 1.00 104.38 24 LYS T O 1
ATOM 5849 N N . LEU D 4 39 ? 9.009 165.649 216.091 1.00 114.74 25 LEU T N 1
ATOM 5850 C CA . LEU D 4 39 ? 9.104 164.336 215.471 1.00 114.87 25 LEU T CA 1
ATOM 5851 C C . LEU D 4 39 ? 9.030 163.268 216.546 1.00 110.85 25 LEU T C 1
ATOM 5852 O O . LEU D 4 39 ? 8.103 162.456 216.559 1.00 106.17 25 LEU T O 1
ATOM 5857 N N . MET D 4 40 ? 10.018 163.286 217.444 1.00 104.46 26 MET T N 1
ATOM 5858 C CA . MET D 4 40 ? 10.094 162.367 218.580 1.00 94.82 26 MET T CA 1
ATOM 5859 C C . MET D 4 40 ? 8.756 162.356 219.317 1.00 102.89 26 MET T C 1
ATOM 5860 O O . MET D 4 40 ? 8.313 161.320 219.815 1.00 106.13 26 MET T O 1
ATOM 5865 N N . LEU D 4 41 ? 8.119 163.525 219.357 1.00 99.54 27 LEU T N 1
ATOM 5866 C CA . LEU D 4 41 ? 6.767 163.686 219.867 1.00 91.92 27 LEU T CA 1
ATOM 5867 C C . LEU D 4 41 ? 5.840 162.741 219.141 1.00 91.46 27 LEU T C 1
ATOM 5868 O O . LEU D 4 41 ? 5.305 161.814 219.746 1.00 94.01 27 LEU T O 1
ATOM 5873 N N . SER D 4 42 ? 5.660 162.970 217.841 1.00 94.01 28 SER T N 1
ATOM 5874 C CA . SER D 4 42 ? 4.769 162.133 217.035 1.00 95.41 28 SER T CA 1
ATOM 5875 C C . SER D 4 42 ? 5.243 160.675 216.915 1.00 91.86 28 SER T C 1
ATOM 5876 O O . SER D 4 42 ? 4.424 159.779 216.709 1.00 87.92 28 SER T O 1
ATOM 5879 N N . PHE D 4 43 ? 6.549 160.439 217.042 1.00 88.67 29 PHE T N 1
ATOM 5880 C CA . PHE D 4 43 ? 7.037 159.076 217.182 1.00 98.55 29 PHE T CA 1
ATOM 5881 C C . PHE D 4 43 ? 6.378 158.514 218.430 1.00 111.62 29 PHE T C 1
ATOM 5882 O O . PHE D 4 43 ? 5.735 157.466 218.387 1.00 113.96 29 PHE T O 1
ATOM 5890 N N . CYS D 4 44 ? 6.515 159.252 219.532 1.00 127.70 30 CYS T N 1
ATOM 5891 C CA . CYS D 4 44 ? 5.993 158.851 220.839 1.00 123.72 30 CYS T CA 1
ATOM 5892 C C . CYS D 4 44 ? 4.476 159.002 220.979 1.00 122.83 30 CYS T C 1
ATOM 5893 O O . CYS D 4 44 ? 3.857 158.335 221.806 1.00 128.13 30 CYS T O 1
ATOM 5896 N N . TYR D 4 45 ? 3.881 159.887 220.189 1.00 109.25 31 TYR T N 1
ATOM 5897 C CA . TYR D 4 45 ? 2.426 160.044 220.176 1.00 112.99 31 TYR T CA 1
ATOM 5898 C C . TYR D 4 45 ? 1.780 158.842 219.499 1.00 107.90 31 TYR T C 1
ATOM 5899 O O . TYR D 4 45 ? 0.650 158.474 219.807 1.00 105.00 31 TYR T O 1
ATOM 5908 N N . ILE D 4 46 ? 2.501 158.246 218.560 1.00 104.08 32 ILE T N 1
ATOM 5909 C CA . ILE D 4 46 ? 2.019 157.070 217.855 1.00 101.28 32 ILE T CA 1
ATOM 5910 C C . ILE D 4 46 ? 1.980 155.866 218.794 1.00 98.89 32 ILE T C 1
ATOM 5911 O O . ILE D 4 46 ? 0.974 155.155 218.857 1.00 93.94 32 ILE T O 1
ATOM 5916 N N . ILE D 4 47 ? 3.062 155.669 219.549 1.00 103.83 33 ILE T N 1
ATOM 5917 C CA . ILE D 4 47 ? 3.187 154.530 220.464 1.00 103.76 33 ILE T CA 1
ATOM 5918 C C . ILE D 4 47 ? 2.282 154.646 221.686 1.00 102.17 33 ILE T C 1
ATOM 5919 O O . ILE D 4 47 ? 2.218 153.740 222.501 1.00 102.17 33 ILE T O 1
ATOM 5924 N N . VAL D 4 48 ? 1.586 155.767 221.803 1.00 110.14 34 VAL T N 1
ATOM 5925 C CA . VAL D 4 48 ? 0.571 155.942 222.829 1.00 114.10 34 VAL T CA 1
ATOM 5926 C C . VAL D 4 48 ? -0.789 155.415 222.355 1.00 119.56 34 VAL T C 1
ATOM 5927 O O . VAL D 4 48 ? -1.474 154.702 223.085 1.00 130.93 34 VAL T O 1
ATOM 5931 N N . VAL D 4 49 ? -1.164 155.748 221.125 1.00 102.06 35 VAL T N 1
ATOM 5932 C CA . VAL D 4 49 ? -2.493 155.425 220.608 1.00 102.86 35 VAL T CA 1
ATOM 5933 C C . VAL D 4 49 ? -2.852 153.919 220.684 1.00 130.34 35 VAL T C 1
ATOM 5934 O O . VAL D 4 49 ? -4.003 153.562 220.978 1.00 125.87 35 VAL T O 1
ATOM 5938 N N . PHE D 4 50 ? -1.873 153.042 220.460 1.00 157.32 36 PHE T N 1
ATOM 5939 C CA . PHE D 4 50 ? -2.127 151.601 220.559 1.00 158.30 36 PHE T CA 1
ATOM 5940 C C . PHE D 4 50 ? -2.446 151.149 221.989 1.00 148.19 36 PHE T C 1
ATOM 5941 O O . PHE D 4 50 ? -3.331 150.316 222.214 1.00 149.68 36 PHE T O 1
ATOM 5949 N N . LEU D 4 51 ? -1.713 151.700 222.949 1.00 106.21 37 LEU T N 1
ATOM 5950 C CA . LEU D 4 51 ? -1.872 151.330 224.346 1.00 93.02 37 LEU T CA 1
ATOM 5951 C C . LEU D 4 51 ? -3.289 151.571 224.849 1.00 90.14 37 LEU T C 1
ATOM 5952 O O . LEU D 4 51 ? -3.855 150.740 225.553 1.00 95.11 37 LEU T O 1
ATOM 5957 N N . ALA D 4 52 ? -3.855 152.712 224.483 1.00 86.45 38 ALA T N 1
ATOM 5958 C CA . ALA D 4 52 ? -5.163 153.113 224.977 1.00 90.90 38 ALA T CA 1
ATOM 5959 C C . ALA D 4 52 ? -6.290 152.124 224.646 1.00 98.17 38 ALA T C 1
ATOM 5960 O O . ALA D 4 52 ? -6.900 152.185 223.580 1.00 101.10 38 ALA T O 1
ATOM 5962 N N . ASN D 4 53 ? -6.563 151.216 225.576 1.00 108.45 39 ASN T N 1
ATOM 5963 C CA . ASN D 4 53 ? -7.654 150.261 225.420 1.00 112.13 39 ASN T CA 1
ATOM 5964 C C . ASN D 4 53 ? -8.945 150.745 226.066 1.00 114.07 39 ASN T C 1
ATOM 5965 O O . ASN D 4 53 ? -10.040 150.462 225.577 1.00 109.39 39 ASN T O 1
ATOM 5970 N N . ASN D 4 54 ? -8.811 151.476 227.168 1.00 124.76 40 ASN T N 1
ATOM 5971 C CA . ASN D 4 54 ? -9.973 151.997 227.882 1.00 130.80 40 ASN T CA 1
ATOM 5972 C C . ASN D 4 54 ? -10.622 153.167 227.134 1.00 133.49 40 ASN T C 1
ATOM 5973 O O . ASN D 4 54 ? -10.170 153.552 226.055 1.00 130.96 40 ASN T O 1
ATOM 5978 N N . ILE D 4 55 ? -11.689 153.714 227.708 1.00 135.41 41 ILE T N 1
ATOM 5979 C CA . ILE D 4 55 ? -12.393 154.863 227.136 1.00 142.54 41 ILE T CA 1
ATOM 5980 C C . ILE D 4 55 ? -12.256 156.030 228.105 1.00 148.10 41 ILE T C 1
ATOM 5981 O O . ILE D 4 55 ? -12.149 157.194 227.712 1.00 142.74 41 ILE T O 1
ATOM 5986 N N . TRP D 4 56 ? -12.237 155.693 229.386 1.00 171.28 42 TRP T N 1
ATOM 5987 C CA . TRP D 4 56 ? -11.895 156.651 230.416 1.00 180.66 42 TRP T CA 1
ATOM 5988 C C . TRP D 4 56 ? -10.428 157.026 230.226 1.00 184.15 42 TRP T C 1
ATOM 5989 O O . TRP D 4 56 ? -10.005 158.121 230.588 1.00 185.70 42 TRP T O 1
ATOM 6000 N N . SER D 4 57 ? -9.660 156.117 229.628 1.00 167.77 43 SER T N 1
ATOM 6001 C CA . SER D 4 57 ? -8.282 156.417 229.254 1.00 169.43 43 SER T CA 1
ATOM 6002 C C . SER D 4 57 ? -8.228 157.434 228.119 1.00 171.66 43 SER T C 1
ATOM 6003 O O . SER D 4 57 ? -8.047 158.626 228.358 1.00 171.59 43 SER T O 1
ATOM 6006 N N . TYR D 4 58 ? -8.410 156.973 226.886 1.00 188.59 44 TYR T N 1
ATOM 6007 C CA . TYR D 4 58 ? -8.154 157.839 225.737 1.00 192.30 44 TYR T CA 1
ATOM 6008 C C . TYR D 4 58 ? -9.160 158.977 225.521 1.00 190.68 44 TYR T C 1
ATOM 6009 O O . TYR D 4 58 ? -9.220 159.563 224.442 1.00 187.04 44 TYR T O 1
ATOM 6018 N N . ALA D 4 59 ? -9.939 159.285 226.553 1.00 193.50 45 ALA T N 1
ATOM 6019 C CA . ALA D 4 59 ? -10.662 160.545 226.592 1.00 190.69 45 ALA T CA 1
ATOM 6020 C C . ALA D 4 59 ? -9.600 161.617 226.802 1.00 190.22 45 ALA T C 1
ATOM 6021 O O . ALA D 4 59 ? -9.725 162.749 226.333 1.00 191.03 45 ALA T O 1
ATOM 6023 N N . ILE D 4 60 ? -8.541 161.225 227.505 1.00 182.31 46 ILE T N 1
ATOM 6024 C CA . ILE D 4 60 ? -7.361 162.056 227.717 1.00 178.29 46 ILE T CA 1
ATOM 6025 C C . ILE D 4 60 ? -6.656 162.356 226.390 1.00 170.88 46 ILE T C 1
ATOM 6026 O O . ILE D 4 60 ? -6.092 163.436 226.201 1.00 170.25 46 ILE T O 1
ATOM 6031 N N . LEU D 4 61 ? -6.710 161.404 225.463 1.00 158.44 47 LEU T N 1
ATOM 6032 C CA . LEU D 4 61 ? -6.090 161.587 224.155 1.00 152.10 47 LEU T CA 1
ATOM 6033 C C . LEU D 4 61 ? -6.727 162.722 223.366 1.00 152.05 47 LEU T C 1
ATOM 6034 O O . LEU D 4 61 ? -6.035 163.662 222.977 1.00 154.86 47 LEU T O 1
ATOM 6039 N N . ILE D 4 62 ? -8.037 162.641 223.137 1.00 150.74 48 ILE T N 1
ATOM 6040 C CA . ILE D 4 62 ? -8.738 163.666 222.358 1.00 152.74 48 ILE T CA 1
ATOM 6041 C C . ILE D 4 62 ? -8.558 165.060 222.973 1.00 154.93 48 ILE T C 1
ATOM 6042 O O . ILE D 4 62 ? -8.468 166.063 222.259 1.00 152.19 48 ILE T O 1
ATOM 6047 N N . ALA D 4 63 ? -8.469 165.108 224.299 1.00 174.36 49 ALA T N 1
ATOM 6048 C CA . ALA D 4 63 ? -8.240 166.363 225.011 1.00 175.06 49 ALA T CA 1
ATOM 6049 C C . ALA D 4 63 ? -6.926 167.037 224.604 1.00 172.73 49 ALA T C 1
ATOM 6050 O O . ALA D 4 63 ? -6.879 168.251 224.411 1.00 171.08 49 ALA T O 1
ATOM 6052 N N . PHE D 4 64 ? -5.864 166.246 224.475 1.00 162.60 50 PHE T N 1
ATOM 6053 C CA . PHE D 4 64 ? -4.568 166.779 224.069 1.00 161.26 50 PHE T CA 1
ATOM 6054 C C . PHE D 4 64 ? -4.397 166.769 222.559 1.00 155.69 50 PHE T C 1
ATOM 6055 O O . PHE D 4 64 ? -3.550 167.480 222.023 1.00 157.60 50 PHE T O 1
ATOM 6063 N N . THR D 4 65 ? -5.231 165.966 221.899 1.00 133.84 51 THR T N 1
ATOM 6064 C CA . THR D 4 65 ? -5.231 165.934 220.441 1.00 127.49 51 THR T CA 1
ATOM 6065 C C . THR D 4 65 ? -5.879 167.180 219.875 1.00 126.86 51 THR T C 1
ATOM 6066 O O . THR D 4 65 ? -5.271 167.888 219.085 1.00 125.80 51 THR T O 1
ATOM 6070 N N . VAL D 4 66 ? -7.083 167.439 220.260 1.00 149.09 52 VAL T N 1
ATOM 6071 C CA . VAL D 4 66 ? -7.757 168.657 219.837 1.00 150.21 52 VAL T CA 1
ATOM 6072 C C . VAL D 4 66 ? -7.126 169.859 220.541 1.00 152.34 52 VAL T C 1
ATOM 6073 O O . VAL D 4 66 ? -7.140 170.977 220.017 1.00 151.78 52 VAL T O 1
ATOM 6077 N N . GLY D 4 67 ? -6.562 169.615 221.724 1.00 148.04 53 GLY T N 1
ATOM 6078 C CA . GLY D 4 67 ? -5.826 170.632 222.455 1.00 145.34 53 GLY T CA 1
ATOM 6079 C C . GLY D 4 67 ? -4.640 171.142 221.657 1.00 142.34 53 GLY T C 1
ATOM 6080 O O . GLY D 4 67 ? -4.318 172.329 221.683 1.00 143.44 53 GLY T O 1
ATOM 6081 N N . ALA D 4 68 ? -3.989 170.236 220.937 1.00 132.47 54 ALA T N 1
ATOM 6082 C CA . ALA D 4 68 ? -2.911 170.613 220.033 1.00 123.76 54 ALA T CA 1
ATOM 6083 C C . ALA D 4 68 ? -3.432 171.388 218.819 1.00 118.39 54 ALA T C 1
ATOM 6084 O O . ALA D 4 68 ? -2.931 172.470 218.524 1.00 119.87 54 ALA T O 1
ATOM 6086 N N . ILE D 4 69 ? -4.452 170.846 218.164 1.00 109.79 55 ILE T N 1
ATOM 6087 C CA . ILE D 4 69 ? -5.009 171.445 216.959 1.00 109.26 55 ILE T CA 1
ATOM 6088 C C . ILE D 4 69 ? -5.576 172.830 217.237 1.00 116.51 55 ILE T C 1
ATOM 6089 O O . ILE D 4 69 ? -5.432 173.740 216.424 1.00 117.27 55 ILE T O 1
ATOM 6094 N N . LEU D 4 70 ? -6.212 172.993 218.390 1.00 125.78 56 LEU T N 1
ATOM 6095 C CA . LEU D 4 70 ? -6.886 174.246 218.694 1.00 127.84 56 LEU T CA 1
ATOM 6096 C C . LEU D 4 70 ? -5.896 175.402 218.730 1.00 124.13 56 LEU T C 1
ATOM 6097 O O . LEU D 4 70 ? -6.182 176.489 218.229 1.00 119.35 56 LEU T O 1
ATOM 6102 N N . SER D 4 71 ? -4.731 175.166 219.321 1.00 126.27 57 SER T N 1
ATOM 6103 C CA . SER D 4 71 ? -3.711 176.202 219.406 1.00 128.47 57 SER T CA 1
ATOM 6104 C C . SER D 4 71 ? -3.192 176.633 218.035 1.00 133.77 57 SER T C 1
ATOM 6105 O O . SER D 4 71 ? -3.008 177.824 217.784 1.00 136.34 57 SER T O 1
ATOM 6108 N N . SER D 4 72 ? -2.953 175.666 217.153 1.00 126.34 58 SER T N 1
ATOM 6109 C CA . SER D 4 72 ? -2.397 175.970 215.836 1.00 124.15 58 SER T CA 1
ATOM 6110 C C . SER D 4 72 ? -3.318 176.820 214.963 1.00 123.86 58 SER T C 1
ATOM 6111 O O . SER D 4 72 ? -2.873 177.778 214.332 1.00 117.88 58 SER T O 1
ATOM 6114 N N . LYS D 4 73 ? -4.600 176.472 214.935 1.00 136.19 59 LYS T N 1
ATOM 6115 C CA . LYS D 4 73 ? -5.583 177.245 214.184 1.00 144.25 59 LYS T CA 1
ATOM 6116 C C . LYS D 4 73 ? -6.996 177.030 214.717 1.00 149.68 59 LYS T C 1
ATOM 6117 O O . LYS D 4 73 ? -7.287 176.001 215.327 1.00 145.65 59 LYS T O 1
ATOM 6123 N N . ILE D 4 74 ? -7.872 178.000 214.479 1.00 174.31 60 ILE T N 1
ATOM 6124 C CA . ILE D 4 74 ? -9.272 177.875 214.868 1.00 178.67 60 ILE T CA 1
ATOM 6125 C C . ILE D 4 74 ? -10.182 177.479 213.706 1.00 175.59 60 ILE T C 1
ATOM 6126 O O . ILE D 4 74 ? -11.390 177.329 213.886 1.00 174.15 60 ILE T O 1
ATOM 6131 N N . SER D 4 75 ? -9.649 177.427 212.490 1.00 149.68 61 SER T N 1
ATOM 6132 C CA . SER D 4 75 ? -10.541 177.283 211.345 1.00 144.32 61 SER T CA 1
ATOM 6133 C C . SER D 4 75 ? -11.311 175.971 211.382 1.00 150.32 61 SER T C 1
ATOM 6134 O O . SER D 4 75 ? -12.528 175.948 211.201 1.00 153.53 61 SER T O 1
ATOM 6137 N N . LEU D 4 76 ? -10.596 174.882 211.631 1.00 145.48 62 LEU T N 1
ATOM 6138 C CA . LEU D 4 76 ? -11.204 173.587 211.895 1.00 144.89 62 LEU T CA 1
ATOM 6139 C C . LEU D 4 76 ? -11.812 173.009 210.623 1.00 149.26 62 LEU T C 1
ATOM 6140 O O . LEU D 4 76 ? -12.434 171.948 210.650 1.00 148.39 62 LEU T O 1
ATOM 6145 N N . GLY D 4 77 ? -11.633 173.713 209.509 1.00 184.57 63 GLY T N 1
ATOM 6146 C CA . GLY D 4 77 ? -12.237 173.301 208.255 1.00 185.30 63 GLY T CA 1
ATOM 6147 C C . GLY D 4 77 ? -11.285 172.648 207.278 1.00 185.48 63 GLY T C 1
ATOM 6148 O O . GLY D 4 77 ? -11.584 171.600 206.706 1.00 185.29 63 GLY T O 1
ATOM 6149 N N . PHE D 4 78 ? -10.131 173.274 207.087 1.00 178.87 64 PHE T N 1
ATOM 6150 C CA . PHE D 4 78 ? -9.129 172.751 206.173 1.00 182.89 64 PHE T CA 1
ATOM 6151 C C . PHE D 4 78 ? -8.612 171.405 206.659 1.00 176.27 64 PHE T C 1
ATOM 6152 O O . PHE D 4 78 ? -8.403 170.486 205.868 1.00 174.54 64 PHE T O 1
ATOM 6160 N N . PHE D 4 79 ? -8.410 171.296 207.967 1.00 148.80 65 PHE T N 1
ATOM 6161 C CA . PHE D 4 79 ? -7.892 170.067 208.542 1.00 135.83 65 PHE T CA 1
ATOM 6162 C C . PHE D 4 79 ? -8.861 168.919 208.299 1.00 127.51 65 PHE T C 1
ATOM 6163 O O . PHE D 4 79 ? -8.452 167.827 207.908 1.00 119.17 65 PHE T O 1
ATOM 6171 N N . LEU D 4 80 ? -10.149 169.168 208.520 1.00 143.60 66 LEU T N 1
ATOM 6172 C CA . LEU D 4 80 ? -11.171 168.178 208.208 1.00 142.20 66 LEU T CA 1
ATOM 6173 C C . LEU D 4 80 ? -11.254 167.932 206.706 1.00 137.90 66 LEU T C 1
ATOM 6174 O O . LEU D 4 80 ? -11.338 166.792 206.252 1.00 137.52 66 LEU T O 1
ATOM 6179 N N . LYS D 4 81 ? -11.226 169.020 205.942 1.00 135.32 67 LYS T N 1
ATOM 6180 C CA . LYS D 4 81 ? -11.233 168.955 204.485 1.00 133.76 67 LYS T CA 1
ATOM 6181 C C . LYS D 4 81 ? -9.964 168.312 203.946 1.00 131.69 67 LYS T C 1
ATOM 6182 O O . LYS D 4 81 ? -9.997 167.530 202.997 1.00 129.52 67 LYS T O 1
ATOM 6188 N N . GLY D 4 82 ? -8.842 168.664 204.563 1.00 123.68 68 GLY T N 1
ATOM 6189 C CA . GLY D 4 82 ? -7.535 168.229 204.110 1.00 120.45 68 GLY T CA 1
ATOM 6190 C C . GLY D 4 82 ? -7.285 166.816 204.610 1.00 119.13 68 GLY T C 1
ATOM 6191 O O . GLY D 4 82 ? -6.201 166.266 204.440 1.00 118.47 68 GLY T O 1
ATOM 6192 N N . ILE D 4 83 ? -8.310 166.235 205.230 1.00 119.23 69 ILE T N 1
ATOM 6193 C CA . ILE D 4 83 ? -8.247 164.902 205.823 1.00 112.90 69 ILE T CA 1
ATOM 6194 C C . ILE D 4 83 ? -9.160 163.919 205.090 1.00 109.15 69 ILE T C 1
ATOM 6195 O O . ILE D 4 83 ? -8.819 162.748 204.926 1.00 105.97 69 ILE T O 1
ATOM 6200 N N . ARG D 4 84 ? -10.311 164.418 204.642 1.00 112.89 70 ARG T N 1
ATOM 6201 C CA . ARG D 4 84 ? -11.248 163.666 203.795 1.00 111.72 70 ARG T CA 1
ATOM 6202 C C . ARG D 4 84 ? -10.636 162.712 202.756 1.00 107.83 70 ARG T C 1
ATOM 6203 O O . ARG D 4 84 ? -11.040 161.556 202.693 1.00 105.55 70 ARG T O 1
ATOM 6211 N N . PRO D 4 85 ? -9.677 163.187 201.933 1.00 107.39 71 PRO T N 1
ATOM 6212 C CA . PRO D 4 85 ? -9.123 162.277 200.920 1.00 107.00 71 PRO T CA 1
ATOM 6213 C C . PRO D 4 85 ? -8.593 160.981 201.516 1.00 104.86 71 PRO T C 1
ATOM 6214 O O . PRO D 4 85 ? -8.748 159.916 200.915 1.00 102.23 71 PRO T O 1
ATOM 6218 N N . LEU D 4 86 ? -8.001 161.087 202.702 1.00 103.48 72 LEU T N 1
ATOM 6219 C CA . LEU D 4 86 ? -7.415 159.945 203.397 1.00 102.99 72 LEU T CA 1
ATOM 6220 C C . LEU D 4 86 ? -8.440 158.994 204.008 1.00 109.37 72 LEU T C 1
ATOM 6221 O O . LEU D 4 86 ? -8.260 157.780 203.974 1.00 114.87 72 LEU T O 1
ATOM 6226 N N . LEU D 4 87 ? -9.508 159.537 204.576 1.00 102.07 73 LEU T N 1
ATOM 6227 C CA . LEU D 4 87 ? -10.525 158.702 205.203 1.00 102.37 73 LEU T CA 1
ATOM 6228 C C . LEU D 4 87 ? -11.204 157.720 204.242 1.00 110.12 73 LEU T C 1
ATOM 6229 O O . LEU D 4 87 ? -11.618 156.645 204.661 1.00 114.68 73 LEU T O 1
ATOM 6234 N N . TRP D 4 88 ? -11.306 158.074 202.963 1.00 130.13 74 TRP T N 1
ATOM 6235 C CA . TRP D 4 88 ? -11.805 157.134 201.959 1.00 137.32 74 TRP T CA 1
ATOM 6236 C C . TRP D 4 88 ? -10.965 155.852 201.991 1.00 132.54 74 TRP T C 1
ATOM 6237 O O . TRP D 4 88 ? -11.495 154.751 201.863 1.00 133.53 74 TRP T O 1
ATOM 6248 N N . LEU D 4 89 ? -9.657 156.006 202.194 1.00 115.12 75 LEU T N 1
ATOM 6249 C CA . LEU D 4 89 ? -8.764 154.867 202.372 1.00 112.98 75 LEU T CA 1
ATOM 6250 C C . LEU D 4 89 ? -9.074 154.121 203.660 1.00 117.90 75 LEU T C 1
ATOM 6251 O O . LEU D 4 89 ? -9.419 152.948 203.611 1.00 124.18 75 LEU T O 1
ATOM 6256 N N . ILE D 4 90 ? -8.946 154.800 204.804 1.00 123.10 76 ILE T N 1
ATOM 6257 C CA . ILE D 4 90 ? -9.138 154.169 206.117 1.00 116.97 76 ILE T CA 1
ATOM 6258 C C . ILE D 4 90 ? -10.440 153.377 206.172 1.00 115.24 76 ILE T C 1
ATOM 6259 O O . ILE D 4 90 ? -10.485 152.278 206.718 1.00 121.73 76 ILE T O 1
ATOM 6264 N N . VAL D 4 91 ? -11.491 153.930 205.583 1.00 100.89 77 VAL T N 1
ATOM 6265 C CA . VAL D 4 91 ? -12.744 153.203 205.449 1.00 100.53 77 VAL T CA 1
ATOM 6266 C C . VAL D 4 91 ? -12.573 151.995 204.507 1.00 95.40 77 VAL T C 1
ATOM 6267 O O . VAL D 4 91 ? -12.902 150.873 204.885 1.00 93.28 77 VAL T O 1
ATOM 6271 N N . PHE D 4 92 ? -12.037 152.222 203.307 1.00 92.44 78 PHE T N 1
ATOM 6272 C CA . PHE D 4 92 ? -11.711 151.142 202.367 1.00 100.31 78 PHE T CA 1
ATOM 6273 C C . PHE D 4 92 ? -10.999 149.963 203.057 1.00 99.83 78 PHE T C 1
ATOM 6274 O O . PHE D 4 92 ? -11.207 148.810 202.688 1.00 97.50 78 PHE T O 1
ATOM 6282 N N . THR D 4 93 ? -10.162 150.252 204.055 1.00 109.00 79 THR T N 1
ATOM 6283 C CA . THR D 4 93 ? -9.542 149.189 204.861 1.00 107.50 79 THR T CA 1
ATOM 6284 C C . THR D 4 93 ? -10.531 148.620 205.867 1.00 101.02 79 THR T C 1
ATOM 6285 O O . THR D 4 93 ? -10.796 147.431 205.880 1.00 94.55 79 THR T O 1
ATOM 6289 N N . VAL D 4 94 ? -11.069 149.487 206.714 1.00 96.42 80 VAL T N 1
ATOM 6290 C CA . VAL D 4 94 ? -11.983 149.086 207.779 1.00 97.09 80 VAL T CA 1
ATOM 6291 C C . VAL D 4 94 ? -13.165 148.215 207.307 1.00 100.25 80 VAL T C 1
ATOM 6292 O O . VAL D 4 94 ? -13.650 147.366 208.054 1.00 100.32 80 VAL T O 1
ATOM 6296 N N . VAL D 4 95 ? -13.618 148.434 206.078 1.00 106.22 81 VAL T N 1
ATOM 6297 C CA . VAL D 4 95 ? -14.625 147.570 205.480 1.00 106.21 81 VAL T CA 1
ATOM 6298 C C . VAL D 4 95 ? -14.059 146.163 205.321 1.00 107.93 81 VAL T C 1
ATOM 6299 O O . VAL D 4 95 ? -14.744 145.165 205.560 1.00 110.00 81 VAL T O 1
ATOM 6303 N N . LEU D 4 96 ? -12.796 146.097 204.915 1.00 107.96 82 LEU T N 1
ATOM 6304 C CA . LEU D 4 96 ? -12.124 144.825 204.686 1.00 109.64 82 LEU T CA 1
ATOM 6305 C C . LEU D 4 96 ? -12.025 144.015 205.970 1.00 107.56 82 LEU T C 1
ATOM 6306 O O . LEU D 4 96 ? -12.229 142.802 205.966 1.00 105.51 82 LEU T O 1
ATOM 6311 N N . GLN D 4 97 ? -11.718 144.692 207.071 1.00 108.31 83 GLN T N 1
ATOM 6312 C CA . GLN D 4 97 ? -11.604 144.026 208.360 1.00 108.60 83 GLN T CA 1
ATOM 6313 C C . GLN D 4 97 ? -12.943 143.422 208.758 1.00 106.16 83 GLN T C 1
ATOM 6314 O O . GLN D 4 97 ? -13.005 142.302 209.265 1.00 102.98 83 GLN T O 1
ATOM 6320 N N . LEU D 4 98 ? -13.976 144.257 208.711 1.00 104.46 84 LEU T N 1
ATOM 6321 C CA . LEU D 4 98 ? -15.331 143.840 209.047 1.00 98.95 84 LEU T CA 1
ATOM 6322 C C . LEU D 4 98 ? -15.911 142.847 208.052 1.00 97.02 84 LEU T C 1
ATOM 6323 O O . LEU D 4 98 ? -16.554 141.871 208.434 1.00 105.49 84 LEU T O 1
ATOM 6328 N N . LEU D 4 99 ? -15.687 143.112 206.770 1.00 76.03 85 LEU T N 1
ATOM 6329 C CA . LEU D 4 99 ? -16.291 142.316 205.712 1.00 81.48 85 LEU T CA 1
ATOM 6330 C C . LEU D 4 99 ? -15.819 140.869 205.718 1.00 87.96 85 LEU T C 1
ATOM 6331 O O . LEU D 4 99 ? -16.615 139.947 205.542 1.00 88.73 85 LEU T O 1
ATOM 6336 N N . PHE D 4 100 ? -14.521 140.674 205.914 1.00 98.25 86 PHE T N 1
ATOM 6337 C CA . PHE D 4 100 ? -13.956 139.333 205.872 1.00 96.50 86 PHE T CA 1
ATOM 6338 C C . PHE D 4 100 ? -14.484 138.426 206.977 1.00 101.29 86 PHE T C 1
ATOM 6339 O O . PHE D 4 100 ? -14.803 137.263 206.731 1.00 98.35 86 PHE T O 1
ATOM 6347 N N . SER D 4 101 ? -14.572 138.953 208.195 1.00 129.89 87 SER T N 1
ATOM 6348 C CA . SER D 4 101 ? -15.001 138.134 209.321 1.00 140.78 87 SER T CA 1
ATOM 6349 C C . SER D 4 101 ? -16.439 137.638 209.194 1.00 152.10 87 SER T C 1
ATOM 6350 O O . SER D 4 101 ? -16.716 136.461 209.422 1.00 156.13 87 SER T O 1
ATOM 6353 N N . PRO D 4 102 ? -17.352 138.532 208.823 1.00 139.23 88 PRO T N 1
ATOM 6354 C CA . PRO D 4 102 ? -18.742 138.131 208.602 1.00 141.63 88 PRO T CA 1
ATOM 6355 C C . PRO D 4 102 ? -18.896 137.205 207.402 1.00 145.30 88 PRO T C 1
ATOM 6356 O O . PRO D 4 102 ? -19.590 136.192 207.485 1.00 148.70 88 PRO T O 1
ATOM 6360 N N . ALA D 4 103 ? -18.242 137.555 206.299 1.00 135.32 89 ALA T N 1
ATOM 6361 C CA . ALA D 4 103 ? -18.237 136.710 205.113 1.00 137.06 89 ALA T CA 1
ATOM 6362 C C . ALA D 4 103 ? -17.500 135.409 205.386 1.00 134.10 89 ALA T C 1
ATOM 6363 O O . ALA D 4 103 ? -17.934 134.331 204.981 1.00 127.86 89 ALA T O 1
ATOM 6365 N N . GLY D 4 104 ? -16.371 135.531 206.075 1.00 158.82 90 GLY T N 1
ATOM 6366 C CA . GLY D 4 104 ? -15.523 134.394 206.370 1.00 160.27 90 GLY T CA 1
ATOM 6367 C C . GLY D 4 104 ? -14.821 133.946 205.106 1.00 161.53 90 GLY T C 1
ATOM 6368 O O . GLY D 4 104 ? -14.256 132.853 205.052 1.00 161.41 90 GLY T O 1
ATOM 6369 N N . GLY D 4 105 ? -14.866 134.789 204.078 1.00 116.49 91 GLY T N 1
ATOM 6370 C CA . GLY D 4 105 ? -14.346 134.412 202.778 1.00 120.61 91 GLY T CA 1
ATOM 6371 C C . GLY D 4 105 ? -15.062 133.134 202.405 1.00 127.51 91 GLY T C 1
ATOM 6372 O O . GLY D 4 105 ? -14.469 132.200 201.866 1.00 125.81 91 GLY T O 1
ATOM 6373 N N . HIS D 4 106 ? -16.353 133.095 202.719 1.00 153.57 92 HIS T N 1
ATOM 6374 C CA . HIS D 4 106 ? -17.118 131.862 202.698 1.00 159.53 92 HIS T CA 1
ATOM 6375 C C . HIS D 4 106 ? -18.586 132.084 202.485 1.00 158.48 92 HIS T C 1
ATOM 6376 O O . HIS D 4 106 ? -19.387 131.128 202.554 1.00 159.84 92 HIS T O 1
ATOM 6383 N N . THR D 4 107 ? -18.976 133.329 202.234 1.00 153.60 93 THR T N 1
ATOM 6384 C CA . THR D 4 107 ? -20.390 133.660 202.112 1.00 153.76 93 THR T CA 1
ATOM 6385 C C . THR D 4 107 ? -21.123 133.287 203.396 1.00 153.25 93 THR T C 1
ATOM 6386 O O . THR D 4 107 ? -22.243 132.780 203.363 1.00 158.45 93 THR T O 1
ATOM 6390 N N . TYR D 4 108 ? -20.485 133.574 204.526 1.00 128.06 94 TYR T N 1
ATOM 6391 C CA . TYR D 4 108 ? -21.023 133.251 205.842 1.00 124.54 94 TYR T CA 1
ATOM 6392 C C . TYR D 4 108 ? -21.912 134.373 206.370 1.00 122.81 94 TYR T C 1
ATOM 6393 O O . TYR D 4 108 ? -22.444 134.290 207.476 1.00 119.82 94 TYR T O 1
ATOM 6402 N N . PHE D 4 109 ? -22.292 135.534 205.747 1.00 144.01 95 PHE T N 1
ATOM 6403 C CA . PHE D 4 109 ? -23.072 136.695 206.133 1.00 146.22 95 PHE T CA 1
ATOM 6404 C C . PHE D 4 109 ? -22.514 137.382 207.345 1.00 178.37 95 PHE T C 1
ATOM 6405 O O . PHE D 4 109 ? -21.300 137.673 207.405 1.00 179.99 95 PHE T O 1
ATOM 6407 N N . HIS D 4 110 ? -23.370 137.667 208.320 1.00 153.64 96 HIS T N 1
ATOM 6408 C CA . HIS D 4 110 ? -22.959 138.469 209.468 1.00 153.86 96 HIS T CA 1
ATOM 6409 C C . HIS D 4 110 ? -23.311 137.865 210.825 1.00 111.65 96 HIS T C 1
ATOM 6410 O O . HIS D 4 110 ? -24.224 138.336 211.503 1.00 55.04 96 HIS T O 1
ATOM 6412 N N . TRP D 4 111 ? -22.573 136.834 211.224 1.00 115.67 97 TRP T N 1
ATOM 6413 C CA . TRP D 4 111 ? -22.703 136.278 212.566 1.00 104.00 97 TRP T CA 1
ATOM 6414 C C . TRP D 4 111 ? -22.896 137.377 213.605 1.00 89.50 97 TRP T C 1
ATOM 6415 O O . TRP D 4 111 ? -22.493 137.232 214.759 1.00 75.52 97 TRP T O 1
ATOM 6417 N N . THR D 4 117 ? -18.967 139.011 212.823 1.00 110.22 103 THR T N 1
ATOM 6418 C CA . THR D 4 117 ? -18.608 140.372 212.461 1.00 119.32 103 THR T CA 1
ATOM 6419 C C . THR D 4 117 ? -18.527 141.282 213.673 1.00 125.62 103 THR T C 1
ATOM 6420 O O . THR D 4 117 ? -18.459 142.502 213.524 1.00 134.60 103 THR T O 1
ATOM 6422 N N . GLN D 4 118 ? -18.615 140.691 214.861 1.00 104.30 104 GLN T N 1
ATOM 6423 C CA . GLN D 4 118 ? -18.425 141.423 216.106 1.00 109.78 104 GLN T CA 1
ATOM 6424 C C . GLN D 4 118 ? -16.995 141.935 216.221 1.00 115.45 104 GLN T C 1
ATOM 6425 O O . GLN D 4 118 ? -16.757 143.063 216.651 1.00 116.77 104 GLN T O 1
ATOM 6431 N N . ASP D 4 119 ? -16.045 141.088 215.832 1.00 141.29 105 ASP T N 1
ATOM 6432 C CA . ASP D 4 119 ? -14.630 141.431 215.896 1.00 147.52 105 ASP T CA 1
ATOM 6433 C C . ASP D 4 119 ? -14.311 142.603 214.979 1.00 144.44 105 ASP T C 1
ATOM 6434 O O . ASP D 4 119 ? -13.549 143.500 215.339 1.00 146.01 105 ASP T O 1
ATOM 6439 N N . GLY D 4 120 ? -14.904 142.589 213.790 1.00 108.97 106 GLY T N 1
ATOM 6440 C CA . GLY D 4 120 ? -14.723 143.668 212.841 1.00 111.26 106 GLY T CA 1
ATOM 6441 C C . GLY D 4 120 ? -15.269 144.962 213.405 1.00 115.78 106 GLY T C 1
ATOM 6442 O O . GLY D 4 120 ? -14.677 146.028 213.239 1.00 115.65 106 GLY T O 1
ATOM 6443 N N . LEU D 4 121 ? -16.409 144.862 214.080 1.00 127.81 107 LEU T N 1
ATOM 6444 C CA . LEU D 4 121 ? -17.061 146.027 214.661 1.00 121.84 107 LEU T CA 1
ATOM 6445 C C . LEU D 4 121 ? -16.199 146.692 215.729 1.00 114.49 107 LEU T C 1
ATOM 6446 O O . LEU D 4 121 ? -16.134 147.919 215.800 1.00 119.92 107 LEU T O 1
ATOM 6451 N N . ILE D 4 122 ? -15.539 145.890 216.559 1.00 80.36 108 ILE T N 1
ATOM 6452 C CA . ILE D 4 122 ? -14.707 146.449 217.606 1.00 78.06 108 ILE T CA 1
ATOM 6453 C C . ILE D 4 122 ? -13.329 146.699 217.003 1.00 80.57 108 ILE T C 1
ATOM 6454 O O . ILE D 4 122 ? -12.703 147.736 217.244 1.00 78.55 108 ILE T O 1
ATOM 6459 N N . ASN D 4 123 ? -12.876 145.748 216.190 1.00 105.19 109 ASN T N 1
ATOM 6460 C CA . ASN D 4 123 ? -11.527 145.782 215.634 1.00 103.47 109 ASN T CA 1
ATOM 6461 C C . ASN D 4 123 ? -11.381 146.764 214.490 1.00 100.65 109 ASN T C 1
ATOM 6462 O O . ASN D 4 123 ? -10.341 147.401 214.345 1.00 98.28 109 ASN T O 1
ATOM 6467 N N . ALA D 4 124 ? -12.426 146.881 213.678 1.00 88.83 110 ALA T N 1
ATOM 6468 C CA . ALA D 4 124 ? -12.459 147.890 212.635 1.00 78.03 110 ALA T CA 1
ATOM 6469 C C . ALA D 4 124 ? -12.589 149.254 213.292 1.00 80.76 110 ALA T C 1
ATOM 6470 O O . ALA D 4 124 ? -11.900 150.199 212.922 1.00 82.09 110 ALA T O 1
ATOM 6472 N N . GLY D 4 125 ? -13.458 149.337 214.294 1.00 82.74 111 GLY T N 1
ATOM 6473 C CA . GLY D 4 125 ? -13.674 150.566 215.037 1.00 83.86 111 GLY T CA 1
ATOM 6474 C C . GLY D 4 125 ? -12.417 151.093 215.696 1.00 84.16 111 GLY T C 1
ATOM 6475 O O . GLY D 4 125 ? -12.162 152.289 215.677 1.00 85.53 111 GLY T O 1
ATOM 6476 N N . TYR D 4 126 ? -11.633 150.198 216.284 1.00 80.96 112 TYR T N 1
ATOM 6477 C CA . TYR D 4 126 ? -10.361 150.578 216.882 1.00 84.99 112 TYR T CA 1
ATOM 6478 C C . TYR D 4 126 ? -9.422 151.113 215.819 1.00 84.52 112 TYR T C 1
ATOM 6479 O O . TYR D 4 126 ? -8.772 152.128 216.029 1.00 86.51 112 TYR T O 1
ATOM 6488 N N . ILE D 4 127 ? -9.348 150.410 214.688 1.00 87.73 113 ILE T N 1
ATOM 6489 C CA . ILE D 4 127 ? -8.458 150.775 213.589 1.00 86.19 113 ILE T CA 1
ATOM 6490 C C . ILE D 4 127 ? -8.762 152.179 213.162 1.00 91.78 113 ILE T C 1
ATOM 6491 O O . ILE D 4 127 ? -7.898 153.054 213.174 1.00 95.54 113 ILE T O 1
ATOM 6496 N N . PHE D 4 128 ? -10.012 152.379 212.775 1.00 93.39 114 PHE T N 1
ATOM 6497 C CA . PHE D 4 128 ? -10.442 153.653 212.264 1.00 91.88 114 PHE T CA 1
ATOM 6498 C C . PHE D 4 128 ? -10.117 154.746 213.278 1.00 94.11 114 PHE T C 1
ATOM 6499 O O . PHE D 4 128 ? -9.585 155.792 212.917 1.00 100.89 114 PHE T O 1
ATOM 6507 N N . VAL D 4 129 ? -10.413 154.486 214.547 1.00 74.93 115 VAL T N 1
ATOM 6508 C CA . VAL D 4 129 ? -10.092 155.426 215.614 1.00 72.51 115 VAL T CA 1
ATOM 6509 C C . VAL D 4 129 ? -8.598 155.703 215.670 1.00 75.30 115 VAL T C 1
ATOM 6510 O O . VAL D 4 129 ? -8.175 156.854 215.708 1.00 75.21 115 VAL T O 1
ATOM 6514 N N . ARG D 4 130 ? -7.802 154.643 215.666 1.00 93.14 116 ARG T N 1
ATOM 6515 C CA . ARG D 4 130 ? -6.353 154.781 215.700 1.00 99.81 116 ARG T CA 1
ATOM 6516 C C . ARG D 4 130 ? -5.816 155.512 214.461 1.00 109.22 116 ARG T C 1
ATOM 6517 O O . ARG D 4 130 ? -5.224 156.589 214.564 1.00 112.36 116 ARG T O 1
ATOM 6525 N N . PHE D 4 131 ? -6.043 154.953 213.281 1.00 115.51 117 PHE T N 1
ATOM 6526 C CA . PHE D 4 131 ? -5.531 155.577 212.073 1.00 117.21 117 PHE T CA 1
ATOM 6527 C C . PHE D 4 131 ? -6.308 156.831 211.707 1.00 122.95 117 PHE T C 1
ATOM 6528 O O . PHE D 4 131 ? -6.686 157.028 210.551 1.00 130.94 117 PHE T O 1
ATOM 6536 N N . LEU D 4 132 ? -6.537 157.674 212.708 1.00 108.53 118 LEU T N 1
ATOM 6537 C CA . LEU D 4 132 ? -7.225 158.939 212.528 1.00 103.29 118 LEU T CA 1
ATOM 6538 C C . LEU D 4 132 ? -6.586 159.947 213.462 1.00 103.92 118 LEU T C 1
ATOM 6539 O O . LEU D 4 132 ? -6.322 161.086 213.088 1.00 104.93 118 LEU T O 1
ATOM 6544 N N . LEU D 4 133 ? -6.333 159.516 214.689 1.00 104.63 119 LEU T N 1
ATOM 6545 C CA . LEU D 4 133 ? -5.651 160.360 215.657 1.00 103.35 119 LEU T CA 1
ATOM 6546 C C . LEU D 4 133 ? -4.205 160.546 215.219 1.00 107.70 119 LEU T C 1
ATOM 6547 O O . LEU D 4 133 ? -3.573 161.559 215.529 1.00 112.32 119 LEU T O 1
ATOM 6552 N N . ILE D 4 134 ? -3.687 159.559 214.495 1.00 103.21 120 ILE T N 1
ATOM 6553 C CA . ILE D 4 134 ? -2.340 159.645 213.967 1.00 101.09 120 ILE T CA 1
ATOM 6554 C C . ILE D 4 134 ? -2.309 160.654 212.840 1.00 101.80 120 ILE T C 1
ATOM 6555 O O . ILE D 4 134 ? -1.550 161.625 212.886 1.00 103.90 120 ILE T O 1
ATOM 6560 N N . ILE D 4 135 ? -3.140 160.408 211.828 1.00 95.18 121 ILE T N 1
ATOM 6561 C CA . ILE D 4 135 ? -3.221 161.273 210.657 1.00 86.12 121 ILE T CA 1
ATOM 6562 C C . ILE D 4 135 ? -3.427 162.714 211.068 1.00 87.62 121 ILE T C 1
ATOM 6563 O O . ILE D 4 135 ? -2.690 163.586 210.634 1.00 91.25 121 ILE T O 1
ATOM 6568 N N . MET D 4 136 ? -4.409 162.950 211.927 1.00 91.79 122 MET T N 1
ATOM 6569 C CA . MET D 4 136 ? -4.621 164.269 212.504 1.00 95.97 122 MET T CA 1
ATOM 6570 C C . MET D 4 136 ? -3.301 164.885 212.974 1.00 93.89 122 MET T C 1
ATOM 6571 O O . MET D 4 136 ? -2.949 165.986 212.573 1.00 97.44 122 MET T O 1
ATOM 6576 N N . MET D 4 137 ? -2.563 164.153 213.797 1.00 82.35 123 MET T N 1
ATOM 6577 C CA . MET D 4 137 ? -1.366 164.691 214.433 1.00 86.49 123 MET T CA 1
ATOM 6578 C C . MET D 4 137 ? -0.152 164.715 213.497 1.00 87.02 123 MET T C 1
ATOM 6579 O O . MET D 4 137 ? 0.778 165.499 213.687 1.00 86.36 123 MET T O 1
ATOM 6584 N N . SER D 4 138 ? -0.152 163.861 212.485 1.00 96.28 124 SER T N 1
ATOM 6585 C CA . SER D 4 138 ? 0.936 163.886 211.523 1.00 98.42 124 SER T CA 1
ATOM 6586 C C . SER D 4 138 ? 0.695 165.042 210.567 1.00 93.33 124 SER T C 1
ATOM 6587 O O . SER D 4 138 ? 1.628 165.687 210.077 1.00 92.33 124 SER T O 1
ATOM 6590 N N . THR D 4 139 ? -0.582 165.294 210.321 1.00 80.76 125 THR T N 1
ATOM 6591 C CA . THR D 4 139 ? -1.028 166.370 209.456 1.00 81.51 125 THR T CA 1
ATOM 6592 C C . THR D 4 139 ? -0.953 167.695 210.211 1.00 91.16 125 THR T C 1
ATOM 6593 O O . THR D 4 139 ? -0.813 168.763 209.620 1.00 93.78 125 THR T O 1
ATOM 6597 N N . LEU D 4 140 ? -1.014 167.621 211.533 1.00 104.36 126 LEU T N 1
ATOM 6598 C CA . LEU D 4 140 ? -0.803 168.804 212.344 1.00 104.99 126 LEU T CA 1
ATOM 6599 C C . LEU D 4 140 ? 0.675 169.126 212.292 1.00 104.49 126 LEU T C 1
ATOM 6600 O O . LEU D 4 140 ? 1.060 170.286 212.361 1.00 110.75 126 LEU T O 1
ATOM 6605 N N . LEU D 4 141 ? 1.503 168.092 212.169 1.00 95.59 127 LEU T N 1
ATOM 6606 C CA . LEU D 4 141 ? 2.954 168.274 212.127 1.00 93.80 127 LEU T CA 1
ATOM 6607 C C . LEU D 4 141 ? 3.371 168.901 210.819 1.00 91.73 127 LEU T C 1
ATOM 6608 O O . LEU D 4 141 ? 4.071 169.908 210.805 1.00 92.89 127 LEU T O 1
ATOM 6613 N N . THR D 4 142 ? 2.936 168.296 209.721 1.00 99.95 128 THR T N 1
ATOM 6614 C CA . THR D 4 142 ? 3.311 168.754 208.393 1.00 99.72 128 THR T CA 1
ATOM 6615 C C . THR D 4 142 ? 2.835 170.178 208.054 1.00 100.54 128 THR T C 1
ATOM 6616 O O . THR D 4 142 ? 3.373 170.812 207.149 1.00 106.70 128 THR T O 1
ATOM 6620 N N . LEU D 4 143 ? 1.839 170.671 208.787 1.00 75.56 129 LEU T N 1
ATOM 6621 C CA . LEU D 4 143 ? 1.249 171.989 208.559 1.00 70.40 129 LEU T CA 1
ATOM 6622 C C . LEU D 4 143 ? 1.791 173.074 209.490 1.00 74.32 129 LEU T C 1
ATOM 6623 O O . LEU D 4 143 ? 1.318 174.211 209.483 1.00 76.45 129 LEU T O 1
ATOM 6628 N N . SER D 4 144 ? 2.767 172.722 210.311 1.00 82.18 130 SER T N 1
ATOM 6629 C CA . SER D 4 144 ? 3.339 173.675 211.245 1.00 88.46 130 SER T CA 1
ATOM 6630 C C . SER D 4 144 ? 4.840 173.480 211.234 1.00 100.34 130 SER T C 1
ATOM 6631 O O . SER D 4 144 ? 5.542 173.860 212.176 1.00 106.35 130 SER T O 1
ATOM 6634 N N . THR D 4 145 ? 5.326 172.870 210.159 1.00 103.96 131 THR T N 1
ATOM 6635 C CA . THR D 4 145 ? 6.743 172.564 210.036 1.00 108.26 131 THR T CA 1
ATOM 6636 C C . THR D 4 145 ? 7.190 172.494 208.568 1.00 104.77 131 THR T C 1
ATOM 6637 O O . THR D 4 145 ? 6.808 171.602 207.813 1.00 97.58 131 THR T O 1
ATOM 6641 N N . GLN D 4 146 ? 7.973 173.484 208.173 1.00 118.29 132 GLN T N 1
ATOM 6642 C CA . GLN D 4 146 ? 8.598 173.517 206.867 1.00 122.82 132 GLN T CA 1
ATOM 6643 C C . GLN D 4 146 ? 9.459 172.257 206.715 1.00 119.36 132 GLN T C 1
ATOM 6644 O O . GLN D 4 146 ? 10.146 171.854 207.660 1.00 117.57 132 GLN T O 1
ATOM 6650 N N . PRO D 4 147 ? 9.397 171.614 205.532 1.00 98.15 133 PRO T N 1
ATOM 6651 C CA . PRO D 4 147 ? 10.027 170.309 205.294 1.00 91.35 133 PRO T CA 1
ATOM 6652 C C . PRO D 4 147 ? 11.537 170.240 205.527 1.00 93.43 133 PRO T C 1
ATOM 6653 O O . PRO D 4 147 ? 12.017 169.174 205.896 1.00 96.77 133 PRO T O 1
ATOM 6657 N N . LEU D 4 148 ? 12.280 171.322 205.324 1.00 99.50 134 LEU T N 1
ATOM 6658 C CA . LEU D 4 148 ? 13.723 171.256 205.578 1.00 106.90 134 LEU T CA 1
ATOM 6659 C C . LEU D 4 148 ? 14.033 171.402 207.071 1.00 114.62 134 LEU T C 1
ATOM 6660 O O . LEU D 4 148 ? 15.132 171.072 207.525 1.00 115.63 134 LEU T O 1
ATOM 6665 N N . ASP D 4 149 ? 13.052 171.887 207.830 1.00 125.39 135 ASP T N 1
ATOM 6666 C CA . ASP D 4 149 ? 13.168 171.942 209.282 1.00 122.81 135 ASP T CA 1
ATOM 6667 C C . ASP D 4 149 ? 13.040 170.549 209.877 1.00 116.06 135 ASP T C 1
ATOM 6668 O O . ASP D 4 149 ? 13.577 170.274 210.948 1.00 118.54 135 ASP T O 1
ATOM 6673 N N . ILE D 4 150 ? 12.322 169.673 209.180 1.00 94.44 136 ILE T N 1
ATOM 6674 C CA . ILE D 4 150 ? 12.288 168.263 209.555 1.00 87.30 136 ILE T CA 1
ATOM 6675 C C . ILE D 4 150 ? 13.621 167.608 209.245 1.00 88.62 136 ILE T C 1
ATOM 6676 O O . ILE D 4 150 ? 14.200 166.927 210.088 1.00 89.31 136 ILE T O 1
ATOM 6681 N N . ALA D 4 151 ? 14.087 167.804 208.016 1.00 102.81 137 ALA T N 1
ATOM 6682 C CA . ALA D 4 151 ? 15.274 167.125 207.523 1.00 109.61 137 ALA T CA 1
ATOM 6683 C C . ALA D 4 151 ? 16.485 167.412 208.402 1.00 112.86 137 ALA T C 1
ATOM 6684 O O . ALA D 4 151 ? 17.351 166.555 208.590 1.00 114.79 137 ALA T O 1
ATOM 6686 N N . THR D 4 152 ? 16.532 168.621 208.946 1.00 94.99 138 THR T N 1
ATOM 6687 C CA . THR D 4 152 ? 17.601 168.993 209.857 1.00 95.06 138 THR T CA 1
ATOM 6688 C C . THR D 4 152 ? 17.277 168.541 211.287 1.00 90.07 138 THR T C 1
ATOM 6689 O O . THR D 4 152 ? 18.169 168.338 212.108 1.00 83.73 138 THR T O 1
ATOM 6693 N N . GLY D 4 153 ? 15.990 168.365 211.568 1.00 89.14 139 GLY T N 1
ATOM 6694 C CA . GLY D 4 153 ? 15.556 167.737 212.801 1.00 84.56 139 GLY T CA 1
ATOM 6695 C C . GLY D 4 153 ? 15.892 166.260 212.753 1.00 77.52 139 GLY T C 1
ATOM 6696 O O . GLY D 4 153 ? 16.739 165.804 213.506 1.00 61.82 139 GLY T O 1
ATOM 6697 N N . LEU D 4 154 ? 15.229 165.528 211.856 1.00 106.02 140 LEU T N 1
ATOM 6698 C CA . LEU D 4 154 ? 15.484 164.100 211.640 1.00 114.66 140 LEU T CA 1
ATOM 6699 C C . LEU D 4 154 ? 16.965 163.773 211.659 1.00 120.43 140 LEU T C 1
ATOM 6700 O O . LEU D 4 154 ? 17.389 162.825 212.316 1.00 126.74 140 LEU T O 1
ATOM 6705 N N . ALA D 4 155 ? 17.748 164.571 210.941 1.00 112.45 141 ALA T N 1
ATOM 6706 C CA . ALA D 4 155 ? 19.193 164.388 210.901 1.00 109.90 141 ALA T CA 1
ATOM 6707 C C . ALA D 4 155 ? 19.885 165.191 212.005 1.00 107.06 141 ALA T C 1
ATOM 6708 O O . ALA D 4 155 ? 20.931 165.797 211.790 1.00 108.67 141 ALA T O 1
ATOM 6710 N N . SER D 4 156 ? 19.268 165.205 213.180 1.00 94.42 142 SER T N 1
ATOM 6711 C CA . SER D 4 156 ? 19.887 165.711 214.399 1.00 100.56 142 SER T CA 1
ATOM 6712 C C . SER D 4 156 ? 19.151 165.088 215.579 1.00 109.42 142 SER T C 1
ATOM 6713 O O . SER D 4 156 ? 19.435 165.387 216.736 1.00 114.69 142 SER T O 1
ATOM 6716 N N . LEU D 4 157 ? 18.167 164.247 215.262 1.00 111.87 143 LEU T N 1
ATOM 6717 C CA . LEU D 4 157 ? 17.591 163.329 216.229 1.00 106.16 143 LEU T CA 1
ATOM 6718 C C . LEU D 4 157 ? 18.390 162.064 216.090 1.00 111.71 143 LEU T C 1
ATOM 6719 O O . LEU D 4 157 ? 18.114 161.055 216.730 1.00 122.34 143 LEU T O 1
ATOM 6724 N N . MET D 4 158 ? 19.374 162.127 215.209 1.00 93.24 144 MET T N 1
ATOM 6725 C CA . MET D 4 158 ? 20.344 161.067 215.067 1.00 103.53 144 MET T CA 1
ATOM 6726 C C . MET D 4 158 ? 21.702 161.700 215.328 1.00 118.09 144 MET T C 1
ATOM 6727 O O . MET D 4 158 ? 22.747 161.165 214.965 1.00 107.44 144 MET T O 1
ATOM 6732 N N . LYS D 4 159 ? 21.648 162.871 215.961 1.00 188.93 145 LYS T N 1
ATOM 6733 C CA . LYS D 4 159 ? 22.811 163.504 216.573 1.00 201.51 145 LYS T CA 1
ATOM 6734 C C . LYS D 4 159 ? 23.504 162.545 217.551 1.00 207.92 145 LYS T C 1
ATOM 6735 O O . LYS D 4 159 ? 24.724 162.609 217.708 1.00 218.61 145 LYS T O 1
ATOM 6741 N N . PRO D 4 160 ? 22.736 161.657 218.221 1.00 138.83 146 PRO T N 1
ATOM 6742 C CA . PRO D 4 160 ? 23.399 160.428 218.672 1.00 128.88 146 PRO T CA 1
ATOM 6743 C C . PRO D 4 160 ? 23.843 159.598 217.461 1.00 125.08 146 PRO T C 1
ATOM 6744 O O . PRO D 4 160 ? 24.617 160.080 216.635 1.00 130.58 146 PRO T O 1
ATOM 6748 N N . LEU D 4 161 ? 23.378 158.356 217.368 1.00 133.18 147 LEU T N 1
ATOM 6749 C CA . LEU D 4 161 ? 23.499 157.536 216.147 1.00 122.47 147 LEU T CA 1
ATOM 6750 C C . LEU D 4 161 ? 24.885 157.396 215.467 1.00 134.15 147 LEU T C 1
ATOM 6751 O O . LEU D 4 161 ? 25.120 156.452 214.710 1.00 131.75 147 LEU T O 1
ATOM 6756 N N . ARG D 4 162 ? 25.798 158.324 215.734 1.00 140.31 148 ARG T N 1
ATOM 6757 C CA . ARG D 4 162 ? 27.202 158.114 215.414 1.00 138.78 148 ARG T CA 1
ATOM 6758 C C . ARG D 4 162 ? 27.671 157.082 216.419 1.00 149.69 148 ARG T C 1
ATOM 6759 O O . ARG D 4 162 ? 26.889 156.642 217.268 1.00 154.28 148 ARG T O 1
ATOM 6767 N N . TRP D 4 163 ? 28.943 156.710 216.355 1.00 154.22 149 TRP T N 1
ATOM 6768 C CA . TRP D 4 163 ? 29.460 155.669 217.238 1.00 154.92 149 TRP T CA 1
ATOM 6769 C C . TRP D 4 163 ? 28.632 154.404 217.049 1.00 156.50 149 TRP T C 1
ATOM 6770 O O . TRP D 4 163 ? 28.142 153.815 218.008 1.00 154.03 149 TRP T O 1
ATOM 6772 N N . VAL D 4 164 ? 28.451 154.032 215.786 1.00 152.44 150 VAL T N 1
ATOM 6773 C CA . VAL D 4 164 ? 27.830 152.770 215.405 1.00 152.66 150 VAL T CA 1
ATOM 6774 C C . VAL D 4 164 ? 28.152 152.516 213.935 1.00 156.68 150 VAL T C 1
ATOM 6775 O O . VAL D 4 164 ? 27.535 151.665 213.293 1.00 155.49 150 VAL T O 1
ATOM 6777 N N . LYS D 4 165 ? 29.125 153.279 213.432 1.00 190.12 151 LYS T N 1
ATOM 6778 C CA . LYS D 4 165 ? 29.643 153.196 212.060 1.00 188.71 151 LYS T CA 1
ATOM 6779 C C . LYS D 4 165 ? 28.762 153.850 210.987 1.00 182.03 151 LYS T C 1
ATOM 6780 O O . LYS D 4 165 ? 29.175 153.968 209.833 1.00 185.64 151 LYS T O 1
ATOM 6782 N N . VAL D 4 166 ? 27.562 154.283 211.367 1.00 140.95 152 VAL T N 1
ATOM 6783 C CA . VAL D 4 166 ? 26.679 154.988 210.441 1.00 133.51 152 VAL T CA 1
ATOM 6784 C C . VAL D 4 166 ? 27.211 156.395 210.182 1.00 129.51 152 VAL T C 1
ATOM 6785 O O . VAL D 4 166 ? 27.383 157.171 211.123 1.00 132.35 152 VAL T O 1
ATOM 6789 N N . PRO D 4 167 ? 27.489 156.731 208.906 1.00 108.88 153 PRO T N 1
ATOM 6790 C CA . PRO D 4 167 ? 27.854 158.127 208.628 1.00 105.14 153 PRO T CA 1
ATOM 6791 C C . PRO D 4 167 ? 26.593 158.988 208.534 1.00 105.96 153 PRO T C 1
ATOM 6792 O O . PRO D 4 167 ? 26.187 159.397 207.451 1.00 99.47 153 PRO T O 1
ATOM 6796 N N . VAL D 4 168 ? 25.984 159.246 209.686 1.00 155.62 154 VAL T N 1
ATOM 6797 C CA . VAL D 4 168 ? 24.710 159.949 209.762 1.00 156.29 154 VAL T CA 1
ATOM 6798 C C . VAL D 4 168 ? 24.785 161.355 209.163 1.00 149.58 154 VAL T C 1
ATOM 6799 O O . VAL D 4 168 ? 23.816 161.843 208.585 1.00 155.19 154 VAL T O 1
ATOM 6803 N N . ASP D 4 169 ? 25.948 161.987 209.272 1.00 110.12 155 ASP T N 1
ATOM 6804 C CA . ASP D 4 169 ? 26.158 163.329 208.724 1.00 110.18 155 ASP T CA 1
ATOM 6805 C C . ASP D 4 169 ? 26.196 163.367 207.182 1.00 100.99 155 ASP T C 1
ATOM 6806 O O . ASP D 4 169 ? 25.742 164.328 206.551 1.00 95.88 155 ASP T O 1
ATOM 6811 N N . THR D 4 170 ? 26.742 162.317 206.582 1.00 90.88 156 THR T N 1
ATOM 6812 C CA . THR D 4 170 ? 26.753 162.175 205.135 1.00 76.66 156 THR T CA 1
ATOM 6813 C C . THR D 4 170 ? 25.339 161.964 204.624 1.00 74.74 156 THR T C 1
ATOM 6814 O O . THR D 4 170 ? 24.906 162.615 203.677 1.00 79.60 156 THR T O 1
ATOM 6818 N N . LEU D 4 171 ? 24.617 161.049 205.260 1.00 74.12 157 LEU T N 1
ATOM 6819 C CA . LEU D 4 171 ? 23.196 160.859 204.989 1.00 69.67 157 LEU T CA 1
ATOM 6820 C C . LEU D 4 171 ? 22.393 162.144 205.180 1.00 69.22 157 LEU T C 1
ATOM 6821 O O . LEU D 4 171 ? 21.400 162.354 204.498 1.00 76.46 157 LEU T O 1
ATOM 6826 N N . ALA D 4 172 ? 22.815 163.001 206.106 1.00 64.81 158 ALA T N 1
ATOM 6827 C CA . ALA D 4 172 ? 22.200 164.316 206.259 1.00 64.83 158 ALA T CA 1
ATOM 6828 C C . ALA D 4 172 ? 22.386 165.104 204.976 1.00 76.60 158 ALA T C 1
ATOM 6829 O O . ALA D 4 172 ? 21.420 165.628 204.418 1.00 80.85 158 ALA T O 1
ATOM 6831 N N . MET D 4 173 ? 23.632 165.173 204.513 1.00 78.92 159 MET T N 1
ATOM 6832 C CA . MET D 4 173 ? 23.957 165.794 203.227 1.00 79.94 159 MET T CA 1
ATOM 6833 C C . MET D 4 173 ? 23.048 165.328 202.080 1.00 74.49 159 MET T C 1
ATOM 6834 O O . MET D 4 173 ? 22.310 166.133 201.493 1.00 64.57 159 MET T O 1
ATOM 6839 N N . MET D 4 174 ? 23.101 164.031 201.774 1.00 73.26 160 MET T N 1
ATOM 6840 C CA . MET D 4 174 ? 22.285 163.463 200.707 1.00 68.52 160 MET T CA 1
ATOM 6841 C C . MET D 4 174 ? 20.815 163.703 200.941 1.00 63.66 160 MET T C 1
ATOM 6842 O O . MET D 4 174 ? 20.031 163.637 200.012 1.00 67.86 160 MET T O 1
ATOM 6847 N N . LEU D 4 175 ? 20.432 163.931 202.188 1.00 53.20 161 LEU T N 1
ATOM 6848 C CA . LEU D 4 175 ? 19.060 164.280 202.469 1.00 60.91 161 LEU T CA 1
ATOM 6849 C C . LEU D 4 175 ? 18.860 165.737 202.106 1.00 59.19 161 LEU T C 1
ATOM 6850 O O . LEU D 4 175 ? 18.038 166.051 201.260 1.00 52.16 161 LEU T O 1
ATOM 6855 N N . SER D 4 176 ? 19.618 166.621 202.744 1.00 76.50 162 SER T N 1
ATOM 6856 C CA . SER D 4 176 ? 19.588 168.041 202.414 1.00 84.43 162 SER T CA 1
ATOM 6857 C C . SER D 4 176 ? 19.607 168.293 200.898 1.00 86.64 162 SER T C 1
ATOM 6858 O O . SER D 4 176 ? 18.918 169.180 200.407 1.00 86.78 162 SER T O 1
ATOM 6861 N N . ILE D 4 177 ? 20.377 167.500 200.156 1.00 74.59 163 ILE T N 1
ATOM 6862 C CA . ILE D 4 177 ? 20.396 167.621 198.698 1.00 63.27 163 ILE T CA 1
ATOM 6863 C C . ILE D 4 177 ? 19.123 167.084 198.057 1.00 57.02 163 ILE T C 1
ATOM 6864 O O . ILE D 4 177 ? 18.448 167.797 197.330 1.00 53.91 163 ILE T O 1
ATOM 6869 N N . ALA D 4 178 ? 18.800 165.827 198.333 1.00 59.94 164 ALA T N 1
ATOM 6870 C CA . ALA D 4 178 ? 17.571 165.220 197.843 1.00 61.66 164 ALA T CA 1
ATOM 6871 C C . ALA D 4 178 ? 16.408 166.191 197.928 1.00 67.66 164 ALA T C 1
ATOM 6872 O O . ALA D 4 178 ? 15.596 166.276 197.016 1.00 69.45 164 ALA T O 1
ATOM 6874 N N . LEU D 4 179 ? 16.360 166.951 199.014 1.00 74.91 165 LEU T N 1
ATOM 6875 C CA . LEU D 4 179 ? 15.250 167.849 199.263 1.00 77.98 165 LEU T CA 1
ATOM 6876 C C . LEU D 4 179 ? 15.178 168.976 198.266 1.00 80.13 165 LEU T C 1
ATOM 6877 O O . LEU D 4 179 ? 14.110 169.269 197.742 1.00 86.63 165 LEU T O 1
ATOM 6882 N N . ARG D 4 180 ? 16.308 169.613 198.002 1.00 75.85 166 ARG T N 1
ATOM 6883 C CA . ARG D 4 180 ? 16.308 170.791 197.144 1.00 78.72 166 ARG T CA 1
ATOM 6884 C C . ARG D 4 180 ? 16.044 170.456 195.671 1.00 82.23 166 ARG T C 1
ATOM 6885 O O . ARG D 4 180 ? 15.584 171.296 194.893 1.00 88.16 166 ARG T O 1
ATOM 6893 N N . PHE D 4 181 ? 16.322 169.221 195.292 1.00 73.90 167 PHE T N 1
ATOM 6894 C CA . PHE D 4 181 ? 16.108 168.817 193.923 1.00 71.87 167 PHE T CA 1
ATOM 6895 C C . PHE D 4 181 ? 14.700 168.324 193.688 1.00 67.61 167 PHE T C 1
ATOM 6896 O O . PHE D 4 181 ? 14.291 168.126 192.547 1.00 66.58 167 PHE T O 1
ATOM 6904 N N . VAL D 4 182 ? 13.952 168.105 194.758 1.00 64.08 168 VAL T N 1
ATOM 6905 C CA . VAL D 4 182 ? 12.615 167.573 194.569 1.00 62.35 168 VAL T CA 1
ATOM 6906 C C . VAL D 4 182 ? 11.752 168.508 193.715 1.00 61.85 168 VAL T C 1
ATOM 6907 O O . VAL D 4 182 ? 11.215 168.058 192.709 1.00 62.53 168 VAL T O 1
ATOM 6911 N N . PRO D 4 183 ? 11.670 169.812 194.060 1.00 60.44 169 PRO T N 1
ATOM 6912 C CA . PRO D 4 183 ? 10.994 170.745 193.138 1.00 61.90 169 PRO T CA 1
ATOM 6913 C C . PRO D 4 183 ? 11.625 170.877 191.737 1.00 58.43 169 PRO T C 1
ATOM 6914 O O . PRO D 4 183 ? 10.900 170.880 190.751 1.00 54.06 169 PRO T O 1
ATOM 6918 N N . THR D 4 184 ? 12.943 170.986 191.656 1.00 56.12 170 THR T N 1
ATOM 6919 C CA . THR D 4 184 ? 13.622 171.084 190.374 1.00 57.38 170 THR T CA 1
ATOM 6920 C C . THR D 4 184 ? 13.329 169.879 189.489 1.00 59.66 170 THR T C 1
ATOM 6921 O O . THR D 4 184 ? 13.052 170.031 188.308 1.00 63.05 170 THR T O 1
ATOM 6925 N N . LEU D 4 185 ? 13.384 168.680 190.055 1.00 68.69 171 LEU T N 1
ATOM 6926 C CA . LEU D 4 185 ? 13.086 167.472 189.282 1.00 68.59 171 LEU T CA 1
ATOM 6927 C C . LEU D 4 185 ? 11.631 167.447 188.838 1.00 63.28 171 LEU T C 1
ATOM 6928 O O . LEU D 4 185 ? 11.299 166.893 187.795 1.00 61.98 171 LEU T O 1
ATOM 6933 N N . MET D 4 186 ? 10.769 168.051 189.646 1.00 51.58 172 MET T N 1
ATOM 6934 C CA . MET D 4 186 ? 9.343 168.040 189.387 1.00 50.05 172 MET T CA 1
ATOM 6935 C C . MET D 4 186 ? 8.978 168.959 188.216 1.00 55.23 172 MET T C 1
ATOM 6936 O O . MET D 4 186 ? 8.104 168.646 187.401 1.00 50.95 172 MET T O 1
ATOM 6941 N N . ASP D 4 187 ? 9.664 170.091 188.140 1.00 63.30 173 ASP T N 1
ATOM 6942 C CA . ASP D 4 187 ? 9.505 171.022 187.043 1.00 57.55 173 ASP T CA 1
ATOM 6943 C C . ASP D 4 187 ? 9.986 170.370 185.788 1.00 47.01 173 ASP T C 1
ATOM 6944 O O . ASP D 4 187 ? 9.295 170.343 184.781 1.00 53.37 173 ASP T O 1
ATOM 6949 N N . GLU D 4 188 ? 11.203 169.859 185.856 1.00 35.70 174 GLU T N 1
ATOM 6950 C CA . GLU D 4 188 ? 11.859 169.278 184.702 1.00 38.29 174 GLU T CA 1
ATOM 6951 C C . GLU D 4 188 ? 11.060 168.064 184.260 1.00 40.93 174 GLU T C 1
ATOM 6952 O O . GLU D 4 188 ? 11.064 167.705 183.100 1.00 37.96 174 GLU T O 1
ATOM 6958 N N . ALA D 4 189 ? 10.329 1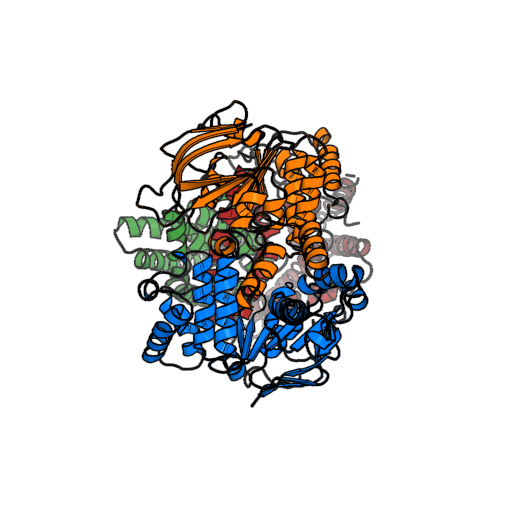67.451 185.179 1.00 48.95 175 ALA T N 1
ATOM 6959 C CA . ALA D 4 189 ? 9.540 166.283 184.812 1.00 49.99 175 ALA T CA 1
ATOM 6960 C C . ALA D 4 189 ? 8.321 166.671 183.970 1.00 44.53 175 ALA T C 1
ATOM 6961 O O . ALA D 4 189 ? 8.110 166.136 182.887 1.00 43.93 175 ALA T O 1
ATOM 6963 N N . THR D 4 190 ? 7.514 167.604 184.451 1.00 37.90 176 THR T N 1
ATOM 6964 C CA . THR D 4 190 ? 6.393 168.030 183.633 1.00 45.78 176 THR T CA 1
ATOM 6965 C C . THR D 4 190 ? 6.875 168.668 182.344 1.00 47.09 176 THR T C 1
ATOM 6966 O O . THR D 4 190 ? 6.232 168.516 181.313 1.00 45.68 176 THR T O 1
ATOM 6970 N N . LYS D 4 191 ? 8.016 169.352 182.393 1.00 50.32 177 LYS T N 1
ATOM 6971 C CA . LYS D 4 191 ? 8.609 169.912 181.179 1.00 45.87 177 LYS T CA 1
ATOM 6972 C C . LYS D 4 191 ? 8.880 168.817 180.135 1.00 40.86 177 LYS T C 1
ATOM 6973 O O . LYS D 4 191 ? 8.505 168.966 178.983 1.00 37.35 177 LYS T O 1
ATOM 6979 N N . ILE D 4 192 ? 9.489 167.704 180.545 1.00 42.56 178 ILE T N 1
ATOM 6980 C CA . ILE D 4 192 ? 9.777 166.609 179.617 1.00 40.07 178 ILE T CA 1
ATOM 6981 C C . ILE D 4 192 ? 8.457 166.084 179.127 1.00 44.84 178 ILE T C 1
ATOM 6982 O O . ILE D 4 192 ? 8.322 165.692 177.984 1.00 51.34 178 ILE T O 1
ATOM 6987 N N . MET D 4 193 ? 7.467 166.106 180.002 1.00 43.22 179 MET T N 1
ATOM 6988 C CA . MET D 4 193 ? 6.207 165.472 179.703 1.00 49.20 179 MET T CA 1
ATOM 6989 C C . MET D 4 193 ? 5.483 166.228 178.609 1.00 53.61 179 MET T C 1
ATOM 6990 O O . MET D 4 193 ? 5.106 165.650 177.601 1.00 60.97 179 MET T O 1
ATOM 6995 N N . ASN D 4 194 ? 5.353 167.538 178.782 1.00 52.62 180 ASN T N 1
ATOM 6996 C CA . ASN D 4 194 ? 4.684 168.371 177.794 1.00 52.23 180 ASN T CA 1
ATOM 6997 C C . ASN D 4 194 ? 5.414 168.308 176.461 1.00 47.34 180 ASN T C 1
ATOM 6998 O O . ASN D 4 194 ? 4.790 168.277 175.403 1.00 54.77 180 ASN T O 1
ATOM 7003 N N . ALA D 4 195 ? 6.741 168.291 176.519 1.00 34.62 181 ALA T N 1
ATOM 7004 C CA . ALA D 4 195 ? 7.553 168.171 175.317 1.00 31.07 181 ALA T CA 1
ATOM 7005 C C . ALA D 4 195 ? 7.269 166.840 174.636 1.00 40.38 181 ALA T C 1
ATOM 7006 O O . ALA D 4 195 ? 7.190 166.761 173.412 1.00 48.14 181 ALA T O 1
ATOM 7008 N N . GLN D 4 196 ? 7.123 165.794 175.441 1.00 41.66 182 GLN T N 1
ATOM 7009 C CA . GLN D 4 196 ? 6.782 164.469 174.937 1.00 41.68 182 GLN T CA 1
ATOM 7010 C C . GLN D 4 196 ? 5.406 164.468 174.281 1.00 46.39 182 GLN T C 1
ATOM 7011 O O . GLN D 4 196 ? 5.199 163.832 173.251 1.00 54.72 182 GLN T O 1
ATOM 7017 N N . ARG D 4 197 ? 4.469 165.187 174.890 1.00 46.95 183 ARG T N 1
ATOM 7018 C CA . ARG D 4 197 ? 3.103 165.270 174.385 1.00 49.20 183 ARG T CA 1
ATOM 7019 C C . ARG D 4 197 ? 3.082 165.902 173.002 1.00 55.01 183 ARG T C 1
ATOM 7020 O O . ARG D 4 197 ? 2.328 165.482 172.128 1.00 62.95 183 ARG T O 1
ATOM 7028 N N . ALA D 4 198 ? 3.923 166.912 172.808 1.00 47.28 184 ALA T N 1
ATOM 7029 C CA . ALA D 4 198 ? 4.010 167.603 171.531 1.00 40.36 184 ALA T CA 1
ATOM 7030 C C . ALA D 4 198 ? 4.444 166.620 170.455 1.00 41.73 184 ALA T C 1
ATOM 7031 O O . ALA D 4 198 ? 3.969 166.674 169.324 1.00 49.72 184 ALA T O 1
ATOM 7033 N N . ARG D 4 199 ? 5.354 165.724 170.818 1.00 43.39 185 ARG T N 1
ATOM 7034 C CA . ARG D 4 199 ? 5.824 164.684 169.910 1.00 49.11 185 ARG T CA 1
ATOM 7035 C C . ARG D 4 199 ? 4.676 163.764 169.508 1.00 44.38 185 ARG T C 1
ATOM 7036 O O . ARG D 4 199 ? 4.598 163.322 168.365 1.00 38.12 185 ARG T O 1
ATOM 7044 N N . GLY D 4 200 ? 3.792 163.472 170.455 1.00 40.21 186 GLY T N 1
ATOM 7045 C CA . GLY D 4 200 ? 2.644 162.627 170.184 1.00 42.09 186 GLY T CA 1
ATOM 7046 C C . GLY D 4 200 ? 2.526 161.456 171.135 1.00 42.63 186 GLY T C 1
ATOM 7047 O O . GLY D 4 200 ? 2.168 160.351 170.733 1.00 52.17 186 GLY T O 1
ATOM 7048 N N . VAL D 4 201 ? 2.819 161.702 172.407 1.00 32.89 187 VAL T N 1
ATOM 7049 C CA . VAL D 4 201 ? 2.760 160.656 173.417 1.00 42.33 187 VAL T CA 1
ATOM 7050 C C . VAL D 4 201 ? 1.540 160.846 174.304 1.00 50.02 187 VAL T C 1
ATOM 7051 O O . VAL D 4 201 ? 1.306 161.928 174.837 1.00 52.50 187 VAL T O 1
ATOM 7055 N N . ASP D 4 202 ? 0.761 159.782 174.450 1.00 57.00 188 ASP T N 1
ATOM 7056 C CA . ASP D 4 202 ? -0.470 159.826 175.230 1.00 62.05 188 ASP T CA 1
ATOM 7057 C C . ASP D 4 202 ? -0.251 159.312 176.639 1.00 62.38 188 ASP T C 1
ATOM 7058 O O . ASP D 4 202 ? -0.143 158.112 176.862 1.00 67.43 188 ASP T O 1
ATOM 7063 N N . PHE D 4 203 ? -0.191 160.228 177.593 1.00 59.74 189 PHE T N 1
ATOM 7064 C CA . PHE D 4 203 ? -0.003 159.863 178.987 1.00 55.88 189 PHE T CA 1
ATOM 7065 C C . PHE D 4 203 ? -1.368 159.620 179.618 1.00 60.94 189 PHE T C 1
ATOM 7066 O O . PHE D 4 203 ? -2.271 160.435 179.467 1.00 62.16 189 PHE T O 1
ATOM 7074 N N . GLY D 4 204 ? -1.528 158.488 180.301 1.00 62.87 190 GLY T N 1
ATOM 7075 C CA . GLY D 4 204 ? -2.787 158.171 180.948 1.00 61.62 190 GLY T CA 1
ATOM 7076 C C . GLY D 4 204 ? -3.662 157.287 180.092 1.00 63.42 190 GLY T C 1
ATOM 7077 O O . GLY D 4 204 ? -4.369 156.442 180.603 1.00 55.08 190 GLY T O 1
ATOM 7078 N N . GLU D 4 205 ? -3.608 157.478 178.781 1.00 91.24 191 GLU T N 1
ATOM 7079 C CA . GLU D 4 205 ? -4.460 156.724 177.872 1.00 96.45 191 GLU T CA 1
ATOM 7080 C C . GLU D 4 205 ? -4.154 155.233 177.897 1.00 93.49 191 GLU T C 1
ATOM 7081 O O . GLU D 4 205 ? -2.996 154.818 177.812 1.00 96.08 191 GLU T O 1
ATOM 7087 N N . GLY D 4 206 ? -5.218 154.446 178.042 1.00 78.87 192 GLY T N 1
ATOM 7088 C CA . GLY D 4 206 ? -5.166 152.999 177.931 1.00 78.31 192 GLY T CA 1
ATOM 7089 C C . GLY D 4 206 ? -4.839 152.291 179.227 1.00 85.27 192 GLY T C 1
ATOM 7090 O O . GLY D 4 206 ? -5.389 152.596 180.286 1.00 92.82 192 GLY T O 1
ATOM 7091 N N . GLY D 4 207 ? -3.927 151.335 179.127 1.00 72.11 193 GLY T N 1
ATOM 7092 C CA . GLY D 4 207 ? -3.425 150.590 180.260 1.00 63.78 193 GLY T CA 1
ATOM 7093 C C . GLY D 4 207 ? -3.023 149.299 179.608 1.00 68.71 193 GLY T C 1
ATOM 7094 O O . GLY D 4 207 ? -3.229 149.143 178.398 1.00 64.72 193 GLY T O 1
ATOM 7095 N N . LEU D 4 208 ? -2.362 148.417 180.349 1.00 86.64 194 LEU T N 1
ATOM 7096 C CA . LEU D 4 208 ? -1.594 148.791 181.514 1.00 81.89 194 LEU T CA 1
ATOM 7097 C C . LEU D 4 208 ? -0.242 148.908 180.848 1.00 81.92 194 LEU T C 1
ATOM 7098 O O . LEU D 4 208 ? 0.640 149.663 181.259 1.00 80.98 194 LEU T O 1
ATOM 7103 N N . PHE D 4 209 ? -0.132 148.133 179.775 1.00 74.12 195 PHE T N 1
ATOM 7104 C CA . PHE D 4 209 ? 1.026 148.045 178.912 1.00 71.17 195 PHE T CA 1
ATOM 7105 C C . PHE D 4 209 ? 1.264 149.343 178.155 1.00 78.51 195 PHE T C 1
ATOM 7106 O O . PHE D 4 209 ? 2.335 149.949 178.266 1.00 81.22 195 PHE T O 1
ATOM 7114 N N . LYS D 4 210 ? 0.266 149.755 177.373 1.00 80.26 196 LYS T N 1
ATOM 7115 C CA . LYS D 4 210 ? 0.354 150.979 176.583 1.00 79.25 196 LYS T CA 1
ATOM 7116 C C . LYS D 4 210 ? 0.526 152.165 177.512 1.00 74.97 196 LYS T C 1
ATOM 7117 O O . LYS D 4 210 ? 1.013 153.215 177.119 1.00 80.02 196 LYS T O 1
ATOM 7123 N N . GLN D 4 211 ? 0.127 151.989 178.759 1.00 64.02 197 GLN T N 1
ATOM 7124 C CA . GLN D 4 211 ? 0.217 153.063 179.720 1.00 59.92 197 GLN T CA 1
ATOM 7125 C C . GLN D 4 211 ? 1.598 153.103 180.352 1.00 56.66 197 GLN T C 1
ATOM 7126 O O . GLN D 4 211 ? 2.080 154.163 180.728 1.00 53.71 197 GLN T O 1
ATOM 7132 N N . ALA D 4 212 ? 2.235 151.946 180.472 1.00 65.40 198 ALA T N 1
ATOM 7133 C CA . ALA D 4 212 ? 3.586 151.896 181.011 1.00 68.09 198 ALA T CA 1
ATOM 7134 C C . ALA D 4 212 ? 4.577 152.216 179.912 1.00 65.19 198 ALA T C 1
ATOM 7135 O O . ALA D 4 212 ? 5.591 152.868 180.151 1.00 61.24 198 ALA T O 1
ATOM 7137 N N . LYS D 4 213 ? 4.257 151.754 178.705 1.00 59.94 199 LYS T N 1
ATOM 7138 C CA . LYS D 4 213 ? 5.077 151.972 177.518 1.00 61.76 199 LYS T CA 1
ATOM 7139 C C . LYS D 4 213 ? 5.209 153.458 177.194 1.00 61.64 199 LYS T C 1
ATOM 7140 O O . LYS D 4 213 ? 6.114 153.876 176.492 1.00 53.41 199 LYS T O 1
ATOM 7146 N N . SER D 4 214 ? 4.291 154.261 177.708 1.00 73.86 200 SER T N 1
ATOM 7147 C CA . SER D 4 214 ? 4.344 155.694 177.481 1.00 70.17 200 SER T CA 1
ATOM 7148 C C . SER D 4 214 ? 5.220 156.322 178.534 1.00 69.31 200 SER T C 1
ATOM 7149 O O . SER D 4 214 ? 5.489 157.517 178.494 1.00 76.67 200 SER T O 1
ATOM 7152 N N . LEU D 4 215 ? 5.671 155.515 179.485 1.00 59.38 201 LEU T N 1
ATOM 7153 C CA . LEU D 4 215 ? 6.424 156.062 180.608 1.00 55.98 201 LEU T CA 1
ATOM 7154 C C . LEU D 4 215 ? 7.945 156.031 180.373 1.00 55.27 201 LEU T C 1
ATOM 7155 O O . LEU D 4 215 ? 8.681 156.831 180.935 1.00 56.47 201 LEU T O 1
ATOM 7160 N N . ILE D 4 216 ? 8.400 155.136 179.508 1.00 53.10 202 ILE T N 1
ATOM 7161 C CA . ILE D 4 216 ? 9.769 155.185 179.013 1.00 55.55 202 ILE T CA 1
ATOM 7162 C C . ILE D 4 216 ? 10.228 156.568 178.502 1.00 56.56 202 ILE T C 1
ATOM 7163 O O . ILE D 4 216 ? 11.255 157.070 178.959 1.00 55.52 202 ILE T O 1
ATOM 7168 N N . PRO D 4 217 ? 9.476 157.197 177.566 1.00 56.84 203 PRO T N 1
ATOM 7169 C CA . PRO D 4 217 ? 9.931 158.496 177.042 1.00 54.65 203 PRO T CA 1
ATOM 7170 C C . PRO D 4 217 ? 9.963 159.646 178.049 1.00 52.37 203 PRO T C 1
ATOM 7171 O O . PRO D 4 217 ? 10.351 160.770 177.711 1.00 51.40 203 PRO T O 1
ATOM 7175 N N . LEU D 4 218 ? 9.554 159.362 179.272 1.00 50.56 204 LEU T N 1
ATOM 7176 C CA . LEU D 4 218 ? 9.671 160.320 180.338 1.00 52.65 204 LEU T CA 1
ATOM 7177 C C . LEU D 4 218 ? 10.656 159.796 181.362 1.00 58.32 204 LEU T C 1
ATOM 7178 O O . LEU D 4 218 ? 11.462 160.551 181.888 1.00 65.39 204 LEU T O 1
ATOM 7183 N N . MET D 4 219 ? 10.607 158.502 181.643 1.00 57.23 205 MET T N 1
ATOM 7184 C CA . MET D 4 219 ? 11.535 157.926 182.609 1.00 54.18 205 MET T CA 1
ATOM 7185 C C . MET D 4 219 ? 12.996 158.066 182.168 1.00 52.71 205 MET T C 1
ATOM 7186 O O . MET D 4 219 ? 13.789 158.656 182.893 1.00 53.51 205 MET T O 1
ATOM 7191 N N . VAL D 4 220 ? 13.345 157.541 180.990 1.00 50.59 206 VAL T N 1
ATOM 7192 C CA . VAL D 4 220 ? 14.736 157.586 180.508 1.00 50.68 206 VAL T CA 1
ATOM 7193 C C . VAL D 4 220 ? 15.373 158.966 180.649 1.00 45.29 206 VAL T C 1
ATOM 7194 O O . VAL D 4 220 ? 16.381 159.095 181.334 1.00 38.67 206 VAL T O 1
ATOM 7198 N N . PRO D 4 221 ? 14.778 160.006 180.033 1.00 47.85 207 PRO T N 1
ATOM 7199 C CA . PRO D 4 221 ? 15.363 161.327 180.260 1.00 52.92 207 PRO T CA 1
ATOM 7200 C C . PRO D 4 221 ? 15.369 161.812 181.719 1.00 43.69 207 PRO T C 1
ATOM 7201 O O . PRO D 4 221 ? 16.274 162.529 182.115 1.00 35.18 207 PRO T O 1
ATOM 7205 N N . LEU D 4 222 ? 14.380 161.442 182.510 1.00 43.86 208 LEU T N 1
ATOM 7206 C CA . LEU D 4 222 ? 14.313 162.004 183.843 1.00 51.99 208 LEU T CA 1
ATOM 7207 C C . LEU D 4 222 ? 15.548 161.582 184.606 1.00 59.78 208 LEU T C 1
ATOM 7208 O O . LEU D 4 222 ? 16.148 162.380 185.326 1.00 62.88 208 LEU T O 1
ATOM 7213 N N . PHE D 4 223 ? 15.943 160.331 184.413 1.00 59.83 209 PHE T N 1
ATOM 7214 C CA . PHE D 4 223 ? 17.079 159.767 185.126 1.00 60.17 209 PHE T CA 1
ATOM 7215 C C . PHE D 4 223 ? 18.399 160.294 184.600 1.00 54.32 209 PHE T C 1
ATOM 7216 O O . PHE D 4 223 ? 19.275 160.679 185.377 1.00 47.21 209 PHE T O 1
ATOM 7224 N N . MET D 4 224 ? 18.530 160.285 183.274 1.00 56.44 210 MET T N 1
ATOM 7225 C CA . MET D 4 224 ? 19.702 160.808 182.581 1.00 52.08 210 MET T CA 1
ATOM 7226 C C . MET D 4 224 ? 19.961 162.265 182.915 1.00 40.40 210 MET T C 1
ATOM 7227 O O . MET D 4 224 ? 21.086 162.661 183.143 1.00 41.01 210 MET T O 1
ATOM 7232 N N . SER D 4 225 ? 18.915 163.068 182.934 1.00 39.14 211 SER T N 1
ATOM 7233 C CA . SER D 4 225 ? 19.044 164.439 183.381 1.00 50.30 211 SER T CA 1
ATOM 7234 C C . SER D 4 225 ? 19.533 164.482 184.811 1.00 53.28 211 SER T C 1
ATOM 7235 O O . SER D 4 225 ? 20.343 165.316 185.141 1.00 53.00 211 SER T O 1
ATOM 7238 N N . ALA D 4 226 ? 19.038 163.581 185.656 1.00 57.93 212 ALA T N 1
ATOM 7239 C CA . ALA D 4 226 ? 19.424 163.556 187.068 1.00 52.07 212 ALA T CA 1
ATOM 7240 C C . ALA D 4 226 ? 20.849 163.096 187.224 1.00 51.07 212 ALA T C 1
ATOM 7241 O O . ALA D 4 226 ? 21.584 163.642 188.032 1.00 58.54 212 ALA T O 1
ATOM 7243 N N . PHE D 4 227 ? 21.239 162.081 186.462 1.00 47.82 213 PHE T N 1
ATOM 7244 C CA . PHE D 4 227 ? 22.644 161.687 186.383 1.00 56.72 213 PHE T CA 1
ATOM 7245 C C . PHE D 4 227 ? 23.557 162.833 185.959 1.00 58.74 213 PHE T C 1
ATOM 7246 O O . PHE D 4 227 ? 24.456 163.221 186.691 1.00 54.08 213 PHE T O 1
ATOM 7254 N N . ASN D 4 228 ? 23.340 163.341 184.751 1.00 71.98 214 ASN T N 1
ATOM 7255 C CA . ASN D 4 228 ? 24.063 164.506 184.250 1.00 73.69 214 ASN T CA 1
ATOM 7256 C C . ASN D 4 228 ? 23.931 165.713 185.222 1.00 53.62 214 ASN T C 1
ATOM 7257 O O . ASN D 4 228 ? 24.827 166.524 185.376 1.00 46.48 214 ASN T O 1
ATOM 7262 N N . ARG D 4 229 ? 22.825 165.784 185.935 1.00 63.05 215 ARG T N 1
ATOM 7263 C CA . ARG D 4 229 ? 22.626 166.831 186.921 1.00 65.36 215 ARG T CA 1
ATOM 7264 C C . ARG D 4 229 ? 23.634 166.692 188.055 1.00 65.51 215 ARG T C 1
ATOM 7265 O O . ARG D 4 229 ? 24.170 167.675 188.560 1.00 65.54 215 ARG T O 1
ATOM 7273 N N . ALA D 4 230 ? 23.879 165.450 188.447 1.00 57.48 216 ALA T N 1
ATOM 7274 C CA . ALA D 4 230 ? 24.637 165.152 189.655 1.00 59.63 216 ALA T CA 1
ATOM 7275 C C . ALA D 4 230 ? 26.125 165.168 189.371 1.00 59.70 216 ALA T C 1
ATOM 7276 O O . ALA D 4 230 ? 26.942 165.386 190.259 1.00 54.29 216 ALA T O 1
ATOM 7278 N N . GLU D 4 231 ? 26.465 164.913 188.116 1.00 68.76 217 GLU T N 1
ATOM 7279 C CA . GLU D 4 231 ? 27.835 165.001 187.656 1.00 70.52 217 GLU T CA 1
ATOM 7280 C C . GLU D 4 231 ? 28.270 166.462 187.660 1.00 65.35 217 GLU T C 1
ATOM 7281 O O . GLU D 4 231 ? 29.304 166.808 188.225 1.00 49.36 217 GLU T O 1
ATOM 7287 N N . ASP D 4 232 ? 27.457 167.319 187.051 1.00 81.02 218 ASP T N 1
ATOM 7288 C CA . ASP D 4 232 ? 27.668 168.761 187.121 1.00 87.75 218 ASP T CA 1
ATOM 7289 C C . ASP D 4 232 ? 27.666 169.270 188.573 1.00 79.58 218 ASP T C 1
ATOM 7290 O O . ASP D 4 232 ? 28.411 170.185 188.913 1.00 67.21 218 ASP T O 1
ATOM 7295 N N . LEU D 4 233 ? 26.849 168.666 189.435 1.00 77.97 219 LEU T N 1
ATOM 7296 C CA . LEU D 4 233 ? 26.755 169.135 190.825 1.00 76.01 219 LEU T CA 1
ATOM 7297 C C . LEU D 4 233 ? 27.956 168.772 191.678 1.00 71.05 219 LEU T C 1
ATOM 7298 O O . LEU D 4 233 ? 28.479 169.611 192.399 1.00 67.75 219 LEU T O 1
ATOM 7303 N N . SER D 4 234 ? 28.373 167.515 191.614 1.00 74.45 220 SER T N 1
ATOM 7304 C CA . SER D 4 234 ? 29.494 167.054 192.420 1.00 75.02 220 SER T CA 1
ATOM 7305 C C . SER D 4 234 ? 30.738 167.868 192.102 1.00 71.48 220 SER T C 1
ATOM 7306 O O . SER D 4 234 ? 31.445 168.314 193.004 1.00 68.05 220 SER T O 1
ATOM 7309 N N . THR D 4 235 ? 30.968 168.080 190.811 1.00 70.25 221 THR T N 1
ATOM 7310 C CA . THR D 4 235 ? 32.091 168.871 190.331 1.00 70.43 221 THR T CA 1
ATOM 7311 C C . THR D 4 235 ? 32.108 170.240 190.995 1.00 64.86 221 THR T C 1
ATOM 7312 O O . THR D 4 235 ? 33.146 170.742 191.396 1.00 62.49 221 THR T O 1
ATOM 7316 N N . ALA D 4 236 ? 30.931 170.848 191.092 1.00 59.91 222 ALA T N 1
ATOM 7317 C CA . ALA D 4 236 ? 30.793 172.165 191.700 1.00 56.77 222 ALA T CA 1
ATOM 7318 C C . ALA D 4 236 ? 31.186 172.135 193.171 1.00 61.37 222 ALA T C 1
ATOM 7319 O O . ALA D 4 236 ? 31.829 173.057 193.671 1.00 61.97 222 ALA T O 1
ATOM 7321 N N . MET D 4 237 ? 30.791 171.070 193.860 1.00 66.14 223 MET T N 1
ATOM 7322 C CA . MET D 4 237 ? 31.101 170.911 195.274 1.00 70.75 223 MET T CA 1
ATOM 7323 C C . MET D 4 237 ? 32.606 170.830 195.489 1.00 75.68 223 MET T C 1
ATOM 7324 O O . MET D 4 237 ? 33.137 171.395 196.443 1.00 81.41 223 MET T O 1
ATOM 7329 N N . GLU D 4 238 ? 33.290 170.137 194.586 1.00 83.25 224 GLU T N 1
ATOM 7330 C CA . GLU D 4 238 ? 34.738 170.004 194.665 1.00 90.61 224 GLU T CA 1
ATOM 7331 C C . GLU D 4 238 ? 35.416 171.363 194.538 1.00 88.30 224 GLU T C 1
ATOM 7332 O O . GLU D 4 238 ? 36.373 171.655 195.252 1.00 88.00 224 GLU T O 1
ATOM 7338 N N . ALA D 4 239 ? 34.908 172.198 193.637 1.00 95.90 225 ALA T N 1
ATOM 7339 C CA . ALA D 4 239 ? 35.462 173.533 193.446 1.00 98.19 225 ALA T CA 1
ATOM 7340 C C . ALA D 4 239 ? 35.301 174.328 194.733 1.00 104.87 225 ALA T C 1
ATOM 7341 O O . ALA D 4 239 ? 36.203 175.056 195.144 1.00 115.29 225 ALA T O 1
ATOM 7343 N N . ARG D 4 240 ? 34.151 174.187 195.363 1.00 83.56 226 ARG T N 1
ATOM 7344 C CA . ARG D 4 240 ? 33.920 174.754 196.680 1.00 83.47 226 ARG T CA 1
ATOM 7345 C C . ARG D 4 240 ? 34.811 173.986 197.639 1.00 89.24 226 ARG T C 1
ATOM 7346 O O . ARG D 4 240 ? 35.140 172.828 197.385 1.00 81.98 226 ARG T O 1
ATOM 7354 N N . GLY D 4 241 ? 35.213 174.601 198.742 1.00 137.14 227 GLY T N 1
ATOM 7355 C CA . GLY D 4 241 ? 36.185 173.977 199.617 1.00 146.05 227 GLY T CA 1
ATOM 7356 C C . GLY D 4 241 ? 35.555 172.990 200.575 1.00 148.27 227 GLY T C 1
ATOM 7357 O O . GLY D 4 241 ? 35.529 173.199 201.787 1.00 139.14 227 GLY T O 1
ATOM 7358 N N . TYR D 4 242 ? 35.047 171.900 200.010 1.00 122.06 228 TYR T N 1
ATOM 7359 C CA . TYR D 4 242 ? 34.547 170.776 200.785 1.00 114.81 228 TYR T CA 1
ATOM 7360 C C . TYR D 4 242 ? 35.207 169.497 200.277 1.00 104.27 228 TYR T C 1
ATOM 7361 O O . TYR D 4 242 ? 35.195 169.227 199.077 1.00 89.18 228 TYR T O 1
ATOM 7370 N N . GLN D 4 243 ? 35.779 168.709 201.183 1.00 113.46 229 GLN T N 1
ATOM 7371 C CA . GLN D 4 243 ? 36.431 167.463 200.788 1.00 113.89 229 GLN T CA 1
ATOM 7372 C C . GLN D 4 243 ? 36.006 166.266 201.631 1.00 102.68 229 GLN T C 1
ATOM 7373 O O . GLN D 4 243 ? 36.454 165.144 201.399 1.00 89.66 229 GLN T O 1
ATOM 7379 N N . ASP D 4 244 ? 35.145 166.509 202.611 1.00 114.85 230 ASP T N 1
ATOM 7380 C CA . ASP D 4 244 ? 34.799 165.494 203.585 1.00 125.36 230 ASP T CA 1
ATOM 7381 C C . ASP D 4 244 ? 33.499 165.870 204.280 1.00 121.72 230 ASP T C 1
ATOM 7382 O O . ASP D 4 244 ? 33.259 167.039 204.573 1.00 121.28 230 ASP T O 1
ATOM 7387 N N . SER D 4 245 ? 32.657 164.881 204.543 1.00 117.32 231 SER T N 1
ATOM 7388 C CA . SER D 4 245 ? 31.356 165.149 205.149 1.00 119.49 231 SER T CA 1
ATOM 7389 C C . SER D 4 245 ? 31.454 165.484 206.634 1.00 125.42 231 SER T C 1
ATOM 7390 O O . SER D 4 245 ? 30.518 166.062 207.195 1.00 126.11 231 SER T O 1
ATOM 7393 N N . GLU D 4 246 ? 32.588 165.139 207.251 1.00 120.79 232 GLU T N 1
ATOM 7394 C CA . GLU D 4 246 ? 32.727 165.121 208.713 1.00 123.33 232 GLU T CA 1
ATOM 7395 C C . GLU D 4 246 ? 32.582 166.470 209.443 1.00 131.27 232 GLU T C 1
ATOM 7396 O O . GLU D 4 246 ? 32.312 166.488 210.646 1.00 133.76 232 GLU T O 1
ATOM 7402 N N . HIS D 4 247 ? 32.768 167.572 208.724 1.00 128.33 233 HIS T N 1
ATOM 7403 C CA . HIS D 4 247 ? 32.735 168.888 209.335 1.00 130.37 233 HIS T CA 1
ATOM 7404 C C . HIS D 4 247 ? 31.597 169.726 208.833 1.00 131.72 233 HIS 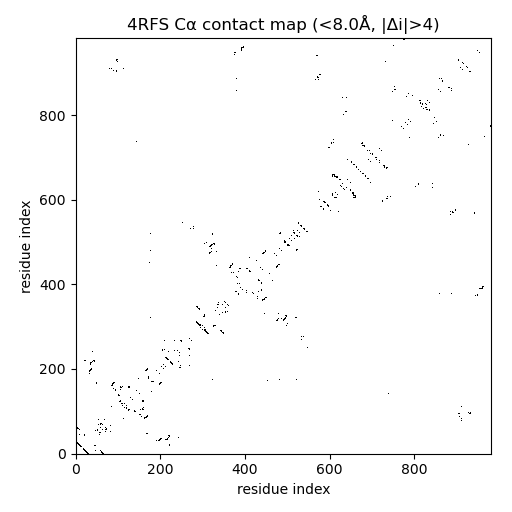T C 1
ATOM 7405 O O . HIS D 4 247 ? 31.676 170.324 207.739 1.00 114.30 233 HIS T O 1
ATOM 7412 N N . ARG D 4 248 ? 30.527 169.792 209.620 1.00 192.54 234 ARG T N 1
ATOM 7413 C CA . ARG D 4 248 ? 29.354 170.581 209.262 1.00 196.76 234 ARG T CA 1
ATOM 7414 C C . ARG D 4 248 ? 29.133 171.708 210.266 1.00 193.14 234 ARG T C 1
ATOM 7415 O O . ARG D 4 248 ? 29.132 171.483 211.476 1.00 197.05 234 ARG T O 1
ATOM 7423 N N . SER D 4 249 ? 28.952 172.920 209.756 1.00 119.68 235 SER T N 1
ATOM 7424 C CA . SER D 4 249 ? 28.783 174.093 210.605 1.00 100.82 235 SER T CA 1
ATOM 7425 C C . SER D 4 249 ? 27.652 174.993 210.116 1.00 84.31 235 SER T C 1
ATOM 7426 O O . SER D 4 249 ? 27.289 174.969 208.941 1.00 74.22 235 SER T O 1
ATOM 7429 N N . GLN D 4 250 ? 27.101 175.786 211.028 1.00 123.65 236 GLN T N 1
ATOM 7430 C CA . GLN D 4 250 ? 26.039 176.729 210.693 1.00 121.42 236 GLN T CA 1
ATOM 7431 C C . GLN D 4 250 ? 24.660 176.082 210.729 1.00 120.63 236 GLN T C 1
ATOM 7432 O O . GLN D 4 250 ? 24.525 174.899 211.040 1.00 130.92 236 GLN T O 1
ATOM 7438 N N . TYR D 4 251 ? 23.640 176.870 210.409 1.00 108.56 237 TYR T N 1
ATOM 7439 C CA . TYR D 4 251 ? 22.260 176.405 210.468 1.00 113.10 237 TYR T CA 1
ATOM 7440 C C . TYR D 4 251 ? 21.911 175.933 211.875 1.00 127.06 237 TYR T C 1
ATOM 7441 O O . TYR D 4 251 ? 22.161 176.635 212.854 1.00 144.06 237 TYR T O 1
ATOM 7450 N N . ARG D 4 252 ? 21.333 174.742 211.970 1.00 112.22 238 ARG T N 1
ATOM 7451 C CA . ARG D 4 252 ? 20.960 174.179 213.262 1.00 103.72 238 ARG T CA 1
ATOM 7452 C C . ARG D 4 252 ? 20.674 175.282 214.276 1.00 99.34 238 ARG T C 1
ATOM 7453 O O . ARG D 4 252 ? 20.148 176.338 213.927 1.00 94.08 238 ARG T O 1
ATOM 7455 N N . ARG D 4 259 ? 10.703 176.152 227.189 1.00 121.95 245 ARG T N 1
ATOM 7456 C CA . ARG D 4 259 ? 10.013 176.468 225.934 1.00 121.66 245 ARG T CA 1
ATOM 7457 C C . ARG D 4 259 ? 9.521 175.209 225.207 1.00 121.75 245 ARG T C 1
ATOM 7458 O O . ARG D 4 259 ? 8.312 175.021 225.005 1.00 108.12 245 ARG T O 1
ATOM 7460 N N . ASP D 4 260 ? 10.466 174.352 224.815 1.00 173.91 246 ASP T N 1
ATOM 7461 C CA . ASP D 4 260 ? 10.135 173.071 224.184 1.00 175.67 246 ASP T CA 1
ATOM 7462 C C . ASP D 4 260 ? 9.813 171.962 225.204 1.00 174.94 246 ASP T C 1
ATOM 7463 O O . ASP D 4 260 ? 8.992 171.080 224.933 1.00 170.41 246 ASP T O 1
ATOM 7468 N N . THR D 4 261 ? 10.437 172.030 226.380 1.00 160.08 247 THR T N 1
ATOM 7469 C CA . THR D 4 261 ? 10.211 171.036 227.432 1.00 162.23 247 THR T CA 1
ATOM 7470 C C . THR D 4 261 ? 8.758 170.987 227.900 1.00 161.88 247 THR T C 1
ATOM 7471 O O . THR D 4 261 ? 8.181 169.904 228.008 1.00 163.76 247 THR T O 1
ATOM 7475 N N . VAL D 4 262 ? 8.173 172.157 228.159 1.00 144.37 248 VAL T N 1
ATOM 7476 C CA . VAL D 4 262 ? 6.817 172.254 228.710 1.00 139.60 248 VAL T CA 1
ATOM 7477 C C . VAL D 4 262 ? 5.777 171.450 227.925 1.00 138.58 248 VAL T C 1
ATOM 7478 O O . VAL D 4 262 ? 4.769 171.009 228.484 1.00 139.18 248 VAL T O 1
ATOM 7482 N N . THR D 4 263 ? 6.032 171.256 226.634 1.00 140.85 249 THR T N 1
ATOM 7483 C CA . THR D 4 263 ? 5.192 170.408 225.807 1.00 136.39 249 THR T CA 1
ATOM 7484 C C . THR D 4 263 ? 5.365 168.953 226.218 1.00 140.15 249 THR T C 1
ATOM 7485 O O . THR D 4 263 ? 4.392 168.203 226.319 1.00 139.30 249 THR T O 1
ATOM 7489 N N . TRP D 4 264 ? 6.609 168.563 226.472 1.00 154.61 250 TRP T N 1
ATOM 7490 C CA . TRP D 4 264 ? 6.883 167.221 226.961 1.00 158.30 250 TRP T CA 1
ATOM 7491 C C . TRP D 4 264 ? 6.504 167.066 228.431 1.00 156.20 250 TRP T C 1
ATOM 7492 O O . TRP D 4 264 ? 6.244 165.959 228.896 1.00 155.82 250 TRP T O 1
ATOM 7503 N N . LEU D 4 265 ? 6.470 168.180 229.155 1.00 147.43 251 LEU T N 1
ATOM 7504 C CA . LEU D 4 265 ? 5.891 168.190 230.487 1.00 141.10 251 LEU T CA 1
ATOM 7505 C C . LEU D 4 265 ? 4.420 167.883 230.286 1.00 134.58 251 LEU T C 1
ATOM 7506 O O . LEU D 4 265 ? 3.864 166.996 230.926 1.00 139.44 251 LEU T O 1
ATOM 7511 N N . LEU D 4 266 ? 3.795 168.601 229.361 1.00 111.91 252 LEU T N 1
ATOM 7512 C CA . LEU D 4 266 ? 2.398 168.344 229.035 1.00 111.37 252 LEU T CA 1
ATOM 7513 C C . LEU D 4 266 ? 2.199 166.990 228.358 1.00 113.76 252 LEU T C 1
ATOM 7514 O O . LEU D 4 266 ? 1.079 166.503 228.266 1.00 109.68 252 LEU T O 1
ATOM 7519 N N . PHE D 4 267 ? 3.282 166.387 227.882 1.00 136.73 253 PHE T N 1
ATOM 7520 C CA . PHE D 4 267 ? 3.203 165.043 227.324 1.00 140.62 253 PHE T CA 1
ATOM 7521 C C . PHE D 4 267 ? 3.827 164.053 228.305 1.00 143.40 253 PHE T C 1
ATOM 7522 O O . PHE D 4 267 ? 4.280 162.976 227.929 1.00 142.39 253 PHE T O 1
ATOM 7530 N N . LEU D 4 268 ? 3.850 164.435 229.573 1.00 146.49 254 LEU T N 1
ATOM 7531 C CA . LEU D 4 268 ? 4.345 163.554 230.617 1.00 154.75 254 LEU T CA 1
ATOM 7532 C C . LEU D 4 268 ? 3.330 163.532 231.755 1.00 161.41 254 LEU T C 1
ATOM 7533 O O . LEU D 4 268 ? 2.874 162.468 232.179 1.00 163.54 254 LEU T O 1
ATOM 7538 N N . LEU D 4 269 ? 2.967 164.724 232.227 1.00 162.84 255 LEU T N 1
ATOM 7539 C CA . LEU D 4 269 ? 1.975 164.891 233.288 1.00 157.48 255 LEU T CA 1
ATOM 7540 C C . LEU D 4 269 ? 0.565 164.715 232.719 1.00 153.60 255 LEU T C 1
ATOM 7541 O O . LEU D 4 269 ? -0.436 164.922 233.417 1.00 151.22 255 LEU T O 1
ATOM 7546 N N . GLY D 4 270 ? 0.509 164.336 231.441 1.00 137.03 256 GLY T N 1
ATOM 7547 C CA . GLY D 4 270 ? -0.731 164.025 230.758 1.00 129.49 256 GLY T CA 1
ATOM 7548 C C . GLY D 4 270 ? -0.638 162.683 230.057 1.00 124.31 256 GLY T C 1
ATOM 7549 O O . GLY D 4 270 ? -1.644 162.159 229.580 1.00 120.86 256 GLY T O 1
ATOM 7550 N N . PHE D 4 271 ? 0.571 162.128 229.988 1.00 133.35 257 PHE T N 1
ATOM 7551 C CA . PHE D 4 271 ? 0.779 160.817 229.372 1.00 135.45 257 PHE T CA 1
ATOM 7552 C C . PHE D 4 271 ? 0.819 159.711 230.403 1.00 137.83 257 PHE T C 1
ATOM 7553 O O . PHE D 4 271 ? 0.058 158.757 230.312 1.00 138.79 257 PHE T O 1
ATOM 7561 N N . VAL D 4 272 ? 1.734 159.821 231.363 1.00 138.34 258 VAL T N 1
ATOM 7562 C CA . VAL D 4 272 ? 1.803 158.854 232.453 1.00 139.56 258 VAL T CA 1
ATOM 7563 C C . VAL D 4 272 ? 0.490 158.929 233.235 1.00 144.48 258 VAL T C 1
ATOM 7564 O O . VAL D 4 272 ? -0.021 157.921 233.726 1.00 145.09 258 VAL T O 1
ATOM 7568 N N . ALA D 4 273 ? -0.072 160.132 233.308 1.00 134.34 259 ALA T N 1
ATOM 7569 C CA . ALA D 4 273 ? -1.410 160.325 233.852 1.00 137.01 259 ALA T CA 1
ATOM 7570 C C . ALA D 4 273 ? -2.448 159.940 232.807 1.00 134.48 259 ALA T C 1
ATOM 7571 O O . ALA D 4 273 ? -3.337 160.728 232.486 1.00 128.22 259 ALA T O 1
ATOM 7573 N N . ILE D 4 274 ? -2.322 158.728 232.277 1.00 161.94 260 ILE T N 1
ATOM 7574 C CA . ILE D 4 274 ? -3.227 158.233 231.247 1.00 169.65 260 ILE T CA 1
ATOM 7575 C C . ILE D 4 274 ? -3.155 156.710 231.108 1.00 171.09 260 ILE T C 1
ATOM 7576 O O . ILE D 4 274 ? -4.177 156.060 230.888 1.00 171.98 260 ILE T O 1
ATOM 7581 N N . LEU D 4 275 ? -1.958 156.139 231.235 1.00 170.72 261 LEU T N 1
ATOM 7582 C CA . LEU D 4 275 ? -1.830 154.681 231.235 1.00 167.27 261 LEU T CA 1
ATOM 7583 C C . LEU D 4 275 ? -2.217 154.114 232.602 1.00 164.96 261 LEU T C 1
ATOM 7584 O O . LEU D 4 275 ? -2.082 152.916 232.862 1.00 166.20 261 LEU T O 1
ATOM 7589 N N . ILE D 4 276 ? -2.674 155.003 233.477 1.00 144.88 262 ILE T N 1
ATOM 7590 C CA . ILE D 4 276 ? -3.399 154.595 234.662 1.00 137.40 262 ILE T CA 1
ATOM 7591 C C . ILE D 4 276 ? -4.632 153.873 234.148 1.00 130.52 262 ILE T C 1
ATOM 7592 O O . ILE D 4 276 ? -4.783 152.673 234.357 1.00 130.63 262 ILE T O 1
ATOM 7597 N N . PHE D 4 277 ? -5.491 154.599 233.437 1.00 125.48 263 PHE T N 1
ATOM 7598 C CA . PHE D 4 277 ? -6.650 153.992 232.787 1.00 116.59 263 PHE T CA 1
ATOM 7599 C C . PHE D 4 277 ? -6.260 153.238 231.508 1.00 111.97 263 PHE T C 1
ATOM 7600 O O . PHE D 4 277 ? -5.314 153.603 230.795 1.00 105.12 263 PHE T O 1
#

Sequence (982 aa):
AIAFEHVTYTYQAGTPMAHTALTDVSLTVPDRGYLAIIGHTGSGKSTLIQQLNALLKPTSGTIKIDEFTITPETTNAALKPLRQHVGMVFQFPENQLFEETVRQDIAFGPKNFGMADADALALADEMLTTVGLDQSYAERSPFELSGGQMRRVAIAGVLAMQPKVLVLDEPTAGLDPQGRQEMMRLFARLHQEQGLTIVLVTHQMEDVAQYAEQVAVMHEGRLMKFGTPADVFSNREWLQDHQLDVPQAAQFARRLRDRGLTFPKQPLTADQLADYLAQQWAQRENIISVDHLTYQYDENQAPALTDVSFTVHAGEWLAIVGHNGSGKSTLAKSLDGLLPFTQGSVTVGGITLTPETVWQVREQIGMIFQNPDNQFVGATVEDDVAFGLENRQISRDEMVPRVQAALAQVGMTSFAQREPSSLSGGQKQRVALAGIVAIAPKILILDEATSMLDPQGRIEMLAIVRQLRQQQNLTVISITHDIDEAASADRVLVIDDGRLVDEAVPSQIFERGTQLVEMGLDLPFTEKLKAALRQRGITPPTTYQTAAEMEEWLWQSLSRHKTFRLVVDALLMAIVLLQNLVPFLGYIPFGPFSMTLIGLTVIVAGSALGPRDGLLIGGFWGLITFVRAFTWPSSPVAPLIFTNPLISILPRLLMGLVAGSLYLWGRHRQWSMRQAMQVAAGCAALTNTVLVLGLVFLFYQTPAVLGYVLMISLFTNGIPELILDVLVAPLIAMPLRRQWERLKPQHRLDPRAKLMLSFCYIIVVFLANNIWSYAILIAFTVGAILSSKISLGFFLKGIRPLLWLIVFTVVLQLLFSPAGGHTYFHWTQDGLINAGYIFVRFLLIIMMSTLLTLSTQPLDIATGLASLMKPLRWVKVPVDTLAMMLSIALRFVPTLMDEATKIMNAQRARGVDFGEGGLFKQAKSLIPLMVPLFMSAFNRAEDLSTAMEARGYQDSEHRSQYRRDTVTWLLFLLGFVAILIF

Nearest PDB structures (foldseek):
  4rfs-assembly1_S  TM=1.005E+00  e=7.966E-27  Levilactobacillus brevis
  6zg3-assembly2_C  TM=8.308E-01  e=3.658E-07  Lactobacillus delbrueckii subsp. bulgaricus ATCC 11842 = JCM 1002
  2dvl-assembly1_A  TM=3.305E-01  e=6.799E+00  Thermus thermophilus HB8
  3b5z-assembly2_C  TM=3.478E-01  e=4.860E+00  Salmonella enterica subsp. enterica serovar Typhimurium
  4rfs-assembly1_A  TM=1.004E+00  e=1.461E-60  Levilactobacillus brevis

InterPro domains:
  IPR003439 ABC transporter-like, ATP-binding domain [PF00005] (23-174)
  IPR003439 ABC transporter-like, ATP-binding domain [PS50893] (3-246)
  IPR003593 AAA+ ATPase domain [SM00382] (32-223)
  IPR015856 ABC transporter, CbiO/EcfA subunit [cd03225] (5-223)
  IPR017871 ABC transporter-like, conserved site [PS00211] (146-160)
  IPR027417 P-loop containing nucleoside triphosphate hydrolase [G3DSA:3.40.50.300] (1-290)
  IPR027417 P-loop containing nucleoside triphosphate hydrolase [SSF52540] (3-237)
  IPR030946 Energy-coupling factor transporter ATP-binding protein EcfA2 [TIGR04521] (3-279)
  IPR050095 Energy-coupling factor transporter ATP-binding [PTHR43553] (5-272)

Foldseek 3Di:
DKWWFQFWAWPPPVDPVIGTQAGGDTDDADFLAEEEEEFDPSLCPVVVLCCQLVVDATPATWMADVVDIGGNPDDVVVCVVSNLQEFEAEDLLLVVADDAALLCRLLVLVVVVPDDSVVSSVLSQVLQVLLPDDSVRRGHGLVVDDSLVSLSSSVSSRCSSVYQEYEYEASQPPHDPVSSVVVLVSVLCCSVPVTHYYYYYDLAQASQLPRHQKYFYRANNYGPDIGGLLVVQVDAVVQVVRPHGQHPQQVVVVVVVVVPDDDPGRDRHPVSSVVRVVVVVVVD/DKWWFQFWDDPVDDQDDQQTAGGETDGDDFLFEEEEFFAPSQNLLVVLCVQALRDDTDDIWMGAPHRIHDPVCRVVSVLQEQEAEQFLPVQADDFFLLVRLLVLPVVVPDDCVLRVVLLCVLCVLLPRNVRGGGGCVPDDLLVSRSSSSSSCVSSDHQEYEYHQSCVPDDPVSSVSVQVSVVVVCVPPSHYYYYYHQEPVSNLPGQKYWFGYSNYGDDIGGSQVLQLCQPVSVVRGHDHDVVSVVQVVVVVVPDHDDSGRDHCVRSVVVVVVVVD/DLVVVLVVVLVVLLVVLVVCVVDVVQQWDDPDLAIAGCLLLSLLQLCAQVHLVSSQVSLQSQLVVLQVCLPPPHDHPLSVVQSVPSCLSRVLSNCLSNLSGVQLVVVVVVVDDNLVSSLRSQLVSLVSRLVSNLVVLCVVLPDDVVHVPNSVVSNVSSCPSSVVVSVCCNVPSSVVRSVRSVVVVVD/DLPAFQCLVVVLVVLLVQLVLPPDPVFCVLVVCVLVVLVVVVDPPVPCLVVVCVVVVVVLVVVLCVLQVCVCCVVPNNHHVRVCSVVVSVSSSVSVVSSSSSVVSNPVSDDVVSHLVSVLCVCVPVPPPPDPSLVVSVVSNVVVVCPVVLVVVQVVQVVVLVVVPQDAPPDDDVSNVVSCVSRVVVSVVCVVVVVVVVVVVVVVPPDDDSPDDDDDDVNVVVVVVVPVSRVVRSVD

Organism: Levilactobacillus brevis (strain ATCC 367 / BCRC 12310 / CIP 105137 / JCM 1170 / LMG 11437 / NCIMB 947 / NCTC 947) (NCBI:txid387344)

Secondary structure (DSSP, 8-state):
-EEEEEEEEEETTTSSS-EEEEEEEEEEE-TT-EEEEE-STTSSTTTTHHHHHTSS--SEEEEEETTEEE-TT--TTS-TTHHHHEEEE-SSGGGG---SSSHHHHHHHHHTTT--HHHHHHHHHHHHHHHT--GGGGGS-TTTS-HHHHHHHHHHHHHTT--SEEEES-TTTT--HHHHHHHHHHHHHHHHSS--EEEEE-S-HHHHHHH-SEEEEEETTEEEEEE-HHHHHS-HHHHHHTT----HHHHHHHHHHHTT---SS---SHHHHHHHHHHHHHH-/-EEEEEEEE-SSSSSTTTTPEEEEEEEE-TT-EEEEEE-SSSTHHHHHHHTSTT---SEEEEEETTEE--TTSSHHHHTTEEEE-S-SSSS--SSSHHHHHHHHHHTTT--HHHHHHHHHHHHHHTT-GGGGG--STTS-HHHHHHHHHHHHHHH--SEEEEESTTTT--HHHHHHHHHHHHHHHHTT--EEEEE-S-HHHHHSSSEEEEEETTEEEEEE-HHHHGGGTTHHHHHT----HHHHHHHHHHTTT----SS---HHHHHHHHHHHT-/-HHHHHHHHHHHHHHHHHHHHHSHHHHEEE-SSSEEESHHHHHHHHHHHT-HHHHHHHHHHHHHHHHHHHHTS-SSTTHHHHTTSHHHHHHHHHTHHHHHHHHHHHHHHTT--HHHHHHHHHHHHHHHHHHHHHHHHHHHHS-----HHHHHHHHHTTTTHHHHHHHHIIIIITHHHHHHHHHHTT-/-----SHHHHHHHHHHHHHTT---TTTTHHHHHHHHHHHHHH-S--SHHHHTTHHHHHHHHHHHHHHHHHHHHTTTT-----HHHHHHHHHHHHHHHHHHHHHHHHHTSS-HHHHHHHHTTSSSS--SSS--HHHHHHHHHHHHHHHHHHHHHHHHHHHHHHHHT--SSSS-THHHHTTTHHHHHHHHHHHHHHHHHHHHHHHHTT---TT---S----HHHHHHTTTTTTTTS--

Solvent-accessible surface area: 41996 Å² total; per-residue (Å²): 45,3,20,8,77,115,0,29,33,26,66,125,59,90,49,130,140,40,122,59,14,0,43,57,0,56,11,81,0,72,98,139,1,0,5,0,1,0,5,33,117,71,0,8,28,42,9,3,4,30,0,5,0,1,15,25,51,4,48,53,25,24,0,92,0,63,126,30,64,0,33,53,138,27,92,91,75,72,4,45,72,0,12,61,12,0,0,3,2,12,70,47,5,22,58,4,2,8,32,56,30,0,62,66,0,0,0,23,0,6,73,57,64,62,65,61,74,78,79,0,50,56,24,0,40,104,10,0,96,53,6,50,22,87,93,61,31,2,128,78,21,0,33,87,15,52,47,35,48,39,5,49,0,1,2,0,0,5,14,1,9,107,10,112,5,0,0,0,30,7,1,8,17,29,14,31,5,48,16,59,48,69,10,6,128,9,0,7,107,10,22,130,99,126,29,10,9,0,0,0,2,3,66,48,17,55,17,0,15,91,45,13,94,25,0,0,0,1,27,130,2,113,20,71,53,61,14,59,15,33,78,0,0,72,70,82,116,56,0,85,109,24,119,26,42,5,1,61,3,2,61,7,0,131,82,0,90,97,69,65,18,111,29,97,116,48,0,14,22,13,54,41,0,0,64,26,0,19,94,35,42,90,157,163,62,2,51,0,50,82,0,38,17,51,101,171,110,108,132,115,98,28,23,7,0,40,77,0,47,20,63,0,130,61,17,24,5,0,0,0,0,2,46,94,36,0,0,11,40,11,0,0,81,0,3,0,7,12,26,98,36,126,103,32,52,0,23,0,35,61,52,69,21,57,121,170,42,13,97,96,0,18,76,31,7,5,15,1,31,67,34,7,28,5,13,2,4,7,12,6,0,50,20,1,0,0,3,4,0,6,10,120,119,23,33,112,112,101,0,85,78,98,5,115,53,3,2,53,86,4,48,4,51,101,48,19,142,93,58,0,43,62,7,52,22,4,38,20,0,31,0,12,0,0,4,18,22,2,44,58,11,72,0,0,1,6,23,25,0,9,13,61,8,50,31,130,7,39,77,83,2,4,36,29,0,106,112,8,56,165,89,106,100,3,0,0,0,0,0,2,16,12,20,61,1,0,44,35,7,58,46,0,1,3,0,57,94,4,128,47,78,59,99,22,78,14,54,103,2,4,56,79,11,85,121,0,20,114,15,2,0,37,26,10,25,6,4,64,0,1,14,3,0,111,123,64,67,19,124,9,40,109,91,45,22,53,37,56,88,0,22,74,36,0,108,107,18,28,113,151,112,163,10,18,65,11,0,6,10,0,2,11,4,0,1,0,32,0,4,17,93,36,70,69,4,2,88,7,75,81,53,111,63,38,4,36,3,9,6,3,0,0,2,2,0,0,2,1,17,4,35,176,2,0,82,39,0,0,13,31,8,0,81,22,13,52,69,28,0,32,34,99,2,54,33,24,34,0,5,51,9,25,22,78,57,96,9,0,31,56,0,17,51,82,7,0,51,33,0,0,45,43,8,76,144,2,93,143,110,150,126,46,20,86,83,0,3,60,68,0,0,17,34,0,6,98,46,11,19,82,42,6,54,29,27,3,110,91,81,70,106,87,121,102,121,131,18,122,14,29,78,49,4,19,153,31,13,32,49,14,26,109,35,20,42,101,10,5,29,70,11,2,1,33,4,1,30,17,10,28,68,44,34,118,84,120,92,118,153,36,71,105,22,33,18,103,24,19,116,40,6,42,104,10,6,107,86,9,98,60,119,206,1,40,49,53,7,81,68,80,1,63,29,36,12,122,70,33,131,150,67,86,25,152,22,70,116,48,11,154,88,22,41,210,36,0,70,123,1,21,57,41,18,53,86,32,43,15,22,16,53,109,135,140,78,78,117,21,112,76,1,105,94,72,1,30,62,28,60,49,54,19,47,6,9,1,52,17,16,22,18,25,75,105,10,14,101,94,43,60,40,11,47,4,61,23,30,30,54,149,87,72,124,112,73,105,59,75,8,32,26,62,14,8,17,35,22,1,0,40,1,0,9,42,13,0,62,89,27,3,68,103,4,20,26,6,0,62,2,2,6,7,50,37,37,97,70,38,37,142,109,31,9,111,14,4,28,4,0,4,0,3,3,6,17,16,3,10,74,27,0,57,52,0,5,25,6,0,18,12,37,26,12,114,72,22,120,49,93,9,27,81,135,117,72,97,79,54,59,86,87,23,81,127,10,53,73,46,17,85,154,28

B-factor: mean 85.33, std 35.28, range [20.0, 280.86]

Radius of gyration: 31.36 Å; Cα contacts (8 Å, |Δi|>4): 1770; chains: 4; bounding box: 76×84×87 Å